Protein AF-A0A962RDN7-F1 (afdb_monomer)

Sequence (872 aa):
MTGTRWQHSAELVTEIMSLVAERSTLERQTALESFVFEYFSNVEIEDIEHAEVADWYGAVLSHWNFARQRAPGETRIRAYNPHTQTHGWQSTHSVLEIVCDDRPFLLDSVRMALERQGLTVHLIIHPVMGVGRNDQGMIETVERLTHRARGGSGDAESASPRAGLPAEAIMHLELDRQPEQTLAEVGQIVRAALDDVVAVVDDWPSMVRNIDAVMAALKSGPPPIPATELEEGVEFLSWLRNDHFTFLGYREYRLVDASESDATGALQPVAGSGLGLLRELDGHPPRVLTSLTPEALRIAREPELLIITKSNHRSTVHRPSYLDYIGVKRFDADGKVIGEYRFMGLFTSAAYNRSPMNIPLLANKLRRVLTRSSFAPRGHAEKALLNILETFPRDQLFQLPEEELYETALGILHLEERRRPRVFIHRERFGRFYSALVFVPRERFNTVTRQLIQETLETTLGASGSEFTVSLGESVLARLHFILHVEGEPPLPIDQPALEARLRDLTRSWNDELTANILDYFGEARGVGLVRRYGEAFRADYREDYTPRVAVHDIEHMEALDRSADGLSLAVYRPLEAPPDQLRMKLFHPGSPVSLSDALPMLENMGLRVEDENPAKIKRGDGPRIWMHDFGMRSADGSEVDLEAVRTLFHEAFSQIWVGNVENDGFNRLVIGVGLGWRQVVVLRAYYRYLRQIRLPFSQAYVERALANNAAIVRDLVALFETRFDPTLGDERETRATALVERIGAALDGVASLDEDRILQSYLALIRATTRTNYYQRQSNGRDAEGVPKSYLSFKFDPALVPDMPRPRPMYEIFVYSPRVEGVHLRGGPVARGGLRWSDRAEDFRTEVLGLVKAQMVKNAVIVPVGSKGGF

Foldseek 3Di:
DVVVLVVVQVVLLVVLLVVLVVPDDPQCNAQLSLQSCLQCVPFDSVLPPPDDSQQSSLVSVLLCVQQFADDAQDKDKFKAADDCVPRVHHDPFIKIKIKGFDAPFLVVLLVVLQVVVVKDWSDKGKGKWQFDADPRRGTNHTHHDDDPPDDDDDDDDDDDDDPTHGIMIIMMTTIHHDDRVCRVVSRVSSVVLVVLRVQLRVCVVVVLVVLVVVLVCCVVPPFPDDPVLSVLVSLQSVVCSVQQWRFQKKWWWFFAPPVVDPDHGDGHTDPPRITRLQDDDPPDDGPPQADPDPLVVVVLFDLHQWDWAFTPDADSGNHRHTKIWIWGFDADNVSTTGITIITTTDGDVCLVPDFLCPRRPLVVLLVVLLVVVVDDPPDPLSVQLSVLSRNPGSNCSNFPDSVLNSVVSVVVSVCLVPQAWAKRWDAGSSRFWIKIKIKHFPVLDDPQLVVQLQVLCCVQWVFPDKDWDWDDDPGRIIIIIIIGGHDDDTDPDRPRVVSRVVSRVSSDDQLNVLLVLLCVPVNPVVSVVLNLFASPFFDPLCVVPDGSNVVNVVSVQVVCLVVDPLQKGKDKADDPPHDQQKIKMKIKGFADDDDCVLQVLLQVLLQKDWDDWRWTWTGTPPDTIMIIIMTIIGRNVNDGWPCVLLVVQSRQLSSCCSVPLAPSHNLNNCSTLQVDHRLLSQVVVLLVLVVLLQPDPDDPVRLSVLCSVLSVLSVLLSVLLCLCAVPPNPPCSVVSNVVSLVVSVVSLVVDPDPSSSVSSVQSNLFSVQFPYKQSPPFDDPPPDPDHHRDSKMKTKGQQVSHPSGDPPGARIKIWMDHSVDTKIKGKNDPDADEEEDEDPCSRHVVVVQVVVQVVVCVVCCPPDNIYMYMYD

Nearest PDB structures (foldseek):
  7jsr-assembly1_A  TM=7.510E-01  e=2.202E-42  Mycolicibacterium smegmatis MC2 155
  7a1d-assembly1_A  TM=8.589E-01  e=5.994E-20  Mycolicibacterium smegmatis MC2 155
  6pxn-assembly2_B  TM=4.809E-01  e=5.868E+00  Homo sapiens
  7p7f-assembly3_C  TM=3.960E-01  e=8.462E+00  Homo sapiens
  8vxf-assembly2_B  TM=3.075E-01  e=4.260E+00  Homo sapiens

Secondary structure (DSSP, 8-state):
-HHHHHHHHHHHHHHHHHHHHHHS-GGGHHHHHHHHHHHHTT--GGGTTTS-HHHHHHHHHHHHHHHSB--TT--EEEEE---HHHHSS--SSEEEEEEEE--TTHHHHHHHHHHTTT--EEEEE--EEEEEE-TTSBEEEEEE--------S----S-----PPPEEEEEEEEES---HHHHHHHHHHHHHHHHHHHHHHHHHHHHHHHHHHHHHHHHHS--SS-HHHHHHHHHHHHHIIIIIEEEEEEEEEEE--TTSSSSSS-EEEPTT--EETTPPPTTS-----S---HHHHHHHHS--SEEEEEEEEE-SSSSSSEEEEEEEEEE-TTS-EEEEEEEEEEE-HHHHHS-GGGSTTHHHHHHHHHHHTTPPTT-HHHHHHHHHHHHS-HHHHHHS-HHHHHHHHHHHHHHHT----EEEEEE-TTSSEEEEEEEEEGGG--HHHHHHHHHHHHHHHTEEEEEEEEE--SSSEEEEEEEEEE-SS---S--HHHHHHHHHHHT--HHHHHHHHHHHHHHHHHHHHHHHHHTTT--HHHHHH--HHHHHHHHHHHHHHTT-TTS-EEEEE--TTS-TTEEEEEEEEESSPPPHHHHHHHHHHTTEEEEEEEEEEE--SSS--EEEEEEEEEETT-PPP-HHHHHHHHHHHHHHHHTTSS--SGGGGHHHHT---HHHHHHHHHHHHHHHHTT-SS-HHHHHHHHHHTHHHHHHHHHHHHHHH-TT-GGGHHHHHHHHHHHHHHHHTT-S-HHHHHHHHHHHHHHHHEEEE-TTPBP--SS-SSPPBPSSEEEEE-TTSSTTPPSSPPSEEEEEEETTEEEEEEESSSS-B------S-TTTHHHHHHHHHHHHHHHHTTT-SSBEEEE-

Solvent-accessible surface area (backbone atoms only — not comparable to full-atom values): 48133 Å² total; per-residue (Å²): 124,69,77,64,56,65,51,58,50,57,44,49,58,49,51,38,52,48,55,50,66,73,73,51,57,84,95,56,39,68,34,51,52,41,44,55,52,49,48,55,68,83,53,63,64,81,80,57,67,86,56,55,64,66,30,54,45,27,50,54,49,52,50,48,64,59,59,33,56,49,58,93,88,47,74,47,68,49,42,49,71,46,34,53,92,85,61,65,19,57,53,89,36,20,39,40,40,37,36,30,69,59,61,83,45,52,69,50,12,43,50,49,49,38,48,74,72,72,44,53,75,80,40,77,39,70,34,67,35,14,46,36,58,49,100,84,22,35,66,69,42,44,42,82,68,72,86,75,80,81,81,75,87,84,82,93,81,89,73,86,78,75,83,72,53,54,52,30,32,43,35,43,32,33,30,61,66,65,61,79,84,51,28,62,53,55,39,49,52,38,45,56,29,50,52,45,38,51,37,18,63,71,32,35,68,57,52,54,50,48,54,53,49,52,50,50,45,49,70,76,59,64,59,82,58,62,68,69,58,54,51,36,50,47,50,32,54,53,45,34,70,68,73,32,39,48,68,36,21,26,35,37,31,36,53,44,63,47,90,83,36,104,52,76,43,42,79,42,73,45,86,89,48,36,28,23,75,42,38,77,51,92,97,49,80,68,85,78,77,66,75,91,42,74,58,40,52,52,59,65,54,46,86,58,61,71,44,61,49,73,38,93,49,62,38,59,52,55,52,87,43,59,22,36,35,42,33,39,54,35,58,44,98,85,42,47,56,45,26,32,44,38,38,33,24,42,72,29,70,65,60,73,75,43,63,48,74,79,36,63,55,43,25,60,53,51,50,50,43,54,61,70,65,68,54,58,86,90,32,72,68,41,52,51,48,49,51,52,62,59,72,42,61,62,72,51,65,68,54,50,53,70,68,60,46,41,54,52,52,51,55,52,56,65,37,77,84,41,91,57,52,45,73,47,78,44,72,42,88,75,52,53,33,36,43,35,45,35,35,34,39,39,93,60,63,48,74,65,46,52,49,55,51,48,55,52,50,30,66,69,54,57,30,84,46,73,50,77,48,80,48,81,65,92,56,73,42,30,38,38,40,36,44,31,34,37,84,68,85,73,71,76,84,76,60,59,70,61,52,37,50,51,54,40,61,67,55,56,49,69,49,56,49,27,41,51,45,34,30,68,75,58,34,61,86,56,12,58,60,47,36,68,30,46,48,79,14,67,43,71,75,48,59,74,80,44,54,42,68,57,48,47,56,51,48,53,44,57,67,45,28,87,72,33,92,83,52,49,32,77,47,76,50,62,62,93,87,52,57,61,30,41,39,34,37,37,41,38,29,68,70,52,77,81,57,62,86,68,52,49,60,50,44,44,24,32,40,33,38,79,78,48,74,54,75,37,71,33,45,42,67,84,58,71,38,33,24,36,38,36,32,36,32,30,38,66,84,65,49,71,59,63,55,83,79,25,50,64,34,47,52,55,33,50,53,37,35,72,77,60,72,37,75,86,42,59,57,45,19,35,28,62,65,52,62,36,44,53,71,58,44,49,51,58,50,46,50,49,57,52,41,42,45,65,61,53,93,66,54,68,74,54,51,38,48,44,46,44,77,37,28,73,57,47,52,47,51,51,50,35,49,48,42,72,63,49,86,82,53,67,87,54,26,64,62,54,33,49,54,42,53,54,51,47,54,61,53,48,78,68,48,90,43,70,68,45,37,54,49,53,51,49,51,54,35,47,54,70,17,45,77,48,68,47,78,90,42,51,44,75,79,86,78,58,97,79,42,58,67,52,85,52,44,40,40,32,31,35,43,84,59,32,80,87,57,65,83,83,67,39,58,32,38,37,41,36,37,36,83,87,49,54,32,43,35,41,22,49,41,99,70,51,61,64,56,76,40,84,50,94,42,87,75,42,40,56,57,56,32,51,52,51,27,53,55,45,24,68,73,34,43,90,81,47,69,27,25,22,25,25,30,64

Structure (mmCIF, N/CA/C/O backbone):
data_AF-A0A962RDN7-F1
#
_entry.id   AF-A0A962RDN7-F1
#
loop_
_atom_site.group_PDB
_atom_site.id
_atom_site.type_symbol
_atom_site.label_atom_id
_atom_site.label_alt_id
_atom_site.label_comp_id
_atom_site.label_asym_id
_atom_site.label_entity_id
_atom_site.label_seq_id
_atom_site.pdbx_PDB_ins_code
_atom_site.Cartn_x
_atom_site.Cartn_y
_atom_site.Cartn_z
_atom_site.occupancy
_atom_site.B_iso_or_equiv
_atom_site.auth_seq_id
_atom_site.auth_comp_id
_atom_site.auth_asym_id
_atom_site.auth_atom_id
_atom_site.pdbx_PDB_model_num
ATOM 1 N N . MET A 1 1 ? -2.946 35.569 19.659 1.00 37.34 1 MET A N 1
ATOM 2 C CA . MET A 1 1 ? -4.147 35.238 18.859 1.00 37.34 1 MET A CA 1
ATOM 3 C C . MET A 1 1 ? -5.170 34.409 19.634 1.00 37.34 1 MET A C 1
ATOM 5 O O . MET A 1 1 ? -6.326 34.430 19.254 1.00 37.34 1 MET A O 1
ATOM 9 N N . THR A 1 2 ? -4.808 33.750 20.741 1.00 36.75 2 THR A N 1
ATOM 10 C CA . THR A 1 2 ? -5.754 33.013 21.596 1.00 36.75 2 THR A CA 1
ATOM 11 C C . THR A 1 2 ? -6.667 33.926 22.427 1.00 36.75 2 THR A C 1
ATOM 13 O O . THR A 1 2 ? -7.846 33.647 22.524 1.00 36.75 2 THR A O 1
ATOM 16 N N . GLY A 1 3 ? -6.195 35.068 22.943 1.00 36.53 3 GLY A N 1
ATOM 17 C CA . GLY A 1 3 ? -7.017 35.940 23.809 1.00 36.53 3 GLY A CA 1
ATOM 18 C C . GLY A 1 3 ? -8.223 36.634 23.150 1.00 36.53 3 GLY A C 1
ATOM 19 O O . GLY A 1 3 ? -9.164 36.977 23.851 1.00 36.53 3 GLY A O 1
ATOM 20 N N . THR A 1 4 ? -8.219 36.824 21.826 1.00 46.84 4 THR A N 1
ATOM 21 C CA . THR A 1 4 ? -9.275 37.555 21.095 1.00 46.84 4 THR A CA 1
ATOM 22 C C . THR A 1 4 ? -10.453 36.659 20.694 1.00 46.84 4 THR A C 1
ATOM 24 O O . THR A 1 4 ? -11.570 37.143 20.589 1.00 46.84 4 THR A O 1
ATOM 27 N N . ARG A 1 5 ? -10.217 35.349 20.511 1.00 41.50 5 ARG A N 1
ATOM 28 C CA . ARG A 1 5 ? -11.266 34.363 20.186 1.00 41.50 5 ARG A CA 1
ATOM 29 C C . ARG A 1 5 ? -12.162 34.045 21.384 1.00 41.50 5 ARG A C 1
ATOM 31 O O . ARG A 1 5 ? -13.371 34.046 21.249 1.00 41.50 5 ARG A O 1
ATOM 38 N N . TRP A 1 6 ? -11.581 33.893 22.576 1.00 41.41 6 TRP A N 1
ATOM 39 C CA . TRP A 1 6 ? -12.340 33.608 23.803 1.00 41.41 6 TRP A CA 1
ATOM 40 C C . TRP A 1 6 ? -13.328 34.721 24.196 1.00 41.41 6 TRP A C 1
ATOM 42 O O . TRP A 1 6 ? -14.318 34.445 24.867 1.00 41.41 6 TRP A O 1
ATOM 52 N N . GLN A 1 7 ? -13.073 35.972 23.794 1.00 53.12 7 GLN A N 1
ATOM 53 C CA . GLN A 1 7 ? -13.989 37.091 24.041 1.00 53.12 7 GLN A CA 1
ATOM 54 C C . GLN A 1 7 ? -15.203 37.061 23.104 1.00 53.12 7 GLN A C 1
ATOM 56 O O . GLN A 1 7 ? -16.322 37.235 23.574 1.00 53.12 7 GLN A O 1
ATOM 61 N N . HIS A 1 8 ? -14.998 36.752 21.821 1.00 53.72 8 HIS A N 1
ATOM 62 C CA . HIS A 1 8 ? -16.048 36.803 20.798 1.00 53.72 8 HIS A CA 1
ATOM 63 C C . HIS A 1 8 ? -17.162 35.761 20.993 1.00 53.72 8 HIS A C 1
ATOM 65 O O . HIS A 1 8 ? -18.308 35.958 20.603 1.00 53.72 8 HIS A O 1
ATOM 71 N N . SER A 1 9 ? -16.848 34.650 21.647 1.00 53.19 9 SER A N 1
ATOM 72 C CA . SER A 1 9 ? -17.778 33.523 21.765 1.00 53.19 9 SER A CA 1
ATOM 73 C C . SER A 1 9 ? -18.523 33.508 23.107 1.00 53.19 9 SER A C 1
ATOM 75 O O . SER A 1 9 ? -19.658 33.042 23.187 1.00 53.19 9 SER A O 1
ATOM 77 N N . ALA A 1 10 ? -17.952 34.129 24.150 1.00 64.75 10 ALA A N 1
ATOM 78 C CA . ALA A 1 10 ? -18.711 34.545 25.332 1.00 64.75 10 ALA A CA 1
ATOM 79 C C . ALA A 1 10 ? -19.688 35.689 24.996 1.00 64.75 10 ALA A C 1
ATOM 81 O O . ALA A 1 10 ? -20.778 35.756 25.570 1.00 64.75 10 ALA A O 1
ATOM 82 N N . GLU A 1 11 ? -19.324 36.555 24.040 1.00 72.31 11 GLU A N 1
ATOM 83 C CA . GLU A 1 11 ? -20.226 37.549 23.447 1.00 72.31 11 GLU A CA 1
ATOM 84 C C . GLU A 1 11 ? -21.415 36.861 22.755 1.00 72.31 11 GLU A C 1
ATOM 86 O O . GLU A 1 11 ? -22.545 37.227 23.053 1.00 72.31 11 GLU A O 1
ATOM 91 N N . LEU A 1 12 ? -21.209 35.797 21.966 1.00 77.56 12 LEU A N 1
ATOM 92 C CA . LEU A 1 12 ? -22.291 35.089 21.258 1.00 77.56 12 LEU A CA 1
ATOM 93 C C . LEU A 1 12 ? -23.374 34.514 22.192 1.00 77.56 12 LEU A C 1
ATOM 95 O O . LEU A 1 12 ? -24.562 34.766 21.992 1.00 77.56 12 LEU A O 1
ATOM 99 N N . VAL A 1 13 ? -22.996 33.793 23.255 1.00 78.50 13 VAL A N 1
ATOM 100 C CA . VAL A 1 13 ? -23.970 33.285 24.247 1.00 78.50 13 VAL A CA 1
ATOM 101 C C . VAL A 1 13 ? -24.656 34.440 24.985 1.00 78.50 13 VAL A C 1
ATOM 103 O O . VAL A 1 13 ? -25.858 34.383 25.253 1.00 78.50 13 VAL A O 1
ATOM 106 N N . THR A 1 14 ? -23.919 35.517 25.275 1.00 82.81 14 THR A N 1
ATOM 107 C CA . THR A 1 14 ? -24.480 36.726 25.896 1.00 82.81 14 THR A CA 1
ATOM 108 C C . THR A 1 14 ? -25.497 37.404 24.974 1.00 82.81 14 THR A C 1
ATOM 110 O O . THR A 1 14 ? -26.567 37.785 25.441 1.00 82.81 14 THR A O 1
ATOM 113 N N . GLU A 1 15 ? -25.224 37.491 23.672 1.00 84.50 15 GLU A N 1
ATOM 114 C CA . GLU A 1 15 ? -26.133 38.043 22.662 1.00 84.50 15 GLU A CA 1
ATOM 115 C C . GLU A 1 15 ? -27.406 37.199 22.514 1.00 84.50 15 GLU A C 1
ATOM 117 O O . GLU A 1 15 ? -28.507 37.756 22.485 1.00 84.50 15 GLU A O 1
ATOM 122 N N . ILE A 1 16 ? -27.297 35.863 22.509 1.00 84.50 16 ILE A N 1
ATOM 123 C CA . ILE A 1 16 ? -28.467 34.965 22.519 1.00 84.50 16 ILE A CA 1
ATOM 124 C C . ILE A 1 16 ? -29.317 35.218 23.773 1.00 84.50 16 ILE A C 1
ATOM 126 O O . ILE A 1 16 ? -30.538 35.366 23.676 1.00 84.50 16 ILE A O 1
ATOM 130 N N . MET A 1 17 ? -28.687 35.314 24.947 1.00 82.69 17 MET A N 1
ATOM 131 C CA . MET A 1 17 ? -29.376 35.608 26.209 1.00 82.69 17 MET A CA 1
ATOM 132 C C . MET A 1 17 ? -30.036 36.996 26.198 1.00 82.69 17 MET A C 1
ATOM 134 O O . MET A 1 17 ? -31.165 37.139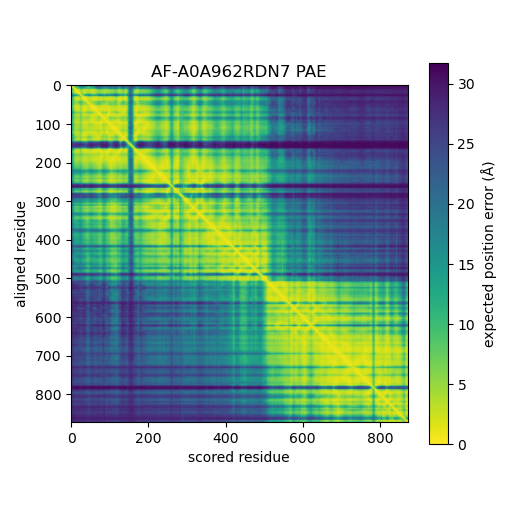 26.669 1.00 82.69 17 MET A O 1
ATOM 138 N N . SER A 1 18 ? -29.393 38.009 25.610 1.00 84.94 18 SER A N 1
ATOM 139 C CA . SER A 1 18 ? -29.987 39.338 25.416 1.00 84.94 18 SER A CA 1
ATOM 140 C C . SER A 1 18 ? -31.219 39.288 24.509 1.00 84.94 18 SER A C 1
ATOM 142 O O . SER A 1 18 ? -32.251 39.854 24.865 1.00 84.94 18 SER A O 1
ATOM 144 N N . LEU A 1 19 ? -31.174 38.547 23.395 1.00 84.25 19 LEU A N 1
ATOM 145 C CA . LEU A 1 19 ? -32.334 38.359 22.511 1.00 84.25 19 LEU A CA 1
ATOM 146 C C . LEU A 1 19 ? -33.507 37.661 23.219 1.00 84.25 19 LEU A C 1
ATOM 148 O O . LEU A 1 19 ? -34.670 37.979 22.955 1.00 84.25 19 LEU A O 1
ATOM 152 N N . VAL A 1 20 ? -33.226 36.717 24.123 1.00 82.94 20 VAL A N 1
ATOM 153 C CA . VAL A 1 20 ? -34.244 36.061 24.963 1.00 82.94 20 VAL A CA 1
ATOM 154 C C . VAL A 1 20 ? -34.866 37.060 25.939 1.00 82.94 20 VAL A C 1
ATOM 156 O O . VAL A 1 20 ? -36.095 37.121 26.036 1.00 82.94 20 VAL A O 1
ATOM 159 N N . ALA A 1 21 ? -34.051 37.875 26.609 1.00 79.56 21 ALA A N 1
ATOM 160 C CA . ALA A 1 21 ? -34.524 38.889 27.549 1.00 79.56 21 ALA A CA 1
ATOM 161 C C . ALA A 1 21 ? -35.356 39.992 26.864 1.00 79.56 21 ALA A C 1
ATOM 163 O O . ALA A 1 21 ? -36.358 40.437 27.418 1.00 79.56 21 ALA A O 1
ATOM 164 N N . GLU A 1 22 ? -34.994 40.406 25.645 1.00 80.75 22 GLU A N 1
ATOM 165 C CA . GLU A 1 22 ? -35.715 41.443 24.889 1.00 80.75 22 GLU A CA 1
ATOM 166 C C . GLU A 1 22 ? -37.069 40.977 24.338 1.00 80.75 22 GLU A C 1
ATOM 168 O O . GLU A 1 22 ? -38.004 41.773 24.230 1.00 80.75 22 GLU A O 1
ATOM 173 N N . ARG A 1 23 ? -37.179 39.703 23.939 1.00 79.25 23 ARG A N 1
ATOM 174 C CA . ARG A 1 23 ? -38.331 39.193 23.171 1.00 79.25 23 ARG A CA 1
ATOM 175 C C . ARG A 1 23 ? -39.292 38.310 23.973 1.00 79.25 23 ARG A C 1
ATOM 177 O O . ARG A 1 23 ? -40.321 37.907 23.428 1.00 79.25 23 ARG A O 1
ATOM 184 N N . SER A 1 24 ? -38.991 37.988 25.234 1.00 67.62 24 SER A N 1
ATOM 185 C CA . SER A 1 24 ? -39.826 37.120 26.081 1.00 67.62 24 SER A CA 1
ATOM 186 C C . SER A 1 24 ? -40.736 37.900 27.047 1.00 67.62 24 SER A C 1
ATOM 188 O O . SER A 1 24 ? -40.515 39.064 27.361 1.00 67.62 24 SER A O 1
ATOM 190 N N . THR A 1 25 ? -41.828 37.271 27.497 1.00 63.88 25 THR A N 1
ATOM 191 C CA . THR A 1 25 ? -42.781 37.852 28.464 1.00 63.88 25 THR A CA 1
ATOM 192 C C . THR A 1 25 ? -42.392 37.521 29.910 1.00 63.88 25 THR A C 1
ATOM 194 O O . THR A 1 25 ? -42.072 36.365 30.191 1.00 63.88 25 THR A O 1
ATOM 197 N N . LEU A 1 26 ? -42.554 38.479 30.834 1.00 54.72 26 LEU A N 1
ATOM 198 C CA . LEU A 1 26 ? -42.169 38.408 32.260 1.00 54.72 26 LEU A CA 1
ATOM 199 C C . LEU A 1 26 ? -42.541 37.108 33.012 1.00 54.72 26 LEU A C 1
ATOM 201 O O . LEU A 1 26 ? -41.736 36.625 33.797 1.00 54.72 26 LEU A O 1
ATOM 205 N N . GLU A 1 27 ? -43.711 36.500 32.773 1.00 53.81 27 GLU A N 1
ATOM 206 C CA . GLU A 1 27 ? -44.129 35.259 33.468 1.00 53.81 27 GLU A CA 1
ATOM 207 C C . GLU A 1 27 ? -43.307 34.008 33.091 1.00 53.81 27 GLU A C 1
ATOM 209 O O . GLU A 1 27 ? -43.360 33.005 33.795 1.00 53.81 27 GLU A O 1
ATOM 214 N N . ARG A 1 28 ? -42.566 34.035 31.975 1.00 57.50 28 ARG A N 1
ATOM 215 C CA . ARG A 1 28 ? -41.833 32.875 31.419 1.00 57.50 28 ARG A CA 1
ATOM 216 C C . ARG A 1 28 ? -40.322 33.086 31.344 1.00 57.50 28 ARG A C 1
ATOM 218 O O . ARG A 1 28 ? -39.609 32.200 30.883 1.00 57.50 28 ARG A O 1
ATOM 225 N N . GLN A 1 29 ? -39.855 34.256 31.765 1.00 70.19 29 GLN A N 1
ATOM 226 C CA . GLN A 1 29 ? -38.506 34.729 31.497 1.00 70.19 29 GLN A CA 1
ATOM 227 C C . GLN A 1 29 ? -37.450 33.921 32.264 1.00 70.19 29 GLN A C 1
ATOM 229 O O . GLN A 1 29 ? -36.504 33.429 31.661 1.00 70.19 29 GLN A O 1
ATOM 234 N N . THR A 1 30 ? -37.659 33.665 33.558 1.00 80.94 30 THR A N 1
ATOM 235 C CA . THR A 1 30 ? -36.631 33.041 34.406 1.00 80.94 30 THR A CA 1
ATOM 236 C C . THR A 1 30 ? -36.314 31.591 34.022 1.00 80.94 30 THR A C 1
ATOM 238 O O . THR A 1 30 ? -35.147 31.243 33.883 1.00 80.94 30 THR A O 1
ATOM 241 N N . ALA A 1 31 ? -37.324 30.738 33.809 1.00 84.81 31 ALA A N 1
ATOM 242 C CA . ALA A 1 31 ? -37.089 29.330 33.463 1.00 84.81 31 ALA A CA 1
ATOM 243 C C . ALA A 1 31 ? -36.474 29.164 32.062 1.00 84.81 31 ALA A C 1
ATOM 245 O O . ALA A 1 31 ? -35.634 28.290 31.858 1.00 84.81 31 ALA A O 1
ATOM 246 N N . LEU A 1 32 ? -36.866 30.021 31.113 1.00 88.06 32 LEU A N 1
ATOM 247 C CA . LEU A 1 32 ? -36.298 30.036 29.768 1.00 88.06 32 LEU A CA 1
ATOM 248 C C . LEU A 1 32 ? -34.848 30.542 29.771 1.00 88.06 32 LEU A C 1
ATOM 250 O O . LEU A 1 32 ? -34.000 29.929 29.134 1.00 88.06 32 LEU A O 1
ATOM 254 N N . GLU A 1 33 ? -34.545 31.615 30.504 1.00 86.88 33 GLU A N 1
ATOM 255 C CA . GLU A 1 33 ? -33.171 32.106 30.673 1.00 86.88 33 GLU A CA 1
ATOM 256 C C . GLU A 1 33 ? -32.271 31.029 31.294 1.00 86.88 33 GLU A C 1
ATOM 258 O O . GLU A 1 33 ? -31.180 30.774 30.788 1.00 86.88 33 GLU A O 1
ATOM 263 N N . SER A 1 34 ? -32.743 30.338 32.339 1.00 87.81 34 SER A N 1
ATOM 264 C CA . SER A 1 34 ? -32.011 29.212 32.929 1.00 87.81 34 SER A CA 1
ATOM 265 C C . SER A 1 34 ? -31.818 28.062 31.940 1.00 87.81 34 SER A C 1
ATOM 267 O O . SER A 1 34 ? -30.723 27.513 31.868 1.00 87.81 34 SER A O 1
ATOM 269 N N . PHE A 1 35 ? -32.832 27.726 31.137 1.00 90.50 35 PHE A N 1
ATOM 270 C CA . PHE A 1 35 ? -32.706 26.699 30.103 1.00 90.50 35 PHE A CA 1
ATOM 271 C C . PHE A 1 35 ? -31.646 27.059 29.063 1.00 90.50 35 PHE A C 1
ATOM 273 O O . PHE A 1 35 ? -30.776 26.242 28.790 1.00 90.50 35 PHE A O 1
ATOM 280 N N . VAL A 1 36 ? -31.686 28.271 28.502 1.00 90.62 36 VAL A N 1
ATOM 281 C CA . VAL A 1 36 ? -30.731 28.708 27.468 1.00 90.62 36 VAL A CA 1
ATOM 282 C C . VAL A 1 36 ? -29.312 28.775 28.024 1.00 90.62 36 VAL A C 1
ATOM 284 O O . VAL A 1 36 ? -28.376 28.327 27.364 1.00 90.62 36 VAL A O 1
ATOM 287 N N . PHE A 1 37 ? -29.148 29.271 29.251 1.00 88.12 37 PHE A N 1
ATOM 288 C CA . PHE A 1 37 ? -27.848 29.295 29.911 1.00 88.12 37 PHE A CA 1
ATOM 289 C C . PHE A 1 37 ? -27.274 27.884 30.081 1.00 88.12 37 PHE A C 1
ATOM 291 O O . PHE A 1 37 ? -26.140 27.623 29.680 1.00 88.12 37 PHE A O 1
ATOM 298 N N . GLU A 1 38 ? -28.058 26.951 30.629 1.00 88.56 38 GLU A N 1
ATOM 299 C CA . GLU A 1 38 ? -27.609 25.567 30.800 1.00 88.56 38 GLU A CA 1
ATOM 300 C C . GLU A 1 38 ? -27.387 24.867 29.453 1.00 88.56 38 GLU A C 1
ATOM 302 O O . GLU A 1 38 ? -26.474 24.049 29.350 1.00 88.56 38 GLU A O 1
ATOM 307 N N . TYR A 1 39 ? -28.146 25.231 28.413 1.00 90.88 39 TYR A N 1
ATOM 308 C CA . TYR A 1 39 ? -28.043 24.670 27.064 1.00 90.88 39 TYR A CA 1
ATOM 309 C C . TYR A 1 39 ? -26.648 24.811 26.464 1.00 90.88 39 TYR A C 1
ATOM 311 O O . TYR A 1 39 ? -26.100 23.843 25.944 1.00 90.88 39 TYR A O 1
ATOM 319 N N . PHE A 1 40 ? -26.054 25.997 26.593 1.00 88.94 40 PHE A N 1
ATOM 320 C CA . PHE A 1 40 ? -24.724 26.296 26.059 1.00 88.94 40 PHE A CA 1
ATOM 321 C C . PHE A 1 40 ? -23.599 26.151 27.098 1.00 88.94 40 PHE A C 1
ATOM 323 O O . PHE A 1 40 ? -22.432 26.332 26.765 1.00 88.94 40 PHE A O 1
ATOM 330 N N . SER A 1 41 ? -23.914 25.794 28.350 1.00 83.56 41 SER A N 1
ATOM 331 C CA . SER A 1 41 ? -22.956 25.803 29.471 1.00 83.56 41 SER A CA 1
ATOM 332 C C . SER A 1 41 ? -21.734 24.886 29.313 1.00 83.56 41 SER A C 1
ATOM 334 O O . SER A 1 41 ? -20.691 25.173 29.897 1.00 83.56 41 SER A O 1
ATOM 336 N N . ASN A 1 42 ? -21.859 23.800 28.543 1.00 80.25 42 ASN A N 1
ATOM 337 C CA . ASN A 1 42 ? -20.817 22.789 28.328 1.00 80.25 42 ASN A CA 1
ATOM 338 C C . ASN A 1 42 ? -20.527 22.557 26.832 1.00 80.25 42 ASN A C 1
ATOM 340 O O . ASN A 1 42 ? -20.061 21.481 26.462 1.00 80.25 42 ASN A O 1
ATOM 344 N N . VAL A 1 43 ? -20.855 23.526 25.973 1.00 83.62 43 VAL A N 1
ATOM 345 C CA . VAL A 1 43 ? -20.583 23.452 24.531 1.00 83.62 43 VAL A CA 1
ATOM 346 C C . VAL A 1 43 ? -19.248 24.136 24.251 1.00 83.62 43 VAL A C 1
ATOM 348 O O . VAL A 1 43 ? -19.005 25.238 24.746 1.00 83.62 43 VAL A O 1
ATOM 351 N N . GLU A 1 44 ? -18.371 23.475 23.494 1.00 80.19 44 GLU A N 1
ATOM 352 C CA . GLU A 1 44 ? -17.118 24.091 23.063 1.00 80.19 44 GLU A CA 1
ATOM 353 C C . GLU A 1 44 ? -17.414 25.257 22.126 1.00 80.19 44 GLU A C 1
ATOM 355 O O . GLU A 1 44 ? -18.313 25.232 21.291 1.00 80.19 44 GLU A O 1
ATOM 360 N N . ILE A 1 45 ? -16.635 26.315 22.276 1.00 73.94 45 ILE A N 1
ATOM 361 C CA . ILE A 1 45 ? -16.869 27.572 21.573 1.00 73.94 45 ILE A CA 1
ATOM 362 C C . ILE A 1 45 ? -16.770 27.401 20.047 1.00 73.94 45 ILE A C 1
ATOM 364 O O . ILE A 1 45 ? -17.574 27.969 19.312 1.00 73.94 45 ILE A O 1
ATOM 368 N N . GLU A 1 46 ? -15.806 26.608 19.575 1.00 79.25 46 GLU A N 1
ATOM 369 C CA . GLU A 1 46 ? -15.576 26.378 18.142 1.00 79.25 46 GLU A CA 1
ATOM 370 C C . GLU A 1 46 ? -16.755 25.644 17.475 1.00 79.25 46 GLU A C 1
ATOM 372 O O . GLU A 1 46 ? -16.981 25.812 16.278 1.00 79.25 46 GLU A O 1
ATOM 377 N N . ASP A 1 47 ? -17.549 24.910 18.261 1.00 80.75 47 ASP A N 1
ATOM 378 C CA . ASP A 1 47 ? -18.686 24.109 17.801 1.00 80.75 47 ASP A CA 1
ATOM 379 C C . ASP A 1 47 ? -19.956 24.941 17.544 1.00 80.75 47 ASP A C 1
ATOM 381 O O . ASP A 1 47 ? -20.941 24.410 17.039 1.00 80.75 47 ASP A O 1
ATOM 385 N N . ILE A 1 48 ? -19.969 26.231 17.904 1.00 80.62 48 ILE A N 1
ATOM 386 C CA . ILE A 1 48 ? -21.118 27.137 17.708 1.00 80.62 48 ILE A CA 1
ATOM 387 C C . ILE A 1 48 ? -20.788 28.355 16.834 1.00 80.62 48 ILE A C 1
ATOM 389 O O . ILE A 1 48 ? -21.671 29.157 16.535 1.00 80.62 48 ILE A O 1
ATOM 393 N N . GLU A 1 49 ? -19.544 28.498 16.372 1.00 81.19 49 GLU A N 1
ATOM 394 C CA . GLU A 1 49 ? -19.119 29.607 15.501 1.00 81.19 49 GLU A CA 1
ATOM 395 C C . GLU A 1 49 ? -19.598 29.464 14.042 1.00 81.19 49 GLU A C 1
ATOM 397 O O . GLU A 1 49 ? -19.515 30.420 13.270 1.00 81.19 49 GLU A O 1
ATOM 402 N N . HIS A 1 50 ? -20.101 28.294 13.634 1.00 80.25 50 HIS A N 1
ATOM 403 C CA . HIS A 1 50 ? -20.501 28.022 12.246 1.00 80.25 50 HIS A CA 1
ATOM 404 C C . HIS A 1 50 ? -21.869 28.583 11.845 1.00 80.25 50 HIS A C 1
ATOM 406 O O . HIS A 1 50 ? -22.175 28.598 10.651 1.00 80.25 50 HIS A O 1
ATOM 412 N N . ALA A 1 51 ? -22.684 29.036 12.802 1.00 81.25 51 ALA A N 1
ATOM 413 C CA . ALA A 1 51 ? -24.035 29.541 12.561 1.00 81.25 51 ALA A CA 1
ATOM 414 C C . ALA A 1 51 ? -24.245 30.949 13.139 1.00 81.25 51 ALA A C 1
ATOM 416 O O . ALA A 1 51 ? -23.588 31.365 14.093 1.00 81.25 51 ALA A O 1
ATOM 417 N N . GLU A 1 52 ? -25.179 31.700 12.551 1.00 87.19 52 GLU A N 1
ATOM 418 C CA . GLU A 1 52 ? -25.510 33.044 13.022 1.00 87.19 52 GLU A CA 1
ATOM 419 C C . GLU A 1 52 ? -26.249 33.002 14.371 1.00 87.19 52 GLU A C 1
ATOM 421 O O . GLU A 1 52 ? -27.013 32.082 14.667 1.00 87.19 52 GLU A O 1
ATOM 426 N N . VAL A 1 53 ? -26.101 34.065 15.170 1.00 87.69 53 VAL A N 1
ATOM 427 C CA . VAL A 1 53 ? -26.779 34.237 16.473 1.00 87.69 53 VAL A CA 1
ATOM 428 C C . VAL A 1 53 ? -28.294 34.017 16.368 1.00 87.69 53 VAL A C 1
ATOM 430 O O . VAL A 1 53 ? -28.910 33.434 17.261 1.00 87.69 53 VAL A O 1
ATOM 433 N N . ALA A 1 54 ? -28.904 34.458 15.263 1.00 86.75 54 ALA A N 1
ATOM 434 C CA . ALA A 1 54 ? -30.333 34.295 15.010 1.00 86.75 54 ALA A CA 1
ATOM 435 C C . ALA A 1 54 ? -30.748 32.823 14.835 1.00 86.75 54 ALA A C 1
ATOM 437 O O . ALA A 1 54 ? -31.817 32.438 15.316 1.00 86.75 54 ALA A O 1
ATOM 438 N N . ASP A 1 55 ? -29.908 32.005 14.195 1.00 89.75 55 ASP A N 1
ATOM 439 C CA . ASP A 1 55 ? -30.171 30.579 14.006 1.00 89.75 55 ASP A CA 1
ATOM 440 C C . ASP A 1 55 ? -30.012 29.819 15.328 1.00 89.75 55 ASP A C 1
ATOM 442 O O . ASP A 1 55 ? -30.892 29.030 15.671 1.00 89.75 55 ASP A O 1
ATOM 446 N N . TRP A 1 56 ? -28.999 30.138 16.147 1.00 90.44 56 TRP A N 1
ATOM 447 C CA . TRP A 1 56 ? -28.861 29.559 17.493 1.00 90.44 56 TRP A CA 1
ATOM 448 C C . TRP A 1 56 ? -30.002 29.930 18.433 1.00 90.44 56 TRP A C 1
ATOM 450 O O . TRP A 1 56 ? -30.531 29.072 19.145 1.00 90.44 56 TRP A O 1
ATOM 460 N N . TYR A 1 57 ? -30.414 31.197 18.413 1.00 89.81 57 TYR A N 1
ATOM 461 C CA . TYR A 1 57 ? -31.589 31.669 19.139 1.00 89.81 57 TYR A CA 1
ATOM 462 C C . TYR A 1 57 ? -32.851 30.898 18.721 1.00 89.81 57 TYR A C 1
ATOM 464 O O . TYR A 1 57 ? -33.634 30.459 19.567 1.00 89.81 57 TYR A O 1
ATOM 472 N N . GLY A 1 58 ? -33.039 30.687 17.417 1.00 89.75 58 GLY A N 1
ATOM 473 C CA . GLY A 1 58 ? -34.151 29.908 16.888 1.00 89.75 58 GLY A CA 1
ATOM 474 C C . GLY A 1 58 ? -34.090 28.425 17.261 1.00 89.75 58 GLY A C 1
ATOM 475 O O . GLY A 1 58 ? -35.106 27.864 17.678 1.00 89.75 58 GLY A O 1
ATOM 476 N N . ALA A 1 59 ? -32.911 27.806 17.188 1.00 92.38 59 ALA A N 1
ATOM 477 C CA . ALA A 1 59 ? -32.681 26.409 17.546 1.00 92.38 59 ALA A CA 1
ATOM 478 C C . ALA A 1 59 ? -33.008 26.138 19.021 1.00 92.38 59 ALA A C 1
ATOM 480 O O . ALA A 1 59 ? -33.816 25.254 19.326 1.00 92.38 59 ALA A O 1
ATOM 481 N N . VAL A 1 60 ? -32.463 26.938 19.946 1.00 92.69 60 VAL A N 1
ATOM 482 C CA . VAL A 1 60 ? -32.695 26.744 21.387 1.00 92.69 60 VAL A CA 1
ATOM 483 C C . VAL A 1 60 ? -34.156 26.997 21.769 1.00 92.69 60 VAL A C 1
ATOM 485 O O . VAL A 1 60 ? -34.719 26.252 22.571 1.00 92.69 60 VAL A O 1
ATOM 488 N N . LEU A 1 61 ? -34.826 27.977 21.149 1.00 91.38 61 LEU A N 1
ATOM 489 C CA . LEU A 1 61 ? -36.258 28.208 21.366 1.00 91.38 61 LEU A CA 1
ATOM 490 C C . LEU A 1 61 ? -37.132 27.105 20.778 1.00 91.38 61 LEU A C 1
ATOM 492 O O . LEU A 1 61 ? -38.142 26.728 21.380 1.00 91.38 61 LEU A O 1
ATOM 496 N N . SER A 1 62 ? -36.768 26.587 19.605 1.00 92.81 62 SER A N 1
ATOM 497 C CA . SER A 1 62 ? -37.429 25.433 19.002 1.00 92.81 62 SER A CA 1
ATOM 498 C C . SER A 1 62 ? -37.380 24.253 19.971 1.00 92.81 62 SER A C 1
ATOM 500 O O . SER A 1 62 ? -38.423 23.665 20.274 1.00 92.81 62 SER A O 1
ATOM 502 N N . HIS A 1 63 ? -36.201 23.967 20.528 1.00 94.75 63 HIS A N 1
ATOM 503 C CA . HIS A 1 63 ? -36.002 22.867 21.462 1.00 94.75 63 HIS A CA 1
ATOM 504 C C . HIS A 1 63 ? -36.683 23.111 22.819 1.00 94.75 63 HIS A C 1
ATOM 506 O O . HIS A 1 63 ? -37.333 22.209 23.342 1.00 94.75 63 HIS A O 1
ATOM 512 N N . TRP A 1 64 ? -36.664 24.338 23.353 1.00 92.06 64 TRP A N 1
ATOM 513 C CA . TRP A 1 64 ? -37.447 24.714 24.540 1.00 92.06 64 TRP A CA 1
ATOM 514 C C . TRP A 1 64 ? -38.939 24.437 24.344 1.00 92.06 64 TRP A C 1
ATOM 516 O O . TRP A 1 64 ? -39.575 23.800 25.182 1.00 92.06 64 TRP A O 1
ATOM 526 N N . ASN A 1 65 ? -39.512 24.871 23.217 1.00 91.62 65 ASN A N 1
ATOM 527 C CA . ASN A 1 65 ? -40.922 24.628 22.911 1.00 91.62 65 ASN A CA 1
ATOM 528 C C . ASN A 1 65 ? -41.228 23.132 22.785 1.00 91.62 65 ASN A C 1
ATOM 530 O O . ASN A 1 65 ? -42.297 22.686 23.203 1.00 91.62 65 ASN A O 1
ATOM 534 N N . PHE A 1 66 ? -40.286 22.354 22.252 1.00 93.94 66 PHE A N 1
ATOM 535 C CA . PHE A 1 66 ? -40.387 20.901 22.215 1.00 93.94 66 PHE A CA 1
ATOM 536 C C . PHE A 1 66 ? -40.313 20.277 23.614 1.00 93.94 66 PHE A C 1
ATOM 538 O O . PHE A 1 66 ? -41.133 19.419 23.923 1.00 93.94 66 PHE A O 1
ATOM 545 N N . ALA A 1 67 ? -39.429 20.750 24.491 1.00 92.94 67 ALA A N 1
ATOM 546 C CA . ALA A 1 67 ? -39.294 20.284 25.873 1.00 92.94 67 ALA A CA 1
ATOM 547 C C . ALA A 1 67 ? -40.426 20.765 26.800 1.00 92.94 67 ALA A C 1
ATOM 549 O O . ALA A 1 67 ? -40.645 20.189 27.870 1.00 92.94 67 ALA A O 1
ATOM 550 N N . ARG A 1 68 ? -41.165 21.808 26.403 1.00 89.88 68 ARG A N 1
ATOM 551 C CA . ARG A 1 68 ? -42.100 22.553 27.257 1.00 89.88 68 ARG A CA 1
ATOM 552 C C . ARG A 1 68 ? -43.165 21.691 27.922 1.00 89.88 68 ARG A C 1
ATOM 554 O O . ARG A 1 68 ? -43.471 21.942 29.081 1.00 89.88 68 ARG A O 1
ATOM 561 N N . GLN A 1 69 ? -43.708 20.702 27.215 1.00 91.81 69 GLN A N 1
ATOM 562 C CA . GLN A 1 69 ? -44.715 19.775 27.736 1.00 91.81 69 GLN A CA 1
ATOM 563 C C . GLN A 1 69 ? -44.246 18.330 27.566 1.00 91.81 69 GLN A C 1
ATOM 565 O O . GLN A 1 69 ? -43.903 17.923 26.455 1.00 91.81 69 GLN A O 1
ATOM 570 N N . ARG A 1 70 ? -44.227 17.559 28.651 1.00 93.38 70 ARG A N 1
ATOM 571 C CA . ARG A 1 70 ? -43.819 16.149 28.651 1.00 93.38 70 ARG A CA 1
ATOM 572 C C . ARG A 1 70 ? -44.457 15.426 29.832 1.00 93.38 70 ARG A C 1
ATOM 574 O O . ARG A 1 70 ? -44.473 15.976 30.934 1.00 93.38 70 ARG A O 1
ATOM 581 N N . ALA A 1 71 ? -44.969 14.219 29.618 1.00 89.69 71 ALA A N 1
ATOM 582 C CA . ALA A 1 71 ? -45.440 13.365 30.705 1.00 89.69 71 ALA A CA 1
ATOM 583 C C . ALA A 1 71 ? -44.257 12.697 31.445 1.00 89.69 71 ALA A C 1
ATOM 585 O O . ALA A 1 71 ? -43.212 12.453 30.839 1.00 89.69 71 ALA A O 1
ATOM 586 N N . PRO A 1 72 ? -44.387 12.363 32.743 1.00 85.19 72 PRO A N 1
ATOM 587 C CA . PRO A 1 72 ? -43.348 11.626 33.465 1.00 85.19 72 PRO A CA 1
ATOM 588 C C . PRO A 1 72 ? -42.989 10.306 32.764 1.00 85.19 72 PRO A C 1
ATOM 590 O O . PRO A 1 72 ? -43.881 9.536 32.413 1.00 85.19 72 PRO A O 1
ATOM 593 N N . GLY A 1 73 ? -41.693 10.043 32.557 1.00 85.44 73 GLY A N 1
ATOM 594 C CA . GLY A 1 73 ? -41.206 8.839 31.869 1.00 85.44 73 GLY A CA 1
ATOM 595 C C . GLY A 1 73 ? -41.325 8.850 30.338 1.00 85.44 73 GLY A C 1
ATOM 596 O O . GLY A 1 73 ? -40.881 7.907 29.690 1.00 85.44 73 GLY A O 1
ATOM 597 N N . GLU A 1 74 ? -41.904 9.892 29.733 1.00 91.69 74 GLU A N 1
ATOM 598 C CA . GLU A 1 74 ? -42.037 9.998 28.276 1.00 91.69 74 GLU A CA 1
ATOM 599 C C . GLU A 1 74 ? -40.708 10.406 27.621 1.00 91.69 74 GLU A C 1
ATOM 601 O O . GLU A 1 74 ? -40.103 11.409 28.006 1.00 91.69 74 GLU A O 1
ATOM 606 N N . THR A 1 75 ? -40.291 9.682 26.579 1.00 94.06 75 THR A N 1
ATOM 607 C CA . THR A 1 75 ? -39.149 10.043 25.723 1.00 94.06 75 THR A CA 1
ATOM 608 C C . THR A 1 75 ? -39.649 10.737 24.457 1.00 94.06 75 THR A C 1
ATOM 610 O O . THR A 1 75 ? -40.211 10.103 23.556 1.00 94.06 75 THR A O 1
ATOM 613 N N . ARG A 1 76 ? -39.430 12.051 24.354 1.00 95.94 76 ARG A N 1
ATOM 614 C CA . ARG A 1 76 ? -39.791 12.838 23.167 1.00 95.94 76 ARG A CA 1
ATOM 615 C C . ARG A 1 76 ? -38.607 12.909 22.211 1.00 95.94 76 ARG A C 1
ATOM 617 O O . ARG A 1 76 ? -37.518 13.292 22.614 1.00 95.94 76 ARG A O 1
ATOM 624 N N . ILE A 1 77 ? -38.834 12.559 20.944 1.00 96.69 77 ILE A N 1
ATOM 625 C CA . ILE A 1 77 ? -37.812 12.570 19.884 1.00 96.69 77 ILE A CA 1
ATOM 626 C C . ILE A 1 77 ? -38.419 13.162 18.619 1.00 96.69 77 ILE A C 1
ATOM 628 O O . ILE A 1 77 ? -39.519 12.757 18.225 1.00 96.69 77 ILE A O 1
ATOM 632 N N . ARG A 1 78 ? -37.698 14.071 17.964 1.00 95.44 78 ARG A N 1
ATOM 633 C CA . ARG A 1 78 ? -38.022 14.540 16.614 1.00 95.44 78 ARG A CA 1
ATOM 634 C C . ARG A 1 78 ? -36.761 14.704 15.777 1.00 95.44 78 ARG A C 1
ATOM 636 O O . ARG A 1 78 ? -35.754 15.184 16.282 1.00 95.44 78 ARG A O 1
ATOM 643 N N . ALA A 1 79 ? -36.848 14.343 14.503 1.00 96.56 79 ALA A N 1
ATOM 644 C CA . ALA A 1 79 ? -35.823 14.621 13.507 1.00 96.56 79 ALA A CA 1
ATOM 645 C C . ALA A 1 79 ? -36.450 15.445 12.377 1.00 96.56 79 ALA A C 1
ATOM 647 O O . ALA A 1 79 ? -37.540 15.107 11.912 1.00 96.56 79 ALA A O 1
ATOM 648 N N . TYR A 1 80 ? -35.817 16.545 11.980 1.00 96.25 80 TYR A N 1
ATOM 649 C CA . TYR A 1 80 ? -36.368 17.478 10.995 1.00 96.25 80 TYR A CA 1
ATOM 650 C C . TYR A 1 80 ? -35.265 18.277 10.289 1.00 96.25 80 TYR A C 1
ATOM 652 O O . TYR A 1 80 ? -34.121 18.317 10.733 1.00 96.25 80 TYR A O 1
ATOM 660 N N . ASN A 1 81 ? -35.625 18.923 9.181 1.00 95.88 81 ASN A N 1
ATOM 661 C CA . ASN A 1 81 ? -34.761 19.853 8.460 1.00 95.88 81 ASN A CA 1
ATOM 662 C C . ASN A 1 81 ? -35.197 21.295 8.776 1.00 95.88 81 ASN A C 1
ATOM 664 O O . ASN A 1 81 ? -36.272 21.705 8.323 1.00 95.88 81 ASN A O 1
ATOM 668 N N . PRO A 1 82 ? -34.420 22.075 9.553 1.00 93.44 82 PRO A N 1
ATOM 669 C CA . PRO A 1 82 ? -34.787 23.447 9.883 1.00 93.44 82 PRO A CA 1
ATOM 670 C C . PRO A 1 82 ? -34.854 24.333 8.635 1.00 93.44 82 PRO A C 1
ATOM 672 O O . PRO A 1 82 ? -33.988 24.286 7.761 1.00 93.44 82 PRO A O 1
ATOM 675 N N . HIS A 1 83 ? -35.898 25.155 8.564 1.00 90.19 83 HIS A N 1
ATOM 676 C CA . HIS A 1 83 ? -36.167 26.071 7.459 1.00 90.19 83 HIS A CA 1
ATOM 677 C C . HIS A 1 83 ? -36.863 27.315 8.009 1.00 90.19 83 HIS A C 1
ATOM 679 O O . HIS A 1 83 ? -37.840 27.199 8.752 1.00 90.19 83 HIS A O 1
ATOM 685 N N . THR A 1 84 ? -36.414 28.507 7.607 1.00 87.94 84 THR A N 1
ATOM 686 C CA . THR A 1 84 ? -36.877 29.780 8.184 1.00 87.94 84 THR A CA 1
ATOM 687 C C . THR A 1 84 ? -38.392 29.967 8.081 1.00 87.94 84 THR A C 1
ATOM 689 O O . THR A 1 84 ? -39.010 30.476 9.009 1.00 87.94 84 THR A O 1
ATOM 692 N N . GLN A 1 85 ? -39.016 29.515 6.985 1.00 84.75 85 GLN A N 1
ATOM 693 C CA . GLN A 1 85 ? -40.458 29.682 6.758 1.00 84.75 85 GLN A CA 1
ATOM 694 C C . GLN A 1 85 ? -41.336 28.808 7.664 1.00 84.75 85 GLN A C 1
ATOM 696 O O . GLN A 1 85 ? -42.437 29.221 8.018 1.00 84.75 85 GLN A O 1
ATOM 701 N N . THR A 1 86 ? -40.877 27.608 8.024 1.00 84.88 86 THR A N 1
ATOM 702 C CA . THR A 1 86 ? -41.668 26.633 8.794 1.00 84.88 86 THR A CA 1
ATOM 703 C C . THR A 1 86 ? -41.269 26.592 10.265 1.00 84.88 86 THR A C 1
ATOM 705 O O . THR A 1 86 ? -42.120 26.388 11.124 1.00 84.88 86 THR A O 1
ATOM 708 N N . HIS A 1 87 ? -39.984 26.796 10.559 1.00 87.62 87 HIS A N 1
ATOM 709 C CA . HIS A 1 87 ? -39.396 26.622 11.888 1.00 87.62 87 HIS A CA 1
ATOM 710 C C . HIS A 1 87 ? -38.910 27.938 12.512 1.00 87.62 87 HIS A C 1
ATOM 712 O O . HIS A 1 87 ? -38.628 27.969 13.705 1.00 87.62 87 HIS A O 1
ATOM 718 N N . GLY A 1 88 ? -38.822 29.025 11.738 1.00 84.44 88 GLY A N 1
ATOM 719 C CA . GLY A 1 88 ? -38.325 30.322 12.215 1.00 84.44 88 GLY A CA 1
ATOM 720 C C . GLY A 1 88 ? -36.799 30.436 12.284 1.00 84.44 88 GLY A C 1
ATOM 721 O O . GLY A 1 88 ? -36.302 31.472 12.709 1.00 84.44 88 GLY A O 1
ATOM 722 N N . TRP A 1 89 ? -36.073 29.400 11.852 1.00 92.81 89 TRP A N 1
ATOM 723 C CA . TRP A 1 89 ? -34.610 29.327 11.790 1.00 92.81 89 TRP A CA 1
ATOM 724 C C . TRP A 1 89 ? -34.170 28.288 10.751 1.00 92.81 89 TRP A C 1
ATOM 726 O O . TRP A 1 89 ? -35.004 27.497 10.290 1.00 92.81 89 TRP A O 1
ATOM 736 N N . GLN A 1 90 ? -32.899 28.286 10.354 1.00 91.50 90 GLN A N 1
ATOM 737 C CA . GLN A 1 90 ? -32.373 27.355 9.353 1.00 91.50 90 GLN A CA 1
ATOM 738 C C . GLN A 1 90 ? -31.052 26.709 9.785 1.00 91.50 90 GLN A C 1
ATOM 740 O O . GLN A 1 90 ? -30.288 27.272 10.554 1.00 91.50 90 GLN A O 1
ATOM 745 N N . SER A 1 91 ? -30.782 25.521 9.245 1.00 91.12 91 SER A N 1
ATOM 746 C CA . SER A 1 91 ? -29.481 24.855 9.333 1.00 91.12 91 SER A CA 1
ATOM 747 C C . SER A 1 91 ? -29.199 24.159 8.003 1.00 91.12 91 SER A C 1
ATOM 749 O O . SER A 1 91 ? -30.114 23.740 7.275 1.00 91.12 91 SER A O 1
ATOM 751 N N . THR A 1 92 ? -27.923 24.050 7.651 1.00 91.38 92 THR A N 1
ATOM 752 C CA . THR A 1 92 ? -27.469 23.215 6.533 1.00 91.38 92 THR A CA 1
ATOM 753 C C . THR A 1 92 ? -27.606 21.728 6.868 1.00 91.38 92 THR A C 1
ATOM 755 O O . THR A 1 92 ? -27.756 20.921 5.949 1.00 91.38 92 THR A O 1
ATOM 758 N N . HIS A 1 93 ? -27.684 21.377 8.153 1.00 94.94 93 HIS A N 1
ATOM 759 C CA . HIS A 1 93 ? -27.783 20.019 8.680 1.00 94.94 93 HIS A CA 1
ATOM 760 C C . HIS A 1 93 ? -29.227 19.566 8.945 1.00 94.94 93 HIS A C 1
ATOM 762 O O . HIS A 1 93 ? -30.171 20.362 8.955 1.00 94.94 93 HIS A O 1
ATOM 768 N N . SER A 1 94 ? -29.404 18.256 9.134 1.00 96.25 94 SER A N 1
ATOM 769 C CA . SER A 1 94 ? -30.622 17.706 9.742 1.00 96.25 94 SER A CA 1
ATOM 770 C C . SER A 1 94 ? -30.483 17.728 11.257 1.00 96.25 94 SER A C 1
ATOM 772 O O . SER A 1 94 ? -29.414 17.430 11.778 1.00 96.25 94 SER A O 1
ATOM 774 N N . VAL A 1 95 ? -31.561 18.042 11.966 1.00 96.75 95 VAL A N 1
ATOM 775 C CA . VAL A 1 95 ? -31.551 18.192 13.424 1.00 96.75 95 VAL A CA 1
ATOM 776 C C . VAL A 1 95 ? -32.318 17.057 14.070 1.00 96.75 95 VAL A C 1
ATOM 778 O O . VAL A 1 95 ? -33.464 16.797 13.700 1.00 96.75 95 VAL A O 1
ATOM 781 N N . LEU A 1 96 ? -31.701 16.421 15.061 1.00 97.69 96 LEU A N 1
ATOM 782 C CA . LEU A 1 96 ? -32.321 15.454 15.957 1.00 97.69 96 LEU A CA 1
ATOM 783 C C . LEU A 1 96 ? -32.384 16.049 17.365 1.00 97.69 96 LEU A C 1
ATOM 785 O O . LEU A 1 96 ? -31.358 16.362 17.962 1.00 97.69 96 LEU A O 1
ATOM 789 N N . GLU A 1 97 ? -33.591 16.166 17.905 1.00 97.62 97 GLU A N 1
ATOM 790 C CA . GLU A 1 97 ? -33.833 16.664 19.258 1.00 97.62 97 GLU A CA 1
ATOM 791 C C . GLU A 1 97 ? -34.499 15.600 20.128 1.00 97.62 97 GLU A C 1
ATOM 793 O O . GLU A 1 97 ? -35.445 14.929 19.696 1.00 97.62 97 GLU A O 1
ATOM 798 N N . ILE A 1 98 ? -34.008 15.465 21.360 1.00 97.75 98 ILE A N 1
ATOM 799 C CA . ILE A 1 98 ? -34.414 14.444 22.327 1.00 97.75 98 ILE A CA 1
ATOM 800 C C . ILE A 1 98 ? -34.623 15.095 23.694 1.00 97.75 98 ILE A C 1
ATOM 802 O O . ILE A 1 98 ? -33.770 15.837 24.173 1.00 97.75 98 ILE A O 1
ATOM 806 N N . VAL A 1 99 ? -35.738 14.765 24.347 1.00 96.62 99 VAL A N 1
ATOM 807 C CA . VAL A 1 99 ? -36.050 15.165 25.726 1.00 96.62 99 VAL A CA 1
ATOM 808 C C . VAL A 1 99 ? -36.536 13.933 26.483 1.00 96.62 99 VAL A C 1
ATOM 810 O O . VAL A 1 99 ? -37.575 13.361 26.139 1.00 96.62 99 VAL A O 1
ATOM 813 N N . CYS A 1 100 ? -35.792 13.509 27.503 1.00 95.38 100 CYS A N 1
ATOM 814 C CA . CYS A 1 100 ? -36.107 12.324 28.311 1.00 95.38 100 CYS A CA 1
ATOM 815 C C . CYS A 1 100 ? -35.563 12.456 29.742 1.00 95.38 100 CYS A C 1
ATOM 817 O O . CYS A 1 100 ? -34.802 13.382 30.026 1.00 95.38 100 CYS A O 1
ATOM 819 N N . ASP A 1 101 ? -35.950 11.559 30.658 1.00 93.56 101 ASP A N 1
ATOM 820 C CA . ASP A 1 101 ? -35.329 11.557 31.993 1.00 93.56 101 ASP A CA 1
ATOM 821 C C . ASP A 1 101 ? -33.869 11.103 31.896 1.00 93.56 101 ASP A C 1
ATOM 823 O O . ASP A 1 101 ? -33.556 10.154 31.167 1.00 93.56 101 ASP A O 1
ATOM 827 N N . ASP A 1 102 ? -33.002 11.752 32.671 1.00 92.50 102 ASP A N 1
ATOM 828 C CA . ASP A 1 102 ? -31.573 11.464 32.678 1.00 92.50 102 ASP A CA 1
ATOM 829 C C . ASP A 1 102 ? -31.286 10.039 33.162 1.00 92.50 102 ASP A C 1
ATOM 831 O O . ASP A 1 102 ? -31.769 9.585 34.206 1.00 92.50 102 ASP A O 1
ATOM 835 N N . ARG A 1 103 ? -30.482 9.324 32.377 1.00 92.31 103 ARG A N 1
ATOM 836 C CA . ARG A 1 103 ? -30.051 7.949 32.626 1.00 92.31 103 ARG A CA 1
ATOM 837 C C . ARG A 1 103 ? -28.610 7.780 32.136 1.00 92.31 103 ARG A C 1
ATOM 839 O O . ARG A 1 103 ? -28.193 8.441 31.184 1.00 92.31 103 ARG A O 1
ATOM 846 N N . PRO A 1 104 ? -27.832 6.857 32.726 1.00 91.38 104 PRO A N 1
ATOM 847 C CA . PRO A 1 104 ? -26.537 6.485 32.167 1.00 91.38 104 PRO A CA 1
ATOM 848 C C . PRO A 1 104 ? -26.664 5.994 30.717 1.00 91.38 104 PRO A C 1
ATOM 850 O O . PRO A 1 104 ? -27.668 5.391 30.348 1.00 91.38 104 PRO A O 1
ATOM 853 N N . PHE A 1 105 ? -25.606 6.189 29.926 1.00 92.88 105 PHE A N 1
ATOM 854 C CA . PHE A 1 105 ? -25.439 5.656 28.564 1.00 92.88 105 PHE A CA 1
ATOM 855 C C . PHE A 1 105 ? -26.318 6.259 27.462 1.00 92.88 105 PHE A C 1
ATOM 857 O O . PHE A 1 105 ? -26.200 5.811 26.322 1.00 92.88 105 PHE A O 1
ATOM 864 N N . LEU A 1 106 ? -27.165 7.254 27.746 1.00 93.38 106 LEU A N 1
ATOM 865 C CA . LEU A 1 106 ? -28.067 7.824 26.738 1.00 93.38 106 LEU A CA 1
ATOM 866 C C . LEU A 1 106 ? -27.302 8.343 25.511 1.00 93.38 106 LEU A C 1
ATOM 868 O O . LEU A 1 106 ? -27.497 7.831 24.410 1.00 93.38 106 LEU A O 1
ATOM 872 N N . LEU A 1 107 ? -26.390 9.301 25.708 1.00 92.38 107 LEU A N 1
ATOM 873 C CA . LEU A 1 107 ? -25.663 9.938 24.610 1.00 92.38 107 LEU A CA 1
ATOM 874 C C . LEU A 1 107 ? -24.844 8.937 23.784 1.00 92.38 107 LEU A C 1
ATOM 876 O O . LEU A 1 107 ? -24.933 8.935 22.555 1.00 92.38 107 LEU A O 1
ATOM 880 N N . ASP A 1 108 ? -24.089 8.061 24.455 1.00 91.31 108 ASP A N 1
ATOM 881 C CA . ASP A 1 108 ? -23.274 7.044 23.784 1.00 91.31 108 ASP A CA 1
ATOM 882 C C . ASP A 1 108 ? -24.144 6.138 22.898 1.00 91.31 108 ASP A C 1
ATOM 884 O O . ASP A 1 108 ? -23.800 5.860 21.750 1.00 91.31 108 ASP A O 1
ATOM 888 N N . SER A 1 109 ? -25.310 5.722 23.404 1.00 94.25 109 SER A N 1
ATOM 889 C CA . SER A 1 109 ? -26.227 4.817 22.698 1.00 94.25 109 SER A CA 1
ATOM 890 C C . SER A 1 109 ? -26.909 5.501 21.509 1.00 94.25 109 SER A C 1
ATOM 892 O O . SER A 1 109 ? -27.029 4.894 20.443 1.00 94.25 109 SER A O 1
ATOM 894 N N . VAL A 1 110 ? -27.292 6.778 21.647 1.00 94.75 110 VAL A N 1
ATOM 895 C CA . VAL A 1 110 ? -27.826 7.596 20.541 1.00 94.75 110 VAL A CA 1
ATOM 896 C C . VAL A 1 110 ? -26.787 7.723 19.432 1.00 94.75 110 VAL A C 1
ATOM 898 O O . VAL A 1 110 ? -27.077 7.429 18.271 1.00 94.75 110 VAL A O 1
ATOM 901 N N . ARG A 1 111 ? -25.554 8.098 19.784 1.00 94.25 111 ARG A N 1
ATOM 902 C CA . ARG A 1 111 ? -24.460 8.252 18.823 1.00 94.25 111 ARG A CA 1
ATOM 903 C C . ARG A 1 111 ? -24.171 6.943 18.088 1.00 94.25 111 ARG A C 1
ATOM 905 O O . ARG A 1 111 ? -24.095 6.932 16.863 1.00 94.25 111 ARG A O 1
ATOM 912 N N . MET A 1 112 ? -24.093 5.828 18.812 1.00 92.50 112 MET A N 1
ATOM 913 C CA . MET A 1 112 ? -23.901 4.503 18.215 1.00 92.50 112 MET A CA 1
ATOM 914 C C . MET A 1 112 ? -25.017 4.111 17.245 1.00 92.50 112 MET A C 1
ATOM 916 O O . MET A 1 112 ? -24.752 3.465 16.231 1.00 92.50 112 MET A O 1
ATOM 920 N N . ALA A 1 113 ? -26.267 4.444 17.569 1.00 92.69 113 ALA A N 1
ATOM 921 C CA . ALA A 1 113 ? -27.410 4.139 16.717 1.00 92.69 113 ALA A CA 1
ATOM 922 C C . ALA A 1 113 ? -27.336 4.903 15.386 1.00 92.69 113 ALA A C 1
ATOM 924 O O . ALA A 1 113 ? -27.632 4.328 14.339 1.00 92.69 113 ALA A O 1
ATOM 925 N N . LEU A 1 114 ? -26.877 6.157 15.425 1.00 93.88 114 LEU A N 1
ATOM 926 C CA . LEU A 1 114 ? -26.673 7.007 14.249 1.00 93.88 114 LEU A CA 1
ATOM 927 C C . LEU A 1 114 ? -25.478 6.546 13.401 1.00 93.88 114 LEU A C 1
ATOM 929 O O . LEU A 1 114 ? -25.624 6.352 12.195 1.00 93.88 114 LEU A O 1
ATOM 933 N N . GLU A 1 115 ? -24.327 6.274 14.023 1.00 90.62 115 GLU A N 1
ATOM 934 C CA . GLU A 1 115 ? -23.117 5.809 13.323 1.00 90.62 115 GLU A CA 1
ATOM 935 C C . GLU A 1 115 ? -23.354 4.487 12.569 1.00 90.62 115 GLU A C 1
ATOM 937 O O . GLU A 1 115 ? -22.822 4.284 11.479 1.00 90.62 115 GLU A O 1
ATOM 942 N N . ARG A 1 116 ? -24.208 3.593 13.094 1.00 87.19 116 ARG A N 1
ATOM 943 C CA . ARG A 1 116 ? -24.603 2.343 12.408 1.00 87.19 116 ARG A CA 1
ATOM 944 C C . ARG A 1 116 ? -25.360 2.561 11.104 1.00 87.19 116 ARG A C 1
ATOM 946 O O . ARG A 1 116 ? -25.337 1.675 10.256 1.00 87.19 116 ARG A O 1
ATOM 953 N N . GLN A 1 117 ? -26.024 3.702 10.961 1.00 89.12 117 GLN A N 1
ATOM 954 C CA . GLN A 1 117 ? -26.702 4.103 9.728 1.00 89.12 117 GLN A CA 1
ATOM 955 C C . GLN A 1 117 ? -25.771 4.867 8.779 1.00 89.12 117 GLN A C 1
ATOM 957 O O . GLN A 1 117 ? -26.216 5.361 7.749 1.00 89.12 117 GLN A O 1
ATOM 962 N N . GLY A 1 118 ? -24.482 4.988 9.121 1.00 90.00 118 GLY A N 1
ATOM 963 C CA . GLY A 1 118 ? -23.522 5.780 8.358 1.00 90.00 118 GLY A CA 1
ATOM 964 C C . GLY A 1 118 ? -23.758 7.287 8.466 1.00 90.00 118 GLY A C 1
ATOM 965 O O . GLY A 1 118 ? -23.296 8.021 7.599 1.00 90.00 118 GLY A O 1
ATOM 966 N N . LEU A 1 119 ? -24.483 7.748 9.494 1.00 91.81 119 LEU A N 1
ATOM 967 C CA . LEU A 1 119 ? -24.751 9.166 9.720 1.00 91.81 119 LEU A CA 1
ATOM 968 C C . LEU A 1 119 ? -23.639 9.789 10.561 1.00 91.81 119 LEU A C 1
ATOM 970 O O . LEU A 1 119 ? -23.390 9.360 11.691 1.00 91.81 119 LEU A O 1
ATOM 974 N N . THR A 1 120 ? -23.012 10.834 10.030 1.00 93.50 120 THR A N 1
ATOM 975 C CA . THR A 1 120 ? -22.042 11.642 10.770 1.00 93.50 120 THR A CA 1
ATOM 976 C C . THR A 1 120 ? -22.780 12.618 11.678 1.00 93.50 120 THR A C 1
ATOM 978 O O . THR A 1 120 ? -23.723 13.287 11.249 1.00 93.50 120 THR A O 1
ATOM 981 N N . VAL A 1 121 ? -22.341 12.707 12.934 1.00 93.88 121 VAL A N 1
ATOM 982 C CA . VAL A 1 121 ? -22.805 13.717 13.891 1.00 93.88 121 VAL A CA 1
ATOM 983 C C . VAL A 1 121 ? -21.809 14.873 13.878 1.00 93.88 121 VAL A C 1
ATOM 985 O O . VAL A 1 121 ? -20.648 14.679 14.234 1.00 93.88 121 VAL A O 1
ATOM 988 N N . HIS A 1 122 ? -22.257 16.050 13.446 1.00 92.50 122 HIS A N 1
ATOM 989 C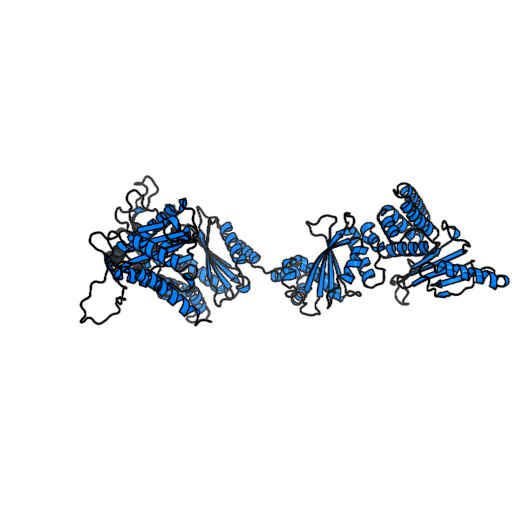 CA . HIS A 1 122 ? -21.439 17.264 13.326 1.00 92.50 122 HIS A CA 1
ATOM 990 C C . HIS A 1 122 ? -21.408 18.071 14.619 1.00 92.50 122 HIS A C 1
ATOM 992 O O . HIS A 1 122 ? -20.381 18.652 14.945 1.00 92.50 122 HIS A O 1
ATOM 998 N N . LEU A 1 123 ? -22.511 18.064 15.371 1.00 92.38 123 LEU A N 1
ATOM 999 C CA . LEU A 1 123 ? -22.636 18.771 16.642 1.00 92.38 123 LEU A CA 1
ATOM 1000 C C . LEU A 1 123 ? -23.443 17.954 17.643 1.00 92.38 123 LEU A C 1
ATOM 1002 O O . LEU A 1 123 ? -24.423 17.306 17.271 1.00 92.38 123 LEU A O 1
ATOM 1006 N N . ILE A 1 124 ? -23.063 18.038 18.918 1.00 93.56 124 ILE A N 1
ATOM 1007 C CA . ILE A 1 124 ? -23.817 17.489 20.045 1.00 93.56 124 ILE A CA 1
ATOM 1008 C C . ILE A 1 124 ? -23.923 18.554 21.134 1.00 93.56 124 ILE A C 1
ATOM 1010 O O . ILE A 1 124 ? -22.925 18.955 21.724 1.00 93.56 124 ILE A O 1
ATOM 1014 N N . ILE A 1 125 ? -25.151 18.926 21.474 1.00 93.75 125 ILE A N 1
ATOM 1015 C CA . ILE A 1 125 ? -25.473 19.701 22.669 1.00 93.75 125 ILE A CA 1
ATOM 1016 C C . ILE A 1 125 ? -26.292 18.795 23.588 1.00 93.75 125 ILE A C 1
ATOM 1018 O O . ILE A 1 125 ? -27.395 18.392 23.232 1.00 93.75 125 ILE A O 1
ATOM 1022 N N . HIS A 1 126 ? -25.745 18.440 24.752 1.00 93.06 126 HIS A N 1
ATOM 1023 C CA . HIS A 1 126 ? -26.376 17.531 25.720 1.00 93.06 126 HIS A CA 1
ATOM 1024 C C . HIS A 1 126 ? -26.228 18.060 27.162 1.00 93.06 126 HIS A C 1
ATOM 1026 O O . HIS A 1 126 ? -25.448 17.536 27.965 1.00 93.06 126 HIS A O 1
ATOM 1032 N N . PRO A 1 127 ? -26.932 19.131 27.543 1.00 92.69 127 PRO A N 1
ATOM 1033 C CA . PRO A 1 127 ? -27.099 19.489 28.947 1.00 92.69 127 PRO A CA 1
ATOM 1034 C C . PRO A 1 127 ? -28.003 18.488 29.689 1.00 92.69 127 PRO A C 1
ATOM 1036 O O . PRO A 1 127 ? -28.994 17.979 29.157 1.00 92.69 127 PRO A O 1
ATOM 1039 N N . VAL A 1 128 ? -27.688 18.265 30.965 1.00 91.94 128 VAL A N 1
ATOM 1040 C CA . VAL A 1 128 ? -28.584 17.602 31.920 1.00 91.94 128 VAL A CA 1
ATOM 1041 C C . VAL A 1 128 ? -29.051 18.650 32.921 1.00 91.94 128 VAL A C 1
ATOM 1043 O O . VAL A 1 128 ? -28.233 19.253 33.618 1.00 91.94 128 VAL A O 1
ATOM 1046 N N . MET A 1 129 ? -30.359 18.880 32.982 1.00 91.25 129 MET A N 1
ATOM 1047 C CA . MET A 1 129 ? -30.960 19.966 33.761 1.00 91.25 129 MET A CA 1
ATOM 1048 C C . MET A 1 129 ? -31.929 19.418 34.808 1.00 91.25 129 MET A C 1
ATOM 1050 O O . MET A 1 129 ? -32.599 18.414 34.574 1.00 91.25 129 MET A O 1
ATOM 1054 N N . GLY A 1 130 ? -32.039 20.083 35.958 1.00 92.38 130 GLY A N 1
ATOM 1055 C CA . GLY A 1 130 ? -33.109 19.824 36.919 1.00 92.38 130 GLY A CA 1
ATOM 1056 C C . GLY A 1 130 ? -34.378 20.539 36.468 1.00 92.38 130 GLY A C 1
ATOM 1057 O O . GLY A 1 130 ? -34.389 21.765 36.422 1.00 92.38 130 GLY A O 1
ATOM 1058 N N . VAL A 1 131 ? -35.440 19.807 36.132 1.00 91.12 131 VAL A N 1
ATOM 1059 C CA . VAL A 1 131 ? -36.666 20.382 35.556 1.00 91.12 131 VAL A CA 1
ATOM 1060 C C . VAL A 1 131 ? -37.861 20.120 36.469 1.00 91.12 131 VAL A C 1
ATOM 1062 O O . VAL A 1 131 ? -38.258 18.978 36.697 1.00 91.12 131 VAL A O 1
ATOM 1065 N N . GLY A 1 132 ? -38.458 21.191 36.990 1.00 90.25 132 GLY A N 1
ATOM 1066 C CA . GLY A 1 132 ? -39.718 21.149 37.725 1.00 90.25 132 GLY A CA 1
ATOM 1067 C C . GLY A 1 132 ? -40.887 21.304 36.764 1.00 90.25 132 GLY A C 1
ATOM 1068 O O . GLY A 1 132 ? -40.944 22.280 36.013 1.00 90.25 132 GLY A O 1
ATOM 1069 N N . ARG A 1 133 ? -41.815 20.343 36.776 1.00 90.75 133 ARG A N 1
ATOM 1070 C CA . ARG A 1 133 ? -43.023 20.357 35.942 1.00 90.75 133 ARG A CA 1
ATOM 1071 C C . ARG A 1 133 ? -44.282 20.353 36.799 1.00 90.75 133 ARG A C 1
ATOM 1073 O O . ARG A 1 133 ? -44.301 19.723 37.853 1.00 90.75 133 ARG A O 1
ATOM 1080 N N . ASN A 1 134 ? -45.335 21.002 36.311 1.00 89.25 134 ASN A N 1
ATOM 1081 C CA . ASN A 1 134 ? -46.660 20.945 36.928 1.00 89.25 134 ASN A CA 1
ATOM 1082 C C . ASN A 1 134 ? -47.443 19.677 36.545 1.00 89.25 134 ASN A C 1
ATOM 1084 O O . ASN A 1 134 ? -46.999 18.883 35.714 1.00 89.25 134 ASN A O 1
ATOM 1088 N N . ASP A 1 135 ? -48.654 19.526 37.090 1.00 87.50 135 ASP A N 1
ATOM 1089 C CA . ASP A 1 135 ? -49.539 18.371 36.859 1.00 87.50 135 ASP A CA 1
ATOM 1090 C C . ASP A 1 135 ? -49.933 18.154 35.382 1.00 87.50 135 ASP A C 1
ATOM 1092 O O . ASP A 1 135 ? -50.385 17.074 35.006 1.00 87.50 135 ASP A O 1
ATOM 1096 N N . GLN A 1 136 ? -49.766 19.166 34.521 1.00 87.56 136 GLN A N 1
ATOM 1097 C CA . GLN A 1 136 ? -50.012 19.079 33.074 1.00 87.56 136 GLN A CA 1
ATOM 1098 C C . GLN A 1 136 ? -48.741 18.749 32.268 1.00 87.56 136 GLN A C 1
ATOM 1100 O O . GLN A 1 136 ? -48.777 18.728 31.033 1.00 87.56 136 GLN A O 1
ATOM 1105 N N . GLY A 1 137 ? -47.615 18.515 32.950 1.00 87.94 137 GLY A N 1
ATOM 1106 C CA . GLY A 1 137 ? -46.310 18.238 32.351 1.00 87.94 137 GLY A CA 1
ATOM 1107 C C . GLY A 1 137 ? -45.581 19.479 31.833 1.00 87.94 137 GLY A C 1
ATOM 1108 O O . GLY A 1 137 ? -44.612 19.344 31.082 1.00 87.94 137 GLY A O 1
ATOM 1109 N N . MET A 1 138 ? -46.035 20.686 32.187 1.00 90.62 138 MET A N 1
ATOM 1110 C CA . MET A 1 138 ? -45.444 21.943 31.719 1.00 90.62 138 MET A CA 1
ATOM 1111 C C . MET A 1 138 ? -44.255 22.349 32.588 1.00 90.62 138 MET A C 1
ATOM 1113 O O . MET A 1 138 ? -44.367 22.294 33.809 1.00 90.62 138 MET A O 1
ATOM 1117 N N . ILE A 1 139 ? -43.154 22.799 31.977 1.00 89.94 139 ILE A N 1
ATOM 1118 C CA . ILE A 1 139 ? -41.987 23.328 32.710 1.00 89.94 139 ILE A CA 1
ATOM 1119 C C . ILE A 1 139 ? -42.384 24.579 33.512 1.00 89.94 139 ILE A C 1
ATOM 1121 O O . ILE A 1 139 ? -42.881 25.549 32.937 1.00 89.94 139 ILE A O 1
ATOM 1125 N N . GLU A 1 140 ? -42.120 24.562 34.819 1.00 89.00 140 GLU A N 1
ATOM 1126 C CA . GLU A 1 140 ? -42.246 25.710 35.729 1.00 89.00 140 GLU A CA 1
ATOM 1127 C C . GLU A 1 140 ? -40.879 26.262 36.135 1.00 89.00 140 GLU A C 1
ATOM 1129 O O . GLU A 1 140 ? -40.689 27.477 36.180 1.00 89.00 140 GLU A O 1
ATOM 1134 N N . THR A 1 141 ? -39.916 25.379 36.403 1.00 88.94 141 THR A N 1
ATOM 1135 C CA . THR A 1 141 ? -38.577 25.751 36.866 1.00 88.94 141 THR A CA 1
ATOM 1136 C C . THR A 1 141 ? -37.501 24.926 36.171 1.00 88.94 141 THR A C 1
ATOM 1138 O O . THR A 1 141 ? -37.692 23.745 35.876 1.00 88.94 141 THR A O 1
ATOM 1141 N N . VAL A 1 142 ? -36.357 25.561 35.913 1.00 88.56 142 VAL A N 1
ATOM 1142 C CA . VAL A 1 142 ? -35.134 24.912 35.432 1.00 88.56 142 VAL A CA 1
ATOM 1143 C C . VAL A 1 142 ? -34.010 25.312 36.372 1.00 88.56 142 VAL A C 1
ATOM 1145 O O . VAL A 1 142 ? -33.787 26.498 36.604 1.00 88.56 142 VAL A O 1
ATOM 1148 N N . GLU A 1 143 ? -33.319 24.328 36.932 1.00 86.81 143 GLU A N 1
ATOM 1149 C CA . GLU A 1 143 ? -32.201 24.530 37.845 1.00 86.81 143 GLU A CA 1
ATOM 1150 C C . GLU A 1 143 ? -30.980 23.737 37.383 1.00 86.81 143 GLU A C 1
ATOM 1152 O O . GLU A 1 143 ? -31.079 22.616 36.875 1.00 86.81 143 GLU A O 1
ATOM 1157 N N . ARG A 1 144 ? -29.797 24.301 37.628 1.00 81.62 144 ARG A N 1
ATOM 1158 C CA . ARG A 1 144 ? -28.538 23.585 37.451 1.00 81.62 144 ARG A CA 1
ATOM 1159 C C . ARG A 1 144 ? -28.439 22.451 38.462 1.00 81.62 144 ARG A C 1
ATOM 1161 O O . ARG A 1 144 ? -28.553 22.671 39.671 1.00 81.62 144 ARG A O 1
ATOM 1168 N N . LEU A 1 145 ? -28.138 21.245 37.990 1.00 78.06 145 LEU A N 1
ATOM 1169 C CA . LEU A 1 145 ? -27.824 20.135 38.883 1.00 78.06 145 LEU A CA 1
ATOM 1170 C C . LEU A 1 145 ? -26.474 20.406 39.558 1.00 78.06 145 LEU A C 1
ATOM 1172 O O . LEU A 1 145 ? -25.415 20.349 38.936 1.00 78.06 145 LEU A O 1
ATOM 1176 N N . THR A 1 146 ? -26.499 20.724 40.852 1.00 62.72 146 THR A N 1
ATOM 1177 C CA . THR A 1 146 ? -25.278 20.787 41.664 1.00 62.72 146 THR A CA 1
ATOM 1178 C C . THR A 1 146 ? -24.879 19.367 42.059 1.00 62.72 146 THR A C 1
ATOM 1180 O O . THR A 1 146 ? -25.717 18.571 42.486 1.00 62.72 146 THR A O 1
ATOM 1183 N N . HIS A 1 147 ? -23.602 19.015 41.886 1.00 46.09 147 HIS A N 1
ATOM 1184 C CA . HIS A 1 147 ? -23.092 17.680 42.199 1.00 46.09 147 HIS A CA 1
ATOM 1185 C C . HIS A 1 147 ? -23.429 17.292 43.651 1.00 46.09 147 HIS A C 1
ATOM 1187 O O . HIS A 1 147 ? -22.779 17.739 44.596 1.00 46.09 147 HIS A O 1
ATOM 1193 N N . ARG A 1 148 ? -24.394 16.383 43.847 1.00 41.16 148 ARG A N 1
ATOM 1194 C CA . ARG A 1 148 ? -24.373 15.511 45.025 1.00 41.16 148 ARG A CA 1
ATOM 1195 C C . ARG A 1 148 ? -23.166 14.598 44.858 1.00 41.16 148 ARG A C 1
ATOM 1197 O O . ARG A 1 148 ? -23.136 13.774 43.945 1.00 41.16 148 ARG A O 1
ATOM 1204 N N . ALA A 1 149 ? -22.174 14.757 45.727 1.00 33.16 149 ALA A N 1
ATOM 1205 C CA . ALA A 1 149 ? -21.097 13.794 45.880 1.00 33.16 149 ALA A CA 1
ATOM 1206 C C . ALA A 1 149 ? -21.711 12.399 46.086 1.00 33.16 149 ALA A C 1
ATOM 1208 O O . ALA A 1 149 ? -22.347 12.126 47.106 1.00 33.16 149 ALA A O 1
ATOM 1209 N N . ARG A 1 150 ? -21.562 11.514 45.097 1.00 33.25 150 ARG A N 1
ATOM 1210 C CA . ARG A 1 150 ? -21.797 10.084 45.293 1.00 33.25 150 ARG A CA 1
ATOM 1211 C C . ARG A 1 150 ? -20.669 9.556 46.187 1.00 33.25 150 ARG A C 1
ATOM 1213 O O . ARG A 1 150 ? -19.549 9.385 45.732 1.00 33.25 150 ARG A O 1
ATOM 1220 N N . GLY A 1 151 ? -21.008 9.389 47.465 1.00 29.30 151 GLY A N 1
ATOM 1221 C CA . GLY A 1 151 ? -20.394 8.552 48.502 1.00 29.30 151 GLY A CA 1
ATOM 1222 C C . GLY A 1 151 ? -18.948 8.076 48.331 1.00 29.30 151 GLY A C 1
ATOM 1223 O O . GLY A 1 151 ? -18.705 7.021 47.756 1.00 29.30 151 GLY A O 1
ATOM 1224 N N . GLY A 1 152 ? -18.033 8.773 49.007 1.00 25.97 152 GLY A N 1
ATOM 1225 C CA . GLY A 1 152 ? -16.935 8.175 49.768 1.00 25.97 152 GLY A CA 1
ATOM 1226 C C . GLY A 1 152 ? -17.175 8.478 51.256 1.00 25.97 152 GLY A C 1
ATOM 1227 O O . GLY A 1 152 ? -17.599 9.576 51.590 1.00 25.97 152 GLY A O 1
ATOM 1228 N N . SER A 1 153 ? -16.996 7.472 52.106 1.00 34.12 153 SER A N 1
ATOM 1229 C CA . SER A 1 153 ? -17.241 7.390 53.560 1.00 34.12 153 SER A CA 1
ATOM 1230 C C . SER A 1 153 ? -16.968 8.628 54.447 1.00 34.12 153 SER A C 1
ATOM 1232 O O . SER A 1 153 ? -15.888 9.201 54.345 1.00 34.12 153 SER A O 1
ATOM 1234 N N . GLY A 1 154 ? -17.871 8.860 55.424 1.00 33.22 154 GLY A N 1
ATOM 1235 C CA . GLY A 1 154 ? -17.728 9.726 56.621 1.00 33.22 154 GLY A CA 1
ATOM 1236 C C . GLY A 1 154 ? -17.890 11.220 56.308 1.00 33.22 154 GLY A C 1
ATOM 1237 O O . GLY A 1 154 ? -17.181 11.737 55.464 1.00 33.22 154 GLY A O 1
ATOM 1238 N N . ASP A 1 155 ? -18.818 12.008 56.844 1.00 26.66 155 ASP A N 1
ATOM 1239 C CA . ASP A 1 155 ? -19.529 11.977 58.114 1.00 26.66 155 ASP A CA 1
ATOM 1240 C C . ASP A 1 155 ? -20.947 12.533 57.912 1.00 26.66 155 ASP A C 1
ATOM 1242 O O . ASP A 1 155 ? -21.165 13.500 57.179 1.00 26.66 155 ASP A O 1
ATOM 1246 N N . ALA A 1 156 ? -21.927 11.909 58.558 1.00 35.59 156 ALA A N 1
ATOM 1247 C CA . ALA A 1 156 ? -23.284 12.422 58.619 1.00 35.59 156 ALA A CA 1
ATOM 1248 C C . ALA A 1 156 ? -23.414 13.314 59.853 1.00 35.59 156 ALA A C 1
ATOM 1250 O O . ALA A 1 156 ? -23.396 12.790 60.958 1.00 35.59 156 ALA A O 1
ATOM 1251 N N . GLU A 1 157 ? -23.598 14.622 59.663 1.00 30.95 157 GLU A N 1
ATOM 1252 C CA . GLU A 1 157 ? -24.511 15.417 60.489 1.00 30.95 157 GLU A CA 1
ATOM 1253 C C . GLU A 1 157 ? -24.751 16.819 59.900 1.00 30.95 157 GLU A C 1
ATOM 1255 O O . GLU A 1 157 ? -23.829 17.563 59.582 1.00 30.95 157 GLU A O 1
ATOM 1260 N N . SER A 1 158 ? -26.036 17.179 59.820 1.00 29.20 158 SER A N 1
ATOM 1261 C CA . SER A 1 158 ? -26.565 18.534 59.616 1.00 29.20 158 SER A CA 1
ATOM 1262 C C . SER A 1 158 ? -26.507 19.150 58.206 1.00 29.20 158 SER A C 1
ATOM 1264 O O . SER A 1 158 ? -25.885 20.182 57.974 1.00 29.20 158 SER A O 1
ATOM 1266 N N . ALA A 1 159 ? -27.295 18.590 57.284 1.00 28.17 159 ALA A N 1
ATOM 1267 C CA . ALA A 1 159 ? -28.080 19.386 56.334 1.00 28.17 159 ALA A CA 1
ATOM 1268 C C . ALA A 1 159 ? -29.243 18.536 55.800 1.00 28.17 159 ALA A C 1
ATOM 1270 O O . ALA A 1 159 ? -29.031 17.531 55.124 1.00 28.17 159 ALA A O 1
ATOM 1271 N N . SER A 1 160 ? -30.482 18.921 56.106 1.00 29.31 160 SER A N 1
ATOM 1272 C CA . SER A 1 160 ? -31.675 18.298 55.526 1.00 29.31 160 SER A CA 1
ATOM 1273 C C . SER A 1 160 ? -31.588 18.327 53.989 1.00 29.31 160 SER A C 1
ATOM 1275 O O . SER A 1 160 ? -31.380 19.405 53.423 1.00 29.31 160 SER A O 1
ATOM 1277 N N . PRO A 1 161 ? -31.741 17.194 53.280 1.00 33.12 161 PRO A N 1
ATOM 1278 C CA . PRO A 1 161 ? -31.663 17.176 51.828 1.00 33.12 161 PRO A CA 1
ATOM 1279 C C . PRO A 1 161 ? -32.878 17.905 51.248 1.00 33.12 161 PRO A C 1
ATOM 1281 O O . PRO A 1 161 ? -33.993 17.389 51.301 1.00 33.12 161 PRO A O 1
ATOM 1284 N N . ARG A 1 162 ? -32.683 19.083 50.640 1.00 38.78 162 ARG A N 1
ATOM 1285 C CA . ARG A 1 162 ? -33.639 19.566 49.632 1.00 38.78 162 ARG A CA 1
ATOM 1286 C C . ARG A 1 162 ? -33.745 18.470 48.565 1.00 38.78 162 ARG A C 1
ATOM 1288 O O . ARG A 1 162 ? -32.720 18.018 48.043 1.00 38.78 162 ARG A O 1
ATOM 1295 N N . ALA A 1 163 ? -34.955 17.977 48.313 1.00 48.47 163 ALA A N 1
ATOM 1296 C CA . ALA A 1 163 ? -35.222 17.129 47.159 1.00 48.47 163 ALA A CA 1
ATOM 1297 C C . ALA A 1 163 ? -34.923 17.977 45.914 1.00 48.47 163 ALA A C 1
ATOM 1299 O O . ALA A 1 163 ? -35.571 18.999 45.712 1.00 48.47 163 ALA A O 1
ATOM 1300 N N . GLY A 1 164 ? -33.872 17.629 45.170 1.00 67.44 164 GLY A N 1
ATOM 1301 C CA . GLY A 1 164 ? -33.562 18.300 43.908 1.00 67.44 164 GLY A CA 1
ATOM 1302 C C . GLY A 1 164 ? -34.639 17.994 42.869 1.00 67.44 164 GLY A C 1
ATOM 1303 O O . GLY A 1 164 ? -35.313 16.966 42.971 1.00 67.44 164 GLY A O 1
ATOM 1304 N N . LEU A 1 165 ? -34.798 18.884 41.889 1.00 81.75 165 LEU A N 1
ATOM 1305 C CA . LEU A 1 165 ? -35.689 18.658 40.752 1.00 81.75 165 LEU A CA 1
ATOM 1306 C C . LEU A 1 165 ? -35.282 17.383 39.978 1.00 81.75 165 LEU A C 1
ATOM 1308 O O . LEU A 1 165 ? -34.093 17.043 39.962 1.00 81.75 165 LEU A O 1
ATOM 1312 N N . PRO A 1 166 ? -36.235 16.675 39.338 1.00 87.12 166 PRO A N 1
ATOM 1313 C CA . PRO A 1 166 ? -35.929 15.565 38.437 1.00 87.12 166 PRO A CA 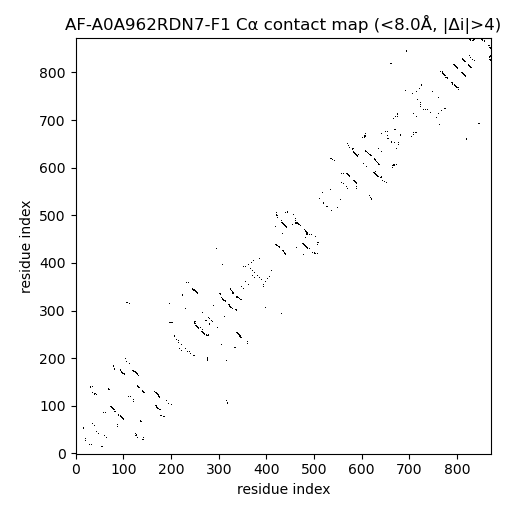1
ATOM 1314 C C . PRO A 1 166 ? -34.924 15.974 37.355 1.00 87.12 166 PRO A C 1
ATOM 1316 O O . PRO A 1 166 ? -35.051 17.045 36.766 1.00 87.12 166 PRO A O 1
ATOM 1319 N N . ALA A 1 167 ? -33.932 15.121 37.098 1.00 91.94 167 ALA A N 1
ATOM 1320 C CA . ALA A 1 167 ? -32.946 15.350 36.050 1.00 91.94 167 ALA A CA 1
ATOM 1321 C C . ALA A 1 167 ? -33.517 14.940 34.684 1.00 91.94 167 ALA A C 1
ATOM 1323 O O . ALA A 1 167 ? -33.966 13.805 34.509 1.00 91.94 167 ALA A O 1
ATOM 1324 N N . GLU A 1 168 ? -33.482 15.850 33.718 1.00 93.94 168 GLU A N 1
ATOM 1325 C CA . GLU A 1 168 ? -33.847 15.599 32.325 1.00 93.94 168 GLU A CA 1
ATOM 1326 C C . GLU A 1 168 ? -32.645 15.845 31.414 1.00 93.94 168 GLU A C 1
ATOM 1328 O O . GLU A 1 168 ? -31.930 16.840 31.563 1.00 93.94 168 GLU A O 1
ATOM 1333 N N . ALA A 1 169 ? -32.437 14.938 30.462 1.00 94.25 169 ALA A N 1
ATOM 1334 C CA . ALA A 1 169 ? -31.436 15.078 29.419 1.00 94.25 169 ALA A CA 1
ATOM 1335 C C . ALA A 1 169 ? -32.078 15.723 28.185 1.00 94.25 169 ALA A C 1
ATOM 1337 O O . ALA A 1 169 ? -33.066 15.215 27.640 1.00 94.25 169 ALA A O 1
ATOM 1338 N N . ILE A 1 170 ? -31.507 16.848 27.758 1.00 95.31 170 ILE A N 1
ATOM 1339 C CA . ILE A 1 170 ? -31.963 17.640 26.616 1.00 95.31 170 ILE A CA 1
ATOM 1340 C C . ILE A 1 170 ? -30.877 17.531 25.549 1.00 95.31 170 ILE A C 1
ATOM 1342 O O . ILE A 1 170 ? -29.791 18.063 25.741 1.00 95.31 170 ILE A O 1
ATOM 1346 N N . MET A 1 171 ? -31.127 16.821 24.449 1.00 96.69 171 MET A N 1
ATOM 1347 C CA . MET A 1 171 ? -30.101 16.534 23.437 1.00 96.69 171 MET A CA 1
ATOM 1348 C C . MET A 1 171 ? -30.462 17.148 22.098 1.00 96.69 171 MET A C 1
ATOM 1350 O O . MET A 1 171 ? -31.555 16.917 21.591 1.00 96.69 171 MET A O 1
ATOM 1354 N N . HIS A 1 172 ? -29.537 17.888 21.511 1.00 96.25 172 HIS A N 1
ATOM 1355 C CA . HIS A 1 172 ? -29.630 18.413 20.161 1.00 96.25 172 HIS A CA 1
ATOM 1356 C C . HIS A 1 172 ? -28.413 17.956 19.376 1.00 96.25 172 HIS A C 1
ATOM 1358 O O . HIS A 1 172 ? -27.277 18.184 19.789 1.00 96.25 172 HIS A O 1
ATOM 1364 N N . LEU A 1 173 ? -28.666 17.273 18.268 1.00 96.75 173 LEU A N 1
ATOM 1365 C CA . LEU A 1 173 ? -27.636 16.731 17.404 1.00 96.75 173 LEU A CA 1
ATOM 1366 C C . LEU A 1 173 ? -27.836 17.265 15.987 1.00 96.75 173 LEU A C 1
ATOM 1368 O O . LEU A 1 173 ? -28.939 17.160 15.443 1.00 96.75 173 LEU A O 1
ATOM 1372 N N . GLU A 1 174 ? -26.768 17.782 15.381 1.00 95.44 174 GLU A N 1
ATOM 1373 C CA . GLU A 1 174 ? -26.737 18.103 13.951 1.00 95.44 174 GLU A CA 1
ATOM 1374 C C . GLU A 1 174 ? -26.104 16.943 13.178 1.00 95.44 174 GLU A C 1
ATOM 1376 O O . GLU A 1 174 ? -25.015 16.474 13.509 1.00 95.44 174 GLU A O 1
ATOM 1381 N N . LEU A 1 175 ? -26.802 16.461 12.152 1.00 95.88 175 LEU A N 1
ATOM 1382 C CA . LEU A 1 175 ? -26.442 15.292 11.350 1.00 95.88 175 LEU A CA 1
ATOM 1383 C C . LEU A 1 175 ? -26.179 15.681 9.892 1.00 95.88 175 LEU A C 1
ATOM 1385 O O . LEU A 1 175 ? -26.584 16.754 9.430 1.00 95.88 175 LEU A O 1
ATOM 1389 N N . ASP A 1 176 ? -25.563 14.775 9.130 1.00 92.75 176 ASP A N 1
ATOM 1390 C CA . ASP A 1 176 ? -25.575 14.851 7.664 1.00 92.75 176 ASP A CA 1
ATOM 1391 C C . ASP A 1 176 ? -26.994 15.128 7.155 1.00 92.75 176 ASP A C 1
ATOM 1393 O O . ASP A 1 176 ? -27.947 14.469 7.577 1.00 92.75 176 ASP A O 1
ATOM 1397 N N . ARG A 1 177 ? -27.146 16.095 6.242 1.00 94.75 177 ARG A N 1
ATOM 1398 C CA . ARG A 1 177 ? -28.459 16.502 5.729 1.00 94.75 177 ARG A CA 1
ATOM 1399 C C . ARG A 1 177 ? -29.160 15.323 5.052 1.00 94.75 177 ARG A C 1
ATOM 1401 O O . ARG A 1 177 ? -28.724 14.853 4.004 1.00 94.75 177 ARG A O 1
ATOM 1408 N N . GLN A 1 178 ? -30.270 14.887 5.634 1.00 94.94 178 GLN A N 1
ATOM 1409 C CA . GLN A 1 178 ? -31.075 13.770 5.158 1.00 94.94 178 GLN A CA 1
ATOM 1410 C C . GLN A 1 178 ? -32.310 14.233 4.367 1.00 94.94 178 GLN A C 1
ATOM 1412 O O . GLN A 1 178 ? -32.885 15.292 4.662 1.00 94.94 178 GLN A O 1
ATOM 1417 N N . PRO A 1 179 ? -32.768 13.436 3.382 1.00 93.12 179 PRO A N 1
ATOM 1418 C CA . PRO A 1 179 ? -34.083 13.606 2.772 1.00 93.12 179 PRO A CA 1
ATOM 1419 C C . PRO A 1 179 ? -35.202 13.551 3.819 1.00 93.12 179 PRO A C 1
ATOM 1421 O O . PRO A 1 179 ? -35.156 12.766 4.760 1.00 93.12 179 PRO A O 1
ATOM 1424 N N . GLU A 1 180 ? -36.253 14.351 3.644 1.00 90.94 180 GLU A N 1
ATOM 1425 C CA . GLU A 1 180 ? -37.336 14.461 4.632 1.00 90.94 180 GLU A CA 1
ATOM 1426 C C . GLU A 1 180 ? -38.049 13.123 4.903 1.00 90.94 180 GLU A C 1
ATOM 1428 O O . GLU A 1 180 ? -38.505 12.866 6.016 1.00 90.94 180 GLU A O 1
ATOM 1433 N N . GLN A 1 181 ? -38.073 12.228 3.912 1.00 90.31 181 GLN A N 1
ATOM 1434 C CA . GLN A 1 181 ? -38.689 10.904 4.011 1.00 90.31 181 GLN A CA 1
ATOM 1435 C C . GLN A 1 181 ? -37.946 9.954 4.964 1.00 90.31 181 GLN A C 1
ATOM 1437 O O . GLN A 1 181 ? -38.576 9.045 5.501 1.00 90.31 181 GLN A O 1
ATOM 1442 N N . THR A 1 182 ? -36.641 10.141 5.191 1.00 91.81 182 THR A N 1
ATOM 1443 C CA . THR A 1 182 ? -35.829 9.240 6.033 1.00 91.81 182 THR A CA 1
ATOM 1444 C C . THR A 1 182 ? -35.748 9.701 7.490 1.00 91.81 182 THR A C 1
ATOM 1446 O O . THR A 1 182 ? -35.436 8.912 8.377 1.00 91.81 182 THR A O 1
ATOM 1449 N N . LEU A 1 183 ? -36.098 10.956 7.790 1.00 92.94 183 LEU A N 1
ATOM 1450 C CA . LEU A 1 183 ? -35.997 11.525 9.143 1.00 92.94 183 LEU A CA 1
ATOM 1451 C C . LEU A 1 183 ? -36.883 10.799 10.167 1.00 92.94 183 LEU A C 1
ATOM 1453 O O . LEU A 1 183 ? -36.488 10.614 11.320 1.00 92.94 183 LEU A O 1
ATOM 1457 N N . ALA A 1 184 ? -38.063 10.333 9.749 1.00 92.50 184 ALA A N 1
ATOM 1458 C CA . ALA A 1 184 ? -38.939 9.542 10.612 1.00 92.50 184 ALA A CA 1
ATOM 1459 C C . ALA A 1 184 ? -38.280 8.218 11.042 1.00 92.50 184 ALA A C 1
ATOM 1461 O O . ALA A 1 184 ? -38.406 7.817 12.200 1.00 92.50 184 ALA A O 1
ATOM 1462 N N . GLU A 1 185 ? -37.548 7.574 10.132 1.00 93.25 185 GLU A N 1
ATOM 1463 C CA . GLU A 1 185 ? -36.806 6.339 10.391 1.00 93.25 185 GLU A CA 1
ATOM 1464 C C . GLU A 1 185 ? -35.631 6.587 11.344 1.00 93.25 185 GLU A C 1
ATOM 1466 O O . GLU A 1 185 ? -35.487 5.866 12.331 1.00 93.25 185 GLU A O 1
ATOM 1471 N N . VAL A 1 186 ? -34.870 7.673 11.148 1.00 93.56 186 VAL A N 1
ATOM 1472 C CA . VAL A 1 186 ? -33.805 8.096 12.082 1.00 93.56 186 VAL A CA 1
ATOM 1473 C C . VAL A 1 186 ? -34.353 8.239 13.505 1.00 93.56 186 VAL A C 1
ATOM 1475 O O . VAL A 1 186 ? -33.790 7.690 14.454 1.00 93.56 186 VAL A O 1
ATOM 1478 N N . GLY A 1 187 ? -35.498 8.910 13.663 1.00 94.19 187 GLY A N 1
ATOM 1479 C CA . GLY A 1 187 ? -36.154 9.055 14.962 1.00 94.19 187 GLY A CA 1
ATOM 1480 C C . GLY A 1 187 ? -36.609 7.725 15.581 1.00 94.19 187 GLY A C 1
ATOM 1481 O O . GLY A 1 187 ? -36.565 7.577 16.802 1.00 94.19 187 GLY A O 1
ATOM 1482 N N . GLN A 1 188 ? -37.035 6.747 14.775 1.00 93.88 188 GLN A N 1
ATOM 1483 C CA . GLN A 1 188 ? -37.414 5.410 15.256 1.00 93.88 188 GLN A CA 1
ATOM 1484 C C . GLN A 1 188 ? -36.203 4.583 15.696 1.00 93.88 188 GLN A C 1
ATOM 1486 O O . GLN A 1 188 ? -36.263 3.935 16.739 1.00 93.88 188 GLN A O 1
ATOM 1491 N N . ILE A 1 189 ? -35.099 4.642 14.950 1.00 93.19 189 ILE A N 1
ATOM 1492 C CA . ILE A 1 189 ? -33.852 3.935 15.280 1.00 93.19 189 ILE A CA 1
ATOM 1493 C C . ILE A 1 189 ? -33.291 4.434 16.614 1.00 93.19 189 ILE A C 1
ATOM 1495 O O . ILE A 1 189 ? -32.933 3.637 17.482 1.00 93.19 189 ILE A O 1
ATOM 1499 N N . VAL A 1 190 ? -33.277 5.754 16.807 1.00 95.19 190 VAL A N 1
ATOM 1500 C CA . VAL A 1 190 ? -32.845 6.373 18.065 1.00 95.19 190 VAL A CA 1
ATOM 1501 C C . VAL A 1 190 ? -33.795 6.017 19.209 1.00 95.19 190 VAL A C 1
ATOM 1503 O O . VAL A 1 190 ? -33.330 5.700 20.302 1.00 95.19 190 VAL A O 1
ATOM 1506 N N . ARG A 1 191 ? -35.114 5.997 18.964 1.00 95.06 191 ARG A N 1
ATOM 1507 C CA . ARG A 1 191 ? -36.099 5.559 19.965 1.00 95.06 191 ARG A CA 1
ATOM 1508 C C . ARG A 1 191 ? -35.822 4.141 20.448 1.00 95.06 191 ARG A C 1
ATOM 1510 O O . ARG A 1 191 ? -35.725 3.936 21.648 1.00 95.06 191 ARG A O 1
ATOM 1517 N N . ALA A 1 192 ? -35.619 3.199 19.528 1.00 92.38 192 ALA A N 1
ATOM 1518 C CA . ALA A 1 192 ? -35.332 1.812 19.879 1.00 92.38 192 ALA A CA 1
ATOM 1519 C C . ALA A 1 192 ? -34.059 1.675 20.737 1.00 92.38 192 ALA A C 1
ATOM 1521 O O . ALA A 1 192 ? -34.031 0.884 21.677 1.00 92.38 192 ALA A O 1
ATOM 1522 N N . ALA A 1 193 ? -33.017 2.466 20.452 1.00 92.94 193 ALA A N 1
ATOM 1523 C CA . ALA A 1 193 ? -31.804 2.487 21.269 1.00 92.94 193 ALA A CA 1
ATOM 1524 C C . ALA A 1 193 ? -32.056 3.052 22.679 1.00 92.94 193 ALA A C 1
ATOM 1526 O O . ALA A 1 193 ? -31.541 2.514 23.656 1.00 92.94 193 ALA A O 1
ATOM 1527 N N . LEU A 1 194 ? -32.865 4.107 22.801 1.00 94.06 194 LEU A N 1
ATOM 1528 C CA . LEU A 1 194 ? -33.236 4.684 24.096 1.00 94.06 194 LEU A CA 1
ATOM 1529 C C . LEU A 1 194 ? -34.141 3.753 24.913 1.00 94.06 194 LEU A C 1
ATOM 1531 O O . LEU A 1 194 ? -33.948 3.641 26.121 1.00 94.06 194 LEU A O 1
ATOM 1535 N N . ASP A 1 195 ? -35.064 3.037 24.273 1.00 92.56 195 ASP A N 1
ATOM 1536 C CA . ASP A 1 195 ? -35.904 2.031 24.931 1.00 92.56 195 ASP A CA 1
ATOM 1537 C C . ASP A 1 195 ? -35.050 0.879 25.495 1.00 92.56 195 ASP A C 1
ATOM 1539 O O . ASP A 1 195 ? -35.270 0.438 26.627 1.00 92.56 195 ASP A O 1
ATOM 1543 N N . ASP A 1 196 ? -34.017 0.448 24.758 1.00 92.25 196 ASP A N 1
ATOM 1544 C CA . ASP A 1 196 ? -33.016 -0.509 25.246 1.00 92.25 196 ASP A CA 1
ATOM 1545 C C . ASP A 1 196 ? -32.260 0.052 26.476 1.00 92.25 196 ASP A C 1
ATOM 1547 O O . ASP A 1 196 ? -32.074 -0.672 27.457 1.00 92.25 196 ASP A O 1
ATOM 1551 N N . VAL A 1 197 ? -31.867 1.338 26.481 1.00 93.81 197 VAL A N 1
ATOM 1552 C CA . VAL A 1 197 ? -31.231 1.991 27.651 1.00 93.81 197 VAL A CA 1
ATOM 1553 C C . VAL A 1 197 ? -32.166 1.987 28.860 1.00 93.81 197 VAL A C 1
ATOM 1555 O O . VAL A 1 197 ? -31.740 1.615 29.955 1.00 93.81 197 VAL A O 1
ATOM 1558 N N . VAL A 1 198 ? -33.433 2.367 28.678 1.00 92.31 198 VAL A N 1
ATOM 1559 C CA . VAL A 1 198 ? -34.438 2.374 29.753 1.00 92.31 198 VAL A CA 1
ATOM 1560 C C . VAL A 1 198 ? -34.605 0.969 30.327 1.00 92.31 198 VAL A C 1
ATOM 1562 O O . VAL A 1 198 ? -34.497 0.788 31.538 1.00 92.31 198 VAL A O 1
ATOM 1565 N N . ALA A 1 199 ? -34.781 -0.045 29.474 1.00 92.19 199 ALA A N 1
ATOM 1566 C CA . ALA A 1 199 ? -34.923 -1.429 29.917 1.00 92.19 199 ALA A CA 1
ATOM 1567 C C . ALA A 1 199 ? -33.706 -1.911 30.722 1.00 92.19 199 ALA A C 1
ATOM 1569 O O . ALA A 1 199 ? -33.868 -2.542 31.766 1.00 92.19 199 ALA A O 1
ATOM 1570 N N . VAL A 1 200 ? -32.491 -1.595 30.266 1.00 93.88 200 VAL A N 1
ATOM 1571 C CA . VAL A 1 200 ? -31.244 -1.953 30.957 1.00 93.88 200 VAL A CA 1
ATOM 1572 C C . VAL A 1 200 ? -31.133 -1.274 32.318 1.00 93.88 200 VAL A C 1
ATOM 1574 O O . VAL A 1 200 ? -30.839 -1.946 33.306 1.00 93.88 200 VAL A O 1
ATOM 1577 N N . VAL A 1 201 ? -31.329 0.044 32.374 1.00 93.31 201 VAL A N 1
ATOM 1578 C CA . VAL A 1 201 ? -31.116 0.839 33.592 1.00 93.31 201 VAL A CA 1
ATOM 1579 C C . VAL A 1 201 ? -32.167 0.506 34.649 1.00 93.31 201 VAL A C 1
ATOM 1581 O O . VAL A 1 201 ? -31.810 0.318 35.814 1.00 93.31 201 VAL A O 1
ATOM 1584 N N . ASP A 1 202 ? -33.430 0.357 34.247 1.00 92.56 202 ASP A N 1
ATOM 1585 C CA . ASP A 1 202 ? -34.525 0.033 35.164 1.00 92.56 202 ASP A CA 1
ATOM 1586 C C . ASP A 1 202 ? -34.392 -1.398 35.726 1.00 92.56 202 ASP A C 1
ATOM 1588 O O . ASP A 1 202 ? -34.637 -1.623 36.915 1.00 92.56 202 ASP A O 1
ATOM 1592 N N . ASP A 1 203 ? -33.941 -2.366 34.914 1.00 95.25 203 ASP A N 1
ATOM 1593 C CA . ASP A 1 203 ? -33.750 -3.760 35.350 1.00 95.25 203 ASP A CA 1
ATOM 1594 C C . ASP A 1 203 ? -32.393 -4.026 36.015 1.00 95.25 203 ASP A C 1
ATOM 1596 O O . ASP A 1 203 ? -32.197 -5.101 36.595 1.00 95.25 203 ASP A O 1
ATOM 1600 N N . TRP A 1 204 ? -31.446 -3.085 35.973 1.00 94.38 204 TRP A N 1
ATOM 1601 C CA . TRP A 1 204 ? -30.102 -3.273 36.526 1.00 94.38 204 TRP A CA 1
ATOM 1602 C C . TRP A 1 204 ? -30.103 -3.748 37.991 1.00 94.38 204 TRP A C 1
ATOM 1604 O O . TRP A 1 204 ? -29.435 -4.747 38.279 1.00 94.38 204 TRP A O 1
ATOM 1614 N N . PRO A 1 205 ? -30.908 -3.176 38.916 1.00 95.06 205 PRO A N 1
ATOM 1615 C CA . PRO A 1 205 ? -30.993 -3.688 40.284 1.00 95.06 205 PRO A CA 1
ATOM 1616 C C . PRO A 1 205 ? -31.474 -5.146 40.356 1.00 95.06 205 PRO A C 1
ATOM 1618 O O . PRO A 1 205 ? -31.035 -5.898 41.225 1.00 95.06 205 PRO A O 1
ATOM 1621 N N . SER A 1 206 ? -32.370 -5.566 39.455 1.00 95.75 206 SER A N 1
ATOM 1622 C CA . SER A 1 206 ? -32.842 -6.956 39.367 1.00 95.75 206 SER A CA 1
ATOM 1623 C C . SER A 1 206 ? -31.756 -7.890 38.835 1.00 95.75 206 SER A C 1
ATOM 1625 O O . SER A 1 206 ? -31.588 -8.984 39.369 1.00 95.75 206 SER A O 1
ATOM 1627 N N . MET A 1 207 ? -30.975 -7.462 37.841 1.00 95.50 207 MET A N 1
ATOM 1628 C CA . MET A 1 207 ? -29.836 -8.235 37.332 1.00 95.50 207 MET A CA 1
ATOM 1629 C C . MET A 1 207 ? -28.765 -8.439 38.415 1.00 95.50 207 MET A C 1
ATOM 1631 O O . MET A 1 207 ? -28.282 -9.558 38.593 1.00 95.50 207 MET A O 1
ATOM 1635 N N . VAL A 1 208 ? -28.469 -7.401 39.208 1.00 95.06 208 VAL A N 1
ATOM 1636 C CA . VAL A 1 208 ? -27.545 -7.491 40.355 1.00 95.06 208 VAL A CA 1
ATOM 1637 C C . VAL A 1 208 ? -28.082 -8.430 41.445 1.00 95.06 208 VAL A C 1
ATOM 1639 O O . VAL A 1 208 ? -27.341 -9.252 41.979 1.00 95.06 208 VAL A O 1
ATOM 1642 N N . ARG A 1 209 ? -29.387 -8.387 41.747 1.00 96.00 209 ARG A N 1
ATOM 1643 C CA . ARG A 1 209 ? -29.997 -9.352 42.681 1.00 96.00 209 ARG A CA 1
ATOM 1644 C C . ARG A 1 209 ? -29.887 -10.794 42.188 1.00 96.00 209 ARG A C 1
ATOM 1646 O O . ARG A 1 209 ? -29.653 -11.684 43.000 1.00 96.00 209 ARG A O 1
ATOM 1653 N N . ASN A 1 210 ? -30.041 -11.031 40.885 1.00 96.25 210 ASN A N 1
ATOM 1654 C CA . ASN A 1 210 ? -29.922 -12.373 40.317 1.00 96.25 210 ASN A CA 1
ATOM 1655 C C . ASN A 1 210 ? -28.492 -12.918 40.417 1.00 96.25 210 ASN A C 1
ATOM 1657 O O . ASN A 1 210 ? -28.332 -14.072 40.803 1.00 96.25 210 ASN A O 1
ATOM 1661 N N . ILE A 1 211 ? -27.448 -12.119 40.157 1.00 96.06 211 ILE A N 1
ATOM 1662 C CA . ILE A 1 211 ? -26.068 -12.605 40.355 1.00 96.06 211 ILE A CA 1
ATOM 1663 C C . ILE A 1 211 ? -25.776 -12.894 41.837 1.00 96.06 211 ILE A C 1
ATOM 1665 O O . ILE A 1 211 ? -25.168 -13.920 42.145 1.00 96.06 211 ILE A O 1
ATOM 1669 N N . ASP A 1 212 ? -26.283 -12.067 42.759 1.00 95.94 212 ASP A N 1
ATOM 1670 C CA . ASP A 1 212 ? -26.175 -12.309 44.205 1.00 95.94 212 ASP A CA 1
ATOM 1671 C C . ASP A 1 212 ? -26.893 -13.616 44.613 1.00 95.94 212 ASP A C 1
ATOM 1673 O O . ASP A 1 212 ? -26.344 -14.420 45.373 1.00 95.94 212 ASP A O 1
ATOM 1677 N N . ALA A 1 213 ? -28.079 -13.883 44.053 1.00 95.44 213 ALA A N 1
ATOM 1678 C CA . ALA A 1 213 ? -28.833 -15.116 44.285 1.00 95.44 213 ALA A CA 1
ATOM 1679 C C . ALA A 1 213 ? -28.121 -16.360 43.727 1.00 95.44 213 ALA A C 1
ATOM 1681 O O . ALA A 1 213 ? -28.037 -17.377 44.418 1.00 95.44 213 ALA A O 1
ATOM 1682 N N . VAL A 1 214 ? -27.557 -16.276 42.518 1.00 95.12 214 VAL A N 1
ATOM 1683 C CA . VAL A 1 214 ? -26.774 -17.363 41.905 1.00 95.12 214 VAL A CA 1
ATOM 1684 C C . VAL A 1 214 ? -25.550 -17.695 42.762 1.00 95.12 214 VAL A C 1
ATOM 1686 O O . VAL A 1 214 ? -25.316 -18.862 43.074 1.00 95.12 214 VAL A O 1
ATOM 1689 N N . MET A 1 215 ? -24.804 -16.685 43.222 1.00 95.19 215 MET A N 1
ATOM 1690 C CA . MET A 1 215 ? -23.666 -16.896 44.125 1.00 95.19 215 MET A CA 1
ATOM 1691 C C . MET A 1 215 ? -24.081 -17.534 45.458 1.00 95.19 215 MET A C 1
ATOM 1693 O O . MET A 1 215 ? -23.357 -18.380 45.986 1.00 95.19 215 MET A O 1
ATOM 1697 N N . ALA A 1 216 ? -25.231 -17.151 46.021 1.00 94.25 216 ALA A N 1
ATOM 1698 C CA . ALA A 1 216 ? -25.749 -17.744 47.255 1.00 94.25 216 ALA A CA 1
ATOM 1699 C C . ALA A 1 216 ? -26.185 -19.210 47.063 1.00 94.25 216 ALA A C 1
ATOM 1701 O O . ALA A 1 216 ? -25.913 -20.053 47.925 1.00 94.25 216 ALA A O 1
ATOM 1702 N N . ALA A 1 217 ? -26.808 -19.534 45.926 1.00 91.69 217 ALA A N 1
ATOM 1703 C CA . ALA A 1 217 ? -27.198 -20.898 45.571 1.00 91.69 217 ALA A CA 1
ATOM 1704 C C . ALA A 1 217 ? -25.973 -21.817 45.436 1.00 91.69 217 ALA A C 1
ATOM 1706 O O . ALA A 1 217 ? -25.933 -22.876 46.056 1.00 91.69 217 ALA A O 1
ATOM 1707 N N . LEU A 1 218 ? -24.930 -21.365 44.730 1.00 91.81 218 LEU A N 1
ATOM 1708 C CA . LEU A 1 218 ? -23.677 -22.114 44.564 1.00 91.81 218 LEU A CA 1
ATOM 1709 C C . LEU A 1 218 ? -22.956 -22.397 45.893 1.00 91.81 218 LEU A C 1
ATOM 1711 O O . LEU A 1 218 ? -22.319 -23.436 46.035 1.00 91.81 218 LEU A O 1
ATOM 1715 N N . LYS A 1 219 ? -23.065 -21.497 46.881 1.00 89.75 219 LYS A N 1
ATOM 1716 C CA . LYS A 1 219 ? -22.465 -21.681 48.217 1.00 89.75 219 LYS A CA 1
ATOM 1717 C C . LYS A 1 219 ? -23.277 -22.600 49.132 1.00 89.75 219 LYS A C 1
ATOM 1719 O O . LYS A 1 219 ? -22.697 -23.286 49.966 1.00 89.75 219 LYS A O 1
ATOM 1724 N N . SER A 1 220 ? -24.606 -22.567 49.029 1.00 89.06 220 SER A N 1
ATOM 1725 C CA . SER A 1 220 ? -25.507 -23.321 49.916 1.00 89.06 220 SER A CA 1
ATOM 1726 C C . SER A 1 220 ? -25.768 -24.752 49.442 1.00 89.06 220 SER A C 1
ATOM 1728 O O . SER A 1 220 ? -25.957 -25.637 50.274 1.00 89.06 220 SER A O 1
ATOM 1730 N N . GLY A 1 221 ? -25.736 -24.989 48.129 1.00 85.81 221 GLY A N 1
ATOM 1731 C CA . GLY A 1 221 ? -25.847 -26.305 47.504 1.00 85.81 221 GLY A CA 1
ATOM 1732 C C . GLY A 1 221 ? -24.781 -26.471 46.421 1.00 85.81 221 GLY A C 1
ATOM 1733 O O . GLY A 1 221 ? -25.108 -26.317 45.243 1.00 85.81 221 GLY A O 1
ATOM 1734 N N . PRO A 1 222 ? -23.513 -26.732 46.793 1.00 86.12 222 PRO A N 1
ATOM 1735 C CA . PRO A 1 222 ? -22.424 -26.821 45.830 1.00 86.12 222 PRO A CA 1
ATOM 1736 C C . PRO A 1 222 ? -22.656 -27.992 44.860 1.00 86.12 222 PRO A C 1
ATOM 1738 O O . PRO A 1 222 ? -22.909 -29.111 45.315 1.00 86.12 222 PRO A O 1
ATOM 1741 N N . PRO A 1 223 ? -22.576 -27.765 43.536 1.00 86.38 223 PRO A N 1
ATOM 1742 C CA . PRO A 1 223 ? -22.685 -28.842 42.560 1.00 86.38 223 PRO A CA 1
ATOM 1743 C C . PRO A 1 223 ? -21.476 -29.792 42.660 1.00 86.38 223 PRO A C 1
ATOM 1745 O O . PRO A 1 223 ? -20.417 -29.375 43.138 1.00 86.38 223 PRO A O 1
ATOM 1748 N N . PRO A 1 224 ? -21.587 -31.054 42.202 1.00 87.19 224 PRO A N 1
ATOM 1749 C CA . PRO A 1 224 ? -20.514 -32.050 42.287 1.00 87.19 224 PRO A CA 1
ATOM 1750 C C . PRO A 1 224 ? -19.417 -31.821 41.223 1.00 87.19 224 PRO A C 1
ATOM 1752 O O . PRO A 1 224 ? -19.119 -32.691 40.409 1.00 87.19 224 PRO A O 1
ATOM 1755 N N . ILE A 1 225 ? -18.813 -30.633 41.236 1.00 86.75 225 ILE A N 1
ATOM 1756 C CA . ILE A 1 225 ? -17.674 -30.210 40.405 1.00 86.75 225 ILE A CA 1
ATOM 1757 C C . ILE A 1 225 ? -16.420 -30.029 41.286 1.00 86.75 225 ILE A C 1
ATOM 1759 O O . ILE A 1 225 ? -16.540 -29.974 42.515 1.00 86.75 225 ILE A O 1
ATOM 1763 N N . PRO A 1 226 ? -15.204 -29.926 40.716 1.00 89.44 226 PRO A N 1
ATOM 1764 C CA . PRO A 1 226 ? -13.995 -29.667 41.498 1.00 89.44 226 PRO A CA 1
ATOM 1765 C C . PRO A 1 226 ? -14.116 -28.411 42.378 1.00 89.44 226 PRO A C 1
ATOM 1767 O O . PRO A 1 226 ? -14.484 -27.339 41.902 1.00 89.44 226 PRO A O 1
ATOM 1770 N N . ALA A 1 227 ? -13.749 -28.515 43.661 1.00 88.88 227 ALA A N 1
ATOM 1771 C CA . ALA A 1 227 ? -13.889 -27.414 44.624 1.00 88.88 227 ALA A CA 1
ATOM 1772 C C . ALA A 1 227 ? -13.153 -26.133 44.189 1.00 88.88 227 ALA A C 1
ATOM 1774 O O . ALA A 1 227 ? -13.682 -25.035 44.337 1.00 88.88 227 ALA A O 1
ATOM 1775 N N . THR A 1 228 ? -11.974 -26.275 43.577 1.00 88.25 228 THR A N 1
ATOM 1776 C CA . THR A 1 228 ? -11.202 -25.147 43.038 1.00 88.25 228 THR A CA 1
ATOM 1777 C C . THR A 1 228 ? -11.937 -24.421 41.912 1.00 88.25 228 THR A C 1
ATOM 1779 O O . THR A 1 228 ? -11.852 -23.203 41.822 1.00 88.25 228 THR A O 1
ATOM 1782 N N . GLU A 1 229 ? -12.672 -25.146 41.063 1.00 88.81 229 GLU A N 1
ATOM 1783 C CA . GLU A 1 229 ? -13.463 -24.552 39.977 1.00 88.81 229 GLU A CA 1
ATOM 1784 C C . GLU A 1 229 ? -14.654 -23.766 40.533 1.00 88.81 229 GLU A C 1
ATOM 1786 O O . GLU A 1 229 ? -14.929 -22.650 40.090 1.00 88.81 229 GLU A O 1
ATOM 1791 N N . LEU A 1 230 ? -15.326 -24.316 41.549 1.00 91.50 230 LEU A N 1
ATOM 1792 C CA . LEU A 1 230 ? -16.422 -23.637 42.233 1.00 91.50 230 LEU A CA 1
ATOM 1793 C C . LEU A 1 230 ? -15.951 -22.350 42.926 1.00 91.50 230 LEU A C 1
ATOM 1795 O O . LEU A 1 230 ? -16.594 -21.308 42.786 1.00 91.50 230 LEU A O 1
ATOM 1799 N N . GLU A 1 231 ? -14.834 -22.410 43.654 1.00 91.44 231 GLU A N 1
ATOM 1800 C CA . GLU A 1 231 ? -14.237 -21.253 44.332 1.00 91.44 231 GLU A CA 1
ATOM 1801 C C . GLU A 1 231 ? -13.829 -20.159 43.335 1.00 91.44 231 GLU A C 1
ATOM 1803 O O . GLU A 1 231 ? -14.246 -19.009 43.497 1.00 91.44 231 GLU A O 1
ATOM 1808 N N . GLU A 1 232 ? -13.093 -20.517 42.272 1.00 91.19 232 GLU A N 1
ATOM 1809 C CA . GLU A 1 232 ? -12.697 -19.587 41.202 1.00 91.19 232 GLU A CA 1
ATOM 1810 C C . GLU A 1 232 ? -13.922 -18.945 40.534 1.00 91.19 232 GLU A C 1
ATOM 1812 O O . GLU A 1 232 ? -13.944 -17.733 40.294 1.00 91.19 232 GLU A O 1
ATOM 1817 N N . GLY A 1 233 ? -14.964 -19.738 40.261 1.00 92.56 233 GLY A N 1
ATOM 1818 C CA . GLY A 1 233 ? -16.185 -19.255 39.626 1.00 92.56 233 GLY A CA 1
ATOM 1819 C C . GLY A 1 233 ? -16.957 -18.268 40.499 1.00 92.56 233 GLY A C 1
ATOM 1820 O O . GLY A 1 233 ? -17.366 -17.208 40.026 1.00 92.56 233 GLY A O 1
ATOM 1821 N N . VAL A 1 234 ? -17.117 -18.563 41.790 1.00 94.38 234 VAL A N 1
ATOM 1822 C CA . VAL A 1 234 ? -17.793 -17.669 42.743 1.00 94.38 234 VAL A CA 1
ATOM 1823 C C . VAL A 1 234 ? -17.003 -16.374 42.961 1.00 94.38 234 VAL A C 1
ATOM 1825 O O . VAL A 1 234 ? -17.605 -15.300 43.041 1.00 94.38 234 VAL A O 1
ATOM 1828 N N . GLU A 1 235 ? -15.671 -16.442 43.034 1.00 94.69 235 GLU A N 1
ATOM 1829 C CA . GLU A 1 235 ? -14.814 -15.253 43.136 1.00 94.69 235 GLU A CA 1
ATOM 1830 C C . GLU A 1 235 ? -14.943 -14.367 41.888 1.00 94.69 235 GLU A C 1
ATOM 1832 O O . GLU A 1 235 ? -15.081 -13.146 42.002 1.00 94.69 235 GLU A O 1
ATOM 1837 N N . PHE A 1 236 ? -14.986 -14.976 40.701 1.00 94.69 236 PHE A N 1
ATOM 1838 C CA . PHE A 1 236 ? -15.196 -14.262 39.445 1.00 94.69 236 PHE A CA 1
ATOM 1839 C C . PHE A 1 236 ? -16.575 -13.595 39.370 1.00 94.69 236 PHE A C 1
ATOM 1841 O O . PHE A 1 236 ? -16.653 -12.413 39.040 1.00 94.69 236 PHE A O 1
ATOM 1848 N N . LEU A 1 237 ? -17.659 -14.287 39.740 1.00 95.81 237 LEU A N 1
ATOM 1849 C CA . LEU A 1 237 ? -19.004 -13.689 39.781 1.00 95.81 237 LEU A CA 1
ATOM 1850 C C . LEU A 1 237 ? -19.077 -12.503 40.757 1.00 95.81 237 LEU A C 1
ATOM 1852 O O . LEU A 1 237 ? -19.663 -11.468 40.436 1.00 95.81 237 LEU A O 1
ATOM 1856 N N . SER A 1 238 ? -18.423 -12.618 41.916 1.00 95.50 238 SER A N 1
ATOM 1857 C CA . SER A 1 238 ? -18.296 -11.518 42.881 1.00 95.50 238 SER A CA 1
ATOM 1858 C C . SER A 1 238 ? -17.536 -10.334 42.278 1.00 95.50 238 SER A C 1
ATOM 1860 O O . SER A 1 238 ? -17.938 -9.180 42.431 1.00 95.50 238 SER A O 1
ATOM 1862 N N . TRP A 1 239 ? -16.460 -10.603 41.538 1.00 94.75 239 TRP A N 1
ATOM 1863 C CA . TRP A 1 239 ? -15.692 -9.576 40.841 1.00 94.75 239 TRP A CA 1
ATOM 1864 C C . TRP A 1 239 ? -16.522 -8.849 39.777 1.00 94.75 239 TRP A C 1
ATOM 1866 O O . TRP A 1 239 ? -16.536 -7.617 39.789 1.00 94.75 239 TRP A O 1
ATOM 1876 N N . LEU A 1 240 ? -17.279 -9.576 38.939 1.00 94.69 240 LEU A N 1
ATOM 1877 C CA . LEU A 1 240 ? -18.210 -8.988 37.961 1.00 94.69 240 LEU A CA 1
ATOM 1878 C C . LEU A 1 240 ? -19.201 -8.040 38.639 1.00 94.69 240 LEU A C 1
ATOM 1880 O O . LEU A 1 240 ? -19.386 -6.910 38.189 1.00 94.69 240 LEU A O 1
ATOM 1884 N N . ARG A 1 241 ? -19.801 -8.500 39.743 1.00 94.50 241 ARG A N 1
ATOM 1885 C CA . ARG A 1 241 ? -20.777 -7.744 40.530 1.00 94.50 241 ARG A CA 1
ATOM 1886 C C . ARG A 1 241 ? -20.200 -6.442 41.086 1.00 94.50 241 ARG A C 1
ATOM 1888 O O . ARG A 1 241 ? -20.913 -5.447 41.145 1.00 94.50 241 ARG A O 1
ATOM 1895 N N . ASN A 1 242 ? -18.931 -6.430 41.487 1.00 93.25 242 ASN A N 1
ATOM 1896 C CA . ASN A 1 242 ? -18.266 -5.264 42.076 1.00 93.25 242 ASN A CA 1
ATOM 1897 C C . ASN A 1 242 ? -17.711 -4.307 40.997 1.00 93.25 242 ASN A C 1
ATOM 1899 O O . ASN A 1 242 ? -16.512 -4.040 40.973 1.00 93.25 242 ASN A O 1
ATOM 1903 N N . ASP A 1 243 ? -18.576 -3.824 40.099 1.00 89.62 243 ASP A N 1
ATOM 1904 C CA . ASP A 1 243 ? -18.297 -2.808 39.060 1.00 89.62 243 ASP A CA 1
ATOM 1905 C C . ASP A 1 243 ? -17.253 -3.186 37.984 1.00 89.62 243 ASP A C 1
ATOM 1907 O O . ASP A 1 243 ? -16.719 -2.325 37.273 1.00 89.62 243 ASP A O 1
ATOM 1911 N N . HIS A 1 244 ? -16.977 -4.480 37.795 1.00 91.75 244 HIS A N 1
ATOM 1912 C CA . HIS A 1 244 ? -16.110 -4.949 36.702 1.00 91.75 244 HIS A CA 1
ATOM 1913 C C . HIS A 1 244 ? -16.885 -5.416 35.461 1.00 91.75 244 HIS A C 1
ATOM 1915 O O . HIS A 1 244 ? -16.284 -5.714 34.424 1.00 91.75 244 HIS A O 1
ATOM 1921 N N . PHE A 1 245 ? -18.217 -5.429 35.539 1.00 94.00 245 PHE A N 1
ATOM 1922 C CA . PHE A 1 245 ? -19.102 -5.785 34.439 1.00 94.00 245 PHE A CA 1
ATOM 1923 C C . PHE A 1 245 ? -20.353 -4.905 34.418 1.00 94.00 245 PHE A C 1
ATOM 1925 O O . PHE A 1 245 ? -21.059 -4.771 35.416 1.00 94.00 245 PHE A O 1
ATOM 1932 N N . THR A 1 246 ? -20.655 -4.323 33.262 1.00 94.50 246 THR A N 1
ATOM 1933 C CA . THR A 1 246 ? -21.921 -3.630 33.025 1.00 94.50 246 THR A CA 1
ATOM 1934 C C . THR A 1 246 ? -22.951 -4.656 32.569 1.00 94.50 246 THR A C 1
ATOM 1936 O O . THR A 1 246 ? -22.903 -5.122 31.432 1.00 94.50 246 THR A O 1
ATOM 1939 N N . PHE A 1 247 ? -23.877 -5.019 33.456 1.00 95.12 247 PHE A N 1
ATOM 1940 C CA . PHE A 1 247 ? -24.979 -5.930 33.142 1.00 95.12 247 PHE A CA 1
ATOM 1941 C C . PHE A 1 247 ? -25.992 -5.248 32.222 1.00 95.12 247 PHE A C 1
ATOM 1943 O O . PHE A 1 247 ? -26.565 -4.223 32.585 1.00 95.12 247 PHE A O 1
ATOM 1950 N N . LEU A 1 248 ? -26.209 -5.833 31.043 1.00 94.19 248 LEU A N 1
ATOM 1951 C CA . LEU A 1 248 ? -27.142 -5.336 30.028 1.00 94.19 248 LEU A CA 1
ATOM 1952 C C . LEU A 1 248 ? -28.309 -6.298 29.787 1.00 94.19 248 LEU A C 1
ATOM 1954 O O . LEU A 1 248 ? -29.332 -5.908 29.242 1.00 94.19 248 LEU A O 1
ATOM 1958 N N . GLY A 1 249 ? -28.198 -7.563 30.175 1.00 93.38 249 GLY A N 1
ATOM 1959 C CA . GLY A 1 249 ? -29.318 -8.487 30.086 1.00 93.38 249 GLY A CA 1
ATOM 1960 C C . GLY A 1 249 ? -29.139 -9.706 30.968 1.00 93.38 249 GLY A C 1
ATOM 1961 O O . GLY A 1 249 ? -28.019 -10.134 31.244 1.00 93.38 249 GLY A O 1
ATOM 1962 N N . TYR A 1 250 ? -30.260 -10.285 31.375 1.00 94.56 250 TYR A N 1
ATOM 1963 C CA . TYR A 1 250 ? -30.301 -11.545 32.106 1.00 94.56 250 TYR A CA 1
ATOM 1964 C C . TYR A 1 250 ? -31.460 -12.402 31.611 1.00 94.56 250 TYR A C 1
ATOM 1966 O O . TYR A 1 250 ? -32.523 -11.868 31.292 1.00 94.56 250 TYR A O 1
ATOM 1974 N N . ARG A 1 251 ? -31.263 -13.720 31.537 1.00 91.88 251 ARG A N 1
ATOM 1975 C CA . ARG A 1 251 ? -32.355 -14.680 31.341 1.00 91.88 251 ARG A CA 1
ATOM 1976 C C . ARG A 1 251 ? -31.968 -16.067 31.841 1.00 91.88 251 ARG A C 1
ATOM 1978 O O . ARG A 1 251 ? -30.811 -16.475 31.730 1.00 91.88 251 ARG A O 1
ATOM 1985 N N . GLU A 1 252 ? -32.949 -16.814 32.328 1.00 91.75 252 GLU A N 1
ATOM 1986 C CA . GLU A 1 252 ? -32.778 -18.217 32.697 1.00 91.75 252 GLU A CA 1
ATOM 1987 C C . GLU A 1 252 ? -33.131 -19.144 31.541 1.00 91.75 252 GLU A C 1
ATOM 1989 O O . GLU A 1 252 ? -34.113 -18.925 30.828 1.00 91.75 252 GLU A O 1
ATOM 1994 N N . TYR A 1 253 ? -32.360 -20.220 31.396 1.00 87.25 253 TYR A N 1
ATOM 1995 C CA . TYR A 1 253 ? -32.635 -21.278 30.433 1.00 87.25 253 TYR A CA 1
ATOM 1996 C C . TYR A 1 253 ? -32.683 -22.642 31.114 1.00 87.25 253 TYR A C 1
ATOM 1998 O O . TYR A 1 253 ? -31.908 -22.929 32.031 1.00 87.25 253 TYR A O 1
ATOM 2006 N N . ARG A 1 254 ? -33.574 -23.503 30.623 1.00 88.06 254 ARG A N 1
ATOM 2007 C CA . ARG A 1 254 ? -33.634 -24.929 30.945 1.00 88.06 254 ARG A CA 1
ATOM 2008 C C . ARG A 1 254 ? -33.110 -25.730 29.764 1.00 88.06 254 ARG A C 1
ATOM 2010 O O . ARG A 1 254 ? -33.468 -25.458 28.621 1.00 88.06 254 ARG A O 1
ATOM 2017 N N . LEU A 1 255 ? -32.283 -26.725 30.043 1.00 83.81 255 LEU A N 1
ATOM 2018 C CA . LEU A 1 255 ? -31.873 -27.700 29.045 1.00 83.81 255 LEU A CA 1
ATOM 2019 C C . LEU A 1 255 ? -32.936 -28.803 28.985 1.00 83.81 255 LEU A C 1
ATOM 2021 O O . LEU A 1 255 ? -33.163 -29.483 29.984 1.00 83.81 255 LEU A O 1
ATOM 2025 N N . VAL A 1 256 ? -33.600 -28.960 27.840 1.00 77.94 256 VAL A N 1
ATOM 2026 C CA . VAL A 1 256 ? -34.568 -30.045 27.595 1.00 77.94 256 VAL A CA 1
ATOM 2027 C C . VAL A 1 256 ? -33.995 -31.075 26.629 1.00 77.94 256 VAL A C 1
ATOM 2029 O O . VAL A 1 256 ? -33.264 -30.741 25.692 1.00 77.94 256 VAL A O 1
ATOM 2032 N N . ASP A 1 257 ? -34.316 -32.346 26.868 1.00 65.94 257 ASP A N 1
ATOM 2033 C CA . ASP A 1 257 ? -33.885 -33.441 26.005 1.00 65.94 257 ASP A CA 1
ATOM 2034 C C . ASP A 1 257 ? -34.656 -33.434 24.674 1.00 65.94 257 ASP A C 1
ATOM 2036 O O . ASP A 1 257 ? -35.811 -33.019 24.581 1.00 65.94 257 ASP A O 1
ATOM 2040 N N . ALA A 1 258 ? -33.996 -33.901 23.611 1.00 58.03 258 ALA A N 1
ATOM 2041 C CA . ALA A 1 258 ? -34.496 -33.835 22.235 1.00 58.03 258 ALA A CA 1
ATOM 2042 C C . ALA A 1 258 ? -35.796 -34.628 21.983 1.00 58.03 258 ALA A C 1
ATOM 2044 O O . ALA A 1 258 ? -36.369 -34.510 20.909 1.00 58.03 258 ALA A O 1
ATOM 2045 N N . SER A 1 259 ? -36.254 -35.440 22.940 1.00 51.50 259 SER A N 1
ATOM 2046 C CA . SER A 1 259 ? -37.494 -36.217 22.845 1.00 51.50 259 SER A CA 1
ATOM 2047 C C . SER A 1 259 ? -38.761 -35.434 23.213 1.00 51.50 259 SER A C 1
ATOM 2049 O O . SER A 1 259 ? -39.851 -35.916 22.926 1.00 51.50 259 SER A O 1
ATOM 2051 N N . GLU A 1 260 ? -38.644 -34.260 23.844 1.00 49.47 260 GLU A N 1
ATOM 2052 C CA . GLU A 1 260 ? -39.785 -33.426 24.282 1.00 49.47 260 GLU A CA 1
ATOM 2053 C C . GLU A 1 260 ? -39.985 -32.157 23.425 1.00 49.47 260 GLU A C 1
ATOM 2055 O O . GLU A 1 260 ? -40.853 -31.336 23.710 1.00 49.47 260 GLU A O 1
ATOM 2060 N N . SER A 1 261 ? -39.186 -31.981 22.370 1.00 44.41 261 SER A N 1
ATOM 2061 C CA . SER A 1 261 ? -39.166 -30.798 21.504 1.00 44.41 261 SER A CA 1
ATOM 2062 C C . SER A 1 261 ? -39.027 -31.234 20.046 1.00 44.41 261 SER A C 1
ATOM 2064 O O . SER A 1 261 ? -38.092 -31.962 19.723 1.00 44.41 261 SER A O 1
ATOM 2066 N N . ASP A 1 262 ? -39.893 -30.741 19.152 1.00 42.75 262 ASP A N 1
ATOM 2067 C CA . ASP A 1 262 ? -39.853 -31.009 17.697 1.00 42.75 262 ASP A CA 1
ATOM 2068 C C . ASP A 1 262 ? -38.577 -30.480 16.996 1.00 42.75 262 ASP A C 1
ATOM 2070 O O . ASP A 1 262 ? -38.385 -30.664 15.794 1.00 42.75 262 ASP A O 1
ATOM 2074 N N . ALA A 1 263 ? -37.662 -29.856 17.740 1.00 43.72 263 ALA A N 1
ATOM 2075 C CA . ALA A 1 263 ? -36.326 -29.495 17.292 1.00 43.72 263 ALA A CA 1
ATOM 2076 C C . ALA A 1 263 ? -35.285 -29.913 18.343 1.00 43.72 263 ALA A C 1
ATOM 2078 O O . ALA A 1 263 ? -35.489 -29.688 19.537 1.00 43.72 263 ALA A O 1
ATOM 2079 N N . THR A 1 264 ? -34.186 -30.522 17.879 1.00 46.06 264 THR A N 1
ATOM 2080 C CA . THR A 1 264 ? -32.898 -30.759 18.567 1.00 46.06 264 THR A CA 1
ATOM 2081 C C . THR A 1 264 ? -32.820 -30.155 19.976 1.00 46.06 264 THR A C 1
ATOM 2083 O O . THR A 1 264 ? -32.749 -28.933 20.085 1.00 46.06 264 THR A O 1
ATOM 2086 N N . GLY A 1 265 ? -32.847 -30.992 21.026 1.00 52.47 265 GLY A N 1
ATOM 2087 C CA . GLY A 1 265 ? -32.932 -30.585 22.441 1.00 52.47 265 GLY A CA 1
ATOM 2088 C C . GLY A 1 265 ? -32.242 -29.254 22.730 1.00 52.47 265 GLY A C 1
ATOM 2089 O O . GLY A 1 265 ? -31.024 -29.162 22.624 1.00 52.47 265 GLY A O 1
ATOM 2090 N N . ALA A 1 266 ? -33.037 -28.221 23.003 1.00 66.25 266 ALA A N 1
ATOM 2091 C CA . ALA A 1 266 ? -32.611 -26.827 22.977 1.00 66.25 266 ALA A CA 1
ATOM 2092 C C . ALA A 1 266 ? -32.605 -26.212 24.383 1.00 66.25 266 ALA A C 1
ATOM 2094 O O . ALA A 1 266 ? -33.376 -26.607 25.257 1.00 66.25 266 ALA A O 1
ATOM 2095 N N . LEU A 1 267 ? -31.757 -25.202 24.597 1.00 75.06 267 LEU A N 1
ATOM 2096 C CA . LEU A 1 267 ? -31.882 -24.301 25.745 1.00 75.06 267 LEU A CA 1
ATOM 2097 C C . LEU A 1 267 ? -33.194 -23.516 25.605 1.00 75.06 267 LEU A C 1
ATOM 2099 O O . LEU A 1 267 ? -33.294 -22.616 24.772 1.00 75.06 267 LEU A O 1
ATOM 2103 N N . GLN A 1 268 ? -34.196 -23.852 26.414 1.00 79.56 268 GLN A N 1
ATOM 2104 C CA . GLN A 1 268 ? -35.491 -23.176 26.425 1.00 79.56 268 GLN A CA 1
ATOM 2105 C C . GLN A 1 268 ? -35.499 -22.040 27.453 1.00 79.56 268 GLN A C 1
ATOM 2107 O O . GLN A 1 268 ? -35.149 -22.279 28.612 1.00 79.56 268 GLN A O 1
ATOM 2112 N N . PRO A 1 269 ? -35.890 -20.812 27.069 1.00 83.81 269 PRO A N 1
ATOM 2113 C CA . PRO A 1 269 ? -35.989 -19.704 28.008 1.00 83.81 269 PRO A CA 1
ATOM 2114 C C . PRO A 1 269 ? -37.096 -19.964 29.038 1.00 83.81 269 PRO A C 1
ATOM 2116 O O . PRO A 1 269 ? -38.185 -20.426 28.695 1.00 83.81 269 PRO A O 1
ATOM 2119 N N . VAL A 1 270 ? -36.834 -19.641 30.303 1.00 87.81 270 VAL A N 1
ATOM 2120 C CA . VAL A 1 270 ? -37.858 -19.652 31.355 1.00 87.81 270 VAL A CA 1
ATOM 2121 C C . VAL A 1 270 ? -38.686 -18.372 31.229 1.00 87.81 270 VAL A C 1
ATOM 2123 O O . VAL A 1 270 ? -38.139 -17.274 31.358 1.00 87.81 270 VAL A O 1
ATOM 2126 N N . ALA A 1 271 ? -39.988 -18.518 30.977 1.00 84.69 271 ALA A N 1
ATOM 2127 C CA . ALA A 1 271 ? -40.905 -17.395 30.775 1.00 84.69 271 ALA A CA 1
ATOM 2128 C C . ALA A 1 271 ? -40.865 -16.401 31.949 1.00 84.69 271 ALA A C 1
ATOM 2130 O O . ALA A 1 271 ? -40.869 -16.807 33.114 1.00 84.69 271 ALA A O 1
ATOM 2131 N N . GLY A 1 272 ? -40.806 -15.105 31.639 1.00 86.62 272 GLY A N 1
ATOM 2132 C CA . GLY A 1 272 ? -40.780 -14.023 32.632 1.00 86.62 272 GLY A CA 1
ATOM 2133 C C . GLY A 1 272 ? -39.445 -13.829 33.366 1.00 86.62 272 GLY A C 1
ATOM 2134 O O . GLY A 1 272 ? -39.343 -12.935 34.201 1.00 86.62 272 GLY A O 1
ATOM 2135 N N . SER A 1 273 ? -38.407 -14.619 33.063 1.00 90.88 273 SER A N 1
ATOM 2136 C CA . SER A 1 273 ? -37.063 -14.443 33.651 1.00 90.88 273 SER A CA 1
ATOM 2137 C C . SER A 1 273 ? -36.200 -13.392 32.939 1.00 90.88 273 SER A C 1
ATOM 2139 O O . SER A 1 273 ? -35.117 -13.053 33.412 1.00 90.88 273 SER A O 1
ATOM 2141 N N . GLY A 1 274 ? -36.645 -12.916 31.775 1.00 91.38 274 GLY A N 1
ATOM 2142 C CA . GLY A 1 274 ? -35.902 -11.999 30.918 1.00 91.38 274 GLY A CA 1
ATOM 2143 C C . GLY A 1 274 ? -35.846 -10.565 31.451 1.00 91.38 274 GLY A C 1
ATOM 2144 O O . GLY A 1 274 ? -36.884 -9.979 31.739 1.00 91.38 274 GLY A O 1
ATOM 2145 N N . LEU A 1 275 ? -34.646 -9.983 31.509 1.00 93.25 275 LEU A N 1
ATOM 2146 C CA . LEU A 1 275 ? -34.377 -8.616 31.975 1.00 93.25 275 LEU A CA 1
ATOM 2147 C C . LEU A 1 275 ? -33.471 -7.848 30.997 1.00 93.25 275 LEU A C 1
ATOM 2149 O O . LEU A 1 275 ? -32.651 -8.454 30.294 1.00 93.25 275 LEU A O 1
ATOM 2153 N N . GLY A 1 276 ? -33.571 -6.517 30.987 1.00 92.62 276 GLY A N 1
ATOM 2154 C CA . GLY A 1 276 ? -32.756 -5.623 30.156 1.00 92.62 276 GLY A CA 1
ATOM 2155 C C . GLY A 1 276 ? -32.935 -5.899 28.661 1.00 92.62 276 GLY A C 1
ATOM 2156 O O . GLY A 1 276 ? -34.052 -6.059 28.177 1.00 92.62 276 GLY A O 1
ATOM 2157 N N . LEU A 1 277 ? -31.831 -6.056 27.926 1.00 89.88 277 LEU A N 1
ATOM 2158 C CA . LEU A 1 277 ? -31.832 -6.430 26.500 1.00 89.88 277 LEU A CA 1
ATOM 2159 C C . LEU A 1 277 ? -32.470 -7.802 26.215 1.00 89.88 277 LEU A C 1
ATOM 2161 O O . LEU A 1 277 ? -32.743 -8.135 25.059 1.00 89.88 277 LEU A O 1
ATOM 2165 N N . LEU A 1 278 ? -32.661 -8.619 27.256 1.00 87.81 278 LEU A N 1
ATOM 2166 C CA . LEU A 1 278 ? -33.315 -9.923 27.212 1.00 87.81 278 LEU A CA 1
ATOM 2167 C C . LEU A 1 278 ? -34.733 -9.883 27.798 1.00 87.81 278 LEU A C 1
ATOM 2169 O O . LEU A 1 278 ? -35.275 -10.937 28.132 1.00 87.81 278 LEU A O 1
ATOM 2173 N N . ARG A 1 279 ? -35.363 -8.716 27.924 1.00 85.94 279 ARG A N 1
ATOM 2174 C CA . ARG A 1 279 ? -36.775 -8.614 28.308 1.00 85.94 279 ARG A CA 1
ATOM 2175 C C . ARG A 1 279 ? -37.682 -9.237 27.233 1.00 85.94 279 ARG A C 1
ATOM 2177 O O . ARG A 1 279 ? -37.337 -9.269 26.050 1.00 85.94 279 ARG A O 1
ATOM 2184 N N . GLU A 1 280 ? -38.814 -9.799 27.647 1.00 71.75 280 GLU A N 1
ATOM 2185 C CA . GLU A 1 280 ? -39.890 -10.190 26.728 1.00 71.75 280 GLU A CA 1
ATOM 2186 C C . GLU A 1 280 ? -40.668 -8.922 26.349 1.00 71.75 280 GLU A C 1
ATOM 2188 O O . GLU A 1 280 ? -41.144 -8.206 27.227 1.00 71.75 280 GLU A O 1
ATOM 2193 N N . LEU A 1 281 ? -40.734 -8.604 25.055 1.00 61.59 281 LEU A N 1
ATOM 2194 C CA . LEU A 1 281 ? -41.513 -7.478 24.542 1.00 61.59 281 LEU A CA 1
ATOM 2195 C C . LEU A 1 281 ? -42.808 -8.026 23.943 1.00 61.59 281 LEU A C 1
ATOM 2197 O O . LEU A 1 281 ? -42.762 -8.967 23.146 1.00 61.59 281 LEU A O 1
ATOM 2201 N N . ASP A 1 282 ? -43.947 -7.436 24.306 1.00 49.56 282 ASP A N 1
ATOM 2202 C CA . ASP A 1 282 ? -45.253 -7.845 23.786 1.00 49.56 282 ASP A CA 1
ATOM 2203 C C . ASP A 1 282 ? -45.235 -7.903 22.244 1.00 49.56 282 ASP A C 1
ATOM 2205 O O . ASP A 1 282 ? -44.827 -6.964 21.554 1.00 49.56 282 ASP A O 1
ATOM 2209 N N . GLY A 1 283 ? -45.643 -9.050 21.691 1.00 42.44 283 GLY A N 1
ATOM 2210 C CA . GLY A 1 283 ? -45.742 -9.274 20.245 1.00 42.44 283 GLY A CA 1
ATOM 2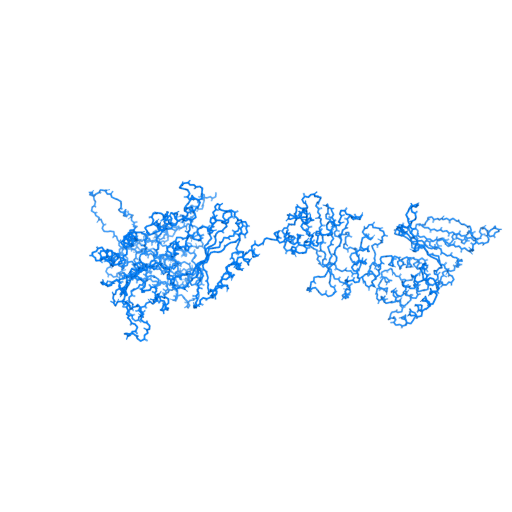211 C C . GLY A 1 283 ? -44.436 -9.603 19.508 1.00 42.44 283 GLY A C 1
ATOM 2212 O O . GLY A 1 283 ? -44.492 -9.822 18.299 1.00 42.44 283 GLY A O 1
ATOM 2213 N N . HIS A 1 284 ? -43.286 -9.688 20.190 1.00 43.09 284 HIS A N 1
ATOM 2214 C CA . HIS A 1 284 ? -42.005 -10.037 19.563 1.00 43.09 284 HIS A CA 1
ATOM 2215 C C . HIS A 1 284 ? -41.436 -11.341 20.140 1.00 43.09 284 HIS A C 1
ATOM 2217 O O . HIS A 1 284 ? -41.382 -11.499 21.362 1.00 43.09 284 HIS A O 1
ATOM 2223 N N . PRO A 1 285 ? -40.978 -12.289 19.298 1.00 43.72 285 PRO A N 1
ATOM 2224 C CA . PRO A 1 285 ? -40.320 -13.486 19.798 1.00 43.72 285 PRO A CA 1
ATOM 2225 C C . PRO A 1 285 ? -39.061 -13.097 20.594 1.00 43.72 285 PRO A C 1
ATOM 2227 O O . PRO A 1 285 ? -38.391 -12.116 20.252 1.00 43.72 285 PRO A O 1
ATOM 2230 N N . PRO A 1 286 ? -38.706 -13.851 21.649 1.00 52.41 286 PRO A N 1
ATOM 2231 C CA . PRO A 1 286 ? -37.521 -13.557 22.438 1.00 52.41 286 PRO A CA 1
ATOM 2232 C C . PRO A 1 286 ? -36.286 -13.506 21.531 1.00 52.41 286 PRO A C 1
ATOM 2234 O O . PRO A 1 286 ? -36.070 -14.427 20.746 1.00 52.41 286 PRO A O 1
ATOM 2237 N N . ARG A 1 287 ? -35.447 -12.462 21.660 1.00 54.22 287 ARG A N 1
ATOM 2238 C CA . ARG A 1 287 ? -34.172 -12.368 20.921 1.00 54.22 287 ARG A CA 1
ATOM 2239 C C . ARG A 1 287 ? -33.356 -13.653 21.135 1.00 54.22 287 ARG A C 1
ATOM 2241 O O . ARG A 1 287 ? -32.913 -13.932 22.253 1.00 54.22 287 ARG A O 1
ATOM 2248 N N . VAL A 1 288 ? -33.179 -14.440 20.073 1.00 57.06 288 VAL A N 1
ATOM 2249 C CA . VAL A 1 288 ? -32.374 -15.669 20.083 1.00 57.06 288 VAL A CA 1
ATOM 2250 C C . VAL A 1 288 ? -30.921 -15.272 19.835 1.00 57.06 288 VAL A C 1
ATOM 2252 O O . VAL A 1 288 ? -30.487 -15.111 18.701 1.00 57.06 288 VAL A O 1
ATOM 2255 N N . LEU A 1 289 ? -30.167 -15.065 20.916 1.00 52.53 289 LEU A N 1
ATOM 2256 C CA . LEU A 1 289 ? -28.770 -14.610 20.843 1.00 52.53 289 LEU A CA 1
ATOM 2257 C C . LEU A 1 289 ? -27.750 -15.748 20.643 1.00 52.53 289 LEU A C 1
ATOM 2259 O O . LEU A 1 289 ? -26.548 -15.496 20.632 1.00 52.53 289 LEU A O 1
ATOM 2263 N N . THR A 1 290 ? -28.204 -16.996 20.515 1.00 55.81 290 THR A N 1
ATOM 2264 C CA . THR A 1 290 ? -27.345 -18.165 20.290 1.00 55.81 290 THR A CA 1
ATOM 2265 C C . THR A 1 290 ? -27.928 -19.075 19.216 1.00 55.81 290 THR A C 1
ATOM 2267 O O . THR A 1 290 ? -29.091 -19.464 19.286 1.00 55.81 290 THR A O 1
ATOM 2270 N N . SER A 1 291 ? -27.108 -19.433 18.226 1.00 54.91 291 SER A N 1
ATOM 2271 C CA . SER A 1 291 ? -27.448 -20.442 17.225 1.00 54.91 291 SER A CA 1
ATOM 2272 C C . SER A 1 291 ? -27.464 -21.838 17.860 1.00 54.91 291 SER A C 1
ATOM 2274 O O . SER A 1 291 ? -26.586 -22.189 18.648 1.00 54.91 291 SER A O 1
ATOM 2276 N N . LEU A 1 292 ? -28.468 -22.647 17.517 1.00 61.47 292 LEU A N 1
ATOM 2277 C CA . LEU A 1 292 ? -28.613 -24.036 17.971 1.00 61.47 292 LEU A CA 1
ATOM 2278 C C . LEU A 1 292 ? -27.717 -24.977 17.147 1.00 61.47 292 LEU A C 1
ATOM 2280 O O . LEU A 1 292 ? -28.197 -25.908 16.505 1.00 61.47 292 LEU A O 1
ATOM 2284 N N . THR A 1 293 ? -26.409 -24.713 17.102 1.00 67.69 293 THR A N 1
ATOM 2285 C CA . THR A 1 293 ? -25.472 -25.625 16.432 1.00 67.69 293 THR A CA 1
ATOM 2286 C C . THR A 1 293 ? -25.262 -26.890 17.278 1.00 67.69 293 THR A C 1
ATOM 2288 O O . THR A 1 293 ? -25.346 -26.828 18.509 1.00 67.69 293 THR A O 1
ATOM 2291 N N . PRO A 1 294 ? -24.942 -28.047 16.664 1.00 68.56 294 PRO A N 1
ATOM 2292 C CA . PRO A 1 294 ? -24.580 -29.258 17.408 1.00 68.56 294 PRO A CA 1
ATOM 2293 C C . PRO A 1 294 ? -23.447 -29.021 18.417 1.00 68.56 294 PRO A C 1
ATOM 2295 O O . PRO A 1 294 ? -23.470 -29.555 19.525 1.00 68.56 294 PRO A O 1
ATOM 2298 N N . GLU A 1 295 ? -22.497 -28.155 18.060 1.00 71.69 295 GLU A N 1
ATOM 2299 C CA . GLU A 1 295 ? -21.383 -27.772 18.924 1.00 71.69 295 GLU A CA 1
ATOM 2300 C C . GLU A 1 295 ? -21.837 -26.937 20.128 1.00 71.69 295 GLU A C 1
ATOM 2302 O O . GLU A 1 295 ? -21.406 -27.187 21.254 1.00 71.69 295 GLU A O 1
ATOM 2307 N N . ALA A 1 296 ? -22.786 -26.012 19.937 1.00 74.19 296 ALA A N 1
ATOM 2308 C CA . ALA A 1 296 ? -23.381 -25.265 21.042 1.00 74.19 296 ALA A CA 1
ATOM 2309 C C . ALA A 1 296 ? -24.090 -26.184 22.046 1.00 74.19 296 ALA A C 1
ATOM 2311 O O . ALA A 1 296 ? -24.000 -25.965 23.254 1.00 74.19 296 ALA A O 1
ATOM 2312 N N . LEU A 1 297 ? -24.759 -27.233 21.557 1.00 73.62 297 LEU A N 1
ATOM 2313 C CA . LEU A 1 297 ? -25.414 -28.237 22.399 1.00 73.62 297 LEU A CA 1
ATOM 2314 C C . LEU A 1 297 ? -24.413 -29.111 23.156 1.00 73.62 297 LEU A C 1
ATOM 2316 O O . LEU A 1 297 ? -24.649 -29.440 24.320 1.00 73.62 297 LEU A O 1
ATOM 2320 N N . ARG A 1 298 ? -23.291 -29.467 22.521 1.00 79.19 298 ARG A N 1
ATOM 2321 C CA . ARG A 1 298 ? -22.186 -30.177 23.177 1.00 79.19 298 ARG A CA 1
ATOM 2322 C C . ARG A 1 298 ? -21.632 -29.347 24.336 1.00 79.19 298 ARG A C 1
ATOM 2324 O O . ARG A 1 298 ? -21.607 -29.836 25.461 1.00 79.19 298 ARG A O 1
ATOM 2331 N N . ILE A 1 299 ? -21.309 -28.076 24.085 1.00 79.69 299 ILE A N 1
ATOM 2332 C CA . ILE A 1 299 ? -20.793 -27.139 25.098 1.00 79.69 299 ILE A CA 1
ATOM 2333 C C . ILE A 1 299 ? -21.805 -26.914 26.224 1.00 79.69 299 ILE A C 1
ATOM 2335 O O . ILE A 1 299 ? -21.435 -26.890 27.398 1.00 79.69 299 ILE A O 1
ATOM 2339 N N . ALA A 1 300 ? -23.097 -26.794 25.904 1.00 79.25 300 ALA A N 1
ATOM 2340 C CA . ALA A 1 300 ? -24.146 -26.639 26.911 1.00 79.25 300 ALA A CA 1
ATOM 2341 C C . ALA A 1 300 ? -24.224 -27.836 27.878 1.00 79.25 300 ALA A C 1
ATOM 2343 O O . ALA A 1 300 ? -24.619 -27.657 29.025 1.00 79.25 300 ALA A O 1
ATOM 2344 N N . ARG A 1 301 ? -23.823 -29.038 27.441 1.00 82.75 301 ARG A N 1
ATOM 2345 C CA . ARG A 1 301 ? -23.842 -30.276 28.240 1.00 82.75 301 ARG A CA 1
ATOM 2346 C C . ARG A 1 301 ? -22.545 -30.564 28.997 1.00 82.75 301 ARG A C 1
ATOM 2348 O O . ARG A 1 301 ? -22.552 -31.430 29.866 1.00 82.75 301 ARG A O 1
ATOM 2355 N N . GLU A 1 302 ? -21.447 -29.878 28.684 1.00 85.56 302 GLU A N 1
ATOM 2356 C CA . GLU A 1 302 ? -20.170 -30.061 29.388 1.00 85.56 302 GLU A CA 1
ATOM 2357 C C . GLU A 1 302 ? -20.301 -29.706 30.878 1.00 85.56 302 GLU A C 1
ATOM 2359 O O . GLU A 1 302 ? -20.949 -28.709 31.201 1.00 85.56 302 GLU A O 1
ATOM 2364 N N . PRO A 1 303 ? -19.673 -30.448 31.801 1.00 84.50 303 PRO A N 1
ATOM 2365 C CA . PRO A 1 303 ? -19.779 -30.186 33.233 1.00 84.50 303 PRO A CA 1
ATOM 2366 C C . PRO A 1 303 ? -18.822 -29.070 33.713 1.00 84.50 303 PRO A C 1
ATOM 2368 O O . PRO A 1 303 ? -18.162 -29.229 34.729 1.00 84.50 303 PRO A O 1
ATOM 2371 N N . GLU A 1 304 ? -18.738 -27.951 32.982 1.00 87.25 304 GLU A N 1
ATOM 2372 C CA . GLU A 1 304 ? -17.971 -26.745 33.363 1.00 87.25 304 GLU A CA 1
ATOM 2373 C C . GLU A 1 304 ? -18.916 -25.681 33.946 1.00 87.25 304 GLU A C 1
ATOM 2375 O O . GLU A 1 304 ? -19.926 -25.356 33.320 1.00 87.25 304 GLU A O 1
ATOM 2380 N N . LEU A 1 305 ? -18.602 -25.098 35.106 1.00 91.06 305 LEU A N 1
ATOM 2381 C CA . LEU A 1 305 ? -19.477 -24.138 35.799 1.00 91.06 305 LEU A CA 1
ATOM 2382 C C . LEU A 1 305 ? -19.754 -22.869 34.981 1.00 91.06 305 LEU A C 1
ATOM 2384 O O . LEU A 1 305 ? -20.889 -22.389 34.962 1.00 91.06 305 LEU A O 1
ATOM 2388 N N . LEU A 1 306 ? -18.724 -22.307 34.344 1.00 91.88 306 LEU A N 1
ATOM 2389 C CA . LEU A 1 306 ? -18.794 -21.024 33.645 1.00 91.88 306 LEU A CA 1
ATOM 2390 C C . LEU A 1 306 ? -18.541 -21.176 32.146 1.00 91.88 306 LEU A C 1
ATOM 2392 O O . LEU A 1 306 ? -17.574 -21.802 31.724 1.00 91.88 306 LEU A O 1
ATOM 2396 N N . ILE A 1 307 ? -19.358 -20.500 31.342 1.00 88.44 307 ILE A N 1
ATOM 2397 C CA . ILE A 1 307 ? -19.109 -20.254 29.921 1.00 88.44 307 ILE A CA 1
ATOM 2398 C C . ILE A 1 307 ? -18.865 -18.758 29.743 1.00 88.44 307 ILE A C 1
ATOM 2400 O O . ILE A 1 307 ? -19.748 -17.954 30.034 1.00 88.44 307 ILE A O 1
ATOM 2404 N N . ILE A 1 308 ? -17.692 -18.390 29.225 1.00 89.50 308 ILE A N 1
ATOM 2405 C CA . ILE A 1 308 ? -17.329 -17.001 28.919 1.00 89.50 308 ILE A CA 1
ATOM 2406 C C . ILE A 1 308 ? -16.988 -16.910 27.432 1.00 89.50 308 ILE A C 1
ATOM 2408 O O . ILE A 1 308 ? -16.018 -17.513 26.978 1.00 89.50 308 ILE A O 1
ATOM 2412 N N . THR A 1 309 ? -17.789 -16.175 26.662 1.00 85.31 309 THR A N 1
ATOM 2413 C CA . THR A 1 309 ? -17.565 -15.979 25.217 1.00 85.31 309 THR A CA 1
ATOM 2414 C C . THR A 1 309 ? -18.120 -14.631 24.744 1.00 85.31 309 THR A C 1
ATOM 2416 O O . THR A 1 309 ? -18.743 -13.901 25.513 1.00 85.31 309 THR A O 1
ATOM 2419 N N . LYS A 1 310 ? -17.918 -14.291 23.469 1.00 83.06 310 LYS A N 1
ATOM 2420 C CA . LYS A 1 310 ? -18.567 -13.160 22.801 1.00 83.06 310 LYS A CA 1
ATOM 2421 C C . LYS A 1 310 ? -19.828 -13.614 22.063 1.00 83.06 310 LYS A C 1
ATOM 2423 O O . LYS A 1 310 ? -19.867 -14.646 21.389 1.00 83.06 310 LYS A O 1
ATOM 2428 N N . SER A 1 311 ? -20.881 -12.820 22.172 1.00 79.06 311 SER A N 1
ATOM 2429 C CA . SER A 1 311 ? -22.077 -12.923 21.338 1.00 79.06 311 SER A CA 1
ATOM 2430 C C . SER A 1 311 ? -21.786 -12.468 19.905 1.00 79.06 311 SER A C 1
ATOM 2432 O O . SER A 1 311 ? -20.891 -11.664 19.673 1.00 79.06 311 SER A O 1
ATOM 2434 N N . ASN A 1 312 ? -22.588 -12.927 18.945 1.00 72.12 312 ASN A N 1
ATOM 2435 C CA . ASN A 1 312 ? -22.640 -12.375 17.584 1.00 72.12 312 ASN A CA 1
ATOM 2436 C C . ASN A 1 312 ? -23.453 -11.066 17.497 1.00 72.12 312 ASN A C 1
ATOM 2438 O O . ASN A 1 312 ? -23.599 -10.503 16.418 1.00 72.12 312 ASN A O 1
ATOM 2442 N N . HIS A 1 313 ? -23.990 -10.579 18.618 1.00 77.75 313 HIS A N 1
ATOM 2443 C CA . HIS A 1 313 ? -24.756 -9.338 18.679 1.00 77.75 313 HIS A CA 1
ATOM 2444 C C . HIS A 1 313 ? -23.935 -8.216 19.313 1.00 77.75 313 HIS A C 1
ATOM 2446 O O . HIS A 1 313 ? -23.380 -8.367 20.407 1.00 77.75 313 HIS A O 1
ATOM 2452 N N . ARG A 1 314 ? -23.897 -7.066 18.636 1.00 83.75 314 ARG A N 1
ATOM 2453 C CA . ARG A 1 314 ? -23.307 -5.835 19.168 1.00 83.75 314 ARG A CA 1
ATOM 2454 C C . ARG A 1 314 ? -24.261 -5.162 20.150 1.00 83.75 314 ARG A C 1
ATOM 2456 O O . ARG A 1 314 ? -25.463 -5.090 19.899 1.00 83.75 314 ARG A O 1
ATOM 2463 N N . SER A 1 315 ? -23.716 -4.624 21.237 1.00 88.81 315 SER A N 1
ATOM 2464 C CA . SER A 1 315 ? -24.488 -3.885 22.236 1.00 88.81 315 SER A CA 1
ATOM 2465 C C . SER A 1 315 ? -25.166 -2.669 21.615 1.00 88.81 315 SER A C 1
ATOM 2467 O O . SER A 1 315 ? -24.533 -1.935 20.862 1.00 88.81 315 SER A O 1
ATOM 2469 N N . THR A 1 316 ? -26.438 -2.437 21.920 1.00 89.88 316 THR A N 1
ATOM 2470 C CA . THR A 1 316 ? -27.153 -1.188 21.606 1.00 89.88 316 THR A CA 1
ATOM 2471 C C . THR A 1 316 ? -26.960 -0.120 22.682 1.00 89.88 316 THR A C 1
ATOM 2473 O O . THR A 1 316 ? -27.305 1.031 22.449 1.00 89.88 316 THR A O 1
ATOM 2476 N N . VAL A 1 317 ? -26.358 -0.486 23.821 1.00 91.31 317 VAL A N 1
ATOM 2477 C CA . VAL A 1 317 ? -26.169 0.374 24.995 1.00 91.31 317 VAL A CA 1
ATOM 2478 C C . VAL A 1 317 ? -24.678 0.562 25.310 1.00 91.31 317 VAL A C 1
ATOM 2480 O O . VAL A 1 317 ? -23.890 -0.387 25.227 1.00 91.31 317 VAL A O 1
ATOM 2483 N N . HIS A 1 318 ? -24.299 1.774 25.723 1.00 84.75 318 HIS A N 1
ATOM 2484 C CA . HIS A 1 318 ? -22.974 2.182 26.228 1.00 84.75 318 HIS A CA 1
ATOM 2485 C C . HIS A 1 318 ? -21.812 2.227 25.217 1.00 84.75 318 HIS A C 1
ATOM 2487 O O . HIS A 1 318 ? -21.164 3.261 25.114 1.00 84.75 318 HIS A O 1
ATOM 2493 N N . ARG A 1 319 ? -21.483 1.136 24.509 1.00 85.75 319 ARG A N 1
ATOM 2494 C CA . ARG A 1 319 ? -20.423 1.141 23.470 1.00 85.75 319 ARG A CA 1
ATOM 2495 C C . ARG A 1 319 ? -20.651 0.076 22.388 1.00 85.75 319 ARG A C 1
ATOM 2497 O O . ARG A 1 319 ? -21.202 -0.981 22.703 1.00 85.75 319 ARG A O 1
ATOM 2504 N N . PRO A 1 320 ? -20.201 0.286 21.133 1.00 82.94 320 PRO A N 1
ATOM 2505 C CA . PRO A 1 320 ? -20.526 -0.576 19.992 1.00 82.94 320 PRO A CA 1
ATOM 2506 C C . PRO A 1 320 ? -19.661 -1.845 19.923 1.00 82.94 320 PRO A C 1
ATOM 2508 O O . PRO A 1 320 ? -19.142 -2.199 18.870 1.00 82.94 320 PRO A O 1
ATOM 2511 N N . SER A 1 321 ? -19.514 -2.549 21.043 1.00 83.94 321 SER A N 1
ATOM 2512 C CA . SER A 1 321 ? -18.779 -3.814 21.136 1.00 83.94 321 SER A CA 1
ATOM 2513 C C . SER A 1 321 ? -19.728 -5.011 21.078 1.00 83.94 321 SER A C 1
ATOM 2515 O O . SER A 1 321 ? -20.894 -4.909 21.468 1.00 83.94 321 SER A O 1
ATOM 2517 N N . TYR A 1 322 ? -19.228 -6.168 20.642 1.00 84.50 322 TYR A N 1
ATOM 2518 C CA . TYR A 1 322 ? -19.935 -7.433 20.848 1.00 84.50 322 TYR A CA 1
ATOM 2519 C C . TYR A 1 322 ? -20.164 -7.695 22.333 1.00 84.50 322 TYR A C 1
ATOM 2521 O O . TYR A 1 322 ? -19.260 -7.499 23.150 1.00 84.50 322 TYR A O 1
ATOM 2529 N N . LEU A 1 323 ? -21.379 -8.135 22.660 1.00 88.31 323 LEU A N 1
ATOM 2530 C CA . LEU A 1 323 ? -21.771 -8.427 24.034 1.00 88.31 323 LEU A CA 1
ATOM 2531 C C . LEU A 1 323 ? -20.961 -9.603 24.581 1.00 88.31 323 LEU A C 1
ATOM 2533 O O . LEU A 1 323 ? -20.843 -10.646 23.936 1.00 88.31 323 LEU A O 1
ATOM 2537 N N . ASP A 1 324 ? -20.456 -9.441 25.794 1.00 89.69 324 ASP A N 1
ATOM 2538 C CA . ASP A 1 324 ? -19.890 -10.517 26.589 1.00 89.69 324 ASP A CA 1
ATOM 2539 C C . ASP A 1 324 ? -21.024 -11.405 27.110 1.00 89.69 324 ASP A C 1
ATOM 2541 O O . ASP A 1 324 ? -22.021 -10.925 27.658 1.00 89.69 324 ASP A O 1
ATOM 2545 N N . TYR A 1 325 ? -20.863 -12.707 26.910 1.00 89.69 325 TYR A N 1
ATOM 2546 C CA . TYR A 1 325 ? -21.758 -13.758 27.365 1.00 89.69 325 TYR A CA 1
ATOM 2547 C C . TYR A 1 325 ? -21.123 -14.446 28.567 1.00 89.69 325 TYR A C 1
ATOM 2549 O O . TYR A 1 325 ? -20.057 -15.050 28.429 1.00 89.69 325 TYR A O 1
ATOM 2557 N N . ILE A 1 326 ? -21.801 -14.396 29.714 1.00 93.12 326 ILE A N 1
ATOM 2558 C CA . ILE A 1 326 ? -21.438 -15.135 30.924 1.00 93.12 326 ILE A CA 1
ATOM 2559 C C . ILE A 1 326 ? -22.580 -16.102 31.252 1.00 93.12 326 ILE A C 1
ATOM 2561 O O . ILE A 1 326 ? -23.639 -15.695 31.732 1.00 93.12 326 ILE A O 1
ATOM 2565 N N . GLY A 1 327 ? -22.376 -17.385 30.966 1.00 92.12 327 GLY A N 1
ATOM 2566 C CA . GLY A 1 327 ? -23.295 -18.461 31.332 1.00 92.12 327 GLY A CA 1
ATOM 2567 C C . GLY A 1 327 ? -22.839 -19.143 32.615 1.00 92.12 327 GLY A C 1
ATOM 2568 O O . GLY A 1 327 ? -21.705 -19.609 32.681 1.00 92.12 327 GLY A O 1
ATOM 2569 N N . VAL A 1 328 ? -23.712 -19.225 33.618 1.00 94.62 328 VAL A N 1
ATOM 2570 C CA . VAL A 1 328 ? -23.483 -20.011 34.840 1.00 94.62 328 VAL A CA 1
ATOM 2571 C C . VAL A 1 328 ? -24.348 -21.260 34.772 1.00 94.62 328 VAL A C 1
ATOM 2573 O O . VAL A 1 328 ? -25.578 -21.166 34.828 1.00 94.62 328 VAL A O 1
ATOM 2576 N N . LYS A 1 329 ? -23.729 -22.431 34.618 1.00 91.94 329 LYS A N 1
ATOM 2577 C CA . LYS A 1 329 ? -24.460 -23.692 34.465 1.00 91.94 329 LYS A CA 1
ATOM 2578 C C . LYS A 1 329 ? -25.151 -24.101 35.758 1.00 91.94 329 LYS A C 1
ATOM 2580 O O . LYS A 1 329 ? -24.669 -23.868 36.866 1.00 91.94 329 LYS A O 1
ATOM 2585 N N . ARG A 1 330 ? -26.307 -24.731 35.587 1.00 91.38 330 ARG A N 1
ATOM 2586 C CA . ARG A 1 330 ? -27.118 -25.312 36.654 1.00 91.38 330 ARG A CA 1
ATOM 2587 C C . ARG A 1 330 ? -26.989 -26.817 36.595 1.00 91.38 330 ARG A C 1
ATOM 2589 O O . ARG A 1 330 ? -27.113 -27.390 35.515 1.00 91.38 330 ARG A O 1
ATOM 2596 N N . PHE A 1 331 ? -26.821 -27.435 37.751 1.00 89.69 331 PHE A N 1
ATOM 2597 C CA . PHE A 1 331 ? -26.628 -28.871 37.880 1.00 89.69 331 PHE A CA 1
ATOM 2598 C C . PHE A 1 331 ? -27.768 -29.489 38.688 1.00 89.69 331 PHE A C 1
ATOM 2600 O O . PHE A 1 331 ? -28.334 -28.831 39.565 1.00 89.69 331 PHE A O 1
ATOM 2607 N N . ASP A 1 332 ? -28.112 -30.734 38.381 1.00 87.12 332 ASP A N 1
ATOM 2608 C CA . ASP A 1 332 ? -28.904 -31.572 39.278 1.00 87.12 332 ASP A CA 1
ATOM 2609 C C . ASP A 1 332 ? -28.025 -32.241 40.352 1.00 87.12 332 ASP A C 1
ATOM 2611 O O . ASP A 1 332 ? -26.818 -32.002 40.444 1.00 87.12 332 ASP A O 1
ATOM 2615 N N . ALA A 1 333 ? -28.651 -33.066 41.196 1.00 83.50 333 ALA A N 1
ATOM 2616 C CA . ALA A 1 333 ? -27.976 -33.777 42.280 1.00 83.50 333 ALA A CA 1
ATOM 2617 C C . ALA A 1 333 ? -26.922 -34.788 41.788 1.00 83.50 333 ALA A C 1
ATOM 2619 O O . ALA A 1 333 ? -25.999 -35.104 42.536 1.00 83.50 333 ALA A O 1
ATOM 2620 N N . ASP A 1 334 ? -27.039 -35.260 40.544 1.00 80.81 334 ASP A N 1
ATOM 2621 C CA . ASP A 1 334 ? -26.120 -36.215 39.921 1.00 80.81 334 ASP A CA 1
ATOM 2622 C C . ASP A 1 334 ? -24.981 -35.512 39.154 1.00 80.81 334 ASP A C 1
ATOM 2624 O O . ASP A 1 334 ? -24.096 -36.169 38.604 1.00 80.81 334 ASP A O 1
ATOM 2628 N N . GLY A 1 335 ? -24.976 -34.174 39.116 1.00 81.06 335 GLY A N 1
ATOM 2629 C CA . GLY A 1 335 ? -23.963 -33.380 38.420 1.00 81.06 335 GLY A CA 1
ATOM 2630 C C . GLY A 1 335 ? -24.207 -33.207 36.927 1.00 81.06 335 GLY A C 1
ATOM 2631 O O . GLY A 1 335 ? -23.312 -32.752 36.213 1.00 81.06 335 GLY A O 1
ATOM 2632 N N . LYS A 1 336 ? -25.400 -33.540 36.427 1.00 86.38 336 LYS A N 1
ATOM 2633 C CA . LYS A 1 336 ? -25.776 -33.293 35.034 1.00 86.38 336 LYS A CA 1
ATOM 2634 C C . LYS A 1 336 ? -26.260 -31.853 34.882 1.00 86.38 336 LYS A C 1
ATOM 2636 O O . LYS A 1 336 ? -26.990 -31.326 35.720 1.00 86.38 336 LYS A O 1
ATOM 2641 N N . VAL A 1 337 ? -25.874 -31.209 33.781 1.00 88.56 337 VAL A N 1
ATOM 2642 C CA . VAL A 1 337 ? -26.336 -29.854 33.461 1.00 88.56 337 VAL A CA 1
ATOM 2643 C C . VAL A 1 337 ? -27.825 -29.874 33.102 1.00 88.56 337 VAL A C 1
ATOM 2645 O O . VAL A 1 337 ? -28.236 -30.577 32.180 1.00 88.56 337 VAL A O 1
ATOM 2648 N N . ILE A 1 338 ? -28.622 -29.062 33.797 1.00 89.56 338 ILE A N 1
ATOM 2649 C CA . ILE A 1 338 ? -30.080 -28.925 33.610 1.00 89.56 338 ILE A CA 1
ATOM 2650 C C . ILE A 1 338 ? -30.499 -27.561 33.045 1.00 89.56 338 ILE A C 1
ATOM 2652 O O . ILE A 1 338 ? -31.680 -27.313 32.798 1.00 89.56 338 ILE A O 1
ATOM 2656 N N . GLY A 1 339 ? -29.552 -26.646 32.847 1.00 89.31 339 GLY A N 1
ATOM 2657 C CA . GLY A 1 339 ? -29.818 -25.301 32.347 1.00 89.31 339 GLY A CA 1
ATOM 2658 C C . GLY A 1 339 ? -28.685 -24.331 32.651 1.00 89.31 339 GLY A C 1
ATOM 2659 O O . GLY A 1 339 ? -27.599 -24.737 33.061 1.00 89.31 339 GLY A O 1
ATOM 2660 N N . GLU A 1 340 ? -28.951 -23.040 32.490 1.00 91.50 340 GLU A N 1
ATOM 2661 C CA . GLU A 1 340 ? -27.988 -21.976 32.787 1.00 91.50 340 GLU A CA 1
ATOM 2662 C C . GLU A 1 340 ? -28.674 -20.666 33.199 1.00 91.50 340 GLU A C 1
ATOM 2664 O O . GLU A 1 340 ? -29.807 -20.372 32.804 1.00 91.50 340 GLU A O 1
ATOM 2669 N N . TYR A 1 341 ? -27.948 -19.867 33.974 1.00 94.19 341 TYR A N 1
ATOM 2670 C CA . TYR A 1 341 ? -28.200 -18.446 34.180 1.00 94.19 341 TYR A CA 1
ATOM 2671 C C . TYR A 1 341 ? -27.347 -17.665 33.189 1.00 94.19 341 TYR A C 1
ATOM 2673 O O . TYR A 1 341 ? -26.118 -17.748 33.234 1.00 94.19 341 TYR A O 1
ATOM 2681 N N . ARG A 1 342 ? -27.980 -16.920 32.285 1.00 92.31 342 ARG A N 1
ATOM 2682 C CA . ARG A 1 342 ? -27.274 -16.187 31.236 1.00 92.31 342 ARG A CA 1
ATOM 2683 C C . ARG A 1 342 ? -27.244 -14.707 31.564 1.00 92.31 342 ARG A C 1
ATOM 2685 O O . ARG A 1 342 ? -28.293 -14.068 31.588 1.00 92.31 342 ARG A O 1
ATOM 2692 N N . PHE A 1 343 ? -26.046 -14.163 31.730 1.00 95.00 343 PHE A N 1
ATOM 2693 C CA . PHE A 1 343 ? -25.799 -12.730 31.836 1.00 95.00 343 PHE A CA 1
ATOM 2694 C C . PHE A 1 343 ? -25.154 -12.227 30.543 1.00 95.00 343 PHE A C 1
ATOM 2696 O O . PHE A 1 343 ? -24.182 -12.799 30.050 1.00 95.00 343 PHE A O 1
ATOM 2703 N N . MET A 1 344 ? -25.706 -11.149 29.999 1.00 93.31 344 MET A N 1
ATOM 2704 C CA . MET A 1 344 ? -25.181 -10.432 28.841 1.00 93.31 344 MET A CA 1
ATOM 2705 C C . MET A 1 344 ? -24.718 -9.054 29.288 1.00 93.31 344 MET A C 1
ATOM 2707 O O . MET A 1 344 ? -25.402 -8.387 30.069 1.00 93.31 344 MET A O 1
ATOM 2711 N N . GLY A 1 345 ? -23.584 -8.594 28.780 1.00 93.25 345 GLY A N 1
ATOM 2712 C CA . GLY A 1 345 ? -23.090 -7.277 29.150 1.00 93.25 345 GLY A CA 1
ATOM 2713 C C . GLY A 1 345 ? -21.762 -6.925 28.522 1.00 93.25 345 GLY A C 1
ATOM 2714 O O . GLY A 1 345 ? -21.437 -7.403 27.438 1.00 93.25 345 GLY A O 1
ATOM 2715 N N . LEU A 1 346 ? -21.028 -6.046 29.193 1.00 92.69 346 LEU A N 1
ATOM 2716 C CA . LEU A 1 346 ? -19.725 -5.565 28.753 1.00 92.69 346 LEU A CA 1
ATOM 2717 C C . LEU A 1 346 ? -18.772 -5.497 29.944 1.00 92.69 346 LEU A C 1
ATOM 2719 O O . LEU A 1 346 ? -19.104 -4.903 30.971 1.00 92.69 346 LEU A O 1
ATOM 2723 N N . PHE A 1 347 ? -17.560 -6.032 29.802 1.00 91.56 347 PHE A N 1
ATOM 2724 C CA . PHE A 1 347 ? -16.505 -5.783 30.790 1.00 91.56 347 PHE A CA 1
ATOM 2725 C C . PHE A 1 347 ? -16.174 -4.286 30.879 1.00 91.56 347 PHE A C 1
ATOM 2727 O O . PHE A 1 347 ? -16.005 -3.616 29.854 1.00 91.56 347 PHE A O 1
ATOM 2734 N N . THR A 1 348 ? -16.042 -3.748 32.093 1.00 89.81 348 THR A N 1
ATOM 2735 C CA . THR A 1 348 ? -15.720 -2.323 32.281 1.00 89.81 348 THR A CA 1
ATOM 2736 C C . THR A 1 348 ? -14.259 -2.032 31.931 1.00 89.81 348 THR A C 1
ATOM 2738 O O . THR A 1 348 ? -13.432 -2.935 31.783 1.00 89.81 348 THR A O 1
ATOM 2741 N N . SER A 1 349 ? -13.895 -0.752 31.810 1.00 84.94 349 SER A N 1
ATOM 2742 C CA . SER A 1 349 ? -12.509 -0.336 31.534 1.00 84.94 349 SER A CA 1
ATOM 2743 C C . SER A 1 349 ? -11.500 -0.885 32.555 1.00 84.94 349 SER A C 1
ATOM 2745 O O . SER A 1 349 ? -10.346 -1.139 32.205 1.00 84.94 349 SER A O 1
ATOM 2747 N N . ALA A 1 350 ? -11.933 -1.155 33.792 1.00 84.56 350 ALA A N 1
ATOM 2748 C CA . ALA A 1 350 ? -11.108 -1.773 34.826 1.00 84.56 350 ALA A CA 1
ATOM 2749 C C . ALA A 1 350 ? -10.604 -3.174 34.437 1.00 84.56 350 ALA A C 1
ATOM 2751 O O . ALA A 1 350 ? -9.480 -3.525 34.792 1.00 84.56 350 ALA A O 1
ATOM 2752 N N . ALA A 1 351 ? -11.380 -3.950 33.674 1.00 83.81 351 ALA A N 1
ATOM 2753 C CA . ALA A 1 351 ? -10.966 -5.266 33.188 1.00 83.81 351 ALA A CA 1
ATOM 2754 C C . ALA A 1 351 ? -9.816 -5.182 32.169 1.00 83.81 351 ALA A C 1
ATOM 2756 O O . ALA A 1 351 ? -8.941 -6.049 32.132 1.00 83.81 351 ALA A O 1
ATOM 2757 N N . TYR A 1 352 ? -9.799 -4.127 31.351 1.00 84.56 352 TYR A N 1
ATOM 2758 C CA . TYR A 1 352 ? -8.822 -3.947 30.274 1.00 84.56 352 TYR A CA 1
ATOM 2759 C C . TYR A 1 352 ? -7.555 -3.217 30.736 1.00 84.56 352 TYR A C 1
ATOM 2761 O O . TYR A 1 352 ? -6.473 -3.514 30.239 1.00 84.56 352 TYR A O 1
ATOM 2769 N N . ASN A 1 353 ? -7.671 -2.319 31.719 1.00 84.25 353 ASN A N 1
ATOM 2770 C CA . ASN A 1 353 ? -6.574 -1.444 32.149 1.00 84.25 353 ASN A CA 1
ATOM 2771 C C . ASN A 1 353 ? -5.829 -1.929 33.404 1.00 84.25 353 ASN A C 1
ATOM 2773 O O . ASN A 1 353 ? -4.795 -1.366 33.759 1.00 84.25 353 ASN A O 1
ATOM 2777 N N . ARG A 1 354 ? -6.340 -2.946 34.107 1.00 86.06 354 ARG A N 1
ATOM 2778 C CA . ARG A 1 354 ? -5.645 -3.582 35.240 1.00 86.06 354 ARG A CA 1
ATOM 2779 C C . ARG A 1 354 ? -4.903 -4.826 34.779 1.00 86.06 354 ARG A C 1
ATOM 2781 O O . ARG A 1 354 ? -5.314 -5.457 33.812 1.00 86.06 354 ARG A O 1
ATOM 2788 N N . SER A 1 355 ? -3.861 -5.207 35.515 1.00 91.00 355 SER A N 1
ATOM 2789 C CA . SER A 1 355 ? -3.169 -6.483 35.308 1.00 91.00 355 SER A CA 1
ATOM 2790 C C . SER A 1 355 ? -4.157 -7.665 35.377 1.00 91.00 355 SER A C 1
ATOM 2792 O O . SER A 1 355 ? -4.963 -7.721 36.315 1.00 91.00 355 SER A O 1
ATOM 2794 N N . PRO A 1 356 ? -4.094 -8.637 34.440 1.00 92.56 356 PRO A N 1
ATOM 2795 C CA . PRO A 1 356 ? -4.898 -9.856 34.490 1.00 92.56 356 PRO A CA 1
ATOM 2796 C C . PRO A 1 356 ? -4.573 -10.724 35.708 1.00 92.56 356 PRO A C 1
ATOM 2798 O O . PRO A 1 356 ? -5.396 -11.546 36.098 1.00 92.56 356 PRO A O 1
ATOM 2801 N N . MET A 1 357 ? -3.420 -10.520 36.355 1.00 91.19 357 MET A N 1
ATOM 2802 C CA . MET A 1 357 ? -3.066 -11.199 37.606 1.00 91.19 357 MET A CA 1
ATOM 2803 C C . MET A 1 357 ? -3.934 -10.757 38.794 1.00 91.19 357 MET A C 1
ATOM 2805 O O . MET A 1 357 ? -3.929 -11.430 39.824 1.00 91.19 357 MET A O 1
ATOM 2809 N N . ASN A 1 358 ? -4.691 -9.663 38.650 1.00 90.12 358 ASN A N 1
ATOM 2810 C CA . ASN A 1 358 ? -5.650 -9.169 39.643 1.00 90.12 358 ASN A CA 1
ATOM 2811 C C . ASN A 1 358 ? -7.107 -9.522 39.299 1.00 90.12 358 ASN A C 1
ATOM 2813 O O . ASN A 1 358 ? -8.021 -9.064 39.984 1.00 90.12 358 ASN A O 1
ATOM 2817 N N . ILE A 1 359 ? -7.336 -10.281 38.225 1.00 91.44 359 ILE A N 1
ATOM 2818 C CA . ILE A 1 359 ? -8.669 -10.698 37.791 1.00 91.44 359 ILE A CA 1
ATOM 2819 C C . ILE A 1 359 ? -8.842 -12.169 38.192 1.00 91.44 359 ILE A C 1
ATOM 2821 O O . ILE A 1 359 ? -8.051 -13.004 37.737 1.00 91.44 359 ILE A O 1
ATOM 2825 N N . PRO A 1 360 ? -9.839 -12.515 39.029 1.00 89.44 360 PRO A N 1
ATOM 2826 C CA . PRO A 1 360 ? -10.145 -13.909 39.354 1.00 89.44 360 PRO A CA 1
ATOM 2827 C C . PRO A 1 360 ? -10.375 -14.737 38.085 1.00 89.44 360 PRO A C 1
ATOM 2829 O O . PRO A 1 360 ? -10.702 -14.176 37.040 1.00 89.44 360 PRO A O 1
ATOM 2832 N N . LEU A 1 361 ? -10.182 -16.058 38.149 1.00 89.25 361 LEU A N 1
ATOM 2833 C CA . LEU A 1 361 ? -10.089 -16.971 36.992 1.00 89.25 361 LEU A CA 1
ATOM 2834 C C . LEU A 1 361 ? -8.818 -16.764 36.140 1.00 89.25 361 LEU A C 1
ATOM 2836 O O . LEU A 1 361 ? -8.029 -17.695 35.960 1.00 89.25 361 LEU A O 1
ATOM 2840 N N . LEU A 1 362 ? -8.570 -15.543 35.649 1.00 92.50 362 LEU A N 1
ATOM 2841 C CA . LEU A 1 362 ? -7.398 -15.244 34.816 1.00 92.50 362 LEU A CA 1
ATOM 2842 C C . LEU A 1 362 ? -6.096 -15.367 35.602 1.00 92.50 362 LEU A C 1
ATOM 2844 O O . LEU A 1 362 ? -5.155 -15.995 35.125 1.00 92.50 362 LEU A O 1
ATOM 2848 N N . ALA A 1 363 ? -6.040 -14.830 36.819 1.00 91.50 363 ALA A N 1
ATOM 2849 C CA . ALA A 1 363 ? -4.844 -14.871 37.650 1.00 91.50 363 ALA A CA 1
ATOM 2850 C C . ALA A 1 363 ? -4.340 -16.306 37.871 1.00 91.50 363 ALA A C 1
ATOM 2852 O O . ALA A 1 363 ? -3.145 -16.575 37.754 1.00 91.50 363 ALA A O 1
ATOM 2853 N N . ASN A 1 364 ? -5.247 -17.247 38.143 1.00 89.50 364 ASN A N 1
ATOM 2854 C CA . ASN A 1 364 ? -4.883 -18.646 38.354 1.00 89.50 364 ASN A CA 1
ATOM 2855 C C . ASN A 1 364 ? -4.470 -19.323 37.047 1.00 89.50 364 ASN A C 1
ATOM 2857 O O . ASN A 1 364 ? -3.444 -20.001 37.018 1.00 89.50 364 ASN A O 1
ATOM 2861 N N . LYS A 1 365 ? -5.189 -19.064 35.951 1.00 92.19 365 LYS A N 1
ATOM 2862 C CA . LYS A 1 365 ? -4.821 -19.539 34.612 1.00 92.19 365 LYS A CA 1
ATOM 2863 C C . LYS A 1 365 ? -3.424 -19.075 34.197 1.00 92.19 365 LYS A C 1
ATOM 2865 O O . LYS A 1 365 ? -2.606 -19.884 33.774 1.00 92.19 365 LYS A O 1
ATOM 2870 N N . LEU A 1 366 ? -3.106 -17.795 34.390 1.00 94.06 366 LEU A N 1
ATOM 2871 C CA . LEU A 1 366 ? -1.786 -17.237 34.089 1.00 94.06 366 LEU A CA 1
ATOM 2872 C C . LEU A 1 366 ? -0.695 -17.852 34.978 1.00 94.06 366 LEU A C 1
ATOM 2874 O O . LEU A 1 366 ? 0.367 -18.210 34.472 1.00 94.06 366 LEU A O 1
ATOM 2878 N N . ARG A 1 367 ? -0.949 -18.042 36.281 1.00 91.62 367 ARG A N 1
ATOM 2879 C CA . ARG A 1 367 ? -0.010 -18.738 37.184 1.00 91.62 367 ARG A CA 1
ATOM 2880 C C . ARG A 1 367 ? 0.267 -20.172 36.737 1.00 91.62 367 ARG A C 1
ATOM 2882 O O . ARG A 1 367 ? 1.416 -20.605 36.818 1.00 91.62 367 ARG A O 1
ATOM 2889 N N . ARG A 1 368 ? -0.745 -20.899 36.251 1.00 92.12 368 ARG A N 1
ATOM 2890 C CA . ARG A 1 368 ? -0.577 -22.258 35.713 1.00 92.12 368 ARG A CA 1
ATOM 2891 C C . ARG A 1 368 ? 0.273 -22.259 34.438 1.00 92.12 368 ARG A C 1
ATOM 2893 O O . ARG A 1 368 ? 1.237 -23.019 34.372 1.00 92.12 368 ARG A O 1
ATOM 2900 N N . VAL A 1 369 ? 0.027 -21.330 33.507 1.00 94.12 369 VAL A N 1
ATOM 2901 C CA . VAL A 1 369 ? 0.855 -21.134 32.295 1.00 94.12 369 VAL A CA 1
ATOM 2902 C C . VAL A 1 369 ? 2.320 -20.831 32.646 1.00 94.12 369 VAL A C 1
ATOM 2904 O O . VAL A 1 369 ? 3.226 -21.443 32.080 1.00 94.12 369 VAL A O 1
ATOM 2907 N N . LEU A 1 370 ? 2.567 -19.937 33.610 1.00 91.50 370 LEU A N 1
ATOM 2908 C CA . LEU A 1 370 ? 3.919 -19.606 34.085 1.00 91.50 370 LEU A CA 1
ATOM 2909 C C . LEU A 1 370 ? 4.598 -20.799 34.770 1.00 91.50 370 LEU A C 1
ATOM 2911 O O . LEU A 1 370 ? 5.752 -21.102 34.488 1.00 91.50 370 LEU A O 1
ATOM 2915 N N . THR A 1 371 ? 3.878 -21.516 35.634 1.00 91.19 371 THR A N 1
ATOM 2916 C CA . THR A 1 371 ? 4.415 -22.701 36.327 1.00 91.19 371 THR A CA 1
ATOM 2917 C C . THR A 1 371 ? 4.805 -23.784 35.323 1.00 91.19 371 THR A C 1
ATOM 2919 O O . THR A 1 371 ? 5.870 -24.391 35.432 1.00 91.19 371 THR A O 1
ATOM 2922 N N . ARG A 1 372 ? 3.976 -23.988 34.296 1.00 92.75 372 ARG A N 1
ATOM 2923 C CA . ARG A 1 372 ? 4.222 -24.959 33.231 1.00 92.75 372 ARG A CA 1
ATOM 2924 C C . ARG A 1 372 ? 5.452 -24.626 32.388 1.00 92.75 372 ARG A C 1
ATOM 2926 O O . ARG A 1 372 ? 6.138 -25.543 31.941 1.00 92.75 372 ARG A O 1
ATOM 2933 N N . SER A 1 373 ? 5.775 -23.346 32.187 1.00 89.06 373 SER A N 1
ATOM 2934 C CA . SER A 1 373 ? 6.945 -22.952 31.389 1.00 89.06 373 SER A CA 1
ATOM 2935 C C . SER A 1 373 ? 8.277 -23.379 32.013 1.00 89.06 373 SER A C 1
ATOM 2937 O O . SER A 1 373 ? 9.284 -23.410 31.310 1.00 89.06 373 SER A O 1
ATOM 2939 N N . SER A 1 374 ? 8.291 -23.732 33.306 1.00 89.00 374 SER A N 1
ATOM 2940 C CA . SER A 1 374 ? 9.474 -24.211 34.037 1.00 89.00 374 SER A CA 1
ATOM 2941 C C . SER A 1 374 ? 10.682 -23.261 33.963 1.00 89.00 374 SER A C 1
ATOM 2943 O O . SER A 1 374 ? 11.826 -23.680 34.149 1.00 89.00 374 SER A O 1
ATOM 2945 N N . PHE A 1 375 ? 10.451 -21.972 33.685 1.00 90.50 375 PHE A N 1
ATOM 2946 C CA . PHE A 1 375 ? 11.513 -20.970 33.664 1.00 90.50 375 PHE A CA 1
ATOM 2947 C C . PHE A 1 375 ? 11.974 -20.639 35.082 1.00 90.50 375 PHE A C 1
ATOM 2949 O O . PHE A 1 375 ? 11.213 -20.718 36.043 1.00 90.50 375 PHE A O 1
ATOM 2956 N N . ALA A 1 376 ? 13.246 -20.253 35.214 1.00 86.38 376 ALA A N 1
ATOM 2957 C CA . ALA A 1 376 ? 13.789 -19.843 36.500 1.00 86.38 376 ALA A CA 1
ATOM 2958 C C . ALA A 1 376 ? 13.016 -18.621 37.040 1.00 86.38 376 ALA A C 1
ATOM 2960 O O . ALA A 1 376 ? 12.931 -17.613 36.323 1.00 86.38 376 ALA A O 1
ATOM 2961 N N . PRO A 1 377 ? 12.519 -18.667 38.293 1.00 82.50 377 PRO A N 1
ATOM 2962 C CA . PRO A 1 377 ? 11.811 -17.547 38.893 1.00 82.50 377 PRO A CA 1
ATOM 2963 C C . PRO A 1 377 ? 12.642 -16.262 38.851 1.00 82.50 377 PRO A C 1
ATOM 2965 O O . PRO A 1 377 ? 13.828 -16.250 39.186 1.00 82.50 377 PRO A O 1
ATOM 2968 N N . ARG A 1 378 ? 12.008 -15.161 38.453 1.00 81.94 378 ARG A N 1
ATOM 2969 C CA . ARG A 1 378 ? 12.575 -13.824 38.221 1.00 81.94 378 ARG A CA 1
ATOM 2970 C C . ARG A 1 378 ? 13.660 -13.761 37.137 1.00 81.94 378 ARG A C 1
ATOM 2972 O O . ARG A 1 378 ? 14.328 -12.727 37.020 1.00 81.94 378 ARG A O 1
ATOM 2979 N N . GLY A 1 379 ? 13.820 -14.814 36.336 1.00 86.31 379 GLY A N 1
ATOM 2980 C CA . GLY A 1 379 ? 14.700 -14.848 35.170 1.00 86.31 379 GLY A CA 1
ATOM 2981 C C . GLY A 1 379 ? 14.188 -13.985 34.012 1.00 86.31 379 GLY A C 1
ATOM 2982 O O . GLY A 1 379 ? 13.039 -13.549 33.995 1.00 86.31 379 GLY A O 1
ATOM 2983 N N . HIS A 1 380 ? 15.048 -13.735 33.019 1.00 87.25 380 HIS A N 1
ATOM 2984 C CA . HIS A 1 380 ? 14.695 -12.926 31.844 1.00 87.25 380 HIS A CA 1
ATOM 2985 C C . HIS A 1 380 ? 13.502 -13.512 31.067 1.00 87.25 380 HIS A C 1
ATOM 2987 O O . HIS A 1 380 ? 12.550 -12.795 30.778 1.00 87.25 380 HIS A O 1
ATOM 2993 N N . ALA A 1 381 ? 13.522 -14.823 30.795 1.00 88.00 381 ALA A N 1
ATOM 2994 C CA . ALA A 1 381 ? 12.464 -15.507 30.048 1.00 88.00 381 ALA A CA 1
ATOM 2995 C C . ALA A 1 381 ? 11.105 -15.491 30.772 1.00 88.00 381 ALA A C 1
ATOM 2997 O O . ALA A 1 381 ? 10.084 -15.248 30.138 1.00 88.00 381 ALA A O 1
ATOM 2998 N N . GLU A 1 382 ? 11.082 -15.681 32.098 1.00 91.06 382 GLU A N 1
ATOM 2999 C CA . GLU A 1 382 ? 9.838 -15.605 32.878 1.00 91.06 382 GLU A CA 1
ATOM 3000 C C . GLU A 1 382 ? 9.259 -14.180 32.867 1.00 91.06 382 GLU A C 1
ATOM 3002 O O . GLU A 1 382 ? 8.061 -14.006 32.657 1.00 91.06 382 GLU A O 1
ATOM 3007 N N . LYS A 1 383 ? 10.103 -13.147 33.018 1.00 90.44 383 LYS A N 1
ATOM 3008 C CA . LYS A 1 383 ? 9.668 -11.740 32.937 1.00 90.44 383 LYS A CA 1
ATOM 3009 C C . LYS A 1 383 ? 9.106 -11.384 31.560 1.00 90.44 383 LYS A C 1
ATOM 3011 O O . LYS A 1 383 ? 8.093 -10.694 31.488 1.00 90.44 383 LYS A O 1
ATOM 3016 N N . ALA A 1 384 ? 9.747 -11.852 30.490 1.00 90.25 384 ALA A N 1
ATOM 3017 C CA . ALA A 1 384 ? 9.275 -11.642 29.125 1.00 90.25 384 ALA A CA 1
ATOM 3018 C C . ALA A 1 384 ? 7.930 -12.350 28.885 1.00 90.25 384 ALA A C 1
ATOM 3020 O O . ALA A 1 384 ? 6.986 -11.726 28.405 1.00 90.25 384 ALA A O 1
ATOM 3021 N N . LEU A 1 385 ? 7.793 -13.610 29.318 1.00 92.25 385 LEU A N 1
ATOM 3022 C CA . LEU A 1 385 ? 6.530 -14.350 29.239 1.00 92.25 385 LEU A CA 1
ATOM 3023 C C . LEU A 1 385 ? 5.410 -13.667 30.038 1.00 92.25 385 LEU A C 1
ATOM 3025 O O . LEU A 1 385 ? 4.294 -13.533 29.539 1.00 92.25 385 LEU A O 1
ATOM 3029 N N . LEU A 1 386 ? 5.702 -13.180 31.247 1.00 92.12 386 LEU A N 1
ATOM 3030 C CA . LEU A 1 386 ? 4.743 -12.416 32.045 1.00 92.12 386 LEU A CA 1
ATOM 3031 C C . LEU A 1 386 ? 4.299 -11.140 31.315 1.00 92.12 386 LEU A C 1
ATOM 3033 O O . LEU A 1 386 ? 3.106 -10.865 31.264 1.00 92.12 386 LEU A O 1
ATOM 3037 N N . ASN A 1 387 ? 5.223 -10.395 30.702 1.00 90.81 387 ASN A N 1
ATOM 3038 C CA . ASN A 1 387 ? 4.894 -9.199 29.920 1.00 90.81 387 ASN A CA 1
ATOM 3039 C C . ASN A 1 387 ? 4.005 -9.516 28.698 1.00 90.81 387 ASN A C 1
ATOM 3041 O O . ASN A 1 387 ? 3.068 -8.775 28.385 1.00 90.81 387 ASN A O 1
ATOM 3045 N N . ILE A 1 388 ? 4.251 -10.647 28.028 1.00 91.50 388 ILE A N 1
ATOM 3046 C CA . ILE A 1 388 ? 3.402 -11.137 26.931 1.00 91.50 388 ILE A CA 1
ATOM 3047 C C . ILE A 1 388 ? 1.985 -11.427 27.439 1.00 91.50 388 ILE A C 1
ATOM 3049 O O . ILE A 1 388 ? 1.018 -11.010 26.805 1.00 91.50 388 ILE A O 1
ATOM 3053 N N . LEU A 1 389 ? 1.848 -12.098 28.587 1.00 93.38 389 LEU A N 1
ATOM 3054 C CA . LEU A 1 389 ? 0.548 -12.413 29.192 1.00 93.38 389 LEU A CA 1
ATOM 3055 C C . LEU A 1 389 ? -0.185 -11.162 29.711 1.00 93.38 389 LEU A C 1
ATOM 3057 O O . LEU A 1 389 ? -1.403 -11.071 29.579 1.00 93.38 389 LEU A O 1
ATOM 3061 N N . GLU A 1 390 ? 0.540 -10.180 30.250 1.00 91.38 390 GLU A N 1
ATOM 3062 C CA . GLU A 1 390 ? 0.000 -8.884 30.692 1.00 91.38 390 GLU A CA 1
ATOM 3063 C C . GLU A 1 390 ? -0.638 -8.105 29.536 1.00 91.38 390 GLU A C 1
ATOM 3065 O O . GLU A 1 390 ? -1.756 -7.594 29.660 1.00 91.38 390 GLU A O 1
ATOM 3070 N N . THR A 1 391 ? 0.056 -8.064 28.394 1.00 89.88 391 THR A N 1
ATOM 3071 C CA . THR A 1 391 ? -0.348 -7.311 27.195 1.00 89.88 391 THR A CA 1
ATOM 3072 C C . THR A 1 391 ? -1.215 -8.115 26.221 1.00 89.88 391 THR A C 1
ATOM 3074 O O . THR A 1 391 ? -1.668 -7.572 25.205 1.00 89.88 391 THR A O 1
ATOM 3077 N N . PHE A 1 392 ? -1.454 -9.402 26.487 1.00 91.56 392 PHE A N 1
ATOM 3078 C CA . PHE A 1 392 ? -2.307 -10.282 25.682 1.00 91.56 392 PHE A CA 1
ATOM 3079 C C . PHE A 1 392 ? -3.742 -9.727 25.609 1.00 91.56 392 PHE A C 1
ATOM 3081 O O . PHE A 1 392 ? -4.225 -9.205 26.621 1.00 91.56 392 PHE A O 1
ATOM 3088 N N . PRO A 1 393 ? -4.460 -9.817 24.466 1.00 90.56 393 PRO A N 1
ATOM 3089 C CA . PRO A 1 393 ? -5.823 -9.297 24.401 1.00 90.56 393 PRO A CA 1
ATOM 3090 C C . PRO A 1 393 ? -6.701 -9.925 25.483 1.00 90.56 393 PRO A C 1
ATOM 3092 O O . PRO A 1 393 ? -6.791 -11.150 25.592 1.00 90.56 393 PRO A O 1
ATOM 3095 N N . ARG A 1 394 ? -7.342 -9.081 26.298 1.00 89.44 394 ARG A N 1
ATOM 3096 C CA . ARG A 1 394 ? -8.039 -9.531 27.510 1.00 89.44 394 ARG A CA 1
ATOM 3097 C C . ARG A 1 394 ? -9.154 -10.531 27.197 1.00 89.44 394 ARG A C 1
ATOM 3099 O O . ARG A 1 394 ? -9.250 -11.556 27.861 1.00 89.44 394 ARG A O 1
ATOM 3106 N N . ASP A 1 395 ? -9.909 -10.291 26.129 1.00 86.50 395 ASP A N 1
ATOM 3107 C CA . ASP A 1 395 ? -10.986 -11.181 25.684 1.00 86.50 395 ASP A CA 1
ATOM 3108 C C . ASP A 1 395 ? -10.467 -12.576 25.284 1.00 86.50 395 ASP A C 1
ATOM 3110 O O . ASP A 1 395 ? -11.143 -13.576 25.523 1.00 86.50 395 ASP A O 1
ATOM 3114 N N . GLN A 1 396 ? -9.250 -12.663 24.730 1.00 88.12 396 GLN A N 1
ATOM 3115 C CA . GLN A 1 396 ? -8.610 -13.938 24.392 1.00 88.12 396 GLN A CA 1
ATOM 3116 C C . GLN A 1 396 ? -8.158 -14.698 25.640 1.00 88.12 396 GLN A C 1
ATOM 3118 O O . GLN A 1 396 ? -8.283 -15.917 25.683 1.00 88.12 396 GLN A O 1
ATOM 3123 N N . LEU A 1 397 ? -7.677 -14.002 26.678 1.00 91.94 397 LEU A N 1
ATOM 3124 C CA . LEU A 1 397 ? -7.302 -14.652 27.940 1.00 91.94 397 LEU A CA 1
ATOM 3125 C C . LEU A 1 397 ? -8.492 -15.362 28.594 1.00 91.94 397 LEU A C 1
ATOM 3127 O O . LEU A 1 397 ? -8.308 -16.426 29.187 1.00 91.94 397 LEU A O 1
ATOM 3131 N N . PHE A 1 398 ? -9.702 -14.811 28.468 1.00 89.25 398 PHE A N 1
ATOM 3132 C CA . PHE A 1 398 ? -10.921 -15.472 28.936 1.00 89.25 398 PHE A CA 1
ATOM 3133 C C . PHE A 1 398 ? -11.284 -16.696 28.085 1.00 89.25 398 PHE A C 1
ATOM 3135 O O . PHE A 1 398 ? -11.603 -17.742 28.645 1.00 89.25 398 PHE A O 1
ATOM 3142 N N . GLN A 1 399 ? -11.185 -16.591 26.758 1.00 87.00 399 GLN A N 1
ATOM 3143 C CA . GLN A 1 399 ? -11.710 -17.595 25.823 1.00 87.00 399 GLN A CA 1
ATOM 3144 C C . GLN A 1 399 ? -10.759 -18.772 25.544 1.00 87.00 399 GLN A C 1
ATOM 3146 O O . GLN A 1 399 ? -11.206 -19.921 25.510 1.00 87.00 399 GLN A O 1
ATOM 3151 N N . LEU A 1 400 ? -9.458 -18.507 25.372 1.00 89.69 400 LEU A N 1
ATOM 3152 C CA . LEU A 1 400 ? -8.464 -19.519 24.990 1.00 89.69 400 LEU A CA 1
ATOM 3153 C C . LEU A 1 400 ? -8.325 -20.598 26.063 1.00 89.69 400 LEU A C 1
ATOM 3155 O O . LEU A 1 400 ? -8.118 -20.248 27.219 1.00 89.69 400 LEU A O 1
ATOM 3159 N N . PRO A 1 401 ? -8.341 -21.896 25.745 1.00 88.81 401 PRO A N 1
ATOM 3160 C CA . PRO A 1 401 ? -7.932 -22.928 26.696 1.00 88.81 401 PRO A CA 1
ATOM 3161 C C . PRO A 1 401 ? -6.504 -22.701 27.218 1.00 88.81 401 PRO A C 1
ATOM 3163 O O . PRO A 1 401 ? -5.681 -22.061 26.566 1.00 88.81 401 PRO A O 1
ATOM 3166 N N . GLU A 1 402 ? -6.193 -23.229 28.405 1.00 91.44 402 GLU A N 1
ATOM 3167 C CA . GLU A 1 402 ? -4.870 -23.057 29.028 1.00 91.44 402 GLU A CA 1
ATOM 3168 C C . GLU A 1 402 ? -3.724 -23.576 28.140 1.00 91.44 402 GLU A C 1
ATOM 3170 O O . GLU A 1 402 ? -2.694 -22.914 28.024 1.00 91.44 402 GLU A O 1
ATOM 3175 N N . GLU A 1 403 ? -3.935 -24.714 27.473 1.00 92.06 403 GLU A N 1
ATOM 3176 C CA . GLU A 1 403 ? -2.992 -25.316 26.522 1.00 92.06 403 GLU A CA 1
ATOM 3177 C C . GLU A 1 403 ? -2.667 -24.371 25.356 1.00 92.06 403 GLU A C 1
ATOM 3179 O O . GLU A 1 403 ? -1.509 -24.048 25.105 1.00 92.06 403 GLU A O 1
ATOM 3184 N N . GLU A 1 404 ? -3.698 -23.872 24.671 1.00 91.62 404 GLU A N 1
ATOM 3185 C CA . GLU A 1 404 ? -3.531 -22.993 23.511 1.00 91.62 404 GLU A CA 1
ATOM 3186 C C . GLU A 1 404 ? -2.932 -21.637 23.900 1.00 91.62 404 GLU A C 1
ATOM 3188 O O . GLU A 1 404 ? -2.135 -21.066 23.148 1.00 91.62 404 GLU A O 1
ATOM 3193 N N . LEU A 1 405 ? -3.277 -21.124 25.087 1.00 94.62 405 LEU A N 1
ATOM 3194 C CA . LEU A 1 405 ? -2.670 -19.913 25.632 1.00 94.62 405 LEU A CA 1
ATOM 3195 C C . LEU A 1 405 ? -1.172 -20.113 25.895 1.00 94.62 405 LEU A C 1
ATOM 3197 O O . LEU A 1 405 ? -0.384 -19.232 25.554 1.00 94.62 405 LEU A O 1
ATOM 3201 N N . TYR A 1 406 ? -0.777 -21.254 26.467 1.00 94.81 406 TYR A N 1
ATOM 3202 C CA . TYR A 1 406 ? 0.627 -21.597 26.705 1.00 94.81 406 TYR A CA 1
ATOM 3203 C C . TYR A 1 406 ? 1.426 -21.657 25.396 1.00 94.81 406 TYR A C 1
ATOM 3205 O O . TYR A 1 406 ? 2.438 -20.961 25.265 1.00 94.81 406 TYR A O 1
ATOM 3213 N N . GLU A 1 407 ? 0.937 -22.406 24.406 1.00 93.31 407 GLU A N 1
ATOM 3214 C CA . GLU A 1 407 ? 1.580 -22.539 23.091 1.00 93.31 407 GLU A CA 1
ATOM 3215 C C . GLU A 1 407 ? 1.687 -21.190 22.365 1.00 93.31 407 GLU A C 1
ATOM 3217 O O . GLU A 1 407 ? 2.746 -20.827 21.844 1.00 93.31 407 GLU A O 1
ATOM 3222 N N . THR A 1 408 ? 0.617 -20.390 22.387 1.00 93.50 408 THR A N 1
ATOM 3223 C CA . THR A 1 408 ? 0.609 -19.063 21.756 1.00 93.50 408 THR A CA 1
ATOM 3224 C C . THR A 1 408 ? 1.576 -18.107 22.452 1.00 93.50 408 THR A C 1
ATOM 3226 O O . THR A 1 408 ? 2.351 -17.421 21.785 1.00 93.50 408 THR A O 1
ATOM 3229 N N . ALA A 1 409 ? 1.582 -18.065 23.787 1.00 93.69 409 ALA A N 1
ATOM 3230 C CA . ALA A 1 409 ? 2.454 -17.173 24.547 1.00 93.69 409 ALA A CA 1
ATOM 3231 C C . ALA A 1 409 ? 3.943 -17.515 24.356 1.00 93.69 409 ALA A C 1
ATOM 3233 O O . ALA A 1 409 ? 4.754 -16.610 24.145 1.00 93.69 409 ALA A O 1
ATOM 3234 N N . LEU A 1 410 ? 4.310 -18.804 24.340 1.00 92.44 410 LEU A N 1
ATOM 3235 C CA . LEU A 1 410 ? 5.675 -19.228 24.005 1.00 92.44 410 LEU A CA 1
ATOM 3236 C C . LEU A 1 410 ? 6.028 -18.970 22.539 1.00 92.44 410 LEU A C 1
ATOM 3238 O O . LEU A 1 410 ? 7.155 -18.575 22.234 1.00 92.44 410 LEU A O 1
ATOM 3242 N N . GLY A 1 411 ? 5.079 -19.148 21.622 1.00 91.00 411 GLY A N 1
ATOM 3243 C CA . GLY A 1 411 ? 5.257 -18.796 20.218 1.00 91.00 411 GLY A CA 1
ATOM 3244 C C . GLY A 1 411 ? 5.601 -17.317 20.026 1.00 91.00 411 GLY A C 1
ATOM 3245 O O . GLY A 1 411 ? 6.485 -16.998 19.228 1.00 91.00 411 GLY A O 1
ATOM 3246 N N . ILE A 1 412 ? 4.945 -16.425 20.776 1.00 91.12 412 ILE A N 1
ATOM 3247 C CA . ILE A 1 412 ? 5.237 -14.984 20.790 1.00 91.12 412 ILE A CA 1
ATOM 3248 C C . ILE A 1 412 ? 6.616 -14.717 21.403 1.00 91.12 412 ILE A C 1
ATOM 3250 O O . ILE A 1 412 ? 7.387 -13.946 20.836 1.00 91.12 412 ILE A O 1
ATOM 3254 N N . LEU A 1 413 ? 6.970 -15.391 22.502 1.00 89.69 413 LEU A N 1
ATOM 3255 C CA . LEU A 1 413 ? 8.280 -15.242 23.146 1.00 89.69 413 LEU A CA 1
ATOM 3256 C C . LEU A 1 413 ? 9.431 -15.579 22.184 1.00 89.69 413 LEU A C 1
ATOM 3258 O O . LEU A 1 413 ? 10.376 -14.809 22.044 1.00 89.69 413 LEU A O 1
ATOM 3262 N N . HIS A 1 414 ? 9.320 -16.683 21.440 1.00 87.81 414 HIS A N 1
ATOM 3263 C CA . HIS A 1 414 ? 10.307 -17.066 20.421 1.00 87.81 414 HIS A CA 1
ATOM 3264 C C . HIS A 1 414 ? 10.338 -16.130 19.200 1.00 87.81 414 HIS A C 1
ATOM 3266 O O . HIS A 1 414 ? 11.243 -16.225 18.362 1.00 87.81 414 HIS A O 1
ATOM 3272 N N . LEU A 1 415 ? 9.334 -15.263 19.052 1.00 85.44 415 LEU A N 1
ATOM 3273 C CA . LEU A 1 415 ? 9.246 -14.298 17.966 1.00 85.44 415 LEU A CA 1
ATOM 3274 C C . LEU A 1 415 ? 9.981 -12.995 18.282 1.00 85.44 415 LEU A C 1
ATOM 3276 O O . LEU A 1 415 ? 10.490 -12.375 17.356 1.00 85.44 415 LEU A O 1
ATOM 3280 N N . GLU A 1 416 ? 10.102 -12.590 19.550 1.00 71.00 416 GLU A N 1
ATOM 3281 C CA . GLU A 1 416 ? 10.844 -11.369 19.915 1.00 71.00 416 GLU A CA 1
ATOM 3282 C C . GLU A 1 416 ? 12.308 -11.414 19.447 1.00 71.00 416 GLU A C 1
ATOM 3284 O O . GLU A 1 416 ? 12.874 -10.396 19.049 1.00 71.00 416 GLU A O 1
ATOM 3289 N N . GLU A 1 417 ? 12.897 -12.608 19.375 1.00 66.06 417 GLU A N 1
ATOM 3290 C CA . GLU A 1 417 ? 14.251 -12.823 18.855 1.00 66.06 417 GLU A CA 1
ATOM 3291 C C . GLU A 1 417 ? 14.329 -12.812 17.313 1.00 66.06 417 GLU A C 1
ATOM 3293 O O . GLU A 1 417 ? 15.420 -12.784 16.739 1.00 66.06 417 GLU A O 1
ATOM 3298 N N . ARG A 1 418 ? 13.190 -12.854 16.603 1.00 72.12 418 ARG A N 1
ATOM 3299 C CA . ARG A 1 418 ? 13.118 -13.071 15.148 1.00 72.12 418 ARG A CA 1
ATOM 3300 C C . ARG A 1 418 ? 12.159 -12.091 14.472 1.00 72.12 418 ARG A C 1
ATOM 3302 O O . ARG A 1 418 ? 10.945 -12.213 14.569 1.00 72.12 418 ARG A O 1
ATOM 3309 N N . ARG A 1 419 ? 12.693 -11.191 13.641 1.00 76.06 419 ARG A N 1
ATOM 3310 C CA . ARG A 1 419 ? 11.917 -10.217 12.843 1.00 76.06 419 ARG A CA 1
ATOM 3311 C C . ARG A 1 419 ? 11.181 -10.854 11.649 1.00 76.06 419 ARG A C 1
ATOM 3313 O O . ARG A 1 419 ? 11.425 -10.484 10.504 1.00 76.06 419 ARG A O 1
ATOM 3320 N N . ARG A 1 420 ? 10.306 -11.833 11.886 1.00 81.19 420 ARG A N 1
ATOM 3321 C CA . ARG A 1 420 ? 9.526 -12.515 10.838 1.00 81.19 420 ARG A CA 1
ATOM 3322 C C . ARG A 1 420 ? 8.023 -12.393 11.090 1.00 81.19 420 ARG A C 1
ATOM 3324 O O . ARG A 1 420 ? 7.624 -12.385 12.251 1.00 81.19 420 ARG A O 1
ATOM 3331 N N . PRO A 1 421 ? 7.192 -12.353 10.036 1.00 87.75 421 PRO A N 1
ATOM 3332 C CA . PRO A 1 421 ? 5.754 -12.454 10.207 1.00 87.75 421 PRO A CA 1
ATOM 3333 C C . PRO A 1 421 ? 5.349 -13.787 10.835 1.00 87.75 421 PRO A C 1
ATOM 3335 O O . PRO A 1 421 ? 5.932 -14.829 10.519 1.00 87.75 421 PRO A O 1
ATOM 3338 N N . ARG A 1 422 ? 4.357 -13.751 11.724 1.00 91.50 422 ARG A N 1
ATOM 3339 C CA . ARG A 1 422 ? 3.772 -14.939 12.358 1.00 91.50 422 ARG A CA 1
ATOM 3340 C C . ARG A 1 422 ? 2.291 -14.705 12.609 1.00 91.50 422 ARG A C 1
ATOM 3342 O O . ARG A 1 422 ? 1.901 -13.576 12.899 1.00 91.50 422 ARG A O 1
ATOM 3349 N N . VAL A 1 423 ? 1.487 -15.759 12.521 1.00 93.25 423 VAL A N 1
ATOM 3350 C CA . VAL A 1 423 ? 0.055 -15.697 12.824 1.00 93.25 423 VAL A CA 1
ATOM 3351 C C . VAL A 1 423 ? -0.330 -16.806 13.794 1.00 93.25 423 VAL A C 1
ATOM 3353 O O . VAL A 1 423 ? 0.093 -17.947 13.630 1.00 93.25 423 VAL A O 1
ATOM 3356 N N . PHE A 1 424 ? -1.131 -16.468 14.800 1.00 93.12 424 PHE A N 1
ATOM 3357 C CA . PHE A 1 424 ? -1.755 -17.411 15.725 1.00 93.12 424 PHE A CA 1
ATOM 3358 C C . PHE A 1 424 ? -3.263 -17.309 15.547 1.00 93.12 424 PHE A C 1
ATOM 3360 O O . PHE A 1 424 ? -3.822 -16.230 15.735 1.00 93.12 424 PHE A O 1
ATOM 3367 N N . ILE A 1 425 ? -3.904 -18.404 15.145 1.00 91.38 425 ILE A N 1
ATOM 3368 C CA . ILE A 1 425 ? -5.337 -18.445 14.850 1.00 91.38 425 ILE A CA 1
ATOM 3369 C C . ILE A 1 425 ? -6.001 -19.347 15.875 1.00 91.38 425 ILE A C 1
ATOM 3371 O O . ILE A 1 425 ? -5.602 -20.496 16.039 1.00 91.38 425 ILE A O 1
ATOM 3375 N N . HIS A 1 426 ? -7.032 -18.824 16.519 1.00 87.81 426 HIS A N 1
ATOM 3376 C CA . HIS A 1 426 ? -7.894 -19.568 17.419 1.00 87.81 426 HIS A CA 1
ATOM 3377 C C . HIS A 1 426 ? -9.329 -19.515 16.904 1.00 87.81 426 HIS A C 1
ATOM 3379 O O . HIS A 1 426 ? -9.806 -18.454 16.493 1.00 87.81 426 HIS A O 1
ATOM 3385 N N . ARG A 1 427 ? -10.021 -20.656 16.917 1.00 84.81 427 ARG A N 1
ATOM 3386 C CA . ARG A 1 427 ? -11.451 -20.721 16.611 1.00 84.81 427 ARG A CA 1
ATOM 3387 C C . ARG A 1 427 ? -12.232 -20.592 17.909 1.00 84.81 427 ARG A C 1
ATOM 3389 O O . ARG A 1 427 ? -12.001 -21.362 18.834 1.00 84.81 427 ARG A O 1
ATOM 3396 N N . GLU A 1 428 ? -13.178 -19.663 17.953 1.00 81.94 428 GLU A N 1
ATOM 3397 C CA . GLU A 1 428 ? -14.055 -19.523 19.112 1.00 81.94 428 GLU A CA 1
ATOM 3398 C C . GLU A 1 428 ? -14.885 -20.803 19.340 1.00 81.94 428 GLU A C 1
ATOM 3400 O O . GLU A 1 428 ? -15.259 -21.485 18.382 1.00 81.94 428 GLU A O 1
ATOM 3405 N N . ARG A 1 429 ? -15.167 -21.139 20.610 1.00 76.25 429 ARG A N 1
ATOM 3406 C CA . ARG A 1 429 ? -15.772 -22.420 21.027 1.00 76.25 429 ARG A CA 1
ATOM 3407 C C . ARG A 1 429 ? -17.089 -22.742 20.312 1.00 76.25 429 ARG A C 1
ATOM 3409 O O . ARG A 1 429 ? -17.302 -23.877 19.909 1.00 76.25 429 ARG A O 1
ATOM 3416 N N . PHE A 1 430 ? -17.967 -21.763 20.118 1.00 75.19 430 PHE A N 1
ATOM 3417 C CA . PHE A 1 430 ? -19.236 -21.945 19.408 1.00 75.19 430 PHE A CA 1
ATOM 3418 C C . PHE A 1 430 ? -19.113 -21.829 17.879 1.00 75.19 430 PHE A C 1
ATOM 3420 O O . PHE A 1 430 ? -20.120 -21.915 17.173 1.00 75.19 430 PHE A O 1
ATOM 3427 N N . GLY A 1 431 ? -17.898 -21.641 17.360 1.00 74.94 431 GLY A N 1
ATOM 3428 C CA . GLY A 1 431 ? -17.586 -21.629 15.937 1.00 74.94 431 GLY A CA 1
ATOM 3429 C C . GLY A 1 431 ? -18.052 -20.381 15.194 1.00 74.94 431 GLY A C 1
ATOM 3430 O O . GLY A 1 431 ? -18.178 -20.448 13.977 1.00 74.94 431 GLY A O 1
ATOM 3431 N N . ARG A 1 432 ? -18.323 -19.276 15.901 1.00 77.38 432 ARG A N 1
ATOM 3432 C CA . ARG A 1 432 ? -18.938 -18.060 15.327 1.00 77.38 432 ARG A CA 1
ATOM 3433 C C . ARG A 1 432 ? -17.931 -17.128 14.653 1.00 77.38 432 ARG A C 1
ATOM 3435 O O . ARG A 1 432 ? -18.292 -16.342 13.781 1.00 77.38 432 ARG A O 1
ATOM 3442 N N . PHE A 1 433 ? -16.682 -17.162 15.103 1.00 83.75 433 PHE A N 1
ATOM 3443 C CA . PHE A 1 433 ? -15.602 -16.347 14.560 1.00 83.75 433 PHE A CA 1
ATOM 3444 C C . PHE A 1 433 ? -14.237 -16.999 14.798 1.00 83.75 433 PHE A C 1
ATOM 3446 O O . PHE A 1 433 ? -14.076 -17.891 15.639 1.00 83.75 433 PHE A O 1
ATOM 3453 N N . TYR A 1 434 ? -13.242 -16.509 14.067 1.00 88.62 434 TYR A N 1
ATOM 3454 C CA . TYR A 1 434 ? -11.828 -16.750 14.305 1.00 88.62 434 TYR A CA 1
ATOM 3455 C C . TYR A 1 434 ? -11.178 -15.528 14.931 1.00 88.62 434 TYR A C 1
ATOM 3457 O O . TYR A 1 434 ? -11.449 -14.394 14.550 1.00 88.62 434 TYR A O 1
ATOM 3465 N N . SER A 1 435 ? -10.272 -15.761 15.868 1.00 90.50 435 SER A N 1
ATOM 3466 C CA . SER A 1 435 ? -9.438 -14.729 16.455 1.00 90.50 435 SER A CA 1
ATOM 3467 C C . SER A 1 435 ? -8.000 -14.941 15.998 1.00 90.50 435 SER A C 1
ATOM 3469 O O . SER A 1 435 ? -7.388 -15.959 16.325 1.00 90.50 435 SER A O 1
ATOM 3471 N N . ALA A 1 436 ? -7.459 -13.998 15.227 1.00 93.56 436 ALA A N 1
ATOM 3472 C CA . ALA A 1 436 ? -6.120 -14.090 14.654 1.00 93.56 436 ALA A CA 1
ATOM 3473 C C . ALA A 1 436 ? -5.196 -13.005 15.222 1.00 93.56 436 ALA A C 1
ATOM 3475 O O . ALA A 1 436 ? -5.443 -11.809 15.071 1.00 93.56 436 ALA A O 1
ATOM 3476 N N . LEU A 1 437 ? -4.103 -13.423 15.859 1.00 94.19 437 LEU A N 1
ATOM 3477 C CA . LEU A 1 437 ? -3.005 -12.555 16.275 1.00 94.19 437 LEU A CA 1
ATOM 3478 C C . LEU A 1 437 ? -1.894 -12.611 15.233 1.00 94.19 437 LEU A C 1
ATOM 3480 O O . LEU A 1 437 ? -1.200 -13.620 15.120 1.00 94.19 437 LEU A O 1
ATOM 3484 N N . VAL A 1 438 ? -1.714 -11.525 14.487 1.00 94.44 438 VAL A N 1
ATOM 3485 C CA . VAL A 1 438 ? -0.679 -11.390 13.460 1.00 94.44 438 VAL A CA 1
ATOM 3486 C C . VAL A 1 438 ? 0.416 -10.466 13.968 1.00 94.44 438 VAL A C 1
ATOM 3488 O O . VAL A 1 438 ? 0.159 -9.346 14.404 1.00 94.44 438 VAL A O 1
ATOM 3491 N N . PHE A 1 439 ? 1.656 -10.915 13.867 1.00 92.12 439 PHE A N 1
ATOM 3492 C CA . PHE A 1 439 ? 2.836 -10.118 14.157 1.00 92.12 439 PHE A CA 1
ATOM 3493 C C . PHE A 1 439 ? 3.564 -9.832 12.855 1.00 92.12 439 PHE A C 1
ATOM 3495 O O . PHE A 1 439 ? 3.826 -10.755 12.086 1.00 92.12 439 PHE A O 1
ATOM 3502 N N . VAL A 1 440 ? 3.908 -8.570 12.613 1.00 91.06 440 VAL A N 1
ATOM 3503 C CA . VAL A 1 440 ? 4.683 -8.134 11.442 1.00 91.06 440 VAL A CA 1
ATOM 3504 C C . VAL A 1 440 ? 5.780 -7.165 11.872 1.00 91.06 440 VAL A C 1
ATOM 3506 O O . VAL A 1 440 ? 5.586 -6.447 12.850 1.00 91.06 440 VAL A O 1
ATOM 3509 N N . PRO A 1 441 ? 6.939 -7.098 11.192 1.00 88.12 441 PRO A N 1
ATOM 3510 C CA . PRO A 1 441 ? 7.964 -6.116 11.538 1.00 88.12 441 PRO A CA 1
ATOM 3511 C C . PRO A 1 441 ? 7.408 -4.690 11.502 1.00 88.12 441 PRO A C 1
ATOM 3513 O O . PRO A 1 441 ? 6.788 -4.290 10.519 1.00 88.12 441 PRO A O 1
ATOM 3516 N N . ARG A 1 442 ? 7.635 -3.922 12.573 1.00 87.12 442 ARG A N 1
ATOM 3517 C CA . ARG A 1 442 ? 7.023 -2.599 12.784 1.00 87.12 442 ARG A CA 1
ATOM 3518 C C . ARG A 1 442 ? 7.320 -1.625 11.645 1.00 87.12 442 ARG A C 1
ATOM 3520 O O . ARG A 1 442 ? 6.444 -0.882 11.233 1.00 87.12 442 ARG A O 1
ATOM 3527 N N . GLU A 1 443 ? 8.533 -1.676 11.106 1.00 81.38 443 GLU A N 1
ATOM 3528 C CA . GLU A 1 443 ? 8.982 -0.847 9.976 1.00 81.38 443 GLU A CA 1
ATOM 3529 C C . GLU A 1 443 ? 8.227 -1.141 8.665 1.00 81.38 443 GLU A C 1
ATOM 3531 O O . GLU A 1 443 ? 8.229 -0.319 7.756 1.00 81.38 443 GLU A O 1
ATOM 3536 N N . ARG A 1 444 ? 7.577 -2.308 8.562 1.00 78.88 444 ARG A N 1
ATOM 3537 C CA . ARG A 1 444 ? 6.838 -2.776 7.375 1.00 78.88 444 ARG A CA 1
ATOM 3538 C C . ARG A 1 444 ? 5.325 -2.611 7.523 1.00 78.88 444 ARG A C 1
ATOM 3540 O O . ARG A 1 444 ? 4.569 -2.925 6.603 1.00 78.88 444 ARG A O 1
ATOM 3547 N N . PHE A 1 445 ? 4.873 -2.165 8.692 1.00 85.94 445 PHE A N 1
ATOM 3548 C CA . PHE A 1 445 ? 3.464 -1.961 8.969 1.00 85.94 445 PHE A CA 1
ATOM 3549 C C . PHE A 1 445 ? 2.998 -0.615 8.408 1.00 85.94 445 PHE A C 1
ATOM 3551 O O . PHE A 1 445 ? 3.501 0.441 8.783 1.00 85.94 445 PHE A O 1
ATOM 3558 N N . ASN A 1 446 ? 1.997 -0.664 7.536 1.00 85.81 446 ASN A N 1
ATOM 3559 C CA . ASN A 1 446 ? 1.240 0.491 7.075 1.00 85.81 446 ASN A CA 1
ATOM 3560 C C . ASN A 1 446 ? -0.209 0.061 6.774 1.00 85.81 446 ASN A C 1
ATOM 3562 O O . ASN A 1 446 ? -0.558 -1.121 6.872 1.00 85.81 446 ASN A O 1
ATOM 3566 N N . THR A 1 447 ? -1.059 1.022 6.412 1.00 88.88 447 THR A N 1
ATOM 3567 C CA . THR A 1 447 ? -2.482 0.789 6.119 1.00 88.88 447 THR A CA 1
ATOM 3568 C C . THR A 1 447 ? -2.699 -0.226 4.993 1.00 88.88 447 THR A C 1
ATOM 3570 O O . THR A 1 447 ? -3.579 -1.074 5.131 1.00 88.88 447 THR A O 1
ATOM 3573 N N . VAL A 1 448 ? -1.877 -0.187 3.938 1.00 86.50 448 VAL A N 1
ATOM 3574 C CA . VAL A 1 448 ? -1.964 -1.092 2.777 1.00 86.50 448 VAL A CA 1
ATOM 3575 C C . VAL A 1 448 ? -1.597 -2.519 3.180 1.00 86.50 448 VAL A C 1
ATOM 3577 O O . VAL A 1 448 ? -2.371 -3.443 2.953 1.00 86.50 448 VAL A O 1
ATOM 3580 N N . THR A 1 449 ? -0.474 -2.705 3.878 1.00 87.38 449 THR A N 1
ATOM 3581 C CA . THR A 1 449 ? -0.055 -4.009 4.413 1.00 87.38 449 THR A CA 1
ATOM 3582 C C . THR A 1 449 ? -1.144 -4.609 5.305 1.00 87.38 449 THR A C 1
ATOM 3584 O O . THR A 1 449 ? -1.440 -5.797 5.215 1.00 87.38 449 THR A O 1
ATOM 3587 N N . ARG A 1 450 ? -1.783 -3.794 6.154 1.00 93.44 450 ARG A N 1
ATOM 3588 C CA . ARG A 1 450 ? -2.884 -4.236 7.021 1.00 93.44 450 ARG A CA 1
ATOM 3589 C C . ARG A 1 450 ? -4.107 -4.695 6.223 1.00 93.44 450 ARG A C 1
ATOM 3591 O O . ARG A 1 450 ? -4.680 -5.712 6.598 1.00 93.44 450 ARG A O 1
ATOM 3598 N N . GLN A 1 451 ? -4.484 -3.990 5.152 1.00 92.75 451 GLN A N 1
ATOM 3599 C CA . GLN A 1 451 ? -5.578 -4.393 4.250 1.00 92.75 451 GLN A CA 1
ATOM 3600 C C . GLN A 1 451 ? -5.273 -5.722 3.558 1.00 92.75 451 GLN A C 1
ATOM 3602 O O . GLN A 1 451 ? -6.087 -6.633 3.615 1.00 92.75 451 GLN A O 1
ATOM 3607 N N . LEU A 1 452 ? -4.065 -5.878 3.016 1.00 90.56 452 LEU A N 1
ATOM 3608 C CA . LEU A 1 452 ? -3.646 -7.119 2.357 1.00 90.56 452 LEU A CA 1
ATOM 3609 C C . LEU A 1 452 ? -3.641 -8.319 3.317 1.00 90.56 452 LEU A C 1
ATOM 3611 O O . LEU A 1 452 ? -4.063 -9.417 2.950 1.00 90.56 452 LEU A O 1
ATOM 3615 N N . ILE A 1 453 ? -3.183 -8.122 4.560 1.00 93.50 453 ILE A N 1
ATOM 3616 C CA . ILE A 1 453 ? -3.256 -9.149 5.612 1.00 93.50 453 ILE A CA 1
ATOM 3617 C C . ILE A 1 453 ? -4.718 -9.497 5.911 1.00 93.50 453 ILE A C 1
ATOM 3619 O O . ILE A 1 453 ? -5.047 -10.679 5.990 1.00 93.50 453 ILE A O 1
ATOM 3623 N N . GLN A 1 454 ? -5.578 -8.487 6.066 1.00 94.56 454 GLN A N 1
ATOM 3624 C CA . GLN A 1 454 ? -7.002 -8.658 6.348 1.00 94.56 454 GLN A CA 1
ATOM 3625 C C . GLN A 1 454 ? -7.695 -9.479 5.253 1.00 94.56 454 GLN A C 1
ATOM 3627 O O . GLN A 1 454 ? -8.253 -10.529 5.556 1.00 94.56 454 GLN A O 1
ATOM 3632 N N . GLU A 1 455 ? -7.566 -9.074 3.989 1.00 93.25 455 GLU A N 1
ATOM 3633 C CA . GLU A 1 455 ? -8.142 -9.778 2.834 1.00 93.25 455 GLU A CA 1
ATOM 3634 C C . GLU A 1 455 ? -7.629 -11.220 2.731 1.00 93.25 455 GLU A C 1
ATOM 3636 O O . GLU A 1 455 ? -8.384 -12.152 2.443 1.00 93.25 455 GLU A O 1
ATOM 3641 N N . THR A 1 456 ? -6.337 -11.428 3.011 1.00 92.12 456 THR A N 1
ATOM 3642 C CA . THR A 1 456 ? -5.735 -12.766 3.010 1.00 92.12 456 THR A CA 1
ATOM 3643 C C . THR A 1 456 ? -6.350 -13.652 4.092 1.00 92.12 456 THR A C 1
ATOM 3645 O O . THR A 1 456 ? -6.652 -14.815 3.819 1.00 92.12 456 THR A O 1
ATOM 3648 N N . LEU A 1 457 ? -6.553 -13.131 5.306 1.00 92.50 457 LEU A N 1
ATOM 3649 C CA . LEU A 1 457 ? -7.189 -13.871 6.400 1.00 92.50 457 LEU A CA 1
ATOM 3650 C C . LEU A 1 457 ? -8.669 -14.141 6.119 1.00 92.50 457 LEU A C 1
ATOM 3652 O O . LEU A 1 457 ? -9.104 -15.277 6.292 1.00 92.50 457 LEU A O 1
ATOM 3656 N N . GLU A 1 458 ? -9.418 -13.141 5.653 1.00 91.94 458 GLU A N 1
ATOM 3657 C CA . GLU A 1 458 ? -10.843 -13.268 5.320 1.00 91.94 458 GLU A CA 1
ATOM 3658 C C . GLU A 1 458 ? -11.062 -14.329 4.237 1.00 91.94 458 GLU A C 1
ATOM 3660 O O . GLU A 1 458 ? -11.867 -15.241 4.419 1.00 91.94 458 GLU A O 1
ATOM 3665 N N . THR A 1 459 ? -10.261 -14.295 3.167 1.00 89.56 459 THR A N 1
ATOM 3666 C CA . THR A 1 459 ? -10.326 -15.283 2.079 1.00 89.56 459 THR A CA 1
ATOM 3667 C C . THR A 1 459 ? -9.943 -16.684 2.555 1.00 89.56 459 THR A C 1
ATOM 3669 O O . THR A 1 459 ? -10.599 -17.661 2.204 1.00 89.56 459 THR A O 1
ATOM 3672 N N . THR A 1 460 ? -8.878 -16.804 3.356 1.00 88.81 460 THR A N 1
ATOM 3673 C CA . THR A 1 460 ? -8.376 -18.112 3.820 1.00 88.81 460 THR A CA 1
ATOM 3674 C C . THR A 1 460 ? -9.345 -18.778 4.798 1.00 88.81 460 THR A C 1
ATOM 3676 O O . THR A 1 460 ? -9.456 -20.001 4.813 1.00 88.81 460 THR A O 1
ATOM 3679 N N . LEU A 1 461 ? -10.036 -17.984 5.620 1.00 87.56 461 LEU A N 1
ATOM 3680 C CA . LEU A 1 461 ? -10.919 -18.471 6.683 1.00 87.56 461 LEU A CA 1
ATOM 3681 C C . LEU A 1 461 ? -12.406 -18.446 6.305 1.00 87.56 461 LEU A C 1
ATOM 3683 O O . LEU A 1 461 ? -13.227 -18.889 7.105 1.00 87.56 461 LEU A O 1
ATOM 3687 N N . GLY A 1 462 ? -12.756 -17.959 5.109 1.00 86.44 462 GLY A N 1
ATOM 3688 C CA . GLY A 1 462 ? -14.146 -17.835 4.661 1.00 86.44 462 GLY A CA 1
ATOM 3689 C C . GLY A 1 462 ? -14.955 -16.847 5.505 1.00 86.44 462 GLY A C 1
ATOM 3690 O O . GLY A 1 462 ? -16.124 -17.097 5.791 1.00 86.44 462 GLY A O 1
ATOM 3691 N N . ALA A 1 463 ? -14.324 -15.766 5.967 1.00 87.12 463 ALA A N 1
ATOM 3692 C CA . ALA A 1 463 ? -14.977 -14.785 6.824 1.00 87.12 463 ALA A CA 1
ATOM 3693 C C . ALA A 1 463 ? -15.832 -13.806 6.006 1.00 87.12 463 ALA A C 1
ATOM 3695 O O . ALA A 1 463 ? -15.393 -13.322 4.965 1.00 87.12 463 ALA A O 1
ATOM 3696 N N . SER A 1 464 ? -17.035 -13.485 6.491 1.00 83.94 464 SER A N 1
ATOM 3697 C CA . SER A 1 464 ? -17.933 -12.496 5.870 1.00 83.94 464 SER A CA 1
ATOM 3698 C C . SER A 1 464 ? -17.558 -11.052 6.218 1.00 83.94 464 SER A C 1
ATOM 3700 O O . SER A 1 464 ? -17.974 -10.115 5.540 1.00 83.94 464 SER A O 1
ATOM 3702 N N . GLY A 1 465 ? -16.745 -10.868 7.258 1.00 83.69 465 GLY A N 1
ATOM 3703 C CA . GLY A 1 465 ? -16.157 -9.591 7.634 1.00 83.69 465 GLY A CA 1
ATOM 3704 C C . GLY A 1 465 ? -15.236 -9.728 8.841 1.00 83.69 465 GLY A C 1
ATOM 3705 O O . GLY A 1 465 ? -15.228 -10.757 9.527 1.00 83.69 465 GLY A O 1
ATOM 3706 N N . SER A 1 466 ? -14.459 -8.682 9.119 1.00 88.81 466 SER A N 1
ATOM 3707 C CA . SER A 1 466 ? -13.566 -8.661 10.273 1.00 88.81 466 SER A CA 1
ATOM 3708 C C . SER A 1 466 ? -13.479 -7.308 10.972 1.00 88.81 466 SER A C 1
ATOM 3710 O O . SER A 1 466 ? -13.661 -6.243 10.383 1.00 88.81 466 SER A O 1
ATOM 3712 N N . GLU A 1 467 ? -13.184 -7.368 12.266 1.00 87.81 467 GLU A N 1
ATOM 3713 C CA . GLU A 1 467 ? -12.746 -6.233 13.073 1.00 87.81 467 GLU A CA 1
ATOM 3714 C C . GLU A 1 467 ? -11.257 -6.374 13.359 1.00 87.81 467 GLU A C 1
ATOM 3716 O O . GLU A 1 467 ? -10.744 -7.491 13.467 1.00 87.81 467 GLU A O 1
ATOM 3721 N N . PHE A 1 468 ? -10.557 -5.251 13.524 1.00 90.75 468 PHE A N 1
ATOM 3722 C CA . PHE A 1 468 ? -9.143 -5.285 13.864 1.00 90.75 468 PHE A CA 1
ATOM 3723 C C . PHE A 1 468 ? -8.758 -4.243 14.909 1.00 90.75 468 PHE A C 1
ATOM 3725 O O . PHE A 1 468 ? -9.282 -3.133 14.942 1.00 90.75 468 PHE A O 1
ATOM 3732 N N . THR A 1 469 ? -7.774 -4.598 15.731 1.00 90.25 469 THR A N 1
ATOM 3733 C CA . THR A 1 469 ? -7.083 -3.682 16.641 1.00 90.25 469 THR A CA 1
ATOM 3734 C C . THR A 1 469 ? -5.586 -3.724 16.359 1.00 90.25 469 THR A C 1
ATOM 3736 O O . THR A 1 469 ? -5.009 -4.797 16.163 1.00 90.25 469 THR A O 1
ATOM 3739 N N . VAL A 1 470 ? -4.939 -2.557 16.367 1.00 92.62 470 VAL A N 1
ATOM 3740 C CA . VAL A 1 470 ? -3.485 -2.433 16.207 1.00 92.62 470 VAL A CA 1
ATOM 3741 C C . VAL A 1 470 ? -2.860 -2.070 17.549 1.00 92.62 470 VAL A C 1
ATOM 3743 O O . VAL A 1 470 ? -3.267 -1.104 18.187 1.00 92.62 470 VAL A O 1
ATOM 3746 N N . SER A 1 471 ? -1.848 -2.821 17.977 1.00 88.44 471 SER A N 1
ATOM 3747 C CA . SER A 1 471 ? -1.009 -2.468 19.124 1.00 88.44 471 SER A CA 1
ATOM 3748 C C . SER A 1 471 ? 0.415 -2.185 18.648 1.00 88.44 471 SER A C 1
ATOM 3750 O O . SER A 1 471 ? 1.117 -3.089 18.185 1.00 88.44 471 SER A O 1
ATOM 3752 N N . LEU A 1 472 ? 0.844 -0.929 18.784 1.00 86.12 472 LEU A N 1
ATOM 3753 C CA . LEU A 1 472 ? 2.221 -0.492 18.553 1.00 86.12 472 LEU A CA 1
ATOM 3754 C C . LEU A 1 472 ? 2.866 -0.200 19.910 1.00 86.12 472 LEU A C 1
ATOM 3756 O O . LEU A 1 472 ? 2.472 0.741 20.591 1.00 86.12 472 LEU A O 1
ATOM 3760 N N . GLY A 1 473 ? 3.825 -1.034 20.311 1.00 77.06 473 GLY A N 1
ATOM 3761 C CA . GLY A 1 473 ? 4.586 -0.863 21.551 1.00 77.06 473 GLY A CA 1
ATOM 3762 C C . GLY A 1 473 ? 6.076 -0.627 21.298 1.00 77.06 473 GLY A C 1
ATOM 3763 O O . GLY A 1 473 ? 6.499 -0.270 20.194 1.00 77.06 473 GLY A O 1
ATOM 3764 N N . GLU A 1 474 ? 6.888 -0.892 22.323 1.00 73.62 474 GLU A N 1
ATOM 3765 C CA . GLU A 1 474 ? 8.357 -0.850 22.237 1.00 73.62 474 GLU A CA 1
ATOM 3766 C C . GLU A 1 474 ? 8.950 -2.019 21.429 1.00 73.62 474 GLU A C 1
ATOM 3768 O O . GLU A 1 474 ? 10.110 -1.967 21.022 1.00 73.62 474 GLU A O 1
ATOM 3773 N N . SER A 1 475 ? 8.147 -3.052 21.146 1.00 79.94 475 SER A N 1
ATOM 3774 C CA . SER A 1 475 ? 8.553 -4.194 20.326 1.00 79.94 475 SER A CA 1
ATOM 3775 C C . SER A 1 475 ? 8.941 -3.778 18.899 1.00 79.94 475 SER A C 1
ATOM 3777 O O . SER A 1 475 ? 8.385 -2.849 18.305 1.00 79.94 475 SER A O 1
ATOM 3779 N N . VAL A 1 476 ? 9.876 -4.530 18.311 1.00 83.19 476 VAL A N 1
ATOM 3780 C CA . VAL A 1 476 ? 10.254 -4.426 16.890 1.00 83.19 476 VAL A CA 1
ATOM 3781 C C . VAL A 1 476 ? 9.170 -4.958 15.947 1.00 83.19 476 VAL A C 1
ATOM 3783 O O . VAL A 1 476 ? 9.292 -4.819 14.728 1.00 83.19 476 VAL A O 1
ATOM 3786 N N . LEU A 1 477 ? 8.113 -5.564 16.493 1.00 88.44 477 LEU A N 1
ATOM 3787 C CA . LEU A 1 477 ? 6.960 -6.074 15.763 1.00 88.44 477 LEU A CA 1
ATOM 3788 C C . LEU A 1 477 ? 5.717 -5.237 16.087 1.00 88.44 477 LEU A C 1
ATOM 3790 O O . LEU A 1 477 ? 5.456 -4.905 17.242 1.00 88.44 477 LEU A O 1
ATOM 3794 N N . ALA A 1 478 ? 4.928 -4.932 15.063 1.00 90.88 478 ALA A N 1
ATOM 3795 C CA . ALA A 1 478 ? 3.550 -4.500 15.221 1.00 90.88 478 ALA A CA 1
ATOM 3796 C C . ALA A 1 478 ? 2.663 -5.732 15.436 1.00 90.88 478 ALA A C 1
ATOM 3798 O O . ALA A 1 478 ? 2.806 -6.734 14.726 1.00 90.88 478 ALA A O 1
ATOM 3799 N N . ARG A 1 479 ? 1.739 -5.650 16.399 1.00 93.06 479 ARG A N 1
ATOM 3800 C CA . ARG A 1 479 ? 0.744 -6.694 16.654 1.00 93.06 479 ARG A CA 1
ATOM 3801 C C . ARG A 1 479 ? -0.614 -6.248 16.134 1.00 93.06 479 ARG A C 1
ATOM 3803 O O . ARG A 1 479 ? -1.135 -5.213 16.547 1.00 93.06 479 ARG A O 1
ATOM 3810 N N . LEU A 1 480 ? -1.189 -7.066 15.271 1.00 94.25 480 LEU A N 1
ATOM 3811 C CA . LEU A 1 480 ? -2.540 -6.938 14.754 1.00 94.25 480 LEU A CA 1
ATOM 3812 C C . LEU A 1 480 ? -3.391 -8.037 15.370 1.00 94.25 480 LEU A C 1
ATOM 3814 O O . LEU A 1 480 ? -2.990 -9.199 15.398 1.00 94.25 480 LEU A O 1
ATOM 3818 N N . HIS A 1 481 ? -4.561 -7.672 15.868 1.00 94.06 481 HIS A N 1
ATOM 3819 C CA . HIS A 1 481 ? -5.543 -8.623 16.367 1.00 94.06 481 HIS A CA 1
ATOM 3820 C C . HIS A 1 481 ? -6.800 -8.499 15.521 1.00 94.06 481 HIS A C 1
ATOM 3822 O O . HIS A 1 481 ? -7.429 -7.447 15.543 1.00 94.06 481 HIS A O 1
ATOM 3828 N N . PHE A 1 482 ? -7.129 -9.554 14.781 1.00 92.88 482 PHE A N 1
ATOM 3829 C CA . PHE A 1 482 ? -8.333 -9.653 13.965 1.00 92.88 482 PHE A CA 1
ATOM 3830 C C . PHE A 1 482 ? -9.372 -10.554 14.633 1.00 92.88 482 PHE A C 1
ATOM 3832 O O . PHE A 1 482 ? -9.030 -11.621 15.147 1.00 92.88 482 PHE A O 1
ATOM 3839 N N . ILE A 1 483 ? -10.634 -10.142 14.569 1.00 89.56 483 ILE A N 1
ATOM 3840 C CA . ILE A 1 483 ? -11.810 -10.966 14.864 1.00 89.56 483 ILE A CA 1
ATOM 3841 C C . ILE A 1 483 ? -12.552 -11.143 13.540 1.00 89.56 483 ILE A C 1
ATOM 3843 O O . ILE A 1 483 ? -13.051 -10.172 12.984 1.00 89.56 483 ILE A O 1
ATOM 3847 N N . LEU A 1 484 ? -12.569 -12.364 13.011 1.00 89.75 484 LEU A N 1
ATOM 3848 C CA . LEU A 1 484 ? -13.063 -12.715 11.679 1.00 89.75 484 LEU A CA 1
ATOM 3849 C C . LEU A 1 484 ? -14.357 -13.521 11.805 1.00 89.75 484 LEU A C 1
ATOM 3851 O O . LEU A 1 484 ? -14.327 -14.665 12.257 1.00 89.75 484 LEU A O 1
ATOM 3855 N N . HIS A 1 485 ? -15.488 -12.937 11.425 1.00 85.25 485 HIS A N 1
ATOM 3856 C CA . HIS A 1 485 ? -16.803 -13.567 11.553 1.00 85.25 485 HIS A CA 1
ATOM 3857 C C . HIS A 1 485 ? -17.050 -14.558 10.423 1.00 85.25 485 HIS A C 1
ATOM 3859 O O . HIS A 1 485 ? -16.804 -14.239 9.265 1.00 85.25 485 HIS A O 1
ATOM 3865 N N . VAL A 1 486 ? -17.547 -15.749 10.755 1.00 82.19 486 VAL A N 1
ATOM 3866 C CA . VAL A 1 486 ? -17.804 -16.818 9.780 1.00 82.19 486 VAL A CA 1
ATOM 3867 C C . VAL A 1 486 ? -19.258 -17.268 9.842 1.00 82.19 486 VAL A C 1
ATOM 3869 O O . VAL A 1 486 ? -19.844 -17.383 10.920 1.00 82.19 486 VAL A O 1
ATOM 3872 N N . GLU A 1 487 ? -19.831 -17.550 8.676 1.00 71.75 487 GLU A N 1
ATOM 3873 C CA . GLU A 1 487 ? -21.164 -18.131 8.536 1.00 71.75 487 GLU A CA 1
ATOM 3874 C C . GLU A 1 487 ? -21.022 -19.575 8.034 1.00 71.75 487 GLU A C 1
ATOM 3876 O O . GLU A 1 487 ? -20.651 -19.807 6.888 1.00 71.75 487 GLU A O 1
ATOM 3881 N N . GLY A 1 488 ? -21.298 -20.561 8.896 1.00 65.50 488 GLY A N 1
ATOM 3882 C CA . GLY A 1 488 ? -21.300 -21.983 8.526 1.00 65.50 488 GLY A CA 1
ATOM 3883 C C . GLY A 1 488 ? -20.128 -22.808 9.069 1.00 65.50 488 GLY A C 1
ATOM 3884 O O . GLY A 1 488 ? -19.486 -22.449 10.058 1.00 65.50 488 GLY A O 1
ATOM 3885 N N . GLU A 1 4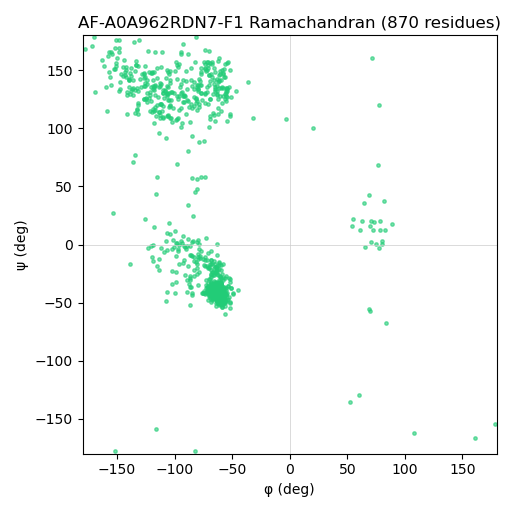89 ? -19.907 -23.980 8.464 1.00 61.00 489 GLU A N 1
ATOM 3886 C CA . GLU A 1 489 ? -18.799 -24.865 8.832 1.00 61.00 489 GLU A CA 1
ATOM 3887 C C . GLU A 1 489 ? -17.471 -24.345 8.264 1.00 61.00 489 GLU A C 1
ATOM 3889 O O . GLU A 1 489 ? -17.411 -23.900 7.118 1.00 61.00 489 GLU A O 1
ATOM 3894 N N . PRO A 1 490 ? -16.392 -24.380 9.057 1.00 59.47 490 PRO A N 1
ATOM 3895 C CA . PRO A 1 490 ? -15.142 -23.738 8.697 1.00 59.47 490 PRO A CA 1
ATOM 3896 C C . PRO A 1 490 ? -14.374 -24.484 7.601 1.00 59.47 490 PRO A C 1
ATOM 3898 O O . PRO A 1 490 ? -14.436 -25.715 7.531 1.00 59.47 490 PRO A O 1
ATOM 3901 N N . PRO A 1 491 ? -13.519 -23.776 6.844 1.00 60.97 491 PRO A N 1
ATOM 3902 C CA . PRO A 1 491 ? -12.497 -24.423 6.038 1.00 60.97 491 PRO A CA 1
ATOM 3903 C C . PRO A 1 491 ? -11.478 -25.104 6.966 1.00 60.97 491 PRO A C 1
ATOM 3905 O O . PRO A 1 491 ? -10.736 -24.450 7.701 1.00 60.97 491 PRO A O 1
ATOM 3908 N N . LEU A 1 492 ? -11.448 -26.437 6.963 1.00 67.31 492 LEU A N 1
ATOM 3909 C CA . LEU A 1 492 ? -10.456 -27.237 7.683 1.00 67.31 492 LEU A CA 1
ATOM 3910 C C . LEU A 1 492 ? -9.770 -28.223 6.729 1.00 67.31 492 LEU A C 1
ATOM 3912 O O . LEU A 1 492 ? -10.453 -28.813 5.888 1.00 67.31 492 LEU A O 1
ATOM 3916 N N . PRO A 1 493 ? -8.454 -28.475 6.894 1.00 73.56 493 PRO A N 1
ATOM 3917 C CA . PRO A 1 493 ? -7.511 -27.850 7.836 1.00 73.56 493 PRO A CA 1
ATOM 3918 C C . PRO A 1 493 ? -6.888 -26.540 7.307 1.00 73.56 493 PRO A C 1
ATOM 3920 O O . PRO A 1 493 ? -6.701 -26.370 6.105 1.00 73.56 493 PRO A O 1
ATOM 3923 N N . ILE A 1 494 ? -6.510 -25.630 8.214 1.00 78.69 494 ILE A N 1
ATOM 3924 C CA . ILE A 1 494 ? -5.787 -24.393 7.871 1.00 78.69 494 ILE A CA 1
ATOM 3925 C C . ILE A 1 494 ? -4.289 -24.705 7.746 1.00 78.69 494 ILE A C 1
ATOM 3927 O O . ILE A 1 494 ? -3.651 -25.102 8.722 1.00 78.69 494 ILE A O 1
ATOM 3931 N N . ASP A 1 495 ? -3.706 -24.479 6.567 1.00 85.00 495 ASP A N 1
ATOM 3932 C CA . ASP A 1 495 ? -2.257 -24.575 6.350 1.00 85.00 495 ASP A CA 1
ATOM 3933 C C . ASP A 1 495 ? -1.552 -23.311 6.878 1.00 85.00 495 ASP A C 1
ATOM 3935 O O . ASP A 1 495 ? -1.360 -22.315 6.172 1.00 85.00 495 ASP A O 1
ATOM 3939 N N . GLN A 1 496 ? -1.197 -23.338 8.165 1.00 85.75 496 GLN A N 1
ATOM 3940 C CA . GLN A 1 496 ? -0.520 -22.224 8.831 1.00 85.75 496 GLN A CA 1
ATOM 3941 C C . GLN A 1 496 ? 0.845 -21.882 8.194 1.00 85.75 496 GLN A C 1
ATOM 3943 O O . GLN A 1 496 ? 1.092 -20.694 7.969 1.00 85.75 496 GLN A O 1
ATOM 3948 N N . PRO A 1 497 ? 1.731 -22.845 7.852 1.00 88.81 497 PRO A N 1
ATOM 3949 C CA . PRO A 1 497 ? 2.958 -22.550 7.108 1.00 88.81 497 PRO A CA 1
ATOM 3950 C C . PRO A 1 497 ? 2.733 -21.819 5.777 1.00 88.81 497 PRO A C 1
ATOM 3952 O O . PRO A 1 497 ? 3.454 -20.857 5.495 1.00 88.81 497 PRO A O 1
ATOM 3955 N N . ALA A 1 498 ? 1.744 -22.229 4.977 1.00 88.12 498 ALA A N 1
ATOM 3956 C CA . ALA A 1 498 ? 1.432 -21.568 3.708 1.00 88.12 498 ALA A CA 1
ATOM 3957 C C . ALA A 1 498 ? 0.891 -20.147 3.917 1.00 88.12 498 ALA A C 1
ATOM 3959 O O . ALA A 1 498 ? 1.318 -19.214 3.231 1.00 88.12 498 ALA A O 1
ATOM 3960 N N . LEU A 1 499 ? 0.011 -19.956 4.905 1.00 89.00 499 LEU A N 1
ATOM 3961 C CA . LEU A 1 499 ? -0.499 -18.634 5.265 1.00 89.00 499 LEU A CA 1
ATOM 3962 C C . LEU A 1 499 ? 0.642 -17.700 5.693 1.00 89.00 499 LEU A C 1
ATOM 3964 O O . LEU A 1 499 ? 0.746 -16.579 5.202 1.00 89.00 499 LEU A O 1
ATOM 3968 N N . GLU A 1 500 ? 1.552 -18.163 6.549 1.00 89.88 500 GLU A N 1
ATOM 3969 C CA . GLU A 1 500 ? 2.707 -17.369 6.978 1.00 89.88 500 GLU A CA 1
ATOM 3970 C C . GLU A 1 500 ? 3.697 -17.064 5.851 1.00 89.88 500 GLU A C 1
ATOM 3972 O O . GLU A 1 500 ? 4.320 -15.999 5.862 1.00 89.88 500 GLU A O 1
ATOM 3977 N N . ALA A 1 501 ? 3.871 -17.975 4.889 1.00 87.75 501 ALA A N 1
ATOM 3978 C CA . ALA A 1 501 ? 4.668 -17.713 3.693 1.00 87.75 501 ALA A CA 1
ATOM 3979 C C . ALA A 1 501 ? 4.041 -16.581 2.868 1.00 87.75 501 ALA A C 1
ATOM 3981 O O . ALA A 1 501 ? 4.727 -15.615 2.539 1.00 87.75 501 ALA A O 1
ATOM 3982 N N . ARG A 1 502 ? 2.721 -16.624 2.660 1.00 86.94 502 ARG A N 1
ATOM 3983 C CA . ARG A 1 502 ? 1.985 -15.578 1.941 1.00 86.94 502 ARG A CA 1
ATOM 3984 C C . ARG A 1 502 ? 2.050 -14.226 2.653 1.00 86.94 502 ARG A C 1
ATOM 3986 O O . ARG A 1 502 ? 2.344 -13.221 2.017 1.00 86.94 502 ARG A O 1
ATOM 3993 N N . LEU A 1 503 ? 1.864 -14.190 3.976 1.00 87.69 503 LEU A N 1
ATOM 3994 C CA . LEU A 1 503 ? 2.018 -12.956 4.763 1.00 87.69 503 LEU A CA 1
ATOM 3995 C C . LEU A 1 503 ? 3.454 -12.409 4.713 1.00 87.69 503 LEU A C 1
ATOM 3997 O O . LEU A 1 503 ? 3.669 -11.197 4.763 1.00 87.69 503 LEU A O 1
ATOM 4001 N N . ARG A 1 504 ? 4.457 -13.286 4.606 1.00 85.75 504 ARG A N 1
ATOM 4002 C CA . ARG A 1 504 ? 5.854 -12.880 4.426 1.00 85.75 504 ARG A CA 1
ATOM 4003 C C . ARG A 1 504 ? 6.089 -12.227 3.082 1.00 85.75 504 ARG A C 1
ATOM 4005 O O . ARG A 1 504 ? 6.748 -11.195 3.054 1.00 85.75 504 ARG A O 1
ATOM 4012 N N . ASP A 1 505 ? 5.529 -12.779 2.017 1.00 81.56 505 ASP A N 1
ATOM 4013 C CA . ASP A 1 505 ? 5.635 -12.185 0.687 1.00 81.56 505 ASP A CA 1
ATOM 4014 C C . ASP A 1 505 ? 4.911 -10.836 0.618 1.00 81.56 505 ASP A C 1
ATOM 4016 O O . ASP A 1 505 ? 5.495 -9.861 0.162 1.00 81.56 505 ASP A O 1
ATOM 4020 N N . LEU A 1 506 ? 3.719 -10.721 1.212 1.00 80.69 506 LEU A N 1
ATOM 4021 C CA . LEU A 1 506 ? 2.973 -9.454 1.293 1.00 80.69 506 LEU A CA 1
ATOM 4022 C C . LEU A 1 506 ? 3.681 -8.359 2.104 1.00 80.69 506 LEU A C 1
ATOM 4024 O O . LEU A 1 506 ? 3.383 -7.179 1.952 1.00 80.69 506 LEU A O 1
ATOM 4028 N N . THR A 1 507 ? 4.597 -8.739 2.996 1.00 76.88 507 THR A N 1
ATOM 4029 C CA . THR A 1 507 ? 5.363 -7.805 3.834 1.00 76.88 507 THR A CA 1
ATOM 4030 C C . THR A 1 507 ? 6.798 -7.622 3.335 1.00 76.88 507 THR A C 1
ATOM 4032 O O . THR A 1 507 ? 7.617 -7.027 4.041 1.00 76.88 507 THR A O 1
ATOM 4035 N N . ARG A 1 508 ? 7.161 -8.129 2.149 1.00 76.50 508 ARG A N 1
ATOM 4036 C CA . ARG A 1 508 ? 8.483 -7.870 1.563 1.00 76.50 508 ARG A CA 1
ATOM 4037 C C . ARG A 1 508 ? 8.576 -6.429 1.082 1.00 76.50 508 ARG A C 1
ATOM 4039 O O . ARG A 1 508 ? 7.663 -5.891 0.470 1.00 76.50 508 ARG A O 1
ATOM 4046 N N . SER A 1 509 ? 9.700 -5.793 1.393 1.00 77.75 509 SER A N 1
ATOM 4047 C CA . SER A 1 509 ? 10.032 -4.500 0.805 1.00 77.75 509 SER A CA 1
ATOM 4048 C C . SER A 1 509 ? 10.660 -4.694 -0.573 1.00 77.75 509 SER A C 1
ATOM 4050 O O . SER A 1 509 ? 11.286 -5.721 -0.841 1.00 77.75 509 SER A O 1
ATOM 4052 N N . TRP A 1 510 ? 10.587 -3.658 -1.408 1.00 86.50 510 TRP A N 1
ATOM 4053 C CA . TRP A 1 510 ? 11.289 -3.613 -2.693 1.00 86.50 510 TRP A CA 1
ATOM 4054 C C . TRP A 1 510 ? 12.790 -3.952 -2.552 1.00 86.50 510 TRP A C 1
ATOM 4056 O O . TRP A 1 510 ? 13.344 -4.670 -3.377 1.00 86.50 510 TRP A O 1
ATOM 4066 N N . ASN A 1 511 ? 13.442 -3.516 -1.463 1.00 86.19 511 ASN A N 1
ATOM 4067 C CA . ASN A 1 511 ? 14.855 -3.813 -1.188 1.00 86.19 511 ASN A CA 1
ATOM 4068 C C . ASN A 1 511 ? 15.099 -5.286 -0.807 1.00 86.19 511 ASN A C 1
ATOM 4070 O O . ASN A 1 511 ? 16.133 -5.851 -1.175 1.00 86.19 511 ASN A O 1
ATOM 4074 N N . ASP A 1 512 ? 14.172 -5.921 -0.077 1.00 83.19 512 ASP A N 1
ATOM 4075 C CA . ASP A 1 512 ? 14.268 -7.354 0.241 1.00 83.19 512 ASP A CA 1
ATOM 4076 C C . ASP A 1 512 ? 14.169 -8.186 -1.038 1.00 83.19 512 ASP A C 1
ATOM 4078 O O . ASP A 1 512 ? 14.943 -9.122 -1.245 1.00 83.19 512 ASP A O 1
ATOM 4082 N N . GLU A 1 513 ? 13.224 -7.825 -1.908 1.00 86.69 513 GLU A N 1
ATOM 4083 C CA . GLU A 1 513 ? 13.076 -8.450 -3.215 1.00 86.69 513 GLU A CA 1
ATOM 4084 C C . GLU A 1 513 ? 14.301 -8.198 -4.086 1.00 86.69 513 GLU A C 1
ATOM 4086 O O . GLU A 1 513 ? 14.811 -9.141 -4.684 1.00 86.69 513 GLU A O 1
ATOM 4091 N N . LEU A 1 514 ? 14.835 -6.975 -4.126 1.00 92.44 514 LEU A N 1
ATOM 4092 C CA . LEU A 1 514 ? 16.067 -6.680 -4.860 1.00 92.44 514 LEU A CA 1
ATOM 4093 C C . LEU A 1 514 ? 17.214 -7.559 -4.367 1.00 92.44 514 LEU A C 1
ATOM 4095 O O . LEU A 1 514 ? 17.918 -8.160 -5.171 1.00 92.44 514 LEU A O 1
ATOM 4099 N N . THR A 1 515 ? 17.379 -7.675 -3.051 1.00 90.25 515 THR A N 1
ATOM 4100 C CA . THR A 1 515 ? 18.423 -8.509 -2.447 1.00 90.25 515 THR A CA 1
ATOM 4101 C C . THR A 1 515 ? 18.285 -9.963 -2.883 1.00 90.25 515 THR A C 1
ATOM 4103 O O . THR A 1 515 ? 19.265 -10.567 -3.319 1.00 90.25 515 THR A O 1
ATOM 4106 N N . ALA A 1 516 ? 17.071 -10.513 -2.823 1.00 88.31 516 ALA A N 1
ATOM 4107 C CA . ALA A 1 516 ? 16.801 -11.873 -3.273 1.00 88.31 516 ALA A CA 1
ATOM 4108 C C . ALA A 1 516 ? 17.091 -12.051 -4.774 1.00 88.31 516 ALA A C 1
ATOM 4110 O O . ALA A 1 516 ? 17.802 -12.981 -5.143 1.00 88.31 516 ALA A O 1
ATOM 4111 N N . ASN A 1 517 ? 16.613 -11.137 -5.626 1.00 91.69 517 ASN A N 1
ATOM 4112 C CA . ASN A 1 517 ? 16.818 -11.208 -7.075 1.00 91.69 517 ASN A CA 1
ATOM 4113 C C . ASN A 1 517 ? 18.303 -11.048 -7.462 1.00 91.69 517 ASN A C 1
ATOM 4115 O O . ASN A 1 517 ? 18.766 -11.720 -8.379 1.00 91.69 517 ASN A O 1
ATOM 4119 N N . ILE A 1 518 ? 19.078 -10.209 -6.758 1.00 94.75 518 ILE A N 1
ATOM 4120 C CA . ILE A 1 518 ? 20.531 -10.081 -6.975 1.00 94.75 518 ILE A CA 1
ATOM 4121 C C . ILE A 1 518 ? 21.239 -11.405 -6.671 1.00 94.75 518 ILE A C 1
ATOM 4123 O O . ILE A 1 518 ? 22.102 -11.828 -7.441 1.00 94.75 518 ILE A O 1
ATOM 4127 N N . LEU A 1 519 ? 20.910 -12.037 -5.540 1.00 92.81 519 LEU A N 1
ATOM 4128 C CA . LEU A 1 519 ? 21.536 -13.294 -5.124 1.00 92.81 519 LEU A CA 1
ATOM 4129 C C . LEU A 1 519 ? 21.181 -14.444 -6.073 1.00 92.81 519 LEU A C 1
ATOM 4131 O O . LEU A 1 519 ? 22.056 -15.249 -6.384 1.00 92.81 519 LEU A O 1
ATOM 4135 N N . ASP A 1 520 ? 19.939 -14.487 -6.552 1.00 91.44 520 ASP A N 1
ATOM 4136 C CA . ASP A 1 520 ? 19.460 -15.493 -7.504 1.00 91.44 520 ASP A CA 1
ATOM 4137 C C . ASP A 1 520 ? 20.125 -15.334 -8.885 1.00 91.44 520 ASP A C 1
ATOM 4139 O O . ASP A 1 520 ? 20.676 -16.288 -9.428 1.00 91.44 520 ASP A O 1
ATOM 4143 N N . TYR A 1 521 ? 20.177 -14.109 -9.423 1.00 92.62 521 TYR A N 1
ATOM 4144 C CA . TYR A 1 521 ? 20.701 -13.850 -10.771 1.00 92.62 521 TYR A CA 1
ATOM 4145 C C . TYR A 1 521 ? 22.235 -13.903 -10.867 1.00 92.62 521 TYR A C 1
ATOM 4147 O O . TYR A 1 521 ? 22.782 -14.446 -11.825 1.00 92.62 521 TYR A O 1
ATOM 4155 N N . PHE A 1 522 ? 22.961 -13.342 -9.891 1.00 91.06 522 PHE A N 1
ATOM 4156 C CA . PHE A 1 522 ? 24.433 -13.275 -9.928 1.00 91.06 522 PHE A CA 1
ATOM 4157 C C . PHE A 1 522 ? 25.130 -14.395 -9.141 1.00 91.06 522 PHE A C 1
ATOM 4159 O O . PHE A 1 522 ? 26.364 -14.481 -9.170 1.00 91.06 522 PHE A O 1
ATOM 4166 N N . GLY A 1 523 ? 24.368 -15.227 -8.427 1.00 89.81 523 GLY A N 1
ATOM 4167 C CA . GLY A 1 523 ? 24.877 -16.198 -7.461 1.00 89.81 523 GLY A CA 1
ATOM 4168 C C . GLY A 1 523 ? 25.407 -15.542 -6.180 1.00 89.81 523 GLY A C 1
ATOM 4169 O O . GLY A 1 523 ? 25.762 -14.364 -6.150 1.00 89.81 523 GLY A O 1
ATOM 4170 N N . GLU A 1 524 ? 25.515 -16.316 -5.100 1.00 83.75 524 GLU A N 1
ATOM 4171 C CA . GLU A 1 524 ? 25.818 -15.788 -3.759 1.00 83.75 524 GLU A CA 1
ATOM 4172 C C . GLU A 1 524 ? 27.180 -15.068 -3.679 1.00 83.75 524 GLU A C 1
ATOM 4174 O O . GLU A 1 524 ? 27.273 -13.961 -3.145 1.00 83.75 524 GLU A O 1
ATOM 4179 N N . ALA A 1 525 ? 28.227 -15.640 -4.288 1.00 83.38 525 ALA A N 1
ATOM 4180 C CA . ALA A 1 525 ? 29.592 -15.112 -4.206 1.00 83.38 525 ALA A CA 1
ATOM 4181 C C . ALA A 1 525 ? 29.737 -13.690 -4.782 1.00 83.38 525 ALA A C 1
ATOM 4183 O O . ALA A 1 525 ? 30.389 -12.836 -4.178 1.00 83.38 525 ALA A O 1
ATOM 4184 N N . ARG A 1 526 ? 29.120 -13.415 -5.940 1.00 88.81 526 ARG A N 1
ATOM 4185 C CA . ARG A 1 526 ? 29.112 -12.074 -6.554 1.00 88.81 526 ARG A CA 1
ATOM 4186 C C . ARG A 1 526 ? 27.975 -11.216 -5.996 1.00 88.81 526 ARG A C 1
ATOM 4188 O O . ARG A 1 526 ? 28.156 -10.013 -5.791 1.00 88.81 526 ARG A O 1
ATOM 4195 N N . GLY A 1 527 ? 26.827 -11.832 -5.727 1.00 90.50 527 GLY A N 1
ATOM 4196 C CA . GLY A 1 527 ? 25.601 -11.183 -5.284 1.00 90.50 527 GLY A CA 1
ATOM 4197 C C . GLY A 1 527 ? 25.757 -10.451 -3.955 1.00 90.50 527 GLY A C 1
ATOM 4198 O O . GLY A 1 527 ? 25.371 -9.290 -3.876 1.00 90.50 527 GLY A O 1
ATOM 4199 N N . VAL A 1 528 ? 26.419 -11.032 -2.947 1.00 91.06 528 VAL A N 1
ATOM 4200 C CA . VAL A 1 528 ? 26.646 -10.355 -1.649 1.00 91.06 528 VAL A CA 1
ATOM 4201 C C . VAL A 1 528 ? 27.391 -9.022 -1.820 1.00 91.06 528 VAL A C 1
ATOM 4203 O O . VAL A 1 528 ? 27.041 -8.015 -1.198 1.00 91.06 528 VAL A O 1
ATOM 4206 N N . GLY A 1 529 ? 28.386 -8.981 -2.713 1.00 90.56 529 GLY A N 1
ATOM 4207 C CA . GLY A 1 529 ? 29.112 -7.752 -3.040 1.00 90.56 529 GLY A CA 1
ATOM 4208 C C . GLY A 1 529 ? 28.244 -6.711 -3.753 1.00 90.56 529 GLY A C 1
ATOM 4209 O O . GLY A 1 529 ? 28.404 -5.513 -3.523 1.00 90.56 529 GLY A O 1
ATOM 4210 N N . LEU A 1 530 ? 27.307 -7.145 -4.599 1.00 92.12 530 LEU A N 1
ATOM 4211 C CA . LEU A 1 530 ? 26.355 -6.262 -5.280 1.00 92.12 530 LEU A CA 1
ATOM 4212 C C . LEU A 1 530 ? 25.260 -5.754 -4.337 1.00 92.12 530 LEU A C 1
ATOM 4214 O O . LEU A 1 530 ? 24.962 -4.565 -4.369 1.00 92.12 530 LEU A O 1
ATOM 4218 N N . VAL A 1 531 ? 24.737 -6.589 -3.436 1.00 92.31 531 VAL A N 1
ATOM 4219 C CA . VAL A 1 531 ? 23.770 -6.184 -2.400 1.00 92.31 531 VAL A CA 1
ATOM 4220 C C . VAL A 1 531 ? 24.355 -5.070 -1.535 1.00 92.31 531 VAL A C 1
ATOM 4222 O O . VAL A 1 531 ? 23.700 -4.055 -1.313 1.00 92.31 531 VAL A O 1
ATOM 4225 N N . ARG A 1 532 ? 25.623 -5.189 -1.119 1.00 90.38 532 ARG A N 1
ATOM 4226 C CA . ARG A 1 532 ? 26.295 -4.132 -0.347 1.00 90.38 532 ARG A CA 1
ATOM 4227 C C . ARG A 1 532 ? 26.408 -2.809 -1.116 1.00 90.38 532 ARG A C 1
ATOM 4229 O O . ARG A 1 532 ? 26.391 -1.748 -0.497 1.00 90.38 532 ARG A O 1
ATOM 4236 N N . ARG A 1 533 ? 26.551 -2.859 -2.443 1.00 90.19 533 ARG A N 1
ATOM 4237 C CA . ARG A 1 533 ? 26.728 -1.672 -3.296 1.00 90.19 533 ARG A CA 1
ATOM 4238 C C . ARG A 1 533 ? 25.410 -1.033 -3.729 1.00 90.19 533 ARG A C 1
ATOM 4240 O O . ARG A 1 533 ? 25.350 0.195 -3.789 1.00 90.19 533 ARG A O 1
ATOM 4247 N N . TYR A 1 534 ? 24.383 -1.840 -4.000 1.00 92.81 534 TYR A N 1
ATOM 4248 C CA . TYR A 1 534 ? 23.136 -1.410 -4.639 1.00 92.81 534 TYR A CA 1
ATOM 4249 C C . TYR A 1 534 ? 21.869 -1.591 -3.798 1.00 92.81 534 TYR A C 1
ATOM 4251 O O . TYR A 1 534 ? 20.855 -0.987 -4.139 1.00 92.81 534 TYR A O 1
ATOM 4259 N N . GLY A 1 535 ? 21.902 -2.353 -2.700 1.00 88.38 535 GLY A N 1
ATOM 4260 C CA . GLY A 1 535 ? 20.705 -2.687 -1.912 1.00 88.38 535 GLY A CA 1
ATOM 4261 C C . GLY A 1 535 ? 19.922 -1.470 -1.406 1.00 88.38 535 GLY A C 1
ATOM 4262 O O . GLY A 1 535 ? 18.704 -1.524 -1.311 1.00 88.38 535 GLY A O 1
ATOM 4263 N N . GLU A 1 536 ? 20.609 -0.347 -1.173 1.00 89.06 536 GLU A N 1
ATOM 4264 C CA . GLU A 1 536 ? 20.007 0.942 -0.792 1.00 89.06 536 GLU A CA 1
ATOM 4265 C C . GLU A 1 536 ? 20.268 2.061 -1.820 1.00 89.06 536 GLU A C 1
ATOM 4267 O O . GLU A 1 536 ? 20.107 3.246 -1.523 1.00 89.06 536 GLU A O 1
ATOM 4272 N N . ALA A 1 537 ? 20.713 1.717 -3.033 1.00 91.81 537 ALA A N 1
ATOM 4273 C CA . ALA A 1 537 ? 21.141 2.710 -4.021 1.00 91.81 537 ALA A CA 1
ATOM 4274 C C . ALA A 1 537 ? 19.984 3.374 -4.781 1.00 91.81 537 ALA A C 1
ATOM 4276 O O . ALA A 1 537 ? 20.145 4.498 -5.270 1.00 91.81 537 ALA A O 1
ATOM 4277 N N . PHE A 1 538 ? 18.842 2.692 -4.882 1.00 93.56 538 PHE A N 1
ATOM 4278 C CA . PHE A 1 538 ? 17.659 3.143 -5.617 1.00 93.56 538 PHE A CA 1
ATOM 4279 C C . PHE A 1 538 ? 16.746 3.976 -4.719 1.00 93.56 538 PHE A C 1
ATOM 4281 O O . PHE A 1 538 ? 16.468 3.585 -3.587 1.00 93.56 538 PHE A O 1
ATOM 4288 N N . ARG A 1 539 ? 16.275 5.122 -5.209 1.00 90.62 539 ARG A N 1
ATOM 4289 C CA . ARG A 1 539 ? 15.382 6.041 -4.484 1.00 90.62 539 ARG A CA 1
ATOM 4290 C C . ARG A 1 539 ? 13.910 5.733 -4.792 1.00 90.62 539 ARG A C 1
ATOM 4292 O O . ARG A 1 539 ? 13.625 4.878 -5.619 1.00 90.62 539 ARG A O 1
ATOM 4299 N N . ALA A 1 540 ? 12.991 6.389 -4.081 1.00 86.00 540 ALA A N 1
ATOM 4300 C CA . ALA A 1 540 ? 11.553 6.140 -4.210 1.00 86.00 540 ALA A CA 1
ATOM 4301 C C . ALA A 1 540 ? 11.030 6.345 -5.644 1.00 86.00 540 ALA A C 1
ATOM 4303 O O . ALA A 1 540 ? 10.264 5.514 -6.102 1.00 86.00 540 ALA A O 1
ATOM 4304 N N . ASP A 1 541 ? 11.535 7.367 -6.345 1.00 86.94 541 ASP A N 1
ATOM 4305 C CA . ASP A 1 541 ? 11.253 7.649 -7.763 1.00 86.94 541 ASP A CA 1
ATOM 4306 C C . ASP A 1 541 ? 11.498 6.421 -8.658 1.00 86.94 541 ASP A C 1
ATOM 4308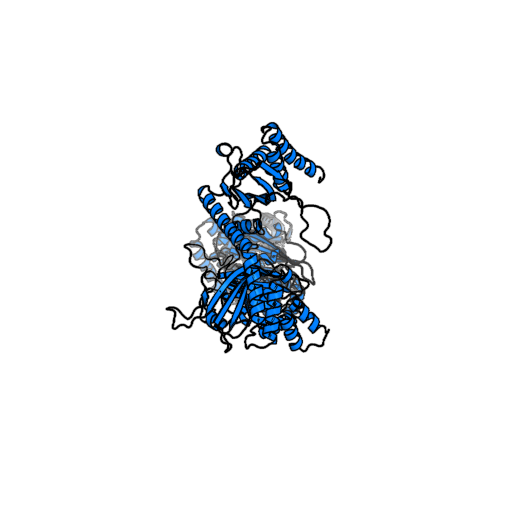 O O . ASP A 1 541 ? 10.620 5.981 -9.384 1.00 86.94 541 ASP A O 1
ATOM 4312 N N . TYR A 1 542 ? 12.659 5.780 -8.535 1.00 92.94 542 TYR A N 1
ATOM 4313 C CA . TYR A 1 542 ? 12.957 4.559 -9.284 1.00 92.94 542 TYR A CA 1
ATOM 4314 C C . TYR A 1 542 ? 12.092 3.365 -8.837 1.00 92.94 542 TYR A C 1
ATOM 4316 O O . TYR A 1 542 ? 11.687 2.540 -9.650 1.00 92.94 542 TYR A O 1
ATOM 4324 N N . ARG A 1 543 ? 11.841 3.224 -7.531 1.00 91.00 543 ARG A N 1
ATOM 4325 C CA . ARG A 1 543 ? 11.097 2.074 -6.980 1.00 91.00 543 ARG A CA 1
ATOM 4326 C C . ARG A 1 543 ? 9.612 2.091 -7.355 1.00 91.00 543 ARG A C 1
ATOM 4328 O O . ARG A 1 543 ? 8.973 1.048 -7.255 1.00 91.00 543 ARG A O 1
ATOM 4335 N N . GLU A 1 544 ? 9.085 3.253 -7.729 1.00 86.38 544 GLU A N 1
ATOM 4336 C CA . GLU A 1 544 ? 7.710 3.435 -8.195 1.00 86.38 544 GLU A CA 1
ATOM 4337 C C . GLU A 1 544 ? 7.533 2.917 -9.628 1.00 86.38 544 GLU A C 1
ATOM 4339 O O . GLU A 1 544 ? 6.584 2.185 -9.898 1.00 86.38 544 GLU A O 1
ATOM 4344 N N . ASP A 1 545 ? 8.501 3.193 -10.506 1.00 87.38 545 ASP A N 1
ATOM 4345 C CA . ASP A 1 545 ? 8.415 2.845 -11.929 1.00 87.38 545 ASP A CA 1
ATOM 4346 C C . ASP A 1 545 ? 8.989 1.459 -12.274 1.00 87.38 545 ASP A C 1
ATOM 4348 O O . ASP A 1 545 ? 8.597 0.844 -13.269 1.00 87.38 545 ASP A O 1
ATOM 4352 N N . TYR A 1 546 ? 9.940 0.944 -11.482 1.00 90.75 546 TYR A N 1
ATOM 4353 C CA . TYR A 1 546 ? 10.700 -0.258 -11.836 1.00 90.75 546 TYR A CA 1
ATOM 4354 C C . TYR A 1 546 ? 10.640 -1.345 -10.765 1.00 90.75 546 TYR A C 1
ATOM 4356 O O . TYR A 1 546 ? 10.855 -1.121 -9.572 1.00 90.75 546 TYR A O 1
ATOM 4364 N N . THR A 1 547 ? 10.445 -2.585 -11.216 1.00 91.31 547 THR A N 1
ATOM 4365 C CA . THR A 1 547 ? 10.486 -3.756 -10.333 1.00 91.31 547 THR A CA 1
ATOM 4366 C C . THR A 1 547 ? 11.924 -4.111 -9.931 1.00 91.31 547 THR A C 1
ATOM 4368 O O . THR A 1 547 ? 12.873 -3.836 -10.676 1.00 91.31 547 THR A O 1
ATOM 4371 N N . PRO A 1 548 ? 12.122 -4.819 -8.805 1.00 92.50 548 PRO A N 1
ATOM 4372 C CA . PRO A 1 548 ? 13.446 -5.290 -8.399 1.00 92.50 548 PRO A CA 1
ATOM 4373 C C . PRO A 1 548 ? 14.133 -6.192 -9.438 1.00 92.50 548 PRO A C 1
ATOM 4375 O O . PRO A 1 548 ? 15.358 -6.198 -9.534 1.00 92.50 548 PRO A O 1
ATOM 4378 N N . ARG A 1 549 ? 13.362 -6.922 -10.257 1.00 90.69 549 ARG A N 1
ATOM 4379 C CA . ARG A 1 549 ? 13.891 -7.728 -11.373 1.00 90.69 549 ARG A CA 1
ATOM 4380 C C . ARG A 1 549 ? 14.510 -6.859 -12.467 1.00 90.69 549 ARG A C 1
ATOM 4382 O O . ARG A 1 549 ? 15.586 -7.175 -12.959 1.00 90.69 549 ARG A O 1
ATOM 4389 N N . VAL A 1 550 ? 13.864 -5.747 -12.816 1.00 92.38 550 VAL A N 1
ATOM 4390 C CA . VAL A 1 550 ? 14.417 -4.775 -13.772 1.00 92.38 550 VAL A CA 1
ATOM 4391 C C . VAL A 1 550 ? 15.690 -4.139 -13.208 1.00 92.38 550 VAL A C 1
ATOM 4393 O O . VAL A 1 550 ? 16.689 -4.031 -13.916 1.00 92.38 550 VAL A O 1
ATOM 4396 N N . ALA A 1 551 ? 15.699 -3.817 -11.913 1.00 94.94 551 ALA A N 1
ATOM 4397 C CA . ALA A 1 551 ? 16.867 -3.254 -11.241 1.00 94.94 551 ALA A CA 1
ATOM 4398 C C . ALA A 1 551 ? 18.102 -4.165 -11.282 1.00 94.94 551 ALA A C 1
ATOM 4400 O O . ALA A 1 551 ? 19.219 -3.666 -11.377 1.00 94.94 551 ALA A O 1
ATOM 4401 N N . VAL A 1 552 ? 17.931 -5.491 -11.258 1.00 95.19 552 VAL A N 1
ATOM 4402 C CA . VAL A 1 552 ? 19.042 -6.447 -11.421 1.00 95.19 552 VAL A CA 1
ATOM 4403 C C . VAL A 1 552 ? 19.723 -6.303 -12.785 1.00 95.19 552 VAL A C 1
ATOM 4405 O O . VAL A 1 552 ? 20.954 -6.290 -12.850 1.00 95.19 552 VAL A O 1
ATOM 4408 N N . HIS A 1 553 ? 18.951 -6.134 -13.859 1.00 93.69 553 HIS A N 1
ATOM 4409 C CA . HIS A 1 553 ? 19.506 -5.882 -15.192 1.00 93.69 553 HIS A CA 1
ATOM 4410 C C . HIS A 1 553 ? 20.155 -4.497 -15.285 1.00 93.69 553 HIS A C 1
ATOM 4412 O O . HIS A 1 553 ? 21.238 -4.354 -15.850 1.00 93.69 553 HIS A O 1
ATOM 4418 N N . ASP A 1 554 ? 19.563 -3.479 -14.662 1.00 94.69 554 ASP A N 1
ATOM 4419 C CA . ASP A 1 554 ? 20.169 -2.146 -14.611 1.00 94.69 554 ASP A CA 1
ATOM 4420 C C . ASP A 1 554 ? 21.503 -2.161 -13.841 1.00 94.69 554 ASP A C 1
ATOM 4422 O O . ASP A 1 554 ? 22.462 -1.506 -14.249 1.00 94.69 554 ASP A O 1
ATOM 4426 N N . ILE A 1 555 ? 21.616 -2.962 -12.771 1.00 94.12 555 ILE A N 1
ATOM 4427 C CA . ILE A 1 555 ? 22.885 -3.204 -12.062 1.00 94.12 555 ILE A CA 1
ATOM 4428 C C . ILE A 1 555 ? 23.933 -3.792 -13.006 1.00 94.12 555 ILE A C 1
ATOM 4430 O O . ILE A 1 555 ? 25.086 -3.369 -12.965 1.00 94.12 555 ILE A O 1
ATOM 4434 N N . GLU A 1 556 ? 23.564 -4.727 -13.880 1.00 92.62 556 GLU A N 1
ATOM 4435 C CA . GLU A 1 556 ? 24.491 -5.284 -14.867 1.00 92.62 556 GLU A CA 1
ATOM 4436 C C . GLU A 1 556 ? 25.051 -4.202 -15.805 1.00 92.62 556 GLU A C 1
ATOM 4438 O O . GLU A 1 556 ? 26.267 -4.137 -16.015 1.00 92.62 556 GLU A O 1
ATOM 4443 N N . HIS A 1 557 ? 24.193 -3.300 -16.291 1.00 91.88 557 HIS A N 1
ATOM 4444 C CA . HIS A 1 557 ? 24.604 -2.167 -17.122 1.00 91.88 557 HIS A CA 1
ATOM 4445 C C . HIS A 1 557 ? 25.474 -1.158 -16.363 1.00 91.88 557 HIS A C 1
ATOM 4447 O O . HIS A 1 557 ? 26.468 -0.678 -16.914 1.00 91.88 557 HIS A O 1
ATOM 4453 N N . MET A 1 558 ? 25.156 -0.877 -15.098 1.00 91.25 558 MET A N 1
ATOM 4454 C CA . MET A 1 558 ? 25.957 -0.005 -14.233 1.00 91.25 558 MET A CA 1
ATOM 4455 C C . MET A 1 558 ? 27.337 -0.595 -13.916 1.00 91.25 558 MET A C 1
ATOM 4457 O O . MET A 1 558 ? 28.325 0.132 -13.916 1.00 91.25 558 MET A O 1
ATOM 4461 N N . GLU A 1 559 ? 27.445 -1.909 -13.716 1.00 89.38 559 GLU A N 1
ATOM 4462 C CA . GLU A 1 559 ? 28.728 -2.608 -13.528 1.00 89.38 559 GLU A CA 1
ATOM 4463 C C . GLU A 1 559 ? 29.554 -2.707 -14.823 1.00 89.38 559 GLU A C 1
ATOM 4465 O O . GLU A 1 559 ? 30.758 -2.979 -14.794 1.00 89.38 559 GLU A O 1
ATOM 4470 N N . ALA A 1 560 ? 28.925 -2.531 -15.986 1.00 87.12 560 ALA A N 1
ATOM 4471 C CA . ALA A 1 560 ? 29.627 -2.435 -17.261 1.00 87.12 560 ALA A CA 1
ATOM 4472 C C . ALA A 1 560 ? 30.239 -1.041 -17.493 1.00 87.12 560 ALA A C 1
ATOM 4474 O O . ALA A 1 560 ? 31.240 -0.950 -18.204 1.00 87.12 560 ALA A O 1
ATOM 4475 N N . LEU A 1 561 ? 29.716 0.019 -16.854 1.00 84.19 561 LEU A N 1
ATOM 4476 C CA . LEU A 1 561 ? 30.244 1.388 -16.986 1.00 84.19 561 LEU A CA 1
ATOM 4477 C C . LEU A 1 561 ? 31.712 1.497 -16.586 1.00 84.19 561 LEU A C 1
ATOM 4479 O O . LEU A 1 561 ? 32.484 2.127 -17.300 1.00 84.19 561 LEU A O 1
ATOM 4483 N N . ASP A 1 562 ? 32.108 0.831 -15.498 1.00 71.06 562 ASP A N 1
ATOM 4484 C CA . ASP A 1 562 ? 33.488 0.853 -14.990 1.00 71.06 562 ASP A CA 1
ATOM 4485 C C . ASP A 1 562 ? 34.500 0.282 -16.015 1.00 71.06 562 ASP A C 1
ATOM 4487 O O . ASP A 1 562 ? 35.706 0.489 -15.891 1.00 71.06 562 ASP A O 1
ATOM 4491 N N . ARG A 1 563 ? 34.016 -0.432 -17.044 1.00 69.56 563 ARG A N 1
ATOM 4492 C CA . ARG A 1 563 ? 34.805 -1.025 -18.138 1.00 69.56 563 ARG A CA 1
ATOM 4493 C C . ARG A 1 563 ? 34.609 -0.322 -19.487 1.00 69.56 563 ARG A C 1
ATOM 4495 O O . ARG A 1 563 ? 35.285 -0.683 -20.449 1.00 69.56 563 ARG A O 1
ATOM 4502 N N . SER A 1 564 ? 33.691 0.638 -19.580 1.00 70.75 564 SER A N 1
ATOM 4503 C CA . SER A 1 564 ? 33.361 1.332 -20.826 1.00 70.75 564 SER A CA 1
ATOM 4504 C C . SER A 1 564 ? 34.386 2.429 -21.116 1.00 70.75 564 SER A C 1
ATOM 4506 O O . SER A 1 564 ? 34.584 3.332 -20.304 1.00 70.75 564 SER A O 1
ATOM 4508 N N . ALA A 1 565 ? 35.029 2.370 -22.286 1.00 63.62 565 ALA A N 1
ATOM 4509 C CA . ALA A 1 565 ? 35.981 3.394 -22.730 1.00 63.62 565 ALA A CA 1
ATOM 4510 C C . ALA A 1 565 ? 35.308 4.757 -22.982 1.00 63.62 565 ALA A C 1
ATOM 4512 O O . ALA A 1 565 ? 35.951 5.796 -22.839 1.00 63.62 565 ALA A O 1
ATOM 4513 N N . ASP A 1 566 ? 34.011 4.737 -23.299 1.00 67.75 566 ASP A N 1
ATOM 4514 C CA . ASP A 1 566 ? 33.235 5.904 -23.724 1.00 67.75 566 ASP A CA 1
ATOM 4515 C C . ASP A 1 566 ? 32.413 6.512 -22.567 1.00 67.75 566 ASP A C 1
ATOM 4517 O O . ASP A 1 566 ? 31.680 7.480 -22.759 1.00 67.75 566 ASP A O 1
ATOM 4521 N N . GLY A 1 567 ? 32.520 5.950 -21.353 1.00 76.56 567 GLY A N 1
ATOM 4522 C CA . GLY A 1 567 ? 31.848 6.456 -20.149 1.00 76.56 567 GLY A CA 1
ATOM 4523 C C . GLY A 1 567 ? 30.325 6.275 -20.128 1.00 76.56 567 GLY A C 1
ATOM 4524 O O . GLY A 1 567 ? 29.651 6.900 -19.311 1.00 76.56 567 GLY A O 1
ATOM 4525 N N . LEU A 1 568 ? 29.783 5.424 -21.003 1.00 83.06 568 LEU A N 1
ATOM 4526 C CA . LEU A 1 568 ? 28.348 5.175 -21.155 1.00 83.06 568 LEU A CA 1
ATOM 4527 C C . LEU A 1 568 ? 28.011 3.686 -21.221 1.00 83.06 568 LEU A C 1
ATOM 4529 O O . LEU A 1 568 ? 28.830 2.864 -21.638 1.00 83.06 568 LEU A O 1
ATOM 4533 N N . SER A 1 569 ? 26.777 3.362 -20.833 1.00 89.44 569 SER A N 1
ATOM 4534 C CA . SER A 1 569 ? 26.140 2.057 -21.028 1.00 89.44 569 SER A CA 1
ATOM 4535 C C . SER A 1 569 ? 24.686 2.279 -21.423 1.00 89.44 569 SER A C 1
ATOM 4537 O O . SER A 1 569 ? 24.035 3.198 -20.924 1.00 89.44 569 SER A O 1
ATOM 4539 N N . LEU A 1 570 ? 24.190 1.452 -22.335 1.00 90.12 570 LEU A N 1
ATOM 4540 C CA . LEU A 1 570 ? 22.879 1.597 -22.955 1.00 90.12 570 LEU A CA 1
ATOM 4541 C C . LEU A 1 570 ? 22.113 0.280 -22.873 1.00 90.12 570 LEU A C 1
ATOM 4543 O O . LEU A 1 570 ? 22.683 -0.796 -23.069 1.00 90.12 570 LEU A O 1
ATOM 4547 N N . ALA A 1 571 ? 20.808 0.372 -22.646 1.00 91.25 571 ALA A N 1
ATOM 4548 C CA . ALA A 1 571 ? 19.894 -0.756 -22.730 1.00 91.25 571 ALA A CA 1
ATOM 4549 C C . ALA A 1 571 ? 18.663 -0.356 -23.541 1.00 91.25 571 ALA A C 1
ATOM 4551 O O . ALA A 1 571 ? 17.913 0.520 -23.126 1.00 91.25 571 ALA A O 1
ATOM 4552 N N . VAL A 1 572 ? 18.445 -1.005 -24.684 1.00 91.69 572 VAL A N 1
ATOM 4553 C CA . VAL A 1 572 ? 17.225 -0.830 -25.487 1.00 91.69 572 VAL A CA 1
ATOM 4554 C C . VAL A 1 572 ? 16.312 -2.028 -25.258 1.00 91.69 572 VAL A C 1
ATOM 4556 O O . VAL A 1 572 ? 16.778 -3.171 -25.320 1.00 91.69 572 VAL A O 1
ATOM 4559 N N . TYR A 1 573 ? 15.038 -1.767 -24.978 1.00 91.69 573 TYR A N 1
ATOM 4560 C CA . TYR A 1 573 ? 14.032 -2.784 -24.678 1.00 91.69 573 TYR A CA 1
ATOM 4561 C C . TYR A 1 573 ? 12.637 -2.350 -25.148 1.00 91.69 573 TYR A C 1
ATOM 4563 O O . TYR A 1 573 ? 12.405 -1.183 -25.456 1.00 91.69 573 TYR A O 1
ATOM 4571 N N . ARG A 1 574 ? 11.694 -3.294 -25.203 1.00 91.69 574 ARG A N 1
ATOM 4572 C CA . ARG A 1 574 ? 10.275 -3.024 -25.471 1.00 91.69 574 ARG A CA 1
ATOM 4573 C C . ARG A 1 574 ? 9.443 -3.516 -24.281 1.00 91.69 574 ARG A C 1
ATOM 4575 O O . ARG A 1 574 ? 9.572 -4.691 -23.933 1.00 91.69 574 ARG A O 1
ATOM 4582 N N . PRO A 1 575 ? 8.631 -2.658 -23.635 1.00 87.50 575 PRO A N 1
ATOM 4583 C CA . PRO A 1 575 ? 7.670 -3.107 -22.628 1.00 87.50 575 PRO A CA 1
ATOM 4584 C C . PRO A 1 575 ? 6.687 -4.129 -23.214 1.00 87.50 575 PRO A C 1
ATOM 4586 O O . PRO A 1 575 ? 6.339 -4.038 -24.386 1.00 87.50 575 PRO A O 1
ATOM 4589 N N . LEU A 1 576 ? 6.217 -5.086 -22.409 1.00 81.19 576 LEU A N 1
ATOM 4590 C CA . LEU A 1 576 ? 5.381 -6.194 -22.899 1.00 81.19 576 LEU A CA 1
ATOM 4591 C C . LEU A 1 576 ? 4.071 -5.722 -23.557 1.00 81.19 576 LEU A C 1
ATOM 4593 O O . LEU A 1 576 ? 3.610 -6.329 -24.517 1.00 81.19 576 LEU A O 1
ATOM 4597 N N . GLU A 1 577 ? 3.494 -4.635 -23.045 1.00 84.12 577 GLU A N 1
ATOM 4598 C CA . GLU A 1 577 ? 2.236 -4.049 -23.526 1.00 84.12 577 GLU A CA 1
ATOM 4599 C C . GLU A 1 577 ? 2.447 -2.977 -24.612 1.00 84.12 577 GLU A C 1
ATOM 4601 O O . GLU A 1 577 ? 1.480 -2.412 -25.122 1.00 84.12 577 GLU A O 1
ATOM 4606 N N . ALA A 1 578 ? 3.701 -2.673 -24.968 1.00 86.31 578 ALA A N 1
ATOM 4607 C CA . ALA A 1 578 ? 4.007 -1.621 -25.928 1.00 86.31 578 ALA A CA 1
ATOM 4608 C C . ALA A 1 578 ? 3.769 -2.089 -27.380 1.00 86.31 578 ALA A C 1
ATOM 4610 O O . ALA A 1 578 ? 4.183 -3.194 -27.749 1.00 86.31 578 ALA A O 1
ATOM 4611 N N . PRO A 1 579 ? 3.162 -1.244 -28.234 1.00 90.25 579 PRO A N 1
ATOM 4612 C CA . PRO A 1 579 ? 3.050 -1.478 -29.670 1.00 90.25 579 PRO A CA 1
ATOM 4613 C C . PRO A 1 579 ? 4.397 -1.752 -30.378 1.00 90.25 579 PRO A C 1
ATOM 4615 O O . PRO A 1 579 ? 5.448 -1.307 -29.907 1.00 90.25 579 PRO A O 1
ATOM 4618 N N . PRO A 1 580 ? 4.395 -2.426 -31.547 1.00 89.44 580 PRO A N 1
ATOM 4619 C CA . PRO A 1 580 ? 5.625 -2.769 -32.277 1.00 89.44 580 PRO A CA 1
ATOM 4620 C C . PRO A 1 580 ? 6.453 -1.571 -32.776 1.00 89.44 580 PRO A C 1
ATOM 4622 O O . PRO A 1 580 ? 7.649 -1.710 -33.039 1.00 89.44 580 PRO A O 1
ATOM 4625 N N . ASP A 1 581 ? 5.850 -0.389 -32.892 1.00 90.44 581 ASP A N 1
ATOM 4626 C CA . ASP A 1 581 ? 6.515 0.863 -33.275 1.00 90.44 581 ASP A CA 1
ATOM 4627 C C . ASP A 1 581 ? 7.085 1.642 -32.074 1.00 90.44 581 ASP A C 1
ATOM 4629 O O . ASP A 1 581 ? 7.714 2.686 -32.262 1.00 90.44 581 ASP A O 1
ATOM 4633 N N . GLN A 1 582 ? 6.903 1.141 -30.845 1.00 92.38 582 GLN A N 1
ATOM 4634 C CA . GLN A 1 582 ? 7.449 1.722 -29.619 1.00 92.38 582 GLN A CA 1
ATOM 4635 C C . GLN A 1 582 ? 8.646 0.933 -29.072 1.00 92.38 582 GLN A C 1
ATOM 4637 O O . GLN A 1 582 ? 8.726 -0.300 -29.154 1.00 92.38 582 GLN A O 1
ATOM 4642 N N . LEU A 1 583 ? 9.581 1.666 -28.471 1.00 92.75 583 LEU A N 1
ATOM 4643 C CA . LEU A 1 583 ? 10.724 1.134 -27.735 1.00 92.75 583 LEU A CA 1
ATOM 4644 C C . LEU A 1 583 ? 11.145 2.089 -26.615 1.00 92.75 583 LEU A C 1
ATOM 4646 O O . LEU A 1 583 ? 10.846 3.281 -26.637 1.00 92.75 583 LEU A O 1
ATOM 4650 N N . ARG A 1 584 ? 11.877 1.558 -25.640 1.00 94.12 584 ARG A N 1
ATOM 4651 C CA . ARG A 1 584 ? 12.497 2.332 -24.568 1.00 94.12 584 ARG A CA 1
ATOM 4652 C C . ARG A 1 584 ? 14.008 2.165 -24.579 1.00 94.12 584 ARG A C 1
ATOM 4654 O O . ARG A 1 584 ? 14.522 1.107 -24.949 1.00 94.12 584 ARG A O 1
ATOM 4661 N N . MET A 1 585 ? 14.722 3.209 -24.170 1.00 94.00 585 MET A N 1
ATOM 4662 C CA . MET A 1 585 ? 16.178 3.197 -24.040 1.00 94.00 585 MET A CA 1
ATOM 4663 C C . MET A 1 585 ? 16.600 3.771 -22.698 1.00 94.00 585 MET A C 1
ATOM 4665 O O . MET A 1 585 ? 16.373 4.946 -22.428 1.00 94.00 585 MET A O 1
ATOM 4669 N N . LYS A 1 586 ? 17.321 2.969 -21.915 1.00 94.69 586 LYS A N 1
ATOM 4670 C CA . LYS A 1 586 ? 18.051 3.430 -20.737 1.00 94.69 586 LYS A CA 1
ATOM 4671 C C . LYS A 1 586 ? 19.466 3.826 -21.113 1.00 94.69 586 LYS A C 1
ATOM 4673 O O . LYS A 1 586 ? 20.199 3.029 -21.696 1.00 94.69 586 LYS A O 1
ATOM 4678 N N . LEU A 1 587 ? 19.852 5.032 -20.724 1.00 93.31 587 LEU A N 1
ATOM 4679 C CA . LEU A 1 587 ? 21.202 5.572 -20.811 1.00 93.31 587 LEU A CA 1
ATOM 4680 C C . LEU A 1 587 ? 21.756 5.741 -19.399 1.00 93.31 587 LEU A C 1
ATOM 4682 O O . LEU A 1 587 ? 21.188 6.480 -18.597 1.00 93.31 587 LEU A O 1
ATOM 4686 N N . PHE A 1 588 ? 22.871 5.079 -19.103 1.00 92.62 588 PHE A N 1
ATOM 4687 C CA . PHE A 1 588 ? 23.560 5.190 -17.821 1.00 92.62 588 PHE A CA 1
ATOM 4688 C C . PHE A 1 588 ? 24.840 6.012 -17.981 1.00 92.62 588 PHE A C 1
ATOM 4690 O O . PHE A 1 588 ? 25.664 5.712 -18.846 1.00 92.62 588 PHE A O 1
ATOM 4697 N N . HIS A 1 589 ? 25.024 7.019 -17.125 1.00 90.06 589 HIS A N 1
ATOM 4698 C CA . HIS A 1 589 ? 26.177 7.920 -17.155 1.00 90.06 589 HIS A CA 1
ATOM 4699 C C . HIS A 1 589 ? 26.692 8.235 -15.732 1.00 90.06 589 HIS A C 1
ATOM 4701 O O . HIS A 1 589 ? 25.894 8.499 -14.822 1.00 90.06 589 HIS A O 1
ATOM 4707 N N . PRO A 1 590 ? 28.016 8.206 -15.487 1.00 88.25 590 PRO A N 1
ATOM 4708 C CA . PRO A 1 590 ? 28.589 8.475 -14.173 1.00 88.25 590 PRO A CA 1
ATOM 4709 C C . PRO A 1 590 ? 28.659 9.979 -13.847 1.00 88.25 590 PRO A C 1
ATOM 4711 O O . PRO A 1 590 ? 28.999 10.827 -14.666 1.00 88.25 590 PRO A O 1
ATOM 4714 N N . GLY A 1 591 ? 28.408 10.321 -12.585 1.00 83.88 591 GLY A N 1
ATOM 4715 C CA . GLY A 1 591 ? 28.632 11.645 -12.002 1.00 83.88 591 GLY A CA 1
ATOM 4716 C C . GLY A 1 591 ? 27.500 12.648 -12.238 1.00 83.88 591 GLY A C 1
ATOM 4717 O O . GLY A 1 591 ? 26.830 13.056 -11.279 1.00 83.88 591 GLY A O 1
ATOM 4718 N N . SER A 1 592 ? 27.297 13.062 -13.488 1.00 84.50 592 SER A N 1
ATOM 4719 C CA . SER A 1 592 ? 26.345 14.113 -13.884 1.00 84.50 592 SER A CA 1
ATOM 4720 C C . SER A 1 592 ? 25.214 13.575 -14.765 1.00 84.50 592 SER A C 1
ATOM 4722 O O . SER A 1 592 ? 25.429 12.588 -15.470 1.00 84.50 592 SER A O 1
ATOM 4724 N N . PRO A 1 593 ? 24.026 14.210 -14.739 1.00 87.50 593 PRO A N 1
ATOM 4725 C CA . PRO A 1 593 ? 22.967 13.884 -15.685 1.00 87.50 593 PRO A CA 1
ATOM 4726 C C . PRO A 1 593 ? 23.399 14.257 -17.105 1.00 87.50 593 PRO A C 1
ATOM 4728 O O . PRO A 1 593 ? 24.196 15.182 -17.299 1.00 87.50 593 PRO A O 1
ATOM 4731 N N . VAL A 1 594 ? 22.857 13.541 -18.081 1.00 86.44 594 VAL A N 1
ATOM 4732 C CA . VAL A 1 594 ? 23.001 13.862 -19.499 1.00 86.44 594 VAL A CA 1
ATOM 4733 C C . VAL A 1 594 ? 22.021 14.977 -19.863 1.00 86.44 594 VAL A C 1
ATOM 4735 O O . VAL A 1 594 ? 20.874 14.977 -19.421 1.00 86.44 594 VAL A O 1
ATOM 4738 N N . SER A 1 595 ? 22.479 15.952 -20.650 1.00 88.50 595 SER A N 1
ATOM 4739 C CA . SER A 1 595 ? 21.612 17.006 -21.175 1.00 88.50 595 SER A CA 1
ATOM 4740 C C . SER A 1 595 ? 20.694 16.443 -22.258 1.00 88.50 595 SER A C 1
ATOM 4742 O O . SER A 1 595 ? 21.159 15.810 -23.209 1.00 88.50 595 SER A O 1
ATOM 4744 N N . LEU A 1 596 ? 19.397 16.740 -22.166 1.00 86.94 596 LEU A N 1
ATOM 4745 C CA . LEU A 1 596 ? 18.430 16.411 -23.216 1.00 86.94 596 LEU A CA 1
ATOM 4746 C C . LEU A 1 596 ? 18.836 16.988 -24.576 1.00 86.94 596 LEU A C 1
ATOM 4748 O O . LEU A 1 596 ? 18.704 16.315 -25.592 1.00 86.94 596 LEU A O 1
ATOM 4752 N N . SER A 1 597 ? 19.405 18.195 -24.598 1.00 87.12 597 SER A N 1
ATOM 4753 C CA . SER A 1 597 ? 19.877 18.828 -25.835 1.00 87.12 597 SER A CA 1
ATOM 4754 C C . SER A 1 597 ? 21.026 18.073 -26.510 1.00 87.12 597 SER A C 1
ATOM 4756 O O . SER A 1 597 ? 21.250 18.279 -27.699 1.00 87.12 597 SER A O 1
ATOM 4758 N N . ASP A 1 598 ? 21.732 17.205 -25.779 1.00 86.12 598 ASP A N 1
ATOM 4759 C CA . ASP A 1 598 ? 22.809 16.383 -26.333 1.00 86.12 598 ASP A CA 1
ATOM 4760 C C . ASP A 1 598 ? 22.258 15.047 -26.861 1.00 86.12 598 ASP A C 1
ATOM 4762 O O . ASP A 1 598 ? 22.635 14.608 -27.947 1.00 86.12 598 ASP A O 1
ATOM 4766 N N . ALA A 1 599 ? 21.326 14.418 -26.133 1.00 88.56 599 ALA A N 1
ATOM 4767 C CA . ALA A 1 599 ? 20.791 13.096 -26.471 1.00 88.56 599 ALA A CA 1
ATOM 4768 C C . ALA A 1 599 ? 19.635 13.125 -27.489 1.00 88.56 599 ALA A C 1
ATOM 4770 O O . ALA A 1 599 ? 19.621 12.314 -28.419 1.00 88.56 599 ALA A O 1
ATOM 4771 N N . LEU A 1 600 ? 18.678 14.053 -27.353 1.00 92.94 600 LEU A N 1
ATOM 4772 C CA . LEU A 1 600 ? 17.475 14.094 -28.197 1.00 92.94 600 LEU A CA 1
ATOM 4773 C C . LEU A 1 600 ? 17.800 14.224 -29.693 1.00 92.94 600 LEU A C 1
ATOM 4775 O O . LEU A 1 600 ? 17.265 13.427 -30.465 1.00 92.94 600 LEU A O 1
ATOM 4779 N N . PRO A 1 601 ? 18.722 15.109 -30.135 1.00 94.44 601 PRO A N 1
ATOM 4780 C CA . PRO A 1 601 ? 19.034 15.214 -31.558 1.00 94.44 601 PRO A CA 1
ATOM 4781 C C . PRO A 1 601 ? 19.603 13.918 -32.144 1.00 94.44 601 PRO A C 1
ATOM 4783 O O . PRO A 1 601 ? 19.410 13.646 -33.325 1.00 94.44 601 PRO A O 1
ATOM 4786 N N . MET A 1 602 ? 20.319 13.113 -31.346 1.00 93.81 602 MET A N 1
ATOM 4787 C CA . MET A 1 602 ? 20.842 11.817 -31.799 1.00 93.81 602 MET A CA 1
ATOM 4788 C C . MET A 1 602 ? 19.707 10.830 -32.066 1.00 93.81 602 MET A C 1
ATOM 4790 O O . MET A 1 602 ? 19.678 10.200 -33.122 1.00 93.81 602 MET A O 1
ATOM 4794 N N . LEU A 1 603 ? 18.744 10.744 -31.146 1.00 94.75 603 LEU A N 1
ATOM 4795 C CA . LEU A 1 603 ? 17.573 9.875 -31.274 1.00 94.75 603 LEU A CA 1
ATOM 4796 C C . LEU A 1 603 ? 16.691 10.294 -32.460 1.00 94.75 603 LEU A C 1
ATOM 4798 O O . LEU A 1 603 ? 16.314 9.454 -33.278 1.00 94.75 603 LEU A O 1
ATOM 4802 N N . GLU A 1 604 ? 16.450 11.597 -32.615 1.00 94.88 604 GLU A N 1
ATOM 4803 C CA . GLU A 1 604 ? 15.683 12.159 -33.734 1.00 94.88 604 GLU A CA 1
ATOM 4804 C C . GLU A 1 604 ? 16.336 11.878 -35.090 1.00 94.88 604 GLU A C 1
ATOM 4806 O O . GLU A 1 604 ? 15.679 11.417 -36.029 1.00 94.88 604 GLU A O 1
ATOM 4811 N N . ASN A 1 605 ? 17.652 12.072 -35.195 1.00 95.50 605 ASN A N 1
ATOM 4812 C CA . ASN A 1 605 ? 18.395 11.774 -36.418 1.00 95.50 605 ASN A CA 1
ATOM 4813 C C . ASN A 1 605 ? 18.471 10.274 -36.732 1.00 95.50 605 ASN A C 1
ATOM 4815 O O . ASN A 1 605 ? 18.649 9.920 -37.899 1.00 95.50 605 ASN A O 1
ATOM 4819 N N . MET A 1 606 ? 18.301 9.399 -35.734 1.00 94.31 606 MET A N 1
ATOM 4820 C CA . MET A 1 606 ? 18.158 7.946 -35.905 1.00 94.31 606 MET A CA 1
ATOM 4821 C C . MET A 1 606 ? 16.742 7.512 -36.313 1.00 94.31 606 MET A C 1
ATOM 4823 O O . MET A 1 606 ? 16.515 6.323 -36.529 1.00 94.31 606 MET A O 1
ATOM 4827 N N . GLY A 1 607 ? 15.815 8.455 -36.508 1.00 92.44 607 GLY A N 1
ATOM 4828 C CA . GLY A 1 607 ? 14.454 8.174 -36.970 1.00 92.44 607 GLY A CA 1
ATOM 4829 C C . GLY A 1 607 ? 13.462 7.889 -35.845 1.00 92.44 607 GLY A C 1
ATOM 4830 O O . GLY A 1 607 ? 12.391 7.347 -36.109 1.00 92.44 607 GLY A O 1
ATOM 4831 N N . LEU A 1 608 ? 13.792 8.254 -34.605 1.00 94.69 608 LEU A N 1
ATOM 4832 C CA . LEU A 1 608 ? 12.923 8.080 -33.444 1.00 94.69 608 LEU A CA 1
ATOM 4833 C C . LEU A 1 608 ? 12.326 9.414 -33.002 1.00 94.69 608 LEU A C 1
ATOM 4835 O O . LEU A 1 608 ? 12.947 10.465 -33.106 1.00 94.69 608 LEU A O 1
ATOM 4839 N N . ARG A 1 609 ? 11.121 9.372 -32.452 1.00 94.94 609 ARG A N 1
ATOM 4840 C CA . ARG A 1 609 ? 10.498 10.481 -31.737 1.00 94.94 609 ARG A CA 1
ATOM 4841 C C . ARG A 1 609 ? 10.464 10.136 -30.257 1.00 94.94 609 ARG A C 1
ATOM 4843 O O . ARG A 1 609 ? 9.938 9.089 -29.894 1.00 94.94 609 ARG A O 1
ATOM 4850 N N . VAL A 1 610 ? 11.000 11.014 -29.418 1.00 95.25 610 VAL A N 1
ATOM 4851 C CA . VAL A 1 610 ? 10.951 10.849 -27.960 1.00 95.25 610 VAL A CA 1
ATOM 4852 C C . VAL A 1 610 ? 9.602 11.358 -27.446 1.00 95.25 610 VAL A C 1
ATOM 4854 O O . VAL A 1 610 ? 9.189 12.468 -27.785 1.00 95.25 610 VAL A O 1
ATOM 4857 N N . GLU A 1 611 ? 8.894 10.523 -26.689 1.00 93.75 611 GLU A N 1
ATOM 4858 C CA . GLU A 1 611 ? 7.574 10.814 -26.113 1.00 93.75 611 GLU A CA 1
ATOM 4859 C C . GLU A 1 611 ? 7.687 11.226 -24.636 1.00 93.75 611 GLU A C 1
ATOM 4861 O O . GLU A 1 611 ? 7.044 12.192 -24.226 1.00 93.75 611 GLU A O 1
ATOM 4866 N N . ASP A 1 612 ? 8.534 10.543 -23.860 1.00 94.06 612 ASP A N 1
ATOM 4867 C CA . ASP A 1 612 ? 8.757 10.805 -22.434 1.00 94.06 612 ASP A CA 1
ATOM 4868 C C . ASP A 1 612 ? 10.198 10.492 -21.988 1.00 94.06 612 ASP A C 1
ATOM 4870 O O . ASP A 1 612 ? 10.987 9.889 -22.724 1.00 94.06 612 ASP A O 1
ATOM 4874 N N . GLU A 1 613 ? 10.539 10.919 -20.769 1.00 93.31 613 GLU A N 1
ATOM 4875 C CA . GLU A 1 613 ? 11.794 10.597 -20.087 1.00 93.31 613 GLU A CA 1
ATOM 4876 C C . GLU A 1 613 ? 11.546 10.374 -18.588 1.00 93.31 613 GLU A C 1
ATOM 4878 O O . GLU A 1 613 ? 10.985 11.241 -17.916 1.00 93.31 613 GLU A O 1
ATOM 4883 N N . ASN A 1 614 ? 12.072 9.266 -18.053 1.00 92.94 614 ASN A N 1
ATOM 4884 C CA . ASN A 1 614 ? 12.104 8.971 -16.620 1.00 92.94 614 ASN A CA 1
ATOM 4885 C C . ASN A 1 614 ? 13.557 8.974 -16.102 1.00 92.94 614 ASN A C 1
ATOM 4887 O O . ASN A 1 614 ? 14.263 7.962 -16.221 1.00 92.94 614 ASN A O 1
ATOM 4891 N N . PRO A 1 615 ? 14.050 10.095 -15.538 1.00 93.12 615 PRO A N 1
ATOM 4892 C CA . PRO A 1 615 ? 15.398 10.171 -14.994 1.00 93.12 615 PRO A CA 1
ATOM 4893 C C . PRO A 1 615 ? 15.461 9.609 -13.567 1.00 93.12 615 PRO A C 1
ATOM 4895 O O . PRO A 1 615 ? 14.679 9.986 -12.696 1.00 93.12 615 PRO A O 1
ATOM 4898 N N . ALA A 1 616 ? 16.462 8.778 -13.279 1.00 92.94 616 ALA A N 1
ATOM 4899 C CA . ALA A 1 616 ? 16.713 8.248 -11.944 1.00 92.94 616 ALA A CA 1
ATOM 4900 C C . ALA A 1 616 ? 18.149 8.499 -11.483 1.00 92.94 616 ALA A C 1
ATOM 4902 O O . ALA A 1 616 ? 19.130 8.280 -12.198 1.00 92.94 616 ALA A O 1
ATOM 4903 N N . LYS A 1 617 ? 18.274 8.920 -10.223 1.00 93.44 617 LYS A N 1
ATOM 4904 C CA . LYS A 1 617 ? 19.563 9.165 -9.576 1.00 93.44 617 LYS A CA 1
ATOM 4905 C C . LYS A 1 617 ? 19.904 8.031 -8.620 1.00 93.44 617 LYS A C 1
ATOM 4907 O O . LYS A 1 617 ? 19.346 7.950 -7.524 1.00 93.44 617 LYS A O 1
ATOM 4912 N N . ILE A 1 618 ? 20.890 7.226 -8.996 1.00 93.94 618 ILE A N 1
ATOM 4913 C CA . ILE A 1 618 ? 21.287 6.018 -8.275 1.00 93.94 618 ILE A CA 1
ATOM 4914 C C . ILE A 1 618 ? 22.563 6.301 -7.476 1.00 93.94 618 ILE A C 1
ATOM 4916 O O . ILE A 1 618 ? 23.580 6.764 -8.005 1.00 93.94 618 ILE A O 1
ATOM 4920 N N . LYS A 1 619 ? 22.515 6.057 -6.163 1.00 91.44 619 LYS A N 1
ATOM 4921 C CA . LYS A 1 619 ? 23.632 6.323 -5.245 1.00 91.44 619 LYS A CA 1
ATOM 4922 C C . LYS A 1 619 ? 24.275 5.013 -4.792 1.00 91.44 619 LYS A C 1
ATOM 4924 O O . LYS A 1 619 ? 23.883 4.455 -3.773 1.00 91.44 619 LYS A O 1
ATOM 4929 N N . ARG A 1 620 ? 25.302 4.569 -5.518 1.00 87.62 620 ARG A N 1
ATOM 4930 C CA . ARG A 1 620 ? 26.138 3.424 -5.126 1.00 87.62 620 ARG A CA 1
ATOM 4931 C C . ARG A 1 620 ? 26.768 3.632 -3.744 1.00 87.62 620 ARG A C 1
ATOM 4933 O O . ARG A 1 620 ? 27.150 4.748 -3.390 1.00 87.62 620 ARG A O 1
ATOM 4940 N N . GLY A 1 621 ? 26.901 2.551 -2.977 1.00 81.75 621 GLY A N 1
ATOM 4941 C CA . GLY A 1 621 ? 27.542 2.569 -1.657 1.00 81.75 621 GLY A CA 1
ATOM 4942 C C . GLY A 1 621 ? 29.063 2.779 -1.688 1.00 81.75 621 GLY A C 1
ATOM 4943 O O . GLY A 1 621 ? 29.640 3.171 -0.678 1.00 81.75 621 GLY A O 1
ATOM 4944 N N . ASP A 1 622 ? 29.708 2.530 -2.829 1.00 80.06 622 ASP A N 1
ATOM 4945 C CA . ASP A 1 622 ? 31.165 2.444 -2.993 1.00 80.06 622 ASP A CA 1
ATOM 4946 C C . ASP A 1 622 ? 31.755 3.410 -4.038 1.00 80.06 622 ASP A C 1
ATOM 4948 O O . ASP A 1 622 ? 32.971 3.436 -4.215 1.00 80.06 622 ASP A O 1
ATOM 4952 N N . GLY A 1 623 ? 30.929 4.191 -4.745 1.00 71.62 623 GLY A N 1
ATOM 4953 C CA . GLY A 1 623 ? 31.359 4.911 -5.947 1.00 71.62 623 GLY A CA 1
ATOM 4954 C C . GLY A 1 623 ? 30.600 6.211 -6.236 1.00 71.62 623 GLY A C 1
ATOM 4955 O O . GLY A 1 623 ? 29.745 6.635 -5.450 1.00 71.62 623 GLY A O 1
ATOM 4956 N N . PRO A 1 624 ? 30.922 6.881 -7.361 1.00 75.75 624 PRO A N 1
ATOM 4957 C CA . PRO A 1 624 ? 30.205 8.071 -7.797 1.00 75.75 624 PRO A CA 1
ATOM 4958 C C . PRO A 1 624 ? 28.736 7.749 -8.099 1.00 75.75 624 PRO A C 1
ATOM 4960 O O . PRO A 1 624 ? 28.347 6.611 -8.354 1.00 75.75 624 PRO A O 1
ATOM 4963 N N . ARG A 1 625 ? 27.900 8.788 -8.055 1.00 89.00 625 ARG A N 1
ATOM 4964 C CA . ARG A 1 625 ? 26.480 8.689 -8.414 1.00 89.00 625 ARG A CA 1
ATOM 4965 C C . ARG A 1 625 ? 26.355 8.297 -9.883 1.00 89.00 625 ARG A C 1
ATOM 4967 O O . ARG A 1 625 ? 27.119 8.808 -10.693 1.00 89.00 625 ARG A O 1
ATOM 4974 N N . ILE A 1 626 ? 25.380 7.461 -10.213 1.00 92.06 626 ILE A N 1
ATOM 4975 C CA . ILE A 1 626 ? 25.040 7.134 -11.599 1.00 92.06 626 ILE A CA 1
ATOM 4976 C C . ILE A 1 626 ? 23.693 7.772 -11.908 1.00 92.06 626 ILE A C 1
ATOM 4978 O O . ILE A 1 626 ? 22.758 7.692 -11.107 1.00 92.06 626 ILE A O 1
ATOM 4982 N N . TRP A 1 627 ? 23.620 8.433 -13.053 1.00 93.25 627 TRP A N 1
ATOM 4983 C CA . TRP A 1 627 ? 22.375 8.914 -13.622 1.00 93.25 627 TRP A CA 1
ATOM 4984 C C . TRP A 1 627 ? 21.903 7.927 -14.674 1.00 93.25 627 TRP A C 1
ATOM 4986 O O . TRP A 1 627 ? 22.673 7.542 -15.552 1.00 93.25 627 TRP A O 1
ATOM 4996 N N . MET A 1 628 ? 20.652 7.507 -14.546 1.00 94.31 628 MET A N 1
ATOM 4997 C CA . MET A 1 628 ? 19.940 6.732 -15.549 1.00 94.31 628 MET A CA 1
ATOM 4998 C C . MET A 1 628 ? 18.885 7.634 -16.181 1.00 94.31 628 MET A C 1
ATOM 5000 O O . MET A 1 628 ? 18.145 8.295 -15.459 1.00 94.31 628 MET A O 1
ATOM 5004 N N . HIS A 1 629 ? 18.804 7.632 -17.503 1.00 94.50 629 HIS A N 1
ATOM 5005 C CA . HIS A 1 629 ? 17.750 8.293 -18.264 1.00 94.50 629 HIS A CA 1
ATOM 5006 C C . HIS A 1 629 ? 17.016 7.229 -19.073 1.00 94.50 629 HIS A C 1
ATOM 5008 O O . HIS A 1 629 ? 17.640 6.598 -19.925 1.00 94.50 629 HIS A O 1
ATOM 5014 N N . ASP A 1 630 ? 15.740 6.982 -18.779 1.00 95.19 630 ASP A N 1
ATOM 5015 C CA . ASP A 1 630 ? 14.910 6.039 -19.534 1.00 95.19 630 ASP A CA 1
ATOM 5016 C C . ASP A 1 630 ? 13.981 6.802 -20.484 1.00 95.19 630 ASP A C 1
ATOM 5018 O O . ASP A 1 630 ? 13.004 7.409 -20.048 1.00 95.19 630 ASP A O 1
ATOM 5022 N N . PHE A 1 631 ? 14.294 6.771 -21.777 1.00 95.69 631 PHE A N 1
ATOM 5023 C CA . PHE A 1 631 ? 13.551 7.455 -22.831 1.00 95.69 631 PHE A CA 1
ATOM 5024 C C . PHE A 1 631 ? 12.475 6.551 -23.427 1.00 95.69 631 PHE A C 1
ATOM 5026 O O . PHE A 1 631 ? 12.798 5.495 -23.978 1.00 95.69 631 PHE A O 1
ATOM 5033 N N . GLY A 1 632 ? 11.219 6.995 -23.385 1.00 95.00 632 GLY A N 1
ATOM 5034 C CA . GLY A 1 632 ? 10.124 6.419 -24.160 1.00 95.00 632 GLY A CA 1
ATOM 5035 C C . GLY A 1 632 ? 10.140 6.962 -25.582 1.00 95.00 632 GLY A C 1
ATOM 5036 O O . GLY A 1 632 ? 10.155 8.177 -25.782 1.00 95.00 632 GLY A O 1
ATOM 5037 N N . MET A 1 633 ? 10.179 6.083 -26.582 1.00 95.06 633 MET A N 1
ATOM 5038 C CA . MET A 1 633 ? 10.357 6.480 -27.978 1.00 95.06 633 MET A CA 1
ATOM 5039 C C . MET A 1 633 ? 9.438 5.709 -28.923 1.00 95.06 633 MET A C 1
ATOM 5041 O O . MET A 1 633 ? 9.102 4.545 -28.696 1.00 95.06 633 MET A O 1
ATOM 5045 N N . ARG A 1 634 ? 9.105 6.352 -30.041 1.00 94.62 634 ARG A N 1
ATOM 5046 C CA . ARG A 1 634 ? 8.347 5.775 -31.155 1.00 94.62 634 ARG A CA 1
ATOM 5047 C C . ARG A 1 634 ? 9.093 5.963 -32.471 1.00 94.62 634 ARG A C 1
ATOM 5049 O O . ARG A 1 634 ? 9.757 6.982 -32.656 1.00 94.62 634 ARG A O 1
ATOM 5056 N N . SER A 1 635 ? 8.951 5.030 -33.406 1.00 93.44 635 SER A N 1
ATOM 5057 C CA . SER A 1 635 ? 9.386 5.240 -34.789 1.00 93.44 635 SER A CA 1
ATOM 5058 C C . SER A 1 635 ? 8.697 6.468 -35.404 1.00 93.44 635 SER A C 1
ATOM 5060 O O . SER A 1 635 ? 7.473 6.604 -35.348 1.00 93.44 635 SER A O 1
ATOM 5062 N N . ALA A 1 636 ? 9.467 7.397 -35.978 1.00 90.12 636 ALA A N 1
ATOM 5063 C CA . ALA A 1 636 ? 8.937 8.678 -36.457 1.00 90.12 636 ALA A CA 1
ATOM 5064 C C . ALA A 1 636 ? 7.987 8.540 -37.663 1.00 90.12 636 ALA A C 1
ATOM 5066 O O . ALA A 1 636 ? 7.153 9.417 -37.890 1.00 90.12 636 ALA A O 1
ATOM 5067 N N . ASP A 1 637 ? 8.107 7.456 -38.427 1.00 85.88 637 ASP A N 1
ATOM 5068 C CA . ASP A 1 637 ? 7.244 7.117 -39.564 1.00 85.88 637 ASP A CA 1
ATOM 5069 C C . ASP A 1 637 ? 6.134 6.108 -39.205 1.00 85.88 637 ASP A C 1
ATOM 5071 O O . ASP A 1 637 ? 5.344 5.736 -40.071 1.00 85.88 637 ASP A O 1
ATOM 5075 N N . GLY A 1 638 ? 6.053 5.686 -37.936 1.00 85.56 638 GLY A N 1
ATOM 5076 C CA . GLY A 1 638 ? 5.087 4.697 -37.450 1.00 85.56 638 GLY A CA 1
ATOM 5077 C C . GLY A 1 638 ? 5.372 3.258 -37.892 1.00 85.56 638 GLY A C 1
ATOM 5078 O O . GLY A 1 638 ? 4.499 2.402 -37.755 1.00 85.56 638 GLY A O 1
ATOM 5079 N N . SER A 1 639 ? 6.557 2.980 -38.442 1.00 86.62 639 SER A N 1
ATOM 5080 C CA . SER A 1 639 ? 6.968 1.623 -38.808 1.00 86.62 639 SER A CA 1
ATOM 5081 C C . SER A 1 639 ? 7.270 0.755 -37.584 1.00 86.62 639 SER A C 1
ATOM 5083 O O . SER A 1 639 ? 7.719 1.233 -36.539 1.00 86.62 639 SER A O 1
ATOM 5085 N N . GLU A 1 640 ? 7.039 -0.550 -37.728 1.00 89.75 640 GLU A N 1
ATOM 5086 C CA . GLU A 1 640 ? 7.475 -1.541 -36.748 1.00 89.75 640 GLU A CA 1
ATOM 5087 C C . GLU A 1 640 ? 9.006 -1.602 -36.687 1.00 89.75 640 GLU A C 1
ATOM 5089 O O . GLU A 1 640 ? 9.685 -1.645 -37.715 1.00 89.75 640 GLU A O 1
ATOM 5094 N N . VAL A 1 641 ? 9.547 -1.647 -35.467 1.00 87.69 641 VAL A N 1
ATOM 5095 C CA . VAL A 1 641 ? 10.989 -1.770 -35.239 1.00 87.69 641 VAL A CA 1
ATOM 5096 C C . VAL A 1 641 ? 11.326 -3.212 -34.870 1.00 87.69 641 VAL A C 1
ATOM 5098 O O . VAL A 1 641 ? 10.914 -3.705 -33.818 1.00 87.69 641 VAL A O 1
ATOM 5101 N N . ASP A 1 642 ? 12.134 -3.882 -35.689 1.00 88.88 642 ASP A N 1
ATOM 5102 C CA . ASP A 1 642 ? 12.724 -5.174 -35.325 1.00 88.88 642 ASP A CA 1
ATOM 5103 C C . ASP A 1 642 ? 13.852 -4.958 -34.307 1.00 88.88 642 ASP A C 1
ATOM 5105 O O . ASP A 1 642 ? 15.017 -4.752 -34.655 1.00 88.88 642 ASP A O 1
ATOM 5109 N N . LEU A 1 643 ? 13.481 -4.963 -33.024 1.00 88.12 643 LEU A N 1
ATOM 5110 C CA . LEU A 1 643 ? 14.401 -4.703 -31.921 1.00 88.12 643 LEU A CA 1
ATOM 5111 C C . LEU A 1 643 ? 15.562 -5.705 -31.893 1.00 88.12 643 LEU A C 1
ATOM 5113 O O . LEU A 1 643 ? 16.682 -5.309 -31.580 1.00 88.12 643 LEU A O 1
ATOM 5117 N N . GLU A 1 644 ? 15.326 -6.977 -32.211 1.00 88.06 644 GLU A N 1
ATOM 5118 C CA . GLU A 1 644 ? 16.366 -8.006 -32.147 1.00 88.06 644 GLU A CA 1
ATOM 5119 C C . GLU A 1 644 ? 17.452 -7.751 -33.198 1.00 88.06 644 GLU A C 1
ATOM 5121 O O . GLU A 1 644 ? 18.643 -7.791 -32.876 1.00 88.06 644 GLU A O 1
ATOM 5126 N N . ALA A 1 645 ? 17.050 -7.380 -34.416 1.00 87.12 645 ALA A N 1
ATOM 5127 C CA . ALA A 1 645 ? 17.980 -7.053 -35.491 1.00 87.12 645 ALA A CA 1
ATOM 5128 C C . ALA A 1 645 ? 18.751 -5.744 -35.246 1.00 87.12 645 ALA A C 1
ATOM 5130 O O . ALA A 1 645 ? 19.943 -5.659 -35.555 1.00 87.12 645 ALA A O 1
ATOM 5131 N N . VAL A 1 646 ? 18.100 -4.711 -34.694 1.00 87.81 646 VAL A N 1
ATOM 5132 C CA . VAL A 1 646 ? 18.702 -3.366 -34.608 1.00 87.81 646 VAL A CA 1
ATOM 5133 C C . VAL A 1 646 ? 19.375 -3.059 -33.274 1.00 87.81 646 VAL A C 1
ATOM 5135 O O . VAL A 1 646 ? 20.176 -2.130 -33.230 1.00 87.81 646 VAL A O 1
ATOM 5138 N N . ARG A 1 647 ? 19.117 -3.806 -32.190 1.00 89.69 647 ARG A N 1
ATOM 5139 C CA . ARG A 1 647 ? 19.615 -3.481 -30.834 1.00 89.69 647 ARG A CA 1
ATOM 5140 C C . ARG A 1 647 ? 21.123 -3.239 -30.788 1.00 89.69 647 ARG A C 1
ATOM 5142 O O . ARG A 1 647 ? 21.566 -2.228 -30.245 1.00 89.69 647 ARG A O 1
ATOM 5149 N N . THR A 1 648 ? 21.911 -4.140 -31.370 1.00 90.56 648 THR A N 1
ATOM 5150 C CA . THR A 1 648 ? 23.378 -4.016 -31.392 1.00 90.56 648 THR A CA 1
ATOM 5151 C C . THR A 1 648 ? 23.832 -2.882 -32.312 1.00 90.56 648 THR A C 1
ATOM 5153 O O . THR A 1 648 ? 24.693 -2.094 -31.930 1.00 90.56 648 THR A O 1
ATOM 5156 N N . LEU A 1 649 ? 23.216 -2.750 -33.492 1.00 93.06 649 LEU A N 1
ATOM 5157 C CA . LEU A 1 649 ? 23.545 -1.701 -34.465 1.00 93.06 649 LEU A CA 1
ATOM 5158 C C . LEU A 1 649 ? 23.271 -0.305 -33.901 1.00 93.06 649 LEU A C 1
ATOM 5160 O O . LEU A 1 649 ? 24.091 0.599 -34.048 1.00 93.06 649 LEU A O 1
ATOM 5164 N N . PHE A 1 650 ? 22.136 -0.155 -33.220 1.00 92.38 650 PHE A N 1
ATOM 5165 C CA . PHE A 1 650 ? 21.737 1.059 -32.530 1.00 92.38 650 PHE A CA 1
ATOM 5166 C C . PHE A 1 650 ? 22.736 1.410 -31.431 1.00 92.38 650 PHE A C 1
ATOM 5168 O O . PHE A 1 650 ? 23.226 2.535 -31.399 1.00 92.38 650 PHE A O 1
ATOM 5175 N N . HIS A 1 651 ? 23.075 0.442 -30.573 1.00 89.94 651 HIS A N 1
ATOM 5176 C CA . HIS A 1 651 ? 24.039 0.635 -29.494 1.00 89.94 651 HIS A CA 1
ATOM 5177 C C . HIS A 1 651 ? 25.389 1.135 -30.023 1.00 89.94 651 HIS A C 1
ATOM 5179 O O . HIS A 1 651 ? 25.879 2.175 -29.589 1.00 89.94 651 HIS A O 1
ATOM 5185 N N . GLU A 1 652 ? 25.962 0.437 -31.005 1.00 90.25 652 GLU A N 1
ATOM 5186 C CA . GLU A 1 652 ? 27.253 0.811 -31.586 1.00 90.25 652 GLU A CA 1
ATOM 5187 C C . GLU A 1 652 ? 27.205 2.176 -32.278 1.00 90.25 652 GLU A C 1
ATOM 5189 O O . GLU A 1 652 ? 28.114 2.988 -32.103 1.00 90.25 652 GLU A O 1
ATOM 5194 N N . ALA A 1 653 ? 26.154 2.446 -33.059 1.00 93.44 653 ALA A N 1
ATOM 5195 C CA . ALA A 1 653 ? 26.001 3.720 -33.751 1.00 93.44 653 ALA A CA 1
ATOM 5196 C C . ALA A 1 653 ? 25.861 4.884 -32.767 1.00 93.44 653 ALA A C 1
ATOM 5198 O O . ALA A 1 653 ? 26.575 5.876 -32.913 1.00 93.44 653 ALA A O 1
ATOM 5199 N N . PHE A 1 654 ? 25.005 4.748 -31.749 1.00 92.62 654 PHE A N 1
ATOM 5200 C CA . PHE A 1 654 ? 24.805 5.776 -30.732 1.00 92.62 654 PHE A CA 1
ATOM 5201 C C . PHE A 1 654 ? 26.116 6.088 -30.008 1.00 92.62 654 PHE A C 1
ATOM 5203 O O . PHE A 1 654 ? 26.498 7.253 -29.928 1.00 92.62 654 PHE A O 1
ATOM 5210 N N . SER A 1 655 ? 26.864 5.070 -29.567 1.00 89.75 655 SER A N 1
ATOM 5211 C CA . SER A 1 655 ? 28.167 5.271 -28.919 1.00 89.75 655 SER A CA 1
ATOM 5212 C C . SER A 1 655 ? 29.166 5.995 -29.825 1.00 89.75 655 SER A C 1
ATOM 5214 O O . SER A 1 655 ? 29.826 6.931 -29.377 1.00 89.75 655 SER A O 1
ATOM 5216 N N . GLN A 1 656 ? 29.260 5.631 -31.112 1.00 90.88 656 GLN A N 1
ATOM 5217 C CA . GLN A 1 656 ? 30.180 6.296 -32.047 1.00 90.88 656 GLN A CA 1
ATOM 5218 C C . GLN A 1 656 ? 29.789 7.749 -32.359 1.00 90.88 656 GLN A C 1
ATOM 5220 O O . GLN A 1 656 ? 30.674 8.586 -32.563 1.00 90.88 656 GLN A O 1
ATOM 5225 N N . ILE A 1 657 ? 28.491 8.060 -32.389 1.00 92.94 657 ILE A N 1
ATOM 5226 C CA . ILE A 1 657 ? 27.989 9.435 -32.526 1.00 92.94 657 ILE A CA 1
ATOM 5227 C C . ILE A 1 657 ? 28.294 10.225 -31.250 1.00 92.94 657 ILE A C 1
ATOM 5229 O O . ILE A 1 657 ? 28.799 11.344 -31.332 1.00 92.94 657 ILE A O 1
ATOM 5233 N N . TRP A 1 658 ? 28.071 9.618 -30.081 1.00 89.88 658 TRP A N 1
ATOM 5234 C CA . TRP A 1 658 ? 28.300 10.236 -28.776 1.00 89.88 658 TRP A CA 1
ATOM 5235 C C . TRP A 1 658 ? 29.746 10.701 -28.586 1.00 89.88 658 TRP A C 1
ATOM 5237 O O . TRP A 1 658 ? 29.992 11.835 -28.180 1.00 89.88 658 TRP A O 1
ATOM 5247 N N . VAL A 1 659 ? 30.723 9.860 -28.940 1.00 87.69 659 VAL A N 1
ATOM 5248 C CA . VAL A 1 659 ? 32.154 10.214 -28.856 1.00 87.69 659 VAL A CA 1
ATOM 5249 C C . VAL A 1 659 ? 32.642 11.099 -30.015 1.00 87.69 659 VAL A C 1
ATOM 5251 O O . VAL A 1 659 ? 33.805 11.507 -30.033 1.00 87.69 659 VAL A O 1
ATOM 5254 N N . GLY A 1 660 ? 31.785 11.399 -30.999 1.00 89.06 660 GLY A N 1
ATOM 5255 C CA . GLY A 1 660 ? 32.101 12.263 -32.142 1.00 89.06 660 GLY A CA 1
ATOM 5256 C C . GLY A 1 660 ? 32.927 11.600 -33.253 1.00 89.06 660 GLY A C 1
ATOM 5257 O O . GLY A 1 660 ? 33.566 12.296 -34.047 1.00 89.06 660 GLY A O 1
ATOM 5258 N N . ASN A 1 661 ? 32.938 10.266 -33.330 1.00 89.31 661 ASN A N 1
ATOM 5259 C CA . ASN A 1 661 ? 33.573 9.519 -34.426 1.00 89.31 661 ASN A CA 1
ATOM 5260 C C . ASN A 1 661 ? 32.685 9.427 -35.678 1.00 89.31 661 ASN A C 1
ATOM 5262 O O . ASN A 1 661 ? 33.173 9.072 -36.752 1.00 89.31 661 ASN A O 1
ATOM 5266 N N . VAL A 1 662 ? 31.395 9.731 -35.538 1.00 93.06 662 VAL A N 1
ATOM 5267 C CA . VAL A 1 662 ? 30.375 9.737 -36.592 1.00 93.06 662 VAL A CA 1
ATOM 5268 C C . VAL A 1 662 ? 29.529 11.000 -36.421 1.00 93.06 662 VAL A C 1
ATOM 5270 O O . VAL A 1 662 ? 29.241 11.410 -35.300 1.00 93.06 662 VAL A O 1
ATOM 5273 N N . GLU A 1 663 ? 29.137 11.639 -37.519 1.00 94.25 663 GLU A N 1
ATOM 5274 C CA . GLU A 1 663 ? 28.291 12.832 -37.490 1.00 94.25 663 GLU A CA 1
ATOM 5275 C C . GLU A 1 663 ? 26.870 12.528 -36.999 1.00 94.25 663 GLU A C 1
ATOM 5277 O O . GLU A 1 663 ? 26.286 11.491 -37.327 1.00 94.25 663 GLU A O 1
ATOM 5282 N N . ASN A 1 664 ? 26.292 13.475 -36.259 1.00 95.31 664 ASN A N 1
ATOM 5283 C CA . ASN A 1 664 ? 24.890 13.449 -35.864 1.00 95.31 664 ASN A CA 1
ATOM 5284 C C . ASN A 1 664 ? 24.015 14.135 -36.932 1.00 95.31 664 ASN A C 1
ATOM 5286 O O . ASN A 1 664 ? 23.692 15.315 -36.805 1.00 95.31 664 ASN A O 1
ATOM 5290 N N . ASP A 1 665 ? 23.691 13.418 -38.011 1.00 95.31 665 ASP A N 1
ATOM 5291 C CA . ASP A 1 665 ? 22.833 13.897 -39.101 1.00 95.31 665 ASP A CA 1
ATOM 5292 C C . ASP A 1 665 ? 21.802 12.843 -39.531 1.00 95.31 665 ASP A C 1
ATOM 5294 O O . ASP A 1 665 ? 21.805 11.706 -39.054 1.00 95.31 665 ASP A O 1
ATOM 5298 N N . GLY A 1 666 ? 20.899 13.211 -40.440 1.00 95.44 666 GLY A N 1
ATOM 5299 C CA . GLY A 1 666 ? 19.758 12.375 -40.792 1.00 95.44 666 GLY A CA 1
ATOM 5300 C C . GLY A 1 666 ? 20.101 11.084 -41.540 1.00 95.44 666 GLY A C 1
ATOM 5301 O O . GLY A 1 666 ? 19.198 10.267 -41.709 1.00 95.44 666 GLY A O 1
ATOM 5302 N N . PHE A 1 667 ? 21.359 10.836 -41.937 1.00 97.38 667 PHE A N 1
ATOM 5303 C CA . PHE A 1 667 ? 21.795 9.511 -42.406 1.00 97.38 667 PHE A CA 1
ATOM 5304 C C . PHE A 1 667 ? 21.720 8.456 -41.296 1.00 97.38 667 PHE A C 1
ATOM 5306 O O . PHE A 1 667 ? 21.569 7.271 -41.595 1.00 97.38 667 PHE A O 1
ATOM 5313 N N . ASN A 1 668 ? 21.780 8.862 -40.024 1.00 96.69 668 ASN A N 1
ATOM 5314 C CA . ASN A 1 668 ? 21.719 7.944 -38.886 1.00 96.69 668 ASN A CA 1
ATOM 5315 C C . ASN A 1 668 ? 20.391 7.165 -38.826 1.00 96.69 668 ASN A C 1
ATOM 5317 O O . ASN A 1 668 ? 20.363 6.062 -38.284 1.00 96.69 668 ASN A O 1
ATOM 5321 N N . ARG A 1 669 ? 19.320 7.651 -39.475 1.00 95.50 669 ARG A N 1
ATOM 5322 C CA . ARG A 1 669 ? 18.033 6.942 -39.596 1.00 95.50 669 ARG A CA 1
ATOM 5323 C C . ARG A 1 669 ? 18.144 5.585 -40.282 1.00 95.50 669 ARG A C 1
ATOM 5325 O O . ARG A 1 669 ? 17.323 4.704 -40.055 1.00 95.50 669 ARG A O 1
ATOM 5332 N N . LEU A 1 670 ? 19.164 5.407 -41.124 1.00 95.88 670 LEU A N 1
ATOM 5333 C CA . LEU A 1 670 ? 19.388 4.161 -41.854 1.00 95.88 670 LEU A CA 1
ATOM 5334 C C . LEU A 1 670 ? 19.816 3.015 -40.922 1.00 95.88 670 LEU A C 1
ATOM 5336 O O . LEU A 1 670 ? 19.713 1.853 -41.310 1.00 95.88 670 LEU A O 1
ATOM 5340 N N . VAL A 1 671 ? 20.252 3.322 -39.694 1.00 95.56 671 VAL A N 1
ATOM 5341 C CA . VAL A 1 671 ? 20.568 2.304 -38.684 1.00 95.56 671 VAL A CA 1
ATOM 5342 C C . VAL A 1 671 ? 19.322 1.501 -38.328 1.00 95.56 671 VAL A C 1
ATOM 5344 O O . VAL A 1 671 ? 19.352 0.277 -38.400 1.00 95.56 671 VAL A O 1
ATOM 5347 N N . ILE A 1 672 ? 18.218 2.184 -38.017 1.00 92.19 672 ILE A N 1
ATOM 5348 C CA . ILE A 1 672 ? 16.954 1.537 -37.646 1.00 92.19 672 ILE A CA 1
ATOM 5349 C C . ILE A 1 672 ? 16.132 1.210 -38.894 1.00 92.19 672 ILE A C 1
ATOM 5351 O O . ILE A 1 672 ? 15.756 0.061 -39.092 1.00 92.19 672 ILE A O 1
ATOM 5355 N N . GLY A 1 673 ? 15.903 2.192 -39.774 1.00 90.12 673 GLY A N 1
ATOM 5356 C CA . GLY A 1 673 ? 14.979 2.037 -40.905 1.00 90.12 673 GLY A CA 1
ATOM 5357 C C . GLY A 1 673 ? 15.452 1.061 -41.988 1.00 90.12 673 GLY A C 1
ATOM 5358 O O . GLY A 1 673 ? 14.637 0.471 -42.691 1.00 90.12 673 GLY A O 1
ATOM 5359 N N . VAL A 1 674 ? 16.768 0.864 -42.136 1.00 92.88 674 VAL A N 1
ATOM 5360 C CA . VAL A 1 674 ? 17.337 -0.062 -43.136 1.00 92.88 674 VAL A CA 1
ATOM 5361 C C . VAL A 1 674 ? 18.032 -1.267 -42.490 1.00 92.88 674 VAL A C 1
ATOM 5363 O O . VAL A 1 674 ? 18.149 -2.310 -43.144 1.00 92.88 674 VAL A O 1
ATOM 5366 N N . GLY A 1 675 ? 18.440 -1.152 -41.221 1.00 93.50 675 GLY A N 1
ATOM 5367 C CA . GLY A 1 675 ? 19.198 -2.177 -40.500 1.00 93.50 675 GLY A CA 1
ATOM 5368 C C . GLY A 1 675 ? 20.696 -2.137 -40.808 1.00 93.50 675 GLY A C 1
ATOM 5369 O O . GLY A 1 675 ? 21.314 -3.186 -40.973 1.00 93.50 675 GLY A O 1
ATOM 5370 N N . LEU A 1 676 ? 21.280 -0.943 -40.967 1.00 95.94 676 LEU A N 1
ATOM 5371 C CA . LEU A 1 676 ? 22.699 -0.779 -41.307 1.00 95.94 676 LEU A CA 1
ATOM 5372 C C . LEU A 1 676 ? 23.572 -0.490 -40.082 1.00 95.94 676 LEU A C 1
ATOM 5374 O O . LEU A 1 676 ? 23.218 0.297 -39.208 1.00 95.94 676 LEU A O 1
ATOM 5378 N N . GLY A 1 677 ? 24.783 -1.043 -40.065 1.00 95.88 677 GLY A N 1
ATOM 5379 C CA . GLY A 1 677 ? 25.807 -0.651 -39.098 1.00 95.88 677 GLY A CA 1
ATOM 5380 C C . GLY A 1 677 ? 26.355 0.750 -39.379 1.00 95.88 677 GLY A C 1
ATOM 5381 O O . GLY A 1 677 ? 26.395 1.210 -40.524 1.00 95.88 677 GLY A O 1
ATOM 5382 N N . TRP A 1 678 ? 26.869 1.423 -38.347 1.00 95.06 678 TRP A N 1
ATOM 5383 C CA . TRP A 1 678 ? 27.364 2.805 -38.455 1.00 95.06 678 TRP A CA 1
ATOM 5384 C C . TRP A 1 678 ? 28.410 2.992 -39.568 1.00 95.06 678 TRP A C 1
ATOM 5386 O O . TRP A 1 678 ? 28.410 4.000 -40.271 1.00 95.06 678 TRP A O 1
ATOM 5396 N N . ARG A 1 679 ? 29.276 1.995 -39.803 1.00 95.00 679 ARG A N 1
ATOM 5397 C CA . ARG A 1 679 ? 30.294 2.046 -40.869 1.00 95.00 679 ARG A CA 1
ATOM 5398 C C . ARG A 1 679 ? 29.693 2.041 -42.267 1.00 95.00 679 ARG A C 1
ATOM 5400 O O . ARG A 1 679 ? 30.238 2.683 -43.161 1.00 95.00 679 ARG A O 1
ATOM 5407 N N . GLN A 1 680 ? 28.609 1.297 -42.462 1.00 97.06 680 GLN A N 1
A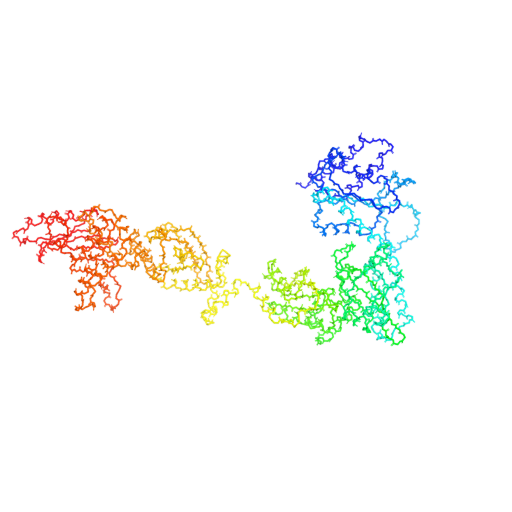TOM 5408 C CA . GLN A 1 680 ? 27.891 1.227 -43.733 1.00 97.06 680 GLN A CA 1
ATOM 5409 C C . GLN A 1 680 ? 27.182 2.558 -44.001 1.00 97.06 680 GLN A C 1
ATOM 5411 O O . GLN A 1 680 ? 27.277 3.101 -45.101 1.00 97.06 680 GLN A O 1
ATOM 5416 N N . VAL A 1 681 ? 26.584 3.154 -42.965 1.00 97.44 681 VAL A N 1
ATOM 5417 C CA . VAL A 1 681 ? 25.999 4.502 -43.034 1.00 97.44 681 VAL A CA 1
ATOM 5418 C C . VAL A 1 681 ? 27.051 5.546 -43.422 1.00 97.44 681 VAL A C 1
ATOM 5420 O O . VAL A 1 681 ? 26.816 6.349 -44.324 1.00 97.44 681 VAL A O 1
ATOM 5423 N N . VAL A 1 682 ? 28.251 5.492 -42.830 1.00 96.81 682 VAL A N 1
ATOM 5424 C CA . VAL A 1 682 ? 29.364 6.396 -43.179 1.00 96.81 682 VAL A CA 1
ATOM 5425 C C . VAL A 1 682 ? 29.784 6.260 -44.651 1.00 96.81 682 VAL A C 1
ATOM 5427 O O . VAL A 1 682 ? 30.137 7.262 -45.270 1.00 96.81 682 VAL A O 1
ATOM 5430 N N . VAL A 1 683 ? 29.716 5.065 -45.254 1.00 97.38 683 VAL A N 1
ATOM 5431 C CA . VAL A 1 683 ? 29.975 4.887 -46.699 1.00 97.38 683 VAL A CA 1
ATOM 5432 C C . VAL A 1 683 ? 28.935 5.634 -47.534 1.00 97.38 683 VAL A C 1
ATOM 5434 O O . VAL A 1 683 ? 29.301 6.380 -48.444 1.00 97.38 683 VAL A O 1
ATOM 5437 N N . LEU A 1 684 ? 27.648 5.483 -47.211 1.00 98.00 684 LEU A N 1
ATOM 5438 C CA . LEU A 1 684 ? 26.566 6.165 -47.927 1.00 98.00 684 LEU A CA 1
ATOM 5439 C C . LEU A 1 684 ? 26.640 7.689 -47.763 1.00 98.00 684 LEU A C 1
ATOM 5441 O O . LEU A 1 684 ? 26.450 8.424 -48.740 1.00 98.00 684 LEU A O 1
ATOM 5445 N N . ARG A 1 685 ? 26.985 8.159 -46.559 1.00 97.12 685 ARG A N 1
ATOM 5446 C CA . ARG A 1 685 ? 27.238 9.574 -46.266 1.00 97.12 685 ARG A CA 1
ATOM 5447 C C . ARG A 1 685 ? 28.414 10.099 -47.091 1.00 97.12 685 ARG A C 1
ATOM 5449 O O . ARG A 1 685 ? 28.274 11.106 -47.780 1.00 97.12 685 ARG A O 1
ATOM 5456 N N . ALA A 1 686 ? 29.545 9.392 -47.105 1.00 96.31 686 ALA A N 1
ATOM 5457 C CA . ALA A 1 686 ? 30.724 9.781 -47.879 1.00 96.31 686 ALA A CA 1
ATOM 5458 C C . ALA A 1 686 ? 30.432 9.857 -49.387 1.00 96.31 686 ALA A C 1
ATOM 5460 O O . ALA A 1 686 ? 30.863 10.795 -50.061 1.00 96.31 686 ALA A O 1
ATOM 5461 N N . TYR A 1 687 ? 29.665 8.906 -49.926 1.00 96.75 687 TYR A N 1
ATOM 5462 C CA . TYR A 1 687 ? 29.243 8.949 -51.324 1.00 96.75 687 TYR A CA 1
ATOM 5463 C C . TYR A 1 687 ? 28.348 10.146 -51.632 1.00 96.75 687 TYR A C 1
ATOM 5465 O O . TYR A 1 687 ? 28.609 10.832 -52.620 1.00 96.75 687 TYR A O 1
ATOM 5473 N N . TYR A 1 688 ? 27.381 10.482 -50.773 1.00 96.06 688 TYR A N 1
ATOM 5474 C CA . TYR A 1 688 ? 26.608 11.717 -50.935 1.00 96.06 688 TYR A CA 1
ATOM 5475 C C . TYR A 1 688 ? 27.502 12.962 -50.935 1.00 96.06 688 TYR A C 1
ATOM 5477 O O . TYR A 1 688 ? 27.358 13.828 -51.800 1.00 96.06 688 TYR A O 1
ATOM 5485 N N . ARG A 1 689 ? 28.466 13.047 -50.011 1.00 94.62 689 ARG A N 1
ATOM 5486 C CA . ARG A 1 689 ? 29.389 14.190 -49.920 1.00 94.62 689 ARG A CA 1
ATOM 5487 C C . ARG A 1 689 ? 30.205 14.370 -51.196 1.00 94.62 689 ARG A C 1
ATOM 5489 O O . ARG A 1 689 ? 30.349 15.493 -51.677 1.00 94.62 689 ARG A O 1
ATOM 5496 N N . TYR A 1 690 ? 30.637 13.276 -51.821 1.00 94.38 690 TYR A N 1
ATOM 5497 C CA . TYR A 1 690 ? 31.257 13.337 -53.144 1.00 94.38 690 TYR A CA 1
ATOM 5498 C C . TYR A 1 690 ? 30.266 13.724 -54.257 1.00 94.38 690 TYR A C 1
ATOM 5500 O O . TYR A 1 690 ? 30.587 14.575 -55.089 1.00 94.38 690 TYR A O 1
ATOM 5508 N N . LEU A 1 691 ? 29.053 13.157 -54.267 1.00 93.31 691 LEU A N 1
ATOM 5509 C CA . LEU A 1 691 ? 28.004 13.502 -55.238 1.00 93.31 691 LEU A CA 1
ATOM 5510 C C . LEU A 1 691 ? 27.654 15.002 -55.192 1.00 93.31 691 LEU A C 1
ATOM 5512 O O . LEU A 1 691 ? 27.460 15.641 -56.230 1.00 93.31 691 LEU A O 1
ATOM 5516 N N . ARG A 1 692 ? 27.666 15.603 -54.000 1.00 92.31 692 ARG A N 1
ATOM 5517 C CA . ARG A 1 692 ? 27.501 17.049 -53.810 1.00 92.31 692 ARG A CA 1
ATOM 5518 C C . ARG A 1 692 ? 28.614 17.850 -54.499 1.00 92.31 692 ARG A C 1
ATOM 5520 O O . ARG A 1 692 ? 28.318 18.816 -55.198 1.00 92.31 692 ARG A O 1
ATOM 5527 N N . GLN A 1 693 ? 29.872 17.405 -54.411 1.00 91.44 693 GLN A N 1
ATOM 5528 C CA . GLN A 1 693 ? 31.021 18.047 -55.079 1.00 91.44 693 GLN A CA 1
ATOM 5529 C C . GLN A 1 693 ? 30.967 17.984 -56.617 1.00 91.44 693 GLN A C 1
ATOM 5531 O O . GLN A 1 693 ? 31.629 18.776 -57.298 1.00 91.44 693 GLN A O 1
ATOM 5536 N N . ILE A 1 694 ? 30.186 17.060 -57.186 1.00 90.81 694 ILE A N 1
ATOM 5537 C CA . ILE A 1 694 ? 29.906 16.993 -58.631 1.00 90.81 694 ILE A CA 1
ATOM 5538 C C . ILE A 1 694 ? 28.549 17.611 -59.007 1.00 90.81 694 ILE A C 1
ATOM 5540 O O . ILE A 1 694 ? 28.149 17.522 -60.164 1.00 90.81 694 ILE A O 1
ATOM 5544 N N . ARG A 1 695 ? 27.915 18.330 -58.066 1.00 89.12 695 ARG A N 1
ATOM 5545 C CA . ARG A 1 695 ? 26.673 19.109 -58.223 1.00 89.12 695 ARG A CA 1
ATOM 5546 C C . ARG A 1 695 ? 25.413 18.271 -58.451 1.00 89.12 695 ARG A C 1
ATOM 5548 O O . ARG A 1 695 ? 24.565 18.644 -59.261 1.00 89.12 695 ARG A O 1
ATOM 5555 N N . LEU A 1 696 ? 25.264 17.171 -57.711 1.00 88.94 696 LEU A N 1
ATOM 5556 C CA . LEU A 1 696 ? 23.974 16.487 -57.602 1.00 88.94 696 LEU A CA 1
ATOM 5557 C C . LEU A 1 696 ? 22.895 17.483 -57.106 1.00 88.94 696 LEU A C 1
ATOM 5559 O O . LEU A 1 696 ? 23.117 18.137 -56.086 1.00 88.94 696 LEU A O 1
ATOM 5563 N N . PRO A 1 697 ? 21.740 17.619 -57.786 1.00 90.56 697 PRO A N 1
ATOM 5564 C CA . PRO A 1 697 ? 20.769 18.684 -57.522 1.00 90.56 697 PRO A CA 1
ATOM 5565 C C . PRO A 1 697 ? 19.796 18.366 -56.370 1.00 90.56 697 PRO A C 1
ATOM 5567 O O . PRO A 1 697 ? 18.694 18.905 -56.334 1.00 90.56 697 PRO A O 1
ATOM 5570 N N . PHE A 1 698 ? 20.179 17.490 -55.438 1.00 94.06 698 PHE A N 1
ATOM 5571 C CA . PHE A 1 698 ? 19.325 17.047 -54.335 1.00 94.06 698 PHE A CA 1
ATOM 5572 C C . PHE A 1 698 ? 19.915 17.463 -52.989 1.00 94.06 698 PHE A C 1
ATOM 5574 O O . PHE A 1 698 ? 21.121 17.356 -52.767 1.00 94.06 698 PHE A O 1
ATOM 5581 N N . SER A 1 699 ? 19.057 17.946 -52.088 1.00 94.81 699 SER A N 1
ATOM 5582 C CA . SER A 1 699 ? 19.465 18.314 -50.732 1.00 94.81 699 SER A CA 1
ATOM 5583 C C . SER A 1 699 ? 19.778 17.074 -49.894 1.00 94.81 699 SER A C 1
ATOM 5585 O O . SER A 1 699 ? 19.255 15.989 -50.150 1.00 94.81 699 SER A O 1
ATOM 5587 N N . GLN A 1 700 ? 20.587 17.248 -48.845 1.00 95.00 700 GLN A N 1
ATOM 5588 C CA . GLN A 1 700 ? 20.970 16.146 -47.960 1.00 95.00 700 GLN A CA 1
ATOM 5589 C C . GLN A 1 700 ? 19.737 15.472 -47.346 1.00 95.00 700 GLN A C 1
ATOM 5591 O O . GLN A 1 700 ? 19.569 14.266 -47.477 1.00 95.00 700 GLN A O 1
ATOM 5596 N N . ALA A 1 701 ? 18.833 16.270 -46.774 1.00 95.00 701 ALA A N 1
ATOM 5597 C CA . ALA A 1 701 ? 17.610 15.770 -46.155 1.00 95.00 701 ALA A CA 1
ATOM 5598 C C . ALA A 1 701 ? 16.712 14.991 -47.134 1.00 95.00 701 ALA A C 1
ATOM 5600 O O . ALA A 1 701 ? 16.018 14.062 -46.727 1.00 95.00 701 ALA A O 1
ATOM 5601 N N . TYR A 1 702 ? 16.708 15.360 -48.420 1.00 96.25 702 TYR A N 1
ATOM 5602 C CA . TYR A 1 702 ? 15.954 14.626 -49.433 1.00 96.25 702 TYR A CA 1
ATOM 5603 C C . TYR A 1 702 ? 16.621 13.288 -49.775 1.00 96.25 702 TYR A C 1
ATOM 5605 O O . TYR A 1 702 ? 15.938 12.270 -49.826 1.00 96.25 702 TYR A O 1
ATOM 5613 N N . VAL A 1 703 ? 17.951 13.261 -49.918 1.00 96.88 703 VAL A N 1
ATOM 5614 C CA . VAL A 1 703 ? 18.713 12.021 -50.148 1.00 96.88 703 VAL A CA 1
ATOM 5615 C C . VAL A 1 703 ? 18.564 11.045 -48.980 1.00 96.88 703 VAL A C 1
ATOM 5617 O O . VAL A 1 703 ? 18.309 9.867 -49.202 1.00 96.88 703 VAL A O 1
ATOM 5620 N N . GLU A 1 704 ? 18.657 11.522 -47.740 1.00 96.06 704 GLU A N 1
ATOM 5621 C CA . GLU A 1 704 ? 18.464 10.699 -46.538 1.00 96.06 704 GLU A CA 1
ATOM 5622 C C . GLU A 1 704 ? 17.087 10.016 -46.520 1.00 96.06 704 GLU A C 1
ATOM 5624 O O . GLU A 1 704 ? 16.989 8.829 -46.205 1.00 96.06 704 GLU A O 1
ATOM 5629 N N . ARG A 1 705 ? 16.026 10.744 -46.899 1.00 93.94 705 ARG A N 1
ATOM 5630 C CA . ARG A 1 705 ? 14.663 10.198 -47.015 1.00 93.94 705 ARG A CA 1
ATOM 5631 C C . ARG A 1 705 ? 14.538 9.212 -48.173 1.00 93.94 705 ARG A C 1
ATOM 5633 O O . ARG A 1 705 ? 14.001 8.133 -47.966 1.00 93.94 705 ARG A O 1
ATOM 5640 N N . ALA A 1 706 ? 15.082 9.543 -49.344 1.00 95.75 706 ALA A N 1
ATOM 5641 C CA . ALA A 1 706 ? 15.068 8.663 -50.512 1.00 95.75 706 ALA A CA 1
ATOM 5642 C C . ALA A 1 706 ? 15.737 7.311 -50.215 1.00 95.75 706 ALA A C 1
ATOM 5644 O O . ALA A 1 706 ? 15.221 6.261 -50.594 1.00 95.75 706 ALA A O 1
ATOM 5645 N N . LEU A 1 707 ? 16.861 7.320 -49.491 1.00 96.62 707 LEU A N 1
ATOM 5646 C CA . LEU A 1 707 ? 17.533 6.094 -49.059 1.00 96.62 707 LEU A CA 1
ATOM 5647 C C . LEU A 1 707 ? 16.690 5.305 -48.045 1.00 96.62 707 LEU A C 1
ATOM 5649 O O . LEU A 1 707 ? 16.569 4.090 -48.177 1.00 96.62 707 LEU A O 1
ATOM 5653 N N . ALA A 1 708 ? 16.086 5.976 -47.061 1.00 93.38 708 ALA A N 1
ATOM 5654 C CA . ALA A 1 708 ? 15.242 5.314 -46.065 1.00 93.38 708 ALA A CA 1
ATOM 5655 C C . ALA A 1 708 ? 13.989 4.671 -46.689 1.00 93.38 708 ALA A C 1
ATOM 5657 O O . ALA A 1 708 ? 13.680 3.522 -46.382 1.00 93.38 708 ALA A O 1
ATOM 5658 N N . ASN A 1 709 ? 13.332 5.360 -47.628 1.00 93.69 709 ASN A N 1
ATOM 5659 C CA . ASN A 1 709 ? 12.149 4.865 -48.342 1.00 93.69 709 ASN A CA 1
ATOM 5660 C C . ASN A 1 709 ? 12.435 3.611 -49.187 1.00 93.69 709 ASN A C 1
ATOM 5662 O O . ASN A 1 709 ? 11.531 2.827 -49.463 1.00 93.69 709 ASN A O 1
ATOM 5666 N N . ASN A 1 710 ? 13.693 3.400 -49.588 1.00 95.62 710 ASN A N 1
ATOM 5667 C CA . ASN A 1 710 ? 14.108 2.335 -50.501 1.00 95.62 710 ASN A CA 1
ATOM 5668 C C . ASN A 1 710 ? 15.061 1.334 -49.820 1.00 95.62 710 ASN A C 1
ATOM 5670 O O . ASN A 1 710 ? 16.059 0.900 -50.403 1.00 95.62 710 ASN A O 1
ATOM 5674 N N . ALA A 1 711 ? 14.748 0.943 -48.580 1.00 93.94 711 ALA A N 1
ATOM 5675 C CA . ALA A 1 711 ? 15.602 0.129 -47.709 1.00 93.94 711 ALA A CA 1
ATOM 5676 C C . ALA A 1 711 ? 16.175 -1.143 -48.368 1.00 93.94 711 ALA A C 1
ATOM 5678 O O . ALA A 1 711 ? 17.354 -1.451 -48.195 1.00 93.94 711 ALA A O 1
ATOM 5679 N N . ALA A 1 712 ? 15.373 -1.878 -49.148 1.00 94.94 712 ALA A N 1
ATOM 5680 C CA . ALA A 1 712 ? 15.833 -3.090 -49.833 1.00 94.94 712 ALA A CA 1
ATOM 5681 C C . ALA A 1 712 ? 16.944 -2.797 -50.858 1.00 94.94 712 ALA A C 1
ATOM 5683 O O . ALA A 1 712 ? 17.975 -3.466 -50.857 1.00 94.94 712 ALA A O 1
ATOM 5684 N N . ILE A 1 713 ? 16.772 -1.748 -51.668 1.00 97.56 713 ILE A N 1
ATOM 5685 C CA . ILE A 1 713 ? 17.766 -1.316 -52.659 1.00 97.56 713 ILE A CA 1
ATOM 5686 C C . ILE A 1 713 ? 19.026 -0.816 -51.951 1.00 97.56 713 ILE A C 1
ATOM 5688 O O . ILE A 1 713 ? 20.140 -1.120 -52.370 1.00 97.56 713 ILE A O 1
ATOM 5692 N N . VAL A 1 714 ? 18.878 -0.087 -50.842 1.00 98.00 714 VAL A N 1
ATOM 5693 C CA . VAL A 1 714 ? 20.022 0.413 -50.070 1.00 98.00 714 VAL A CA 1
ATOM 5694 C C . VAL A 1 714 ? 20.832 -0.722 -49.444 1.00 98.00 714 VAL A C 1
ATOM 5696 O O . VAL A 1 714 ? 22.062 -0.683 -49.516 1.00 98.00 714 VAL A O 1
ATOM 5699 N N . ARG A 1 715 ? 20.187 -1.765 -48.903 1.00 97.12 715 ARG A N 1
ATOM 5700 C CA . ARG A 1 715 ? 20.893 -2.976 -48.445 1.00 97.12 715 ARG A CA 1
ATOM 5701 C C . ARG A 1 715 ? 21.692 -3.615 -49.575 1.00 97.12 715 ARG A C 1
ATOM 5703 O O . ARG A 1 715 ? 22.846 -3.980 -49.367 1.00 97.12 715 ARG A O 1
ATOM 5710 N N . ASP A 1 716 ? 21.125 -3.675 -50.774 1.00 98.00 716 ASP A N 1
ATOM 5711 C CA . ASP A 1 716 ? 21.808 -4.229 -51.941 1.00 98.00 716 ASP A CA 1
ATOM 5712 C C . ASP A 1 716 ? 22.980 -3.360 -52.412 1.00 98.00 716 ASP A C 1
ATOM 5714 O O . ASP A 1 716 ? 24.028 -3.893 -52.777 1.00 98.00 716 ASP A O 1
ATOM 5718 N N . LEU A 1 717 ? 22.852 -2.031 -52.358 1.00 98.38 717 LEU A N 1
ATOM 5719 C CA . LEU A 1 717 ? 23.941 -1.096 -52.663 1.00 98.38 717 LEU A CA 1
ATOM 5720 C C . LEU A 1 717 ? 25.118 -1.272 -51.694 1.00 98.38 717 LEU A C 1
ATOM 5722 O O . LEU A 1 717 ? 26.272 -1.330 -52.126 1.00 98.38 717 LEU A O 1
ATOM 5726 N N . VAL A 1 718 ? 24.840 -1.392 -50.393 1.00 98.12 718 VAL A N 1
ATOM 5727 C CA . VAL A 1 718 ? 25.866 -1.667 -49.374 1.00 98.12 718 VAL A CA 1
ATOM 5728 C C . VAL A 1 718 ? 26.483 -3.047 -49.597 1.00 98.12 718 VAL A C 1
ATOM 5730 O O . VAL A 1 718 ? 27.707 -3.158 -49.642 1.00 98.12 718 VAL A O 1
ATOM 5733 N N . ALA A 1 719 ? 25.666 -4.076 -49.838 1.00 97.62 719 ALA A N 1
ATOM 5734 C CA . ALA A 1 719 ? 26.145 -5.424 -50.128 1.00 97.62 719 ALA A CA 1
ATOM 5735 C C . ALA A 1 719 ? 27.027 -5.463 -51.385 1.00 97.62 719 ALA A C 1
ATOM 5737 O O . ALA A 1 719 ? 28.041 -6.161 -51.407 1.00 97.62 719 ALA A O 1
ATOM 5738 N N . LEU A 1 720 ? 26.695 -4.690 -52.425 1.00 98.06 720 LEU A N 1
ATOM 5739 C CA . LEU A 1 720 ? 27.514 -4.548 -53.629 1.00 98.06 720 LEU A CA 1
ATOM 5740 C C . LEU A 1 720 ? 28.854 -3.882 -53.312 1.00 98.06 720 LEU A C 1
ATOM 5742 O O . LEU A 1 720 ? 29.895 -4.340 -53.790 1.00 98.06 720 LEU A O 1
ATOM 5746 N N . PHE A 1 721 ? 28.843 -2.810 -52.518 1.00 98.06 721 PHE A N 1
ATOM 5747 C CA . PHE A 1 721 ? 30.066 -2.146 -52.078 1.00 98.06 721 PHE A CA 1
ATOM 5748 C C . PHE A 1 721 ? 30.975 -3.110 -51.308 1.00 98.06 721 PHE A C 1
ATOM 5750 O O . PHE A 1 721 ? 32.141 -3.272 -51.670 1.00 98.06 721 PHE A O 1
ATOM 5757 N N . GLU A 1 722 ? 30.443 -3.783 -50.290 1.00 97.00 722 GLU A N 1
ATOM 5758 C CA . GLU A 1 722 ? 31.192 -4.742 -49.476 1.00 97.00 722 GLU A CA 1
ATOM 5759 C C . GLU A 1 722 ? 31.704 -5.901 -50.334 1.00 97.00 722 GLU A C 1
ATOM 5761 O O . GLU A 1 722 ? 32.900 -6.179 -50.329 1.00 97.00 722 GLU A O 1
ATOM 5766 N N . THR A 1 723 ? 30.857 -6.482 -51.191 1.00 96.56 723 THR A N 1
ATOM 5767 C CA . THR A 1 723 ? 31.245 -7.578 -52.097 1.00 96.56 723 THR A CA 1
ATOM 5768 C C . THR A 1 723 ? 32.443 -7.202 -52.970 1.00 96.56 723 THR A C 1
ATOM 5770 O O . THR A 1 723 ? 33.376 -7.989 -53.130 1.00 96.56 723 THR A O 1
ATOM 5773 N N . ARG A 1 724 ? 32.468 -5.978 -53.511 1.00 94.94 724 ARG A N 1
ATOM 5774 C CA . ARG A 1 724 ? 33.555 -5.510 -54.387 1.00 94.94 724 ARG A CA 1
ATOM 5775 C C . ARG A 1 724 ? 34.888 -5.318 -53.669 1.00 94.94 724 ARG A C 1
ATOM 5777 O O . ARG A 1 724 ? 35.931 -5.396 -54.321 1.00 94.94 724 ARG A O 1
ATOM 5784 N N . PHE A 1 725 ? 34.876 -5.024 -52.371 1.00 95.38 725 PHE A N 1
ATOM 5785 C CA . PHE A 1 725 ? 36.075 -4.585 -51.652 1.00 95.38 725 PHE A CA 1
ATOM 5786 C C . PHE A 1 725 ? 36.495 -5.488 -50.497 1.00 95.38 725 PHE A C 1
ATOM 5788 O O . PHE A 1 725 ? 37.617 -5.318 -50.014 1.00 95.38 725 PHE A O 1
ATOM 5795 N N . ASP A 1 726 ? 35.662 -6.444 -50.086 1.00 93.25 726 ASP A N 1
ATOM 5796 C CA . ASP A 1 726 ? 36.001 -7.408 -49.047 1.00 93.25 726 ASP A CA 1
ATOM 5797 C C . ASP A 1 726 ? 37.195 -8.261 -49.508 1.00 93.25 726 ASP A C 1
ATOM 5799 O O . ASP A 1 726 ? 37.104 -8.974 -50.521 1.00 93.25 726 ASP A O 1
ATOM 5803 N N . PRO A 1 727 ? 38.342 -8.194 -48.806 1.00 89.19 727 PRO A N 1
ATOM 5804 C CA . PRO A 1 727 ? 39.534 -8.946 -49.175 1.00 89.19 727 PRO A CA 1
ATOM 5805 C C . PRO A 1 727 ? 39.360 -10.469 -49.056 1.00 89.19 727 PRO A C 1
ATOM 5807 O O . PRO A 1 727 ? 40.190 -11.191 -49.605 1.00 89.19 727 PRO A O 1
ATOM 5810 N N . THR A 1 728 ? 38.314 -10.961 -48.385 1.00 89.06 728 THR A N 1
ATOM 5811 C CA . THR A 1 728 ? 38.098 -12.391 -48.103 1.00 89.06 728 THR A CA 1
ATOM 5812 C C . THR A 1 728 ? 37.331 -13.152 -49.193 1.00 89.06 728 THR A C 1
ATOM 5814 O O . THR A 1 728 ? 37.440 -14.372 -49.259 1.00 89.06 728 THR A O 1
ATOM 5817 N N . LEU A 1 729 ? 36.609 -12.464 -50.088 1.00 85.50 729 LEU A N 1
ATOM 5818 C CA . LEU A 1 729 ? 35.674 -13.086 -51.049 1.00 85.50 729 LEU A CA 1
ATOM 5819 C C . LEU A 1 729 ? 36.310 -13.840 -52.236 1.00 85.50 729 LEU A C 1
ATOM 5821 O O . LEU A 1 729 ? 35.598 -14.550 -52.944 1.00 85.50 729 LEU A O 1
ATOM 5825 N N . GLY A 1 730 ? 37.622 -13.710 -52.468 1.00 84.38 730 GLY A N 1
ATOM 5826 C CA . GLY A 1 730 ? 38.336 -14.473 -53.505 1.00 84.38 730 GLY A CA 1
ATOM 5827 C C . GLY A 1 730 ? 37.707 -14.391 -54.909 1.00 84.38 730 GLY A C 1
ATOM 5828 O O . GLY A 1 730 ? 37.318 -13.310 -55.359 1.00 84.38 730 GLY A O 1
ATOM 5829 N N . ASP A 1 731 ? 37.615 -15.539 -55.590 1.00 82.69 731 ASP A N 1
ATOM 5830 C CA . ASP A 1 731 ? 37.187 -15.658 -56.996 1.00 82.69 731 ASP A CA 1
ATOM 5831 C C . ASP A 1 731 ? 35.670 -15.475 -57.214 1.00 82.69 731 ASP A C 1
ATOM 5833 O O . ASP A 1 731 ? 35.233 -15.179 -58.325 1.00 82.69 731 ASP A O 1
ATOM 5837 N N . GLU A 1 732 ? 34.843 -15.585 -56.166 1.00 86.50 732 GLU A N 1
ATOM 5838 C CA . GLU A 1 732 ? 33.382 -15.410 -56.269 1.00 86.50 732 GLU A CA 1
ATOM 5839 C C . GLU A 1 732 ? 32.947 -13.938 -56.344 1.00 86.50 732 GLU A C 1
ATOM 5841 O O . GLU A 1 732 ? 31.777 -13.643 -56.614 1.00 86.50 732 GLU A O 1
ATOM 5846 N N . ARG A 1 733 ? 33.880 -13.005 -56.111 1.00 93.12 733 ARG A N 1
ATOM 5847 C CA . ARG A 1 733 ? 33.628 -11.559 -56.047 1.00 93.12 733 ARG A CA 1
ATOM 5848 C C . ARG A 1 733 ? 32.882 -11.034 -57.270 1.00 93.12 733 ARG A C 1
ATOM 5850 O O . ARG A 1 733 ? 31.854 -10.380 -57.115 1.00 93.12 733 ARG A O 1
ATOM 5857 N N . GLU A 1 734 ? 33.402 -11.285 -58.470 1.00 91.00 734 GLU A N 1
ATOM 5858 C CA . GLU A 1 734 ? 32.845 -10.709 -59.702 1.00 91.00 734 GLU A CA 1
ATOM 5859 C C . GLU A 1 734 ? 31.464 -11.289 -60.025 1.00 91.00 734 GLU A C 1
ATOM 5861 O O . GLU A 1 734 ? 30.550 -10.550 -60.398 1.00 91.00 734 GLU A O 1
ATOM 5866 N N . THR A 1 735 ? 31.271 -12.592 -59.802 1.00 92.81 735 THR A N 1
ATOM 5867 C CA . THR A 1 735 ? 29.981 -13.265 -60.005 1.00 92.81 735 THR A CA 1
ATOM 5868 C C . THR A 1 735 ? 28.914 -12.703 -59.066 1.00 92.81 735 THR A C 1
ATOM 5870 O O . THR A 1 735 ? 27.839 -12.306 -59.519 1.00 92.81 735 THR A O 1
ATOM 5873 N N . ARG A 1 736 ? 29.216 -12.595 -57.763 1.00 93.94 736 ARG A N 1
ATOM 5874 C CA . ARG A 1 736 ? 28.288 -12.035 -56.765 1.00 93.94 736 ARG A CA 1
ATOM 5875 C C . ARG A 1 736 ? 28.008 -10.551 -57.016 1.00 93.94 736 ARG A C 1
ATOM 5877 O O . ARG A 1 736 ? 26.859 -10.126 -56.928 1.00 93.94 736 ARG A O 1
ATOM 5884 N N . ALA A 1 737 ? 29.030 -9.769 -57.368 1.00 94.62 737 ALA A N 1
ATOM 5885 C CA . ALA A 1 737 ? 28.869 -8.353 -57.687 1.00 94.62 737 ALA A CA 1
ATOM 5886 C C . ALA A 1 737 ? 27.990 -8.141 -58.930 1.00 94.62 737 ALA A C 1
ATOM 5888 O O . ALA A 1 737 ? 27.141 -7.252 -58.924 1.00 94.62 737 ALA A O 1
ATOM 5889 N N . THR A 1 738 ? 28.151 -8.965 -59.969 1.00 95.25 738 THR A N 1
ATOM 5890 C CA . THR A 1 738 ? 27.321 -8.897 -61.184 1.00 95.25 738 THR A CA 1
ATOM 5891 C C . THR A 1 738 ? 25.859 -9.204 -60.867 1.00 95.25 738 THR A C 1
ATOM 5893 O O . THR A 1 738 ? 24.988 -8.413 -61.221 1.00 95.25 738 THR A O 1
ATOM 5896 N N . ALA A 1 739 ? 25.594 -10.270 -60.103 1.00 95.81 739 ALA A N 1
ATOM 5897 C CA . ALA A 1 739 ? 24.240 -10.623 -59.674 1.00 95.81 739 ALA A CA 1
ATOM 5898 C C . ALA A 1 739 ? 23.575 -9.513 -58.835 1.00 95.81 739 ALA A C 1
ATOM 5900 O O . ALA A 1 739 ? 22.392 -9.225 -59.006 1.00 95.81 739 ALA A O 1
ATOM 5901 N N . LEU A 1 740 ? 24.335 -8.849 -57.954 1.00 96.69 740 LEU A N 1
ATOM 5902 C CA . LEU A 1 740 ? 23.840 -7.706 -57.181 1.00 96.69 740 LEU A CA 1
ATOM 5903 C C . LEU A 1 740 ? 23.513 -6.503 -58.074 1.00 96.69 740 LEU A C 1
ATOM 5905 O O . LEU A 1 740 ? 22.489 -5.865 -57.865 1.00 96.69 740 LEU A O 1
ATOM 5909 N N . VAL A 1 741 ? 24.336 -6.200 -59.084 1.00 96.81 741 VAL A N 1
ATOM 5910 C CA . VAL A 1 741 ? 24.055 -5.107 -60.035 1.00 96.81 741 VAL A CA 1
ATOM 5911 C C . VAL A 1 741 ? 22.776 -5.375 -60.828 1.00 96.81 741 VAL A C 1
ATOM 5913 O O . VAL A 1 741 ? 21.973 -4.459 -60.987 1.00 96.81 741 VAL A O 1
ATOM 5916 N N . GLU A 1 742 ? 22.570 -6.606 -61.297 1.00 95.81 742 GLU A N 1
ATOM 5917 C CA . GLU A 1 742 ? 21.342 -6.999 -62.003 1.00 95.81 742 GLU A CA 1
ATOM 5918 C C . GLU A 1 742 ? 20.114 -6.903 -61.092 1.00 95.81 742 GLU A C 1
ATOM 5920 O O . GLU A 1 742 ? 19.099 -6.330 -61.489 1.00 95.81 742 GLU A O 1
ATOM 5925 N N . ARG A 1 743 ? 20.224 -7.384 -59.846 1.00 96.38 743 ARG A N 1
ATOM 5926 C CA . ARG A 1 743 ? 19.146 -7.300 -58.850 1.00 96.38 743 ARG A CA 1
ATOM 5927 C C . ARG A 1 743 ? 18.776 -5.857 -58.516 1.00 96.38 743 ARG A C 1
ATOM 5929 O O . ARG A 1 743 ? 17.595 -5.530 -58.501 1.00 96.38 743 ARG A O 1
ATOM 5936 N N . ILE A 1 744 ? 19.771 -4.998 -58.290 1.00 96.94 744 ILE A N 1
ATOM 5937 C CA . ILE A 1 744 ? 19.554 -3.565 -58.048 1.00 96.94 744 ILE A CA 1
ATOM 5938 C C . ILE A 1 744 ? 18.897 -2.928 -59.271 1.00 96.94 744 ILE A C 1
ATOM 5940 O O . ILE A 1 744 ? 17.930 -2.195 -59.112 1.00 96.94 744 ILE A O 1
ATOM 5944 N N . GLY A 1 745 ? 19.384 -3.227 -60.480 1.00 94.56 745 GLY A N 1
ATOM 5945 C CA . GLY A 1 745 ? 18.804 -2.726 -61.728 1.00 94.56 745 GLY A CA 1
ATOM 5946 C C . GLY A 1 745 ? 17.318 -3.060 -61.856 1.00 94.56 745 GLY A C 1
ATOM 5947 O O . GLY A 1 745 ? 16.516 -2.163 -62.074 1.00 94.56 745 GLY A O 1
ATOM 5948 N N . ALA A 1 746 ? 16.948 -4.321 -61.625 1.00 94.19 746 ALA A N 1
ATOM 5949 C CA . ALA A 1 746 ? 15.552 -4.753 -61.655 1.00 94.19 746 ALA A CA 1
ATOM 5950 C C . ALA A 1 746 ? 14.699 -4.117 -60.541 1.00 94.19 746 ALA A C 1
ATOM 5952 O O . ALA A 1 746 ? 13.516 -3.859 -60.736 1.00 94.19 746 ALA A O 1
ATOM 5953 N N . ALA A 1 747 ? 15.279 -3.863 -59.364 1.00 94.75 747 ALA A N 1
ATOM 5954 C CA . ALA A 1 747 ? 14.571 -3.213 -58.264 1.00 94.75 747 ALA A CA 1
ATOM 5955 C C . ALA A 1 747 ? 14.335 -1.710 -58.511 1.00 94.75 747 ALA A C 1
ATOM 5957 O O . ALA A 1 747 ? 13.325 -1.177 -58.055 1.00 94.75 747 ALA A O 1
ATOM 5958 N N . LEU A 1 748 ? 15.232 -1.038 -59.245 1.00 93.75 748 LEU A N 1
ATOM 5959 C CA . LEU A 1 748 ? 15.094 0.377 -59.612 1.00 93.75 748 LEU A CA 1
ATOM 5960 C C . LEU A 1 748 ? 13.869 0.635 -60.500 1.00 93.75 748 LEU A C 1
ATOM 5962 O O . LEU A 1 748 ? 13.208 1.655 -60.327 1.00 93.75 748 LEU A O 1
ATOM 5966 N N . ASP A 1 749 ? 13.496 -0.321 -61.360 1.00 90.75 749 ASP A N 1
ATOM 5967 C CA . ASP A 1 749 ? 12.285 -0.233 -62.194 1.00 90.75 749 ASP A CA 1
ATOM 5968 C C . ASP A 1 749 ? 10.989 -0.104 -61.362 1.00 90.75 749 ASP A C 1
ATOM 5970 O O . ASP A 1 749 ? 9.965 0.363 -61.861 1.00 90.75 749 ASP A O 1
ATOM 5974 N N . GLY A 1 750 ? 11.022 -0.519 -60.089 1.00 89.81 750 GLY A N 1
ATOM 5975 C CA . GLY A 1 750 ? 9.900 -0.446 -59.151 1.00 89.81 750 GLY A CA 1
ATOM 5976 C C . GLY A 1 750 ? 9.860 0.811 -58.274 1.00 89.81 750 GLY A C 1
ATOM 5977 O O . GLY A 1 750 ? 8.967 0.917 -57.431 1.00 89.81 750 GLY A O 1
ATOM 5978 N N . VAL A 1 751 ? 10.803 1.748 -58.419 1.00 94.44 751 VAL A N 1
ATOM 5979 C CA . VAL A 1 751 ? 10.877 2.956 -57.578 1.00 94.44 751 VAL A CA 1
ATOM 5980 C C . VAL A 1 751 ? 9.809 3.968 -58.002 1.00 94.44 751 VAL A C 1
ATOM 5982 O O . VAL A 1 751 ? 9.745 4.398 -59.150 1.00 94.44 751 VAL A O 1
ATOM 5985 N N . ALA A 1 752 ? 8.963 4.381 -57.055 1.00 88.75 752 ALA A N 1
ATOM 5986 C CA . ALA A 1 752 ? 7.795 5.218 -57.345 1.00 88.75 752 ALA A CA 1
ATOM 5987 C C . ALA A 1 752 ? 8.140 6.666 -57.750 1.00 88.75 752 ALA A C 1
ATOM 5989 O O . ALA A 1 752 ? 7.390 7.299 -58.493 1.00 88.75 752 ALA A O 1
ATOM 5990 N N . SER A 1 753 ? 9.253 7.207 -57.248 1.00 94.75 753 SER A N 1
ATOM 5991 C CA . SER A 1 753 ? 9.695 8.580 -57.511 1.00 94.75 753 SER A CA 1
ATOM 5992 C C . SER A 1 753 ? 10.880 8.597 -58.476 1.00 94.75 753 SER A C 1
ATOM 5994 O O . SER A 1 753 ? 11.927 8.022 -58.188 1.00 94.75 753 SER A O 1
ATOM 5996 N N . LEU A 1 754 ? 10.751 9.333 -59.585 1.00 93.62 754 LEU A N 1
ATOM 5997 C CA . LEU A 1 754 ? 11.836 9.526 -60.561 1.00 93.62 754 LEU A CA 1
ATOM 5998 C C . LEU A 1 754 ? 13.080 10.180 -59.940 1.00 93.62 754 LEU A C 1
ATOM 6000 O O . LEU A 1 754 ? 14.209 9.882 -60.327 1.00 93.62 754 LEU A O 1
ATOM 6004 N N . ASP A 1 755 ? 12.879 11.072 -58.971 1.00 95.25 755 ASP A N 1
ATOM 6005 C CA . ASP A 1 755 ? 13.982 11.718 -58.265 1.00 95.25 755 ASP A CA 1
ATOM 6006 C C . ASP A 1 755 ? 14.700 10.729 -57.331 1.00 95.25 755 ASP A C 1
ATOM 6008 O O . ASP A 1 755 ? 15.930 10.747 -57.251 1.00 95.25 755 ASP A O 1
ATOM 6012 N N . GLU A 1 756 ? 13.962 9.827 -56.670 1.00 96.31 756 GLU A N 1
ATOM 6013 C CA . GLU A 1 756 ? 14.553 8.770 -55.836 1.00 96.31 756 GLU A CA 1
ATOM 6014 C C . GLU A 1 756 ? 15.309 7.743 -56.688 1.00 96.31 756 GLU A C 1
ATOM 6016 O O . GLU A 1 756 ? 16.437 7.386 -56.343 1.00 96.31 756 GLU A O 1
ATOM 6021 N N . ASP A 1 757 ? 14.754 7.342 -57.837 1.00 95.44 757 ASP A N 1
ATOM 6022 C CA . ASP A 1 757 ? 15.438 6.490 -58.818 1.00 95.44 757 ASP A CA 1
ATOM 6023 C C . ASP A 1 757 ? 16.764 7.127 -59.259 1.00 95.44 757 ASP A C 1
ATOM 6025 O O . ASP A 1 757 ? 17.829 6.514 -59.155 1.00 95.44 757 ASP A O 1
ATOM 6029 N N . ARG A 1 758 ? 16.749 8.414 -59.627 1.00 94.69 758 ARG A N 1
ATOM 6030 C CA . ARG A 1 758 ? 17.965 9.144 -60.011 1.00 94.69 758 ARG A CA 1
ATOM 6031 C C . ARG A 1 758 ? 19.010 9.184 -58.891 1.00 94.69 758 ARG A C 1
ATOM 6033 O O . ARG A 1 758 ? 20.213 9.102 -59.170 1.00 94.69 758 ARG A O 1
ATOM 6040 N N . ILE A 1 759 ? 18.588 9.316 -57.633 1.00 96.06 759 ILE A N 1
ATOM 6041 C CA . ILE A 1 759 ? 19.487 9.257 -56.471 1.00 96.06 759 ILE A CA 1
ATOM 6042 C C . ILE A 1 759 ? 20.115 7.865 -56.373 1.00 96.06 759 ILE A C 1
ATOM 6044 O O . ILE A 1 759 ? 21.343 7.753 -56.352 1.00 96.06 759 ILE A O 1
ATOM 6048 N N . LEU A 1 760 ? 19.308 6.806 -56.367 1.00 96.88 760 LEU A N 1
ATOM 6049 C CA . LEU A 1 760 ? 19.780 5.427 -56.212 1.00 96.88 760 LEU A CA 1
ATOM 6050 C C . LEU A 1 760 ? 20.681 4.992 -57.380 1.00 96.88 760 LEU A C 1
ATOM 6052 O O . LEU A 1 760 ? 21.733 4.386 -57.156 1.00 96.88 760 LEU A O 1
ATOM 6056 N N . GLN A 1 761 ? 20.354 5.389 -58.612 1.00 95.50 761 GLN A N 1
ATOM 6057 C CA . GLN A 1 761 ? 21.212 5.202 -59.787 1.00 95.50 761 GLN A CA 1
ATOM 6058 C C . GLN A 1 761 ? 22.560 5.915 -59.638 1.00 95.50 761 GLN A C 1
ATOM 6060 O O . GLN A 1 761 ? 23.598 5.356 -60.003 1.00 95.50 761 GLN A O 1
ATOM 6065 N N . SER A 1 762 ? 22.576 7.123 -59.065 1.00 95.12 762 SER A N 1
ATOM 6066 C CA . SER A 1 762 ? 23.819 7.865 -58.806 1.00 95.12 762 SER A CA 1
ATOM 6067 C C . SER A 1 762 ? 24.714 7.130 -57.802 1.00 95.12 762 SER A C 1
ATOM 6069 O O . SER A 1 762 ? 25.928 7.045 -58.008 1.00 95.12 762 SER A O 1
ATOM 6071 N N . TYR A 1 763 ? 24.129 6.537 -56.755 1.00 97.25 763 TYR A N 1
ATOM 6072 C CA . TYR A 1 763 ? 24.849 5.677 -55.809 1.00 97.25 763 TYR A CA 1
ATOM 6073 C C . TYR A 1 763 ? 25.404 4.416 -56.478 1.00 97.25 763 TYR A C 1
ATOM 6075 O O . TYR A 1 763 ? 26.595 4.124 -56.337 1.00 97.25 763 TYR A O 1
ATOM 6083 N N . LEU A 1 764 ? 24.581 3.699 -57.251 1.00 97.25 764 LEU A N 1
ATOM 6084 C CA . LEU A 1 764 ? 25.003 2.505 -57.989 1.00 97.25 764 LEU A CA 1
ATOM 6085 C C . LEU A 1 764 ? 26.179 2.816 -58.922 1.00 97.25 764 LEU A C 1
ATOM 6087 O O . LEU A 1 764 ? 27.185 2.100 -58.938 1.00 97.25 764 LEU A O 1
ATOM 6091 N N . ALA A 1 765 ? 26.075 3.904 -59.683 1.00 95.94 765 ALA A N 1
ATOM 6092 C CA . ALA A 1 765 ? 27.114 4.321 -60.610 1.00 95.94 765 ALA A CA 1
ATOM 6093 C C . ALA A 1 765 ? 28.420 4.674 -59.886 1.00 95.94 765 ALA A C 1
ATOM 6095 O O . ALA A 1 765 ? 29.499 4.275 -60.330 1.00 95.94 765 ALA A O 1
ATOM 6096 N N . LEU A 1 766 ? 28.342 5.357 -58.741 1.00 96.00 766 LEU A N 1
ATOM 6097 C CA . LEU A 1 766 ? 29.521 5.738 -57.967 1.00 96.00 766 LEU A CA 1
ATOM 6098 C C . LEU A 1 766 ? 30.213 4.532 -57.308 1.00 96.00 766 LEU A C 1
ATOM 6100 O O . LEU A 1 766 ? 31.446 4.442 -57.317 1.00 96.00 766 LEU A O 1
ATOM 6104 N N . ILE A 1 767 ? 29.444 3.559 -56.810 1.00 97.44 767 ILE A N 1
ATOM 6105 C CA . ILE A 1 767 ? 29.979 2.282 -56.310 1.00 97.44 767 ILE A CA 1
ATOM 6106 C C . ILE A 1 767 ? 30.714 1.546 -57.436 1.00 97.44 767 ILE A C 1
ATOM 6108 O O . ILE A 1 767 ? 31.858 1.119 -57.256 1.00 97.44 767 ILE A O 1
ATOM 6112 N N . ARG A 1 768 ? 30.114 1.464 -58.632 1.00 96.56 768 ARG A N 1
ATOM 6113 C CA . ARG A 1 768 ? 30.742 0.837 -59.810 1.00 96.56 768 ARG A CA 1
ATOM 6114 C C . ARG A 1 768 ? 32.003 1.567 -60.272 1.00 96.56 768 ARG A C 1
ATOM 6116 O O . ARG A 1 768 ? 32.968 0.906 -60.657 1.00 96.56 768 ARG A O 1
ATOM 6123 N N . ALA A 1 769 ? 32.016 2.897 -60.188 1.00 96.62 769 ALA A N 1
ATOM 6124 C CA . ALA A 1 769 ? 33.170 3.738 -60.498 1.00 96.62 769 ALA A CA 1
ATOM 6125 C C . ALA A 1 769 ? 34.275 3.677 -59.428 1.00 96.62 769 ALA A C 1
ATOM 6127 O O . ALA A 1 769 ? 35.397 4.130 -59.668 1.00 96.62 769 ALA A O 1
ATOM 6128 N N . THR A 1 770 ? 34.000 3.124 -58.243 1.00 97.56 770 THR A N 1
ATOM 6129 C CA . THR A 1 770 ? 35.011 2.959 -57.196 1.00 97.56 770 THR A CA 1
ATOM 6130 C C . THR A 1 770 ? 35.961 1.821 -57.574 1.00 97.56 770 THR A C 1
ATOM 6132 O O . THR A 1 770 ? 35.556 0.674 -57.765 1.00 97.56 770 THR A O 1
ATOM 6135 N N . THR A 1 771 ? 37.253 2.138 -57.662 1.00 95.75 771 THR A N 1
ATOM 6136 C CA . THR A 1 771 ? 38.320 1.187 -58.017 1.00 95.75 771 THR A CA 1
ATOM 6137 C C . THR A 1 771 ? 39.066 0.652 -56.800 1.00 95.75 771 THR A C 1
ATOM 6139 O O . THR A 1 771 ? 39.551 -0.475 -56.828 1.00 95.75 771 THR A O 1
ATOM 6142 N N . ARG A 1 772 ? 39.203 1.454 -55.733 1.00 94.81 772 ARG A N 1
ATOM 6143 C CA . ARG A 1 772 ? 39.861 1.071 -54.472 1.00 94.81 772 ARG A CA 1
ATOM 6144 C C . ARG A 1 772 ? 39.281 1.848 -53.298 1.00 94.81 772 ARG A C 1
ATOM 6146 O O . ARG A 1 772 ? 38.920 3.015 -53.455 1.00 94.81 772 ARG A O 1
ATOM 6153 N N . THR A 1 773 ? 39.308 1.236 -52.120 1.00 96.56 773 THR A N 1
ATOM 6154 C CA . THR A 1 773 ? 38.988 1.884 -50.845 1.00 96.56 773 THR A CA 1
ATOM 6155 C C . THR A 1 773 ? 39.877 1.362 -49.717 1.00 96.56 773 THR A C 1
ATOM 6157 O O . THR A 1 773 ? 40.457 0.282 -49.820 1.00 96.56 773 THR A O 1
ATOM 6160 N N . ASN A 1 774 ? 40.012 2.141 -48.644 1.00 94.75 774 ASN A N 1
ATOM 6161 C CA . ASN A 1 774 ? 40.670 1.731 -47.403 1.00 94.75 774 ASN A CA 1
ATOM 6162 C C . ASN A 1 774 ? 39.688 1.154 -46.361 1.00 94.75 774 ASN A C 1
ATOM 6164 O O . ASN A 1 774 ? 40.115 0.922 -45.236 1.00 94.75 774 ASN A O 1
ATOM 6168 N N . TYR A 1 775 ? 38.412 0.933 -46.700 1.00 95.00 775 TYR A N 1
ATOM 6169 C CA . TYR A 1 775 ? 37.359 0.520 -45.760 1.00 95.00 775 TYR A CA 1
ATOM 6170 C C . TYR A 1 775 ? 37.744 -0.675 -44.861 1.00 95.00 775 TYR A C 1
ATOM 6172 O O . TYR A 1 775 ? 37.533 -0.630 -43.651 1.00 95.00 775 TYR A O 1
ATOM 6180 N N . TYR A 1 776 ? 38.394 -1.706 -45.408 1.00 92.31 776 TYR A N 1
ATOM 6181 C CA . TYR A 1 776 ? 38.834 -2.886 -44.644 1.00 92.31 776 TYR A CA 1
ATOM 6182 C C . TYR A 1 776 ? 40.213 -2.735 -43.979 1.00 92.31 776 TYR A C 1
ATOM 6184 O O . TYR A 1 776 ? 40.679 -3.646 -43.297 1.00 92.31 776 TYR A O 1
ATOM 6192 N N . GLN A 1 777 ? 40.895 -1.598 -44.155 1.00 90.75 777 GLN A N 1
ATOM 6193 C CA . GLN A 1 777 ? 42.192 -1.366 -43.524 1.00 90.75 777 GLN A CA 1
ATOM 6194 C C . GLN A 1 777 ? 42.025 -1.005 -42.047 1.00 90.75 777 GLN A C 1
ATOM 6196 O O . GLN A 1 777 ? 41.294 -0.080 -41.684 1.00 90.75 777 GLN A O 1
ATOM 6201 N N . ARG A 1 778 ? 42.790 -1.691 -41.202 1.00 85.56 778 ARG A N 1
ATOM 6202 C CA . ARG A 1 778 ? 42.916 -1.413 -39.768 1.00 85.56 778 ARG A CA 1
ATOM 6203 C C . ARG A 1 778 ? 44.161 -0.561 -39.503 1.00 85.56 778 ARG A C 1
ATOM 6205 O O . ARG A 1 778 ? 45.105 -0.563 -40.298 1.00 85.56 778 ARG A O 1
ATOM 6212 N N . GLN A 1 779 ? 44.152 0.228 -38.434 1.00 76.75 779 GLN A N 1
ATOM 6213 C CA . GLN A 1 779 ? 45.336 0.961 -37.987 1.00 76.75 779 GLN A CA 1
ATOM 6214 C C . GLN A 1 779 ? 46.373 -0.036 -37.453 1.00 76.75 779 GLN A C 1
ATOM 6216 O O . GLN A 1 779 ? 46.060 -0.829 -36.575 1.00 76.75 779 GLN A O 1
ATOM 6221 N N . SER A 1 780 ? 47.603 -0.004 -37.972 1.00 62.16 780 SER A N 1
ATOM 6222 C CA . SER A 1 780 ? 48.709 -0.799 -37.432 1.00 62.16 780 SER A CA 1
ATOM 6223 C C . SER A 1 780 ? 49.491 0.039 -36.421 1.00 62.16 780 SER A C 1
ATOM 6225 O O . SER A 1 780 ? 50.277 0.907 -36.800 1.00 62.16 780 SER A O 1
ATOM 6227 N N . ASN A 1 781 ? 49.318 -0.230 -35.135 1.00 53.84 781 ASN A N 1
ATOM 6228 C CA . ASN A 1 781 ? 50.123 0.319 -34.038 1.00 53.84 781 ASN A CA 1
ATOM 6229 C C . ASN A 1 781 ? 51.366 -0.549 -33.747 1.00 53.84 781 ASN A C 1
ATOM 6231 O O . ASN A 1 781 ? 51.810 -0.665 -32.611 1.00 53.84 781 ASN A O 1
ATOM 6235 N N . GLY A 1 782 ? 51.946 -1.164 -34.784 1.00 51.62 782 GLY A N 1
ATOM 6236 C CA . GLY A 1 782 ? 53.266 -1.801 -34.745 1.00 51.62 782 GLY A CA 1
ATOM 6237 C C . GLY A 1 782 ? 53.437 -3.025 -33.836 1.00 51.62 782 GLY A C 1
ATOM 6238 O O . GLY A 1 782 ? 54.537 -3.575 -33.840 1.00 51.62 782 GLY A O 1
ATOM 6239 N N . ARG A 1 783 ? 52.422 -3.465 -33.072 1.00 43.78 783 ARG A N 1
ATOM 6240 C CA . ARG A 1 783 ? 52.542 -4.632 -32.173 1.00 43.78 783 ARG A CA 1
ATOM 6241 C C . ARG A 1 783 ? 51.361 -5.607 -32.123 1.00 43.78 783 ARG A C 1
ATOM 6243 O O . ARG A 1 783 ? 51.623 -6.746 -31.766 1.00 43.78 783 ARG A O 1
ATOM 6250 N N . ASP A 1 784 ? 50.159 -5.254 -32.583 1.00 42.16 784 ASP A N 1
ATOM 6251 C CA . ASP A 1 784 ? 49.010 -6.174 -32.555 1.00 42.16 784 ASP A CA 1
ATOM 6252 C C . ASP A 1 784 ? 48.367 -6.348 -33.940 1.00 42.16 784 ASP A C 1
ATOM 6254 O O . ASP A 1 784 ? 48.214 -5.394 -34.707 1.00 42.16 784 ASP A O 1
ATOM 6258 N N . ALA A 1 785 ? 47.994 -7.589 -34.269 1.00 44.41 785 ALA A N 1
ATOM 6259 C CA . ALA A 1 785 ? 47.349 -7.965 -35.531 1.00 44.41 785 ALA A CA 1
ATOM 6260 C C . ALA A 1 785 ? 45.846 -7.603 -35.591 1.00 44.41 785 ALA A C 1
ATOM 6262 O O . ALA A 1 785 ? 45.231 -7.717 -36.650 1.00 44.41 785 ALA A O 1
ATOM 6263 N N . GLU A 1 786 ? 45.263 -7.108 -34.493 1.00 53.22 786 GLU A N 1
ATOM 6264 C CA . GLU A 1 786 ? 43.834 -6.784 -34.362 1.00 53.22 786 GLU A CA 1
ATOM 6265 C C . GLU A 1 786 ? 43.589 -5.280 -34.141 1.00 53.22 786 GLU A C 1
ATOM 6267 O O . GLU A 1 786 ? 43.018 -4.840 -33.149 1.00 53.22 786 GLU A O 1
ATOM 6272 N N . GLY A 1 787 ? 44.049 -4.450 -35.078 1.00 64.44 787 GLY A N 1
ATOM 6273 C CA . GLY A 1 787 ? 43.863 -2.997 -35.001 1.00 64.44 787 GLY A CA 1
ATOM 6274 C C . GLY A 1 787 ? 42.407 -2.529 -35.182 1.00 64.44 787 GLY A C 1
ATOM 6275 O O . GLY A 1 787 ? 41.593 -3.170 -35.853 1.00 64.44 787 GLY A O 1
ATOM 6276 N N . VAL A 1 788 ? 42.081 -1.347 -34.654 1.00 77.00 788 VAL A N 1
ATOM 6277 C CA . VAL A 1 788 ? 40.795 -0.657 -34.885 1.00 77.00 788 VAL A CA 1
ATOM 6278 C C . VAL A 1 788 ? 40.710 -0.192 -36.351 1.00 77.00 788 VAL A C 1
ATOM 6280 O O . VAL A 1 788 ? 41.743 0.135 -36.950 1.00 77.00 788 VAL A O 1
ATOM 6283 N N . PRO A 1 789 ? 39.521 -0.160 -36.984 1.00 84.44 789 PRO A N 1
ATOM 6284 C CA . PRO A 1 789 ? 39.361 0.467 -38.292 1.00 84.44 789 PRO A CA 1
ATOM 6285 C C . PRO A 1 789 ? 39.904 1.898 -38.345 1.00 84.44 789 PRO A C 1
ATOM 6287 O O . PRO A 1 789 ? 39.895 2.625 -37.353 1.00 84.44 789 PRO A O 1
ATOM 6290 N N . LYS A 1 790 ? 40.368 2.333 -39.519 1.00 88.19 790 LYS A N 1
ATOM 6291 C CA . LYS A 1 790 ? 40.798 3.727 -39.699 1.00 88.19 790 LYS A CA 1
ATOM 6292 C C . LYS A 1 790 ? 39.624 4.693 -39.488 1.00 88.19 790 LYS A C 1
ATOM 6294 O O . LYS A 1 790 ? 38.533 4.456 -39.995 1.00 88.19 790 LYS A O 1
ATOM 6299 N N . SER A 1 791 ? 39.890 5.822 -38.828 1.00 87.00 791 SER A N 1
ATOM 6300 C CA . SER A 1 791 ? 38.926 6.903 -38.551 1.00 87.00 791 SER A CA 1
ATOM 6301 C C . SER A 1 791 ? 38.532 7.753 -39.772 1.00 87.00 791 SER A C 1
ATOM 6303 O O . SER A 1 791 ? 37.850 8.763 -39.636 1.00 87.00 791 SER A O 1
ATOM 6305 N N . TYR A 1 792 ? 38.987 7.378 -40.967 1.00 92.38 792 TYR A N 1
ATOM 6306 C CA . TYR A 1 792 ? 38.686 8.053 -42.224 1.00 92.38 792 TYR A CA 1
ATOM 6307 C C . TYR A 1 792 ? 38.525 7.025 -43.341 1.00 92.38 792 TYR A C 1
ATOM 6309 O O . TYR A 1 792 ? 39.209 5.993 -43.368 1.00 92.38 792 TYR A O 1
ATOM 6317 N N . LEU A 1 793 ? 37.674 7.344 -44.309 1.00 95.44 793 LEU A N 1
ATOM 6318 C CA . LEU A 1 793 ? 37.511 6.583 -45.538 1.00 95.44 793 LEU A CA 1
ATOM 6319 C C . LEU A 1 793 ? 38.186 7.294 -46.705 1.00 95.44 793 LEU A C 1
ATOM 6321 O O . LEU A 1 793 ? 38.310 8.515 -46.752 1.00 95.44 793 LEU A O 1
ATOM 6325 N N . SER A 1 794 ? 38.663 6.518 -47.664 1.00 96.25 794 SER A N 1
ATOM 6326 C CA . SER A 1 794 ? 39.212 7.015 -48.916 1.00 96.25 794 SER A CA 1
ATOM 6327 C C . SER A 1 794 ? 38.684 6.176 -50.062 1.00 96.25 794 SER A C 1
ATOM 6329 O O . SER A 1 794 ? 38.706 4.948 -49.990 1.00 96.25 794 SER A O 1
ATOM 6331 N N . PHE A 1 795 ? 38.253 6.829 -51.133 1.00 97.62 795 PHE A N 1
ATOM 6332 C CA . PHE A 1 795 ? 37.680 6.202 -52.316 1.00 97.62 795 PHE A CA 1
ATOM 6333 C C . PHE A 1 795 ? 38.436 6.682 -53.544 1.00 97.62 795 PHE A C 1
ATOM 6335 O O . PHE A 1 795 ? 38.567 7.882 -53.773 1.00 97.62 795 PHE A O 1
ATOM 6342 N N . LYS A 1 796 ? 38.960 5.746 -54.336 1.00 97.12 796 LYS A N 1
ATOM 6343 C CA . LYS A 1 796 ? 39.593 6.049 -55.620 1.00 97.12 796 LYS A CA 1
ATOM 6344 C C . LYS A 1 796 ? 38.593 5.790 -56.740 1.00 97.12 796 LYS A C 1
ATOM 6346 O O . LYS A 1 796 ? 38.346 4.632 -57.076 1.00 97.12 796 LYS A O 1
ATOM 6351 N N . PHE A 1 797 ? 38.073 6.846 -57.340 1.00 96.62 797 PHE A N 1
ATOM 6352 C CA . PHE A 1 797 ? 37.124 6.785 -58.444 1.00 96.62 797 PHE A CA 1
ATOM 6353 C C . PHE A 1 797 ? 37.819 6.761 -59.804 1.00 96.62 797 PHE A C 1
ATOM 6355 O O . PHE A 1 797 ? 38.888 7.360 -59.974 1.00 96.62 797 PHE A O 1
ATOM 6362 N N . ASP A 1 798 ? 37.175 6.095 -60.760 1.00 95.88 798 ASP A N 1
ATOM 6363 C CA . ASP A 1 798 ? 37.333 6.315 -62.195 1.00 95.88 798 ASP A CA 1
ATOM 6364 C C . ASP A 1 798 ? 36.242 7.297 -62.675 1.00 95.88 798 ASP A C 1
ATOM 6366 O O . ASP A 1 798 ? 35.085 6.902 -62.858 1.00 95.88 798 ASP A O 1
ATOM 6370 N N . PRO A 1 799 ? 36.574 8.586 -62.882 1.00 92.69 799 PRO A N 1
ATOM 6371 C CA . PRO A 1 799 ? 35.615 9.605 -63.309 1.00 92.69 799 PRO A CA 1
ATOM 6372 C C . PRO A 1 799 ? 34.970 9.343 -64.671 1.00 92.69 799 PRO A 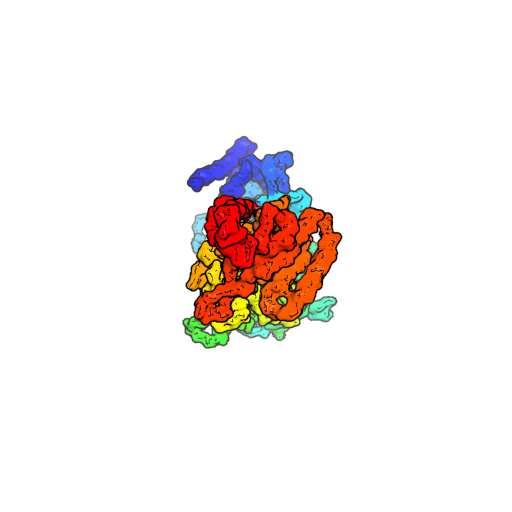C 1
ATOM 6374 O O . PRO A 1 799 ? 33.968 9.982 -64.995 1.00 92.69 799 PRO A O 1
ATOM 6377 N N . ALA A 1 800 ? 35.539 8.466 -65.506 1.00 91.50 800 ALA A N 1
ATOM 6378 C CA . ALA A 1 800 ? 34.953 8.135 -66.801 1.00 91.50 800 ALA A CA 1
ATOM 6379 C C . ALA A 1 800 ? 33.648 7.341 -66.651 1.00 91.50 800 ALA A C 1
ATOM 6381 O O . ALA A 1 800 ? 32.760 7.495 -67.490 1.00 91.50 800 ALA A O 1
ATOM 6382 N N . LEU A 1 801 ? 33.530 6.558 -65.572 1.00 92.19 801 LEU A N 1
ATOM 6383 C CA . LEU A 1 801 ? 32.367 5.729 -65.248 1.00 92.19 801 LEU A CA 1
ATOM 6384 C C . LEU A 1 801 ? 31.278 6.477 -64.463 1.00 92.19 801 LEU A C 1
ATOM 6386 O O . LEU A 1 801 ? 30.190 5.938 -64.289 1.00 92.19 801 LEU A O 1
ATOM 6390 N N . VAL A 1 802 ? 31.550 7.701 -63.995 1.00 90.56 802 VAL A N 1
ATOM 6391 C CA . VAL A 1 802 ? 30.583 8.519 -63.247 1.00 90.56 802 VAL A CA 1
ATOM 6392 C C . VAL A 1 802 ? 29.690 9.303 -64.231 1.00 90.56 802 VAL A C 1
ATOM 6394 O O . VAL A 1 802 ? 30.214 10.095 -65.028 1.00 90.56 802 VAL A O 1
ATOM 6397 N N . PRO A 1 803 ? 28.355 9.114 -64.204 1.00 83.56 803 PRO A N 1
ATOM 6398 C CA . PRO A 1 803 ? 27.409 9.878 -65.017 1.00 83.56 803 PRO A CA 1
ATOM 6399 C C . PRO A 1 803 ? 27.515 11.384 -64.755 1.00 83.56 803 PRO A C 1
ATOM 6401 O O . PRO A 1 803 ? 27.852 11.803 -63.652 1.00 83.56 803 PRO A O 1
ATOM 6404 N N . ASP A 1 804 ? 27.278 12.202 -65.784 1.00 82.38 804 ASP A N 1
ATOM 6405 C CA . ASP A 1 804 ? 27.268 13.677 -65.710 1.00 82.38 804 ASP A CA 1
ATOM 6406 C C . ASP A 1 804 ? 28.527 14.346 -65.123 1.00 82.38 804 ASP A C 1
ATOM 6408 O O . ASP A 1 804 ? 28.545 15.544 -64.836 1.00 82.38 804 ASP A O 1
ATOM 6412 N N . MET A 1 805 ? 29.635 13.605 -65.026 1.00 87.88 805 MET A N 1
ATOM 6413 C CA . MET A 1 805 ? 30.877 14.092 -64.435 1.00 87.88 805 MET A CA 1
ATOM 6414 C C . MET A 1 805 ? 31.415 15.343 -65.162 1.00 87.88 805 MET A C 1
ATOM 6416 O O . MET A 1 805 ? 31.714 15.253 -66.369 1.00 87.88 805 MET A O 1
ATOM 6420 N N . PRO A 1 806 ? 31.601 16.488 -64.458 1.00 84.44 806 PRO A N 1
ATOM 6421 C CA . PRO A 1 806 ? 32.036 17.741 -65.071 1.00 84.44 806 PRO A CA 1
ATOM 6422 C C . PRO A 1 806 ? 33.377 17.621 -65.802 1.00 84.44 806 PRO A C 1
ATOM 6424 O O . PRO A 1 806 ? 34.346 17.070 -65.275 1.00 84.44 806 PRO A O 1
ATOM 6427 N N . ARG A 1 807 ? 33.457 18.179 -67.019 1.00 81.81 807 ARG A N 1
ATOM 6428 C CA . ARG A 1 807 ? 34.690 18.188 -67.826 1.00 81.81 807 ARG A CA 1
ATOM 6429 C C . ARG A 1 807 ? 35.697 19.250 -67.336 1.00 81.81 807 ARG A C 1
ATOM 6431 O O . ARG A 1 807 ? 35.295 20.341 -66.919 1.00 81.81 807 ARG A O 1
ATOM 6438 N N . PRO A 1 808 ? 37.017 19.013 -67.479 1.00 84.56 808 PRO A N 1
ATOM 6439 C CA . PRO A 1 808 ? 37.680 17.798 -67.946 1.00 84.56 808 PRO A CA 1
ATOM 6440 C C . PRO A 1 808 ? 37.696 16.728 -66.853 1.00 84.56 808 PRO A C 1
ATOM 6442 O O . PRO A 1 808 ? 37.799 17.047 -65.672 1.00 84.56 808 PRO A O 1
ATOM 6445 N N . ARG A 1 809 ? 37.616 15.463 -67.271 1.00 87.81 809 ARG A N 1
ATOM 6446 C CA . ARG A 1 809 ? 37.625 14.308 -66.370 1.00 87.81 809 ARG A CA 1
ATOM 6447 C C . ARG A 1 809 ? 39.077 13.890 -66.098 1.00 87.81 809 ARG A C 1
ATOM 6449 O O . ARG A 1 809 ? 39.778 13.567 -67.058 1.00 87.81 809 ARG A O 1
ATOM 6456 N N . PRO A 1 810 ? 39.558 13.925 -64.842 1.00 88.62 810 PRO A N 1
ATOM 6457 C CA . PRO A 1 810 ? 40.845 13.334 -64.483 1.00 88.62 810 PRO A CA 1
ATOM 6458 C C . PRO A 1 810 ? 40.841 11.821 -64.743 1.00 88.62 810 PRO A C 1
ATOM 6460 O O . PRO A 1 810 ? 39.780 11.206 -64.787 1.00 88.62 810 PRO A O 1
ATOM 6463 N N . MET A 1 811 ? 42.023 11.208 -64.859 1.00 89.81 811 MET A N 1
ATOM 6464 C CA . MET A 1 811 ? 42.135 9.746 -64.938 1.00 89.81 811 MET A CA 1
ATOM 6465 C C . MET A 1 811 ? 41.671 9.085 -63.635 1.00 89.81 811 MET A C 1
ATOM 6467 O O . MET A 1 811 ? 41.033 8.043 -63.667 1.00 89.81 811 MET A O 1
ATOM 6471 N N . TYR A 1 812 ? 41.996 9.689 -62.487 1.00 93.12 812 TYR A N 1
ATOM 6472 C CA . TYR A 1 812 ? 41.539 9.220 -61.181 1.00 93.12 812 TYR A CA 1
ATOM 6473 C C . TYR A 1 812 ? 41.234 10.387 -60.250 1.00 93.12 812 TYR A C 1
ATOM 6475 O O . TYR A 1 812 ? 41.962 11.385 -60.235 1.00 93.12 812 TYR A O 1
ATOM 6483 N N . GLU A 1 813 ? 40.230 10.205 -59.399 1.00 94.06 813 GLU A N 1
ATOM 6484 C CA . GLU A 1 813 ? 39.949 11.090 -58.267 1.00 94.06 813 GLU A CA 1
ATOM 6485 C C . GLU A 1 813 ? 39.990 10.295 -56.972 1.00 94.06 813 GLU A C 1
ATOM 6487 O O . GLU A 1 813 ? 39.368 9.244 -56.865 1.00 94.06 813 GLU A O 1
ATOM 6492 N N . ILE A 1 814 ? 40.758 10.770 -55.994 1.00 94.81 814 ILE A N 1
ATOM 6493 C CA . ILE A 1 814 ? 40.801 10.173 -54.659 1.00 94.81 814 ILE A CA 1
ATOM 6494 C C . ILE A 1 814 ? 40.035 11.097 -53.729 1.00 94.81 814 ILE A C 1
ATOM 6496 O O . ILE A 1 814 ? 40.495 12.207 -53.478 1.00 94.81 814 ILE A O 1
ATOM 6500 N N . PHE A 1 815 ? 38.884 10.651 -53.249 1.00 96.19 815 PHE A N 1
ATOM 6501 C CA . PHE A 1 815 ? 38.096 11.349 -52.243 1.00 96.19 815 PHE A CA 1
ATOM 6502 C C . PHE A 1 815 ? 38.434 10.799 -50.861 1.00 96.19 815 PHE A C 1
ATOM 6504 O O . PHE A 1 815 ? 38.544 9.584 -50.701 1.00 96.19 815 PHE A O 1
ATOM 6511 N N . VAL A 1 816 ? 38.615 11.673 -49.879 1.00 95.50 816 VAL A N 1
ATOM 6512 C CA . VAL A 1 816 ? 38.858 11.333 -48.475 1.00 95.50 816 VAL A CA 1
ATOM 6513 C C . VAL A 1 816 ? 37.728 11.922 -47.648 1.00 95.50 816 VAL A C 1
ATOM 6515 O O . VAL A 1 816 ? 37.374 13.083 -47.834 1.00 95.50 816 VAL A O 1
ATOM 6518 N N . TYR A 1 817 ? 37.181 11.115 -46.747 1.00 95.25 817 TYR A N 1
ATOM 6519 C CA . TYR A 1 817 ? 36.058 11.476 -45.901 1.00 95.25 817 TYR A CA 1
ATOM 6520 C C . TYR A 1 817 ? 36.323 11.119 -44.440 1.00 95.25 817 TYR A C 1
ATOM 6522 O O . TYR A 1 817 ? 36.718 9.992 -44.129 1.00 95.25 817 TYR A O 1
ATOM 6530 N N . SER A 1 818 ? 36.068 12.066 -43.546 1.00 92.69 818 SER A N 1
ATOM 6531 C CA . SER A 1 818 ? 35.965 11.866 -42.103 1.00 92.69 818 SER A CA 1
ATOM 6532 C C . SER A 1 818 ? 35.148 13.008 -41.489 1.00 92.69 818 SER A C 1
ATOM 6534 O O . SER A 1 818 ? 35.126 14.091 -42.077 1.00 92.69 818 SER A O 1
ATOM 6536 N N . PRO A 1 819 ? 34.624 12.849 -40.263 1.00 89.75 819 PRO A N 1
ATOM 6537 C CA . PRO A 1 819 ? 33.952 13.942 -39.553 1.00 89.75 819 PRO A CA 1
ATOM 6538 C C . PRO A 1 819 ? 34.804 15.189 -39.323 1.00 89.75 819 PRO A C 1
ATOM 6540 O O . PRO A 1 819 ? 34.281 16.251 -39.002 1.00 89.75 819 PRO A O 1
ATOM 6543 N N . ARG A 1 820 ? 36.130 15.070 -39.459 1.00 89.88 820 ARG A N 1
ATOM 6544 C CA . ARG A 1 820 ? 37.078 16.164 -39.217 1.00 89.88 820 ARG A CA 1
ATOM 6545 C C . ARG A 1 820 ? 37.591 16.823 -40.495 1.00 89.88 820 ARG A C 1
ATOM 6547 O O . ARG A 1 820 ? 38.101 17.934 -40.420 1.00 89.88 820 ARG A O 1
ATOM 6554 N N . VAL A 1 821 ? 37.540 16.128 -41.633 1.00 89.94 821 VAL A N 1
ATOM 6555 C CA . VAL A 1 821 ? 38.095 16.600 -42.910 1.00 89.94 821 VAL A CA 1
ATOM 6556 C C . VAL A 1 821 ? 37.459 15.867 -44.092 1.00 89.94 821 VAL A C 1
ATOM 6558 O O . VAL A 1 821 ? 37.352 14.637 -44.085 1.00 89.94 821 VAL A O 1
ATOM 6561 N N . GLU A 1 822 ? 37.108 16.626 -45.128 1.00 93.50 822 GLU A N 1
ATOM 6562 C CA . GLU A 1 822 ? 36.735 16.137 -46.457 1.00 93.50 822 GLU A CA 1
ATOM 6563 C C . GLU A 1 822 ? 37.784 16.618 -47.465 1.00 93.50 822 GLU A C 1
ATOM 6565 O O . GLU A 1 822 ? 38.284 17.728 -47.348 1.00 93.50 822 GLU A O 1
ATOM 6570 N N . GLY A 1 823 ? 38.137 15.823 -48.475 1.00 94.19 823 GLY A N 1
ATOM 6571 C CA . GLY A 1 823 ? 39.115 16.275 -49.465 1.00 94.19 823 GLY A CA 1
ATOM 6572 C C . GLY A 1 823 ? 39.130 15.466 -50.750 1.00 94.19 823 GLY A C 1
ATOM 6573 O O . GLY A 1 823 ? 38.703 14.316 -50.792 1.00 94.19 823 GLY A O 1
ATOM 6574 N N . VAL A 1 824 ? 39.649 16.061 -51.823 1.00 94.56 824 VAL A N 1
ATOM 6575 C CA . VAL A 1 824 ? 39.831 15.415 -53.130 1.00 94.56 824 VAL A CA 1
ATOM 6576 C C . VAL A 1 824 ? 41.264 15.549 -53.618 1.00 94.56 824 VAL A C 1
ATOM 6578 O O . VAL A 1 824 ? 41.918 16.570 -53.433 1.00 94.56 824 VAL A O 1
ATOM 6581 N N . HIS A 1 825 ? 41.743 14.543 -54.340 1.00 93.62 825 HIS A N 1
ATOM 6582 C CA . HIS A 1 825 ? 42.994 14.603 -55.082 1.00 93.62 825 HIS A CA 1
ATOM 6583 C C . HIS A 1 825 ? 42.800 14.099 -56.514 1.00 93.62 825 HIS A C 1
ATOM 6585 O O . HIS A 1 825 ? 42.568 12.913 -56.758 1.00 93.62 825 HIS A O 1
ATOM 6591 N N . LEU A 1 826 ? 42.930 15.016 -57.470 1.00 92.69 826 LEU A N 1
ATOM 6592 C CA . LEU A 1 826 ? 42.676 14.814 -58.893 1.00 92.69 826 LEU A CA 1
ATOM 6593 C C . LEU A 1 826 ? 43.984 14.467 -59.616 1.00 92.69 826 LEU A C 1
ATOM 6595 O O . LEU A 1 826 ? 44.991 15.167 -59.463 1.00 92.69 826 LEU A O 1
ATOM 6599 N N . ARG A 1 827 ? 43.989 13.399 -60.420 1.00 90.31 827 ARG A N 1
ATOM 6600 C CA . ARG A 1 827 ? 45.174 12.915 -61.152 1.00 90.31 827 ARG A CA 1
ATOM 6601 C C . ARG A 1 827 ? 44.902 12.798 -62.646 1.00 90.31 827 ARG A C 1
ATOM 6603 O O . ARG A 1 827 ? 44.005 12.067 -63.048 1.00 90.31 827 ARG A O 1
ATOM 6610 N N . GLY A 1 828 ? 45.725 13.449 -63.469 1.00 85.81 828 GLY A N 1
ATOM 6611 C CA . GLY A 1 828 ? 45.626 13.399 -64.932 1.00 85.81 828 GLY A CA 1
ATOM 6612 C C . GLY A 1 828 ? 46.222 12.149 -65.595 1.00 85.81 828 GLY A C 1
ATOM 6613 O O . GLY A 1 828 ? 46.007 11.952 -66.782 1.00 85.81 828 GLY A O 1
ATOM 6614 N N . GLY A 1 829 ? 46.963 11.307 -64.865 1.00 85.31 829 GLY A N 1
ATOM 6615 C CA . GLY A 1 829 ? 47.590 10.104 -65.421 1.00 85.31 829 GLY A CA 1
ATOM 6616 C C . GLY A 1 829 ? 48.180 9.155 -64.364 1.00 85.31 829 GLY A C 1
ATOM 6617 O O . GLY A 1 829 ? 48.151 9.472 -63.164 1.00 85.31 829 GLY A O 1
ATOM 6618 N N . PRO A 1 830 ? 48.745 8.001 -64.784 1.00 82.88 830 PRO A N 1
ATOM 6619 C CA . PRO A 1 830 ? 49.326 7.001 -63.880 1.00 82.88 830 PRO A CA 1
ATOM 6620 C C . PRO A 1 830 ? 50.517 7.546 -63.085 1.00 82.88 830 PRO A C 1
ATOM 6622 O O . PRO A 1 830 ? 50.661 7.252 -61.899 1.00 82.88 830 PRO A O 1
ATOM 6625 N N . VAL A 1 831 ? 51.316 8.412 -63.712 1.00 80.50 831 VAL A N 1
ATOM 6626 C CA . VAL A 1 831 ? 52.399 9.183 -63.093 1.00 80.50 831 VAL A CA 1
ATOM 6627 C C . VAL A 1 831 ? 52.035 10.656 -63.232 1.00 80.50 831 VAL A C 1
ATOM 6629 O O . VAL A 1 831 ? 51.904 11.146 -64.345 1.00 80.50 831 VAL A O 1
ATOM 6632 N N . ALA A 1 832 ? 51.817 11.349 -62.116 1.00 79.50 832 ALA A N 1
ATOM 6633 C CA . ALA A 1 832 ? 51.420 12.756 -62.100 1.00 79.50 832 ALA A CA 1
ATOM 6634 C C . ALA A 1 832 ? 52.060 13.457 -60.897 1.00 79.50 832 ALA A C 1
ATOM 6636 O O . ALA A 1 832 ? 52.212 12.845 -59.838 1.00 79.50 832 ALA A O 1
ATOM 6637 N N . ARG A 1 833 ? 52.437 14.730 -61.058 1.00 78.44 833 ARG A N 1
ATOM 6638 C CA . ARG A 1 833 ? 53.049 15.549 -60.000 1.00 78.44 833 ARG A CA 1
ATOM 6639 C C . ARG A 1 833 ? 52.101 16.666 -59.582 1.00 78.44 833 ARG A C 1
ATOM 6641 O O . ARG A 1 833 ? 51.535 17.347 -60.439 1.00 78.44 833 ARG A O 1
ATOM 6648 N N . GLY A 1 834 ? 51.989 16.878 -58.273 1.00 78.38 834 GLY A N 1
ATOM 6649 C CA . GLY A 1 834 ? 51.066 17.832 -57.674 1.00 78.38 834 GLY A CA 1
ATOM 6650 C C . GLY A 1 834 ? 51.280 18.029 -56.186 1.00 78.38 834 GLY A C 1
ATOM 6651 O O . GLY A 1 834 ? 52.051 17.305 -55.567 1.00 78.38 834 GLY A O 1
ATOM 6652 N N . GLY A 1 835 ? 50.590 19.019 -55.629 1.00 85.38 835 GLY A N 1
ATOM 6653 C CA . GLY A 1 835 ? 50.555 19.280 -54.190 1.00 85.38 835 GLY A CA 1
ATOM 6654 C C . GLY A 1 835 ? 49.124 19.453 -53.691 1.00 85.38 835 GLY A C 1
ATOM 6655 O O . GLY A 1 835 ? 48.185 19.495 -54.489 1.00 85.38 835 GLY A O 1
ATOM 6656 N N . LEU A 1 836 ? 48.971 19.604 -52.382 1.00 89.31 836 LEU A N 1
ATOM 6657 C CA . LEU A 1 836 ? 47.683 19.840 -51.732 1.00 89.31 836 LEU A CA 1
ATOM 6658 C C . LEU A 1 836 ? 47.429 21.342 -51.534 1.00 89.31 836 LEU A C 1
ATOM 6660 O O . LEU A 1 836 ? 48.350 22.156 -51.673 1.00 89.31 836 LEU A O 1
ATOM 6664 N N . ARG A 1 837 ? 46.179 21.717 -51.265 1.00 89.12 837 ARG A N 1
ATOM 6665 C CA . ARG A 1 837 ? 45.778 23.080 -50.910 1.00 89.12 837 ARG A CA 1
ATOM 6666 C C . ARG A 1 837 ? 44.584 23.047 -49.963 1.00 89.12 837 ARG A C 1
ATOM 6668 O O . ARG A 1 837 ? 43.616 22.367 -50.254 1.00 89.12 837 ARG A O 1
ATOM 6675 N N . TRP A 1 838 ? 44.668 23.812 -48.885 1.00 90.88 838 TRP A N 1
ATOM 6676 C CA . TRP A 1 838 ? 43.521 24.086 -48.030 1.00 90.88 838 TRP A CA 1
ATOM 6677 C C . TRP A 1 838 ? 42.466 24.885 -48.802 1.00 90.88 838 TRP A C 1
ATOM 6679 O O . TRP A 1 838 ? 42.831 25.862 -49.470 1.00 90.88 838 TRP A O 1
ATOM 6689 N N . SER A 1 839 ? 41.202 24.473 -48.729 1.00 90.06 839 SER A N 1
ATOM 6690 C CA . SER A 1 839 ? 40.076 25.199 -49.321 1.00 90.06 839 SER A CA 1
ATOM 6691 C C . SER A 1 839 ? 39.041 25.550 -48.259 1.00 90.06 839 SER A C 1
ATOM 6693 O O . SER A 1 839 ? 38.491 24.674 -47.607 1.00 90.06 839 SER A O 1
ATOM 6695 N N . ASP A 1 840 ? 38.687 26.832 -48.158 1.00 86.62 840 ASP A N 1
ATOM 6696 C CA . ASP A 1 840 ? 37.584 27.284 -47.297 1.00 86.62 840 ASP A CA 1
ATOM 6697 C C . ASP A 1 840 ? 36.198 27.060 -47.950 1.00 86.62 840 ASP A C 1
ATOM 6699 O O . ASP A 1 840 ? 35.167 27.467 -47.414 1.00 86.62 840 ASP A O 1
ATOM 6703 N N . ARG A 1 841 ? 36.142 26.431 -49.137 1.00 87.69 841 ARG A N 1
ATOM 6704 C CA . ARG A 1 841 ? 34.919 26.231 -49.935 1.00 87.69 841 ARG A CA 1
ATOM 6705 C C . ARG A 1 841 ? 34.319 24.845 -49.718 1.00 87.69 841 ARG A C 1
ATOM 6707 O O . ARG A 1 841 ? 34.297 24.026 -50.635 1.00 87.69 841 ARG A O 1
ATOM 6714 N N . ALA A 1 842 ? 33.780 24.585 -48.530 1.00 81.12 842 ALA A N 1
ATOM 6715 C CA . ALA A 1 842 ? 33.222 23.274 -48.174 1.00 81.12 842 ALA A CA 1
ATOM 6716 C C . ALA A 1 842 ? 32.199 22.723 -49.197 1.00 81.12 842 ALA A C 1
ATOM 6718 O O . ALA A 1 842 ? 32.128 21.518 -49.428 1.00 81.12 842 ALA A O 1
ATOM 6719 N N . GLU A 1 843 ? 31.427 23.589 -49.859 1.00 81.69 843 GLU A N 1
ATOM 6720 C CA . GLU A 1 843 ? 30.366 23.161 -50.781 1.00 81.69 843 GLU A CA 1
ATOM 6721 C C . GLU A 1 843 ? 30.848 22.814 -52.195 1.00 81.69 843 GLU A C 1
ATOM 6723 O O . GLU A 1 843 ? 30.163 22.076 -52.901 1.00 81.69 843 GLU A O 1
ATOM 6728 N N . ASP A 1 844 ? 32.009 23.322 -52.627 1.00 87.50 844 ASP A N 1
ATOM 6729 C CA . ASP A 1 844 ? 32.485 23.127 -54.001 1.00 87.50 844 ASP A CA 1
ATOM 6730 C C . ASP A 1 844 ? 34.012 23.183 -54.189 1.00 87.50 844 ASP A C 1
ATOM 6732 O O . ASP A 1 844 ? 34.500 23.473 -55.291 1.00 87.50 844 ASP A O 1
ATOM 6736 N N . PHE A 1 845 ? 34.785 22.842 -53.154 1.00 91.06 845 PHE A N 1
ATOM 6737 C CA . PHE A 1 845 ? 36.250 22.778 -53.187 1.00 91.06 845 PHE A CA 1
ATOM 6738 C C . PHE A 1 845 ? 36.786 21.930 -54.348 1.00 91.06 845 PHE A C 1
ATOM 6740 O O . PHE A 1 845 ? 37.840 22.242 -54.907 1.00 91.06 845 PHE A O 1
ATOM 6747 N N . ARG A 1 846 ? 36.055 20.905 -54.814 1.00 92.06 846 ARG A N 1
ATOM 6748 C CA . ARG A 1 846 ? 36.442 20.148 -56.018 1.00 92.06 846 ARG A CA 1
ATOM 6749 C C . ARG A 1 846 ? 36.540 21.042 -57.257 1.00 92.06 846 ARG A C 1
ATOM 6751 O O . ARG A 1 846 ? 37.446 20.853 -58.071 1.00 92.06 846 ARG A O 1
ATOM 6758 N N . THR A 1 847 ? 35.643 22.016 -57.410 1.00 89.75 847 THR A N 1
ATOM 6759 C CA . THR A 1 847 ? 35.664 22.978 -58.526 1.00 89.75 847 THR A CA 1
ATOM 6760 C C . THR A 1 847 ? 36.920 23.845 -58.467 1.00 89.75 847 THR A C 1
ATOM 6762 O O . THR A 1 847 ? 37.578 24.044 -59.493 1.00 89.75 847 THR A O 1
ATOM 6765 N N . GLU A 1 848 ? 37.292 24.312 -57.271 1.00 89.88 848 GLU A N 1
ATOM 6766 C CA . GLU A 1 848 ? 38.534 25.060 -57.051 1.00 89.88 848 GLU A CA 1
ATOM 6767 C C . GLU A 1 848 ? 39.759 24.206 -57.406 1.00 89.88 848 GLU A C 1
ATOM 6769 O O . GLU A 1 848 ? 40.588 24.611 -58.227 1.00 89.88 848 GLU A O 1
ATOM 6774 N N . VAL A 1 849 ? 39.846 22.991 -56.856 1.00 90.50 849 VAL A N 1
ATOM 6775 C CA . VAL A 1 849 ? 40.963 22.068 -57.102 1.00 90.50 849 VAL A CA 1
ATOM 6776 C C . VAL A 1 849 ? 41.077 21.740 -58.591 1.00 90.50 849 VAL A C 1
ATOM 6778 O O . VAL A 1 849 ? 42.182 21.768 -59.133 1.00 90.50 849 VAL A O 1
ATOM 6781 N N . LEU A 1 850 ? 39.964 21.506 -59.291 1.00 88.75 850 LEU A N 1
ATOM 6782 C CA . LEU A 1 850 ? 39.956 21.260 -60.735 1.00 88.75 850 LEU A CA 1
ATOM 6783 C C . LEU A 1 850 ? 40.482 22.465 -61.530 1.00 88.75 850 LEU A C 1
ATOM 6785 O O . LEU A 1 850 ? 41.235 22.283 -62.490 1.00 88.75 850 LEU A O 1
ATOM 6789 N N . GLY A 1 851 ? 40.140 23.692 -61.125 1.00 87.00 851 GLY A N 1
ATOM 6790 C CA . GLY A 1 851 ? 40.711 24.918 -61.694 1.00 87.00 851 GLY A CA 1
ATOM 6791 C C . GLY A 1 851 ? 42.233 24.983 -61.537 1.00 87.00 851 GLY A C 1
ATOM 6792 O O . GLY A 1 851 ? 42.951 25.302 -62.488 1.00 87.00 851 GLY A O 1
ATOM 6793 N N . LEU A 1 852 ? 42.742 24.588 -60.369 1.00 86.50 852 LEU A N 1
ATOM 6794 C CA . LEU A 1 852 ? 44.178 24.544 -60.088 1.00 86.50 852 LEU A CA 1
ATOM 6795 C C . LEU A 1 852 ? 44.902 23.455 -60.888 1.00 86.50 852 LEU A C 1
ATOM 6797 O O . LEU A 1 852 ? 45.990 23.712 -61.405 1.00 86.50 852 LEU A O 1
ATOM 6801 N N . VAL A 1 853 ? 44.304 22.268 -61.050 1.00 84.06 853 VAL A N 1
ATOM 6802 C CA . VAL A 1 853 ? 44.855 21.218 -61.930 1.00 84.06 853 VAL A CA 1
ATOM 6803 C C . VAL A 1 853 ? 44.977 21.733 -63.357 1.00 84.06 853 VAL A C 1
ATOM 6805 O O . VAL A 1 853 ? 46.029 21.557 -63.965 1.00 84.06 853 VAL A O 1
ATOM 6808 N N . LYS A 1 854 ? 43.938 22.396 -63.887 1.00 81.62 854 LYS A N 1
ATOM 6809 C CA . LYS A 1 854 ? 43.957 22.965 -65.246 1.00 81.62 854 LYS A CA 1
ATOM 6810 C C . LYS A 1 854 ? 45.115 23.941 -65.421 1.00 81.62 854 LYS A C 1
ATOM 6812 O O . LYS A 1 854 ? 45.900 23.794 -66.356 1.00 81.62 854 LYS A O 1
ATOM 6817 N N . ALA A 1 855 ? 45.258 24.891 -64.496 1.00 80.00 855 ALA A N 1
ATOM 6818 C CA . ALA A 1 855 ? 46.352 25.858 -64.527 1.00 80.00 855 ALA A CA 1
ATOM 6819 C C . ALA A 1 855 ? 47.726 25.166 -64.475 1.00 80.00 855 ALA A C 1
ATOM 6821 O O . ALA A 1 855 ? 48.648 25.535 -65.202 1.00 80.00 855 ALA A O 1
ATOM 6822 N N . GLN A 1 856 ? 47.857 24.122 -63.656 1.00 75.25 856 GLN A N 1
ATOM 6823 C CA . GLN A 1 856 ? 49.100 23.371 -63.506 1.00 75.25 856 GLN A CA 1
ATOM 6824 C C . GLN A 1 856 ? 49.439 22.521 -64.739 1.00 75.25 856 GLN A C 1
ATOM 6826 O O . GLN A 1 856 ? 50.612 22.425 -65.096 1.00 75.25 856 GLN A O 1
ATOM 6831 N N . MET A 1 857 ? 48.439 21.935 -65.402 1.00 74.31 857 MET A N 1
ATOM 6832 C CA . MET A 1 857 ? 48.619 21.176 -66.643 1.00 74.31 857 MET A CA 1
ATOM 6833 C C . MET A 1 857 ? 49.087 22.073 -67.788 1.00 74.31 857 MET A C 1
ATOM 6835 O O . MET A 1 857 ? 49.989 21.682 -68.517 1.00 74.31 857 MET A O 1
ATOM 6839 N N . VAL A 1 858 ? 48.552 23.293 -67.900 1.00 75.25 858 VAL A N 1
ATOM 6840 C CA . VAL A 1 858 ? 49.026 24.278 -68.888 1.00 75.25 858 VAL A CA 1
ATOM 6841 C C . VAL A 1 858 ? 50.452 24.735 -68.564 1.00 75.25 858 VAL A C 1
ATOM 6843 O O . VAL A 1 858 ? 51.302 24.772 -69.448 1.00 75.25 858 VAL A O 1
ATOM 6846 N N . LYS A 1 859 ? 50.748 25.028 -67.289 1.00 71.12 859 LYS A N 1
ATOM 6847 C CA . LYS A 1 859 ? 52.065 25.531 -66.858 1.00 71.12 859 LYS A CA 1
ATOM 6848 C C . LYS A 1 859 ? 53.198 24.512 -67.030 1.00 71.12 859 LYS A C 1
ATOM 6850 O O . LYS A 1 859 ? 54.313 24.897 -67.364 1.00 71.12 859 LYS A O 1
ATOM 6855 N N . ASN A 1 860 ? 52.928 23.228 -66.789 1.00 65.06 860 ASN A N 1
ATOM 6856 C CA . ASN A 1 860 ? 53.947 22.172 -66.751 1.00 65.06 860 ASN A CA 1
ATOM 6857 C C . ASN A 1 860 ? 53.921 21.238 -67.974 1.00 65.06 860 ASN A C 1
ATOM 6859 O O . ASN A 1 860 ? 54.624 20.225 -67.957 1.00 65.06 860 ASN A O 1
ATOM 6863 N N . ALA A 1 861 ? 53.152 21.570 -69.020 1.00 65.38 861 ALA A N 1
ATOM 6864 C CA . ALA A 1 861 ? 52.929 20.724 -70.198 1.00 65.38 861 ALA A CA 1
ATOM 6865 C C . ALA A 1 861 ? 54.225 20.224 -70.870 1.00 65.38 861 ALA A C 1
ATOM 6867 O O . ALA A 1 861 ? 54.239 19.135 -71.434 1.00 65.38 861 ALA A O 1
ATOM 6868 N N . VAL A 1 862 ? 55.318 20.993 -70.769 1.00 59.69 862 VAL A N 1
ATOM 6869 C CA . VAL A 1 862 ? 56.634 20.682 -71.360 1.00 59.69 862 VAL A CA 1
ATOM 6870 C C . VAL A 1 862 ? 57.456 19.684 -70.518 1.00 59.69 862 VAL A C 1
ATOM 6872 O O . VAL A 1 862 ? 58.362 19.050 -71.044 1.00 59.69 862 VAL A O 1
ATOM 6875 N N . ILE A 1 863 ? 57.154 19.516 -69.220 1.00 60.97 863 ILE A N 1
ATOM 6876 C CA . ILE A 1 863 ? 57.954 18.702 -68.277 1.00 60.97 863 ILE A CA 1
ATOM 6877 C C . ILE A 1 863 ? 57.242 17.393 -67.916 1.00 60.97 863 ILE A C 1
ATOM 6879 O O . ILE A 1 863 ? 57.841 16.323 -67.954 1.00 60.97 863 ILE A O 1
ATOM 6883 N N . VAL A 1 864 ? 55.960 17.463 -67.552 1.00 60.97 864 VAL A N 1
ATOM 6884 C CA . VAL A 1 864 ? 55.101 16.291 -67.332 1.00 60.97 864 VAL A CA 1
ATOM 6885 C C . VAL A 1 864 ? 53.718 16.654 -67.877 1.00 60.97 864 VAL A C 1
ATOM 6887 O O . VAL A 1 864 ? 53.059 17.513 -67.288 1.00 60.97 864 VAL A O 1
ATOM 6890 N N . PRO A 1 865 ? 53.248 16.023 -68.969 1.00 61.94 865 PRO A N 1
ATOM 6891 C CA . PRO A 1 865 ? 52.021 16.440 -69.657 1.00 61.94 865 PRO A CA 1
ATOM 6892 C C . PRO A 1 865 ? 50.744 16.211 -68.830 1.00 61.94 865 PRO A C 1
ATOM 6894 O O . PRO A 1 865 ? 49.700 16.795 -69.111 1.00 61.94 865 PRO A O 1
ATOM 6897 N N . VAL A 1 866 ? 50.820 15.386 -67.780 1.00 71.00 866 VAL A N 1
ATOM 6898 C CA . VAL A 1 866 ? 49.701 15.028 -66.900 1.00 71.00 866 VAL A CA 1
ATOM 6899 C C . VAL A 1 866 ? 49.947 15.517 -65.463 1.00 71.00 866 VAL A C 1
ATOM 6901 O O . VAL A 1 866 ? 50.822 15.034 -64.745 1.00 71.00 866 VAL A O 1
ATOM 6904 N N . GLY A 1 867 ? 49.178 16.519 -65.029 1.00 80.69 867 GLY A N 1
ATOM 6905 C CA . GLY A 1 867 ? 49.284 17.119 -63.693 1.00 80.69 867 GLY A CA 1
ATOM 6906 C C . GLY A 1 867 ? 48.429 16.418 -62.631 1.00 80.69 867 GLY A C 1
ATOM 6907 O O . GLY A 1 867 ? 47.506 15.664 -62.947 1.00 80.69 867 GLY A O 1
ATOM 6908 N N . SER A 1 868 ? 48.709 16.686 -61.354 1.00 87.62 868 SER A N 1
ATOM 6909 C CA . SER A 1 868 ? 47.787 16.403 -60.247 1.00 87.62 868 SER A CA 1
ATOM 6910 C C . SER A 1 868 ? 47.671 17.589 -59.291 1.00 87.62 868 SER A C 1
ATOM 6912 O O . SER A 1 868 ? 48.558 18.444 -59.225 1.00 87.62 868 SER A O 1
ATOM 6914 N N . LYS A 1 869 ? 46.573 17.644 -58.540 1.00 91.38 869 LYS A N 1
ATOM 6915 C CA . LYS A 1 869 ? 46.359 18.592 -57.440 1.00 91.38 869 LYS A CA 1
ATOM 6916 C C . LYS A 1 869 ? 45.334 17.998 -56.486 1.00 91.38 869 LYS A C 1
ATOM 6918 O O . LYS A 1 869 ? 44.385 17.362 -56.940 1.00 91.38 869 LYS A O 1
ATOM 6923 N N . GLY A 1 870 ? 45.505 18.229 -55.193 1.00 90.31 870 GLY A N 1
ATOM 6924 C CA . GLY A 1 870 ? 44.447 17.975 -54.2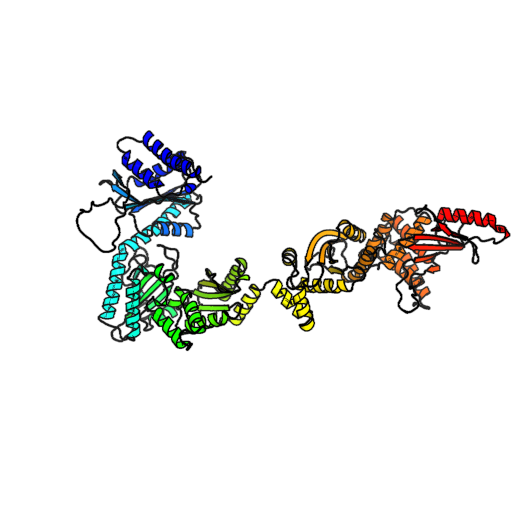24 1.00 90.31 870 GLY A CA 1
ATOM 6925 C C . GLY A 1 870 ? 44.079 19.206 -53.419 1.00 90.31 870 GLY A C 1
ATOM 6926 O O . GLY A 1 870 ? 44.817 20.195 -53.417 1.00 90.31 870 GLY A O 1
ATOM 6927 N N . GLY A 1 871 ? 42.952 19.107 -52.734 1.00 90.06 871 GLY A N 1
ATOM 6928 C CA . GLY A 1 871 ? 42.541 20.031 -51.695 1.00 90.06 871 GLY A CA 1
ATOM 6929 C C . GLY A 1 871 ? 41.661 19.354 -50.658 1.00 90.06 871 GLY A C 1
ATOM 6930 O O . GLY A 1 871 ? 41.098 18.294 -50.937 1.00 90.06 871 GLY A O 1
ATOM 6931 N N . PHE A 1 872 ? 41.647 19.927 -49.465 1.00 87.25 872 PHE A N 1
ATOM 6932 C CA . PHE A 1 872 ? 40.969 19.423 -48.277 1.00 87.25 872 PHE A CA 1
ATOM 6933 C C . PHE A 1 872 ? 40.571 20.583 -47.367 1.00 87.25 872 PHE A C 1
ATOM 6935 O O . PHE A 1 872 ? 41.078 21.707 -47.629 1.00 87.25 872 PHE A O 1
#

Mean predicted aligned error: 15.43 Å

pLDDT: mean 86.19, std 13.03, range [25.97, 98.38]

Radius of gyration: 47.36 Å; Cα contacts (8 Å, |Δi|>4): 1396; chains: 1; bounding box: 108×78×132 Å